Protein AF-A0A9J6GW03-F1 (afdb_monomer_lite)

InterPro domains:
  IPR001227 Acyl transferase domain superfamily [G3DSA:3.40.366.10] (242-539)
  IPR014031 Beta-ketoacyl synthase, C-terminal domain [PF02801] (40-122)
  IPR014043 Acyl transferase domain [PF00698] (245-559)
  IPR014043 Acyl transferase domain [SM00827] (247-540)
  IPR016035 Acyl transferase/acyl hydrolase/lysophospholipase [SSF52151] (244-527)
  IPR016036 Malonyl-CoA ACP transacylase, ACP-binding [SSF55048] (368-423)
  IPR016039 Thiolase-like [G3DSA:3.40.47.10] (24-122)
  IPR016039 Thiolase-like [SSF53901] (40-138)
  IPR020807 Polyketide/metazoan fatty acid synthase-like, dehydratase domain [SM00826] (588-755)
  IPR020841 Polyketide synthase, beta-ketoacyl synthase domain [PS52004] (1-176)
  IPR020841 Polyketide synthase, beta-ketoacyl synthase domain [SM00825] (1-139)
  IPR029063 S-adenosyl-L-methionine-dependent methyltransferase superfamily [G3DSA:3.40.50.150] (796-939)
  IPR042104 Polyketide synthase, dehydratase domain superfamily [G3DSA:3.10.129.110] (606-795)
  IPR050091 Polyketide and Nonribosomal Peptide Biosynthesis Enzymes [PTHR43775] (121-758)

Foldseek 3Di:
DDPPPDPADFPPPPFPWPKDKDQDDDDDDDDDDDDDPPPDQQQAALVVVLVQVVVVCVVVVHDLLPQQEFAEQPQVDPRNVVSRVVSNCVRNVDPPRDDDYHYDYCCVVVNNPQVCRVVRGQWHQHSSGITIHGDDDDDPFFFPVPDDDDPQFQKAKAKAKAQDPVLQVVLVVVCPPPPHDDDPVLRLVRLPRPVRPPPDDAQDGKMKMKMWIDHGFDDDDPDDTDTDDIDIDMFIEDRDDFAAEEEEEDPQLDDAQLCQLVCLQVLLVVLLVVLQVLCVVVVDRSVCLNGGDDPDLDAQQSRLLNWLSQLRSLLSLCVVFPHAGLAYEYFQSSVLSVCVSQVQDDSSLSNVLSNLVRVLCVVVVFAQKWKKKWQQAPVVVCVLADPQKDWAEDQARRITMIMGHHVVLVVSQVVCVVVVIDMGIGPPVRDGWLGPRCVVSLVVQLVSSCVSCVDWDFGDPRYQYQLDPPVCCPPPLNRTPGSSVSSSSRHHHGNNLRSQVPHDLQHEYEYRTSARPCQVSCCRSGHPNYHYAYQHHPPDSSSSRNSVSVSVCVRHPGRTRCNSSDPHADPPHRPPPDDCVVSHDHPPVDDDDDDDPVNPPPDDLFKDKDKQACPPDPVNVLLCQFFFLNASWRDLLVLVVLLLCSVCSVVVDDSQQFFKWWWPKDFPDIHHADPHGIWMKMKGADPPFQWIFIDTPPHTGMITGMDGDDPVVVVPDDPDPDDPPDPVPFKAALVRVCVVCVVVGRRGDDPQSFDGIAGPVTRDQDQDPVARDGDDRRDDDPDPPPPPPDPDDDDDDDDDDTIGGTHDDDDPVVVVVVVVVVVLLQLLLLQLLVVLVVLVCVVPVDDPVPLPPSDHDDVVSVPPDQVDPDLQALSSVLSVQLSVVSVVDPDDSVVSSVVSCVVRVVSVCSHPCNVPQVPDVVNVVVVVVVVVPDPPPDDDPDDDDDDDDDDDPDPPCVSVVSVVSD

pLDDT: mean 72.53, std 23.78, range [19.5, 98.69]

Organism: Haemaphysalis longicornis (NCBI:txid44386)

Structure (mmCIF, N/CA/C/O backbone):
data_AF-A0A9J6GW03-F1
#
_entry.id   AF-A0A9J6GW03-F1
#
loop_
_atom_site.group_PDB
_atom_site.id
_atom_site.type_symbol
_atom_site.label_atom_id
_atom_site.label_alt_id
_atom_site.label_comp_id
_atom_site.label_asym_id
_atom_site.label_entity_id
_atom_site.label_seq_id
_atom_site.pdbx_PDB_ins_code
_atom_site.Cartn_x
_atom_site.Cartn_y
_atom_site.Cartn_z
_atom_site.occupancy
_atom_site.B_iso_or_equiv
_atom_site.auth_seq_id
_atom_site.auth_comp_id
_atom_site.auth_asym_id
_atom_site.auth_atom_id
_atom_site.pdbx_PDB_model_num
ATOM 1 N N . MET A 1 1 ? 4.525 -4.943 -27.017 1.00 27.19 1 MET A N 1
ATOM 2 C CA . MET A 1 1 ? 4.331 -4.130 -25.793 1.00 27.19 1 MET A CA 1
ATOM 3 C C . MET A 1 1 ? 4.288 -2.659 -26.186 1.00 27.19 1 MET A C 1
ATOM 5 O O . MET A 1 1 ? 5.280 -2.149 -26.685 1.00 27.19 1 MET A O 1
ATOM 9 N N . ASN A 1 2 ? 3.134 -2.005 -26.026 1.00 19.50 2 ASN A N 1
ATOM 10 C CA . ASN A 1 2 ? 2.938 -0.585 -26.338 1.00 19.50 2 ASN A CA 1
ATOM 11 C C . ASN A 1 2 ? 3.556 0.288 -25.229 1.00 19.50 2 ASN A C 1
ATOM 13 O O . ASN A 1 2 ? 3.036 0.335 -24.119 1.00 19.50 2 ASN A O 1
ATOM 17 N N . LEU A 1 3 ? 4.659 0.980 -25.528 1.00 23.45 3 LEU A N 1
ATOM 18 C CA . LEU A 1 3 ? 5.397 1.876 -24.616 1.00 23.45 3 LEU A CA 1
ATOM 19 C C . LEU A 1 3 ? 4.756 3.276 -24.451 1.00 23.45 3 LEU A C 1
ATOM 21 O O . LEU A 1 3 ? 5.360 4.170 -23.868 1.00 23.45 3 LEU A O 1
ATOM 25 N N . ALA A 1 4 ? 3.533 3.485 -24.946 1.00 20.59 4 ALA A N 1
ATOM 26 C CA . ALA A 1 4 ? 2.953 4.818 -25.138 1.00 20.59 4 ALA A CA 1
ATOM 27 C C . ALA A 1 4 ? 2.057 5.352 -23.994 1.00 20.59 4 ALA A C 1
ATOM 29 O O . ALA A 1 4 ? 1.437 6.396 -24.161 1.00 20.59 4 ALA A O 1
ATOM 30 N N . GLN A 1 5 ? 1.973 4.701 -22.826 1.00 22.25 5 GLN A N 1
ATOM 31 C CA . GLN A 1 5 ? 1.136 5.185 -21.704 1.00 22.25 5 GLN A CA 1
ATOM 32 C C . GLN A 1 5 ? 1.883 5.282 -20.362 1.00 22.25 5 GLN A C 1
ATOM 34 O O . GLN A 1 5 ? 1.373 4.893 -19.313 1.00 22.25 5 GLN A O 1
ATOM 39 N N . ILE A 1 6 ? 3.098 5.838 -20.378 1.00 26.38 6 ILE A N 1
ATOM 40 C CA . ILE A 1 6 ? 3.813 6.259 -19.163 1.00 26.38 6 ILE A CA 1
ATOM 41 C C . ILE A 1 6 ? 3.749 7.789 -19.080 1.00 26.38 6 ILE A C 1
ATOM 43 O O . ILE A 1 6 ? 4.622 8.497 -19.576 1.00 26.38 6 ILE A O 1
ATOM 47 N N . SER A 1 7 ? 2.691 8.316 -18.462 1.00 26.33 7 SER A N 1
ATOM 48 C CA . SER A 1 7 ? 2.604 9.731 -18.088 1.00 26.33 7 SER A CA 1
ATOM 49 C C . SER A 1 7 ? 3.604 10.005 -16.958 1.00 26.33 7 SER A C 1
ATOM 51 O O . SER A 1 7 ? 3.340 9.676 -15.802 1.00 26.33 7 SER A O 1
ATOM 53 N N . GLY A 1 8 ? 4.775 10.545 -17.298 1.00 27.56 8 GLY A N 1
ATOM 54 C CA . GLY A 1 8 ? 5.846 10.844 -16.338 1.00 27.56 8 GLY A CA 1
ATOM 55 C C . GLY A 1 8 ? 7.211 10.260 -16.699 1.00 27.56 8 GLY A C 1
ATOM 56 O O . GLY A 1 8 ? 8.011 9.986 -15.804 1.00 27.56 8 GLY A O 1
ATOM 57 N N . THR A 1 9 ? 7.500 10.049 -17.987 1.00 24.31 9 THR A N 1
ATOM 58 C CA . THR A 1 9 ? 8.882 9.856 -18.439 1.00 24.31 9 THR A CA 1
ATOM 59 C C . THR A 1 9 ? 9.752 10.997 -17.902 1.00 24.31 9 THR A C 1
ATOM 61 O O . THR A 1 9 ? 9.354 12.157 -18.057 1.00 24.31 9 THR A O 1
ATOM 64 N N . PRO A 1 10 ? 10.936 10.725 -17.315 1.00 31.12 10 PRO A N 1
ATOM 65 C CA . PRO A 1 10 ? 11.923 11.779 -17.145 1.00 31.12 10 PRO A CA 1
ATOM 66 C C . PRO A 1 10 ? 12.108 12.397 -18.525 1.00 31.12 10 PRO A C 1
ATOM 68 O O . PRO A 1 10 ? 12.251 11.658 -19.503 1.00 31.12 10 PRO A O 1
ATOM 71 N N . HIS A 1 11 ? 12.047 13.725 -18.630 1.00 28.52 11 HIS A N 1
ATOM 72 C CA . HIS A 1 11 ? 12.538 14.384 -19.827 1.00 28.52 11 HIS A CA 1
ATOM 73 C C . HIS A 1 11 ? 13.968 13.884 -20.017 1.00 28.52 11 HIS A C 1
ATOM 75 O O . HIS A 1 11 ? 14.891 14.287 -19.306 1.00 28.52 11 HIS A O 1
ATOM 81 N N . VAL A 1 12 ? 14.118 12.941 -20.950 1.00 31.14 12 VAL A N 1
ATOM 82 C CA . VAL A 1 12 ? 15.383 12.620 -21.586 1.00 31.14 12 VAL A CA 1
ATOM 83 C C . VAL A 1 12 ? 15.984 13.990 -21.917 1.00 31.14 12 VAL A C 1
ATOM 85 O O . VAL A 1 12 ? 15.221 14.858 -22.370 1.00 31.14 12 VAL A O 1
ATOM 88 N N . PRO A 1 13 ? 17.276 14.254 -21.614 1.00 30.41 13 PRO A N 1
ATOM 89 C CA . PRO A 1 13 ? 17.916 15.506 -22.029 1.00 30.41 13 PRO A CA 1
ATOM 90 C C . PRO A 1 13 ? 17.467 15.796 -23.453 1.00 30.41 13 PRO A C 1
ATOM 92 O O . PRO A 1 13 ? 17.401 14.829 -24.201 1.00 30.41 13 PRO A O 1
ATOM 95 N N . LYS A 1 14 ? 17.074 17.035 -23.795 1.00 29.03 14 LYS A N 1
ATOM 96 C CA . LYS A 1 14 ? 16.629 17.383 -25.156 1.00 29.03 14 LYS A CA 1
ATOM 97 C C . LYS A 1 14 ? 17.599 16.750 -26.155 1.00 29.03 14 LYS A C 1
ATOM 99 O O . LYS A 1 14 ? 18.668 17.290 -26.409 1.00 29.03 14 LYS A O 1
ATOM 104 N N . VAL A 1 15 ? 17.244 15.581 -26.674 1.00 33.00 15 VAL A N 1
ATOM 105 C CA . VAL A 1 15 ? 17.957 14.963 -27.767 1.00 33.00 15 VAL A CA 1
ATOM 106 C C . VAL A 1 15 ? 17.210 15.531 -28.942 1.00 33.00 15 VAL A C 1
ATOM 108 O O . VAL A 1 15 ? 16.095 15.100 -29.233 1.00 33.00 15 VAL A O 1
ATOM 111 N N . SER A 1 16 ? 17.766 16.553 -29.584 1.00 30.95 16 SER A N 1
ATOM 112 C CA . SER A 1 16 ? 17.397 16.784 -30.972 1.00 30.95 16 SER A CA 1
ATOM 113 C C . SER A 1 16 ? 17.937 15.581 -31.748 1.00 30.95 16 SER A C 1
ATOM 115 O O . SER A 1 16 ? 19.056 15.600 -32.256 1.00 30.95 16 SER A O 1
ATOM 117 N N . MET A 1 17 ? 17.188 14.475 -31.742 1.00 33.75 17 MET A N 1
ATOM 118 C CA . MET A 1 17 ? 17.467 13.345 -32.616 1.00 33.75 17 MET A CA 1
ATOM 119 C C . MET A 1 17 ? 17.101 13.789 -34.023 1.00 33.75 17 MET A C 1
ATOM 121 O O . MET A 1 17 ? 15.947 13.706 -34.430 1.00 33.75 17 MET A O 1
ATOM 125 N N . GLN A 1 18 ? 18.089 14.278 -34.758 1.00 40.41 18 GLN A N 1
ATOM 126 C CA . GLN A 1 18 ? 18.031 14.296 -36.209 1.00 40.41 18 GLN A CA 1
ATOM 127 C C . GLN A 1 18 ? 18.752 13.043 -36.684 1.00 40.41 18 GLN A C 1
ATOM 129 O O . GLN A 1 18 ? 19.973 12.943 -36.601 1.00 40.41 18 GLN A O 1
ATOM 134 N N . SER A 1 19 ? 17.971 12.046 -37.095 1.00 38.22 19 SER A N 1
ATOM 135 C CA . SER A 1 19 ? 18.473 10.836 -37.739 1.00 38.22 19 SER A CA 1
ATOM 136 C C . SER A 1 19 ? 18.097 10.883 -39.211 1.00 38.22 19 SER A C 1
ATOM 138 O O . SER A 1 19 ? 16.911 10.960 -39.539 1.00 38.22 19 SER A O 1
ATOM 140 N N . ARG A 1 20 ? 19.083 10.782 -40.101 1.00 47.22 20 ARG A N 1
ATOM 141 C CA . ARG A 1 20 ? 18.854 10.663 -41.542 1.00 47.22 20 ARG A CA 1
ATOM 142 C C . ARG A 1 20 ? 19.543 9.405 -42.051 1.00 47.22 20 ARG A C 1
ATOM 144 O O . ARG A 1 20 ? 20.668 9.120 -41.652 1.00 47.22 20 ARG A O 1
ATOM 151 N N . ARG A 1 21 ? 18.841 8.647 -42.895 1.00 40.44 21 ARG A N 1
ATOM 152 C CA . ARG A 1 21 ? 19.366 7.466 -43.584 1.00 40.44 21 ARG A CA 1
ATOM 153 C C . ARG A 1 21 ? 19.657 7.864 -45.022 1.00 40.44 21 ARG A C 1
ATOM 155 O O . ARG A 1 21 ? 18.726 8.135 -45.774 1.00 40.44 21 ARG A O 1
ATOM 162 N N . GLU A 1 22 ? 20.925 7.872 -45.402 1.00 46.62 22 GLU A N 1
ATOM 163 C CA . GLU A 1 22 ? 21.307 7.913 -46.813 1.00 46.62 22 GLU A CA 1
ATOM 164 C C . GLU A 1 22 ? 21.674 6.498 -47.255 1.00 46.62 22 GLU A C 1
ATOM 166 O O . GLU A 1 22 ? 22.568 5.880 -46.675 1.00 46.62 22 GLU A O 1
ATOM 171 N N . ALA A 1 23 ? 20.953 5.973 -48.248 1.00 37.47 23 ALA A N 1
ATOM 172 C CA . ALA A 1 23 ? 21.397 4.826 -49.027 1.00 37.47 23 ALA A CA 1
ATOM 173 C C . ALA A 1 23 ? 22.227 5.372 -50.190 1.00 37.47 23 ALA A C 1
ATOM 175 O O . ALA A 1 23 ? 21.738 6.211 -50.948 1.00 37.47 23 ALA A O 1
ATOM 176 N N . GLY A 1 24 ? 23.478 4.931 -50.322 1.00 38.22 24 GLY A N 1
ATOM 177 C CA . GLY A 1 24 ? 24.266 5.256 -51.506 1.00 38.22 24 GLY A CA 1
ATOM 178 C C . GLY A 1 24 ? 23.566 4.714 -52.753 1.00 38.22 24 GLY A C 1
ATOM 179 O O . GLY A 1 24 ? 23.458 3.503 -52.921 1.00 38.22 24 GLY A O 1
ATOM 180 N N . THR A 1 25 ? 23.071 5.592 -53.620 1.00 35.06 25 THR A N 1
ATOM 181 C CA . THR A 1 25 ? 22.687 5.223 -54.982 1.00 35.06 25 THR A CA 1
ATOM 182 C C . THR A 1 25 ? 23.952 5.167 -55.832 1.00 35.06 25 THR A C 1
ATOM 184 O O . THR A 1 25 ? 24.813 6.044 -55.747 1.00 35.06 25 THR A O 1
ATOM 187 N N . ALA A 1 26 ? 24.095 4.115 -56.641 1.00 36.12 26 ALA A N 1
ATOM 188 C CA . ALA A 1 26 ? 25.058 4.134 -57.733 1.00 36.12 26 ALA A CA 1
ATOM 189 C C . ALA A 1 26 ? 24.608 5.229 -58.715 1.00 36.12 26 ALA A C 1
ATOM 191 O O . ALA A 1 26 ? 23.498 5.156 -59.242 1.00 36.12 26 ALA A O 1
ATOM 192 N N . GLU A 1 27 ? 25.417 6.273 -58.906 1.00 31.44 27 GLU A N 1
ATOM 193 C CA . GLU A 1 27 ? 25.095 7.336 -59.865 1.00 31.44 27 GLU A CA 1
ATOM 194 C C . GLU A 1 27 ? 25.010 6.763 -61.297 1.00 31.44 27 GLU A C 1
ATOM 196 O O . GLU A 1 27 ? 25.864 5.952 -61.675 1.00 31.44 27 GLU A O 1
ATOM 201 N N . PRO A 1 28 ? 24.036 7.181 -62.133 1.00 32.34 28 PRO A N 1
ATOM 202 C CA . PRO A 1 28 ? 24.063 6.879 -63.557 1.00 32.34 28 PRO A CA 1
ATOM 203 C C . PRO A 1 28 ? 25.183 7.694 -64.209 1.00 32.34 28 PRO A C 1
ATOM 205 O O . PRO A 1 28 ? 25.188 8.924 -64.169 1.00 32.34 28 PRO A O 1
ATOM 208 N N . SER A 1 29 ? 26.145 7.005 -64.816 1.00 31.95 29 SER A N 1
ATOM 209 C CA . SER A 1 29 ? 27.285 7.619 -65.488 1.00 31.95 29 SER A CA 1
ATOM 210 C C . SER A 1 29 ? 26.855 8.432 -66.715 1.00 31.95 29 SER A C 1
ATOM 212 O O . SER A 1 29 ? 26.423 7.861 -67.717 1.00 31.95 29 SER A O 1
ATOM 214 N N . SER A 1 30 ? 27.071 9.746 -66.689 1.00 34.12 30 SER A N 1
ATOM 215 C CA . SER A 1 30 ? 27.139 10.581 -67.891 1.00 34.12 30 SER A CA 1
ATOM 216 C C . SER A 1 30 ? 28.473 11.327 -67.922 1.00 34.12 30 SER A C 1
ATOM 218 O O . SER A 1 30 ? 28.569 12.403 -67.348 1.00 34.12 30 SER A O 1
ATOM 220 N N . LEU A 1 31 ? 29.505 10.736 -68.533 1.00 32.88 31 LEU A N 1
ATOM 221 C CA . LEU A 1 31 ? 30.563 11.387 -69.332 1.00 32.88 31 LEU A CA 1
ATOM 222 C C . LEU A 1 31 ? 31.712 10.401 -69.595 1.00 32.88 31 LEU A C 1
ATOM 224 O O . LEU A 1 31 ? 32.146 9.658 -68.719 1.00 32.88 31 LEU A O 1
ATOM 228 N N . ALA A 1 32 ? 32.154 10.383 -70.849 1.00 38.31 32 ALA A N 1
ATOM 229 C CA . ALA A 1 32 ? 33.161 9.489 -71.395 1.00 38.31 32 ALA A CA 1
ATOM 230 C C . ALA A 1 32 ? 34.567 9.747 -70.820 1.00 38.31 32 ALA A C 1
ATOM 232 O O . ALA A 1 32 ? 34.996 10.893 -70.722 1.00 38.31 32 ALA A O 1
ATOM 233 N N . GLY A 1 33 ? 35.300 8.660 -70.548 1.00 36.22 33 GLY A N 1
ATOM 234 C CA . GLY A 1 33 ? 36.750 8.661 -70.322 1.00 36.22 33 GLY A CA 1
ATOM 235 C C . GLY A 1 33 ? 37.173 8.260 -68.906 1.00 36.22 33 GLY A C 1
ATOM 236 O O . GLY A 1 33 ? 37.185 9.092 -68.011 1.00 36.22 33 GLY A O 1
ATOM 237 N N . PHE A 1 34 ? 37.584 6.993 -68.745 1.00 38.41 34 PHE A N 1
ATOM 238 C CA . PHE A 1 34 ? 38.235 6.403 -67.559 1.00 38.41 34 PHE A CA 1
ATOM 239 C C . PHE A 1 34 ? 37.459 6.486 -66.226 1.00 38.41 34 PHE A C 1
ATOM 241 O O . PHE A 1 34 ? 37.691 7.361 -65.397 1.00 38.41 34 PHE A O 1
ATOM 248 N N . LEU A 1 35 ? 36.597 5.493 -65.968 1.00 33.56 35 LEU A N 1
ATOM 249 C CA . LEU A 1 35 ? 36.022 5.252 -64.637 1.00 33.56 35 LEU A CA 1
ATOM 250 C C . LEU A 1 35 ? 36.938 4.333 -63.793 1.00 33.56 35 LEU A C 1
ATOM 252 O O . LEU A 1 35 ? 37.414 3.321 -64.315 1.00 33.56 35 LEU A O 1
ATOM 256 N N . PRO A 1 36 ? 37.166 4.629 -62.495 1.00 36.69 36 PRO A N 1
ATOM 257 C CA . PRO A 1 36 ? 37.702 3.660 -61.537 1.00 36.69 36 PRO A CA 1
ATOM 258 C C . PRO A 1 36 ? 36.694 2.507 -61.338 1.00 36.69 36 PRO A C 1
ATOM 260 O O . PRO A 1 36 ? 35.504 2.696 -61.604 1.00 36.69 36 PRO A O 1
ATOM 263 N N . PRO A 1 37 ? 37.124 1.311 -60.888 1.00 40.94 37 PRO A N 1
ATOM 264 C CA . PRO A 1 37 ? 36.219 0.177 -60.715 1.00 40.94 37 PRO A CA 1
ATOM 265 C C . PRO A 1 37 ? 35.070 0.558 -59.778 1.00 40.94 37 PRO A C 1
ATOM 267 O O . PRO A 1 37 ? 35.299 1.190 -58.746 1.00 40.94 37 PRO A O 1
ATOM 270 N N . ILE A 1 38 ? 33.841 0.174 -60.139 1.00 52.16 38 ILE A N 1
ATOM 271 C CA . ILE A 1 38 ? 32.663 0.271 -59.270 1.00 52.16 38 ILE A CA 1
ATOM 272 C C . ILE A 1 38 ? 32.977 -0.574 -58.032 1.00 52.16 38 ILE A C 1
ATOM 274 O O . ILE A 1 38 ? 32.887 -1.800 -58.058 1.00 52.16 38 ILE A O 1
ATOM 278 N N . LEU A 1 39 ? 33.445 0.076 -56.969 1.00 57.03 39 LEU A N 1
ATOM 279 C CA . LEU A 1 39 ? 33.713 -0.569 -55.693 1.00 57.03 39 LEU A CA 1
ATOM 280 C C . LEU A 1 39 ? 32.354 -1.060 -55.179 1.00 57.03 39 LEU A C 1
ATOM 282 O O . LEU A 1 39 ? 31.437 -0.258 -55.024 1.00 57.03 39 LEU A O 1
ATOM 286 N N . GLY A 1 40 ? 32.198 -2.382 -55.047 1.00 57.19 40 GLY A N 1
ATOM 287 C CA . GLY A 1 40 ? 30.908 -3.043 -54.819 1.00 57.19 40 GLY A CA 1
ATOM 288 C C . GLY A 1 40 ? 30.143 -2.537 -53.590 1.00 57.19 40 GLY A C 1
ATOM 289 O O . GLY A 1 40 ? 30.670 -1.780 -52.781 1.00 57.19 40 GLY A O 1
ATOM 290 N N . ILE A 1 41 ? 28.898 -2.997 -53.421 1.00 67.62 41 ILE A N 1
ATOM 291 C CA . ILE A 1 41 ? 27.943 -2.511 -52.400 1.00 67.62 41 ILE A CA 1
ATOM 292 C C . ILE A 1 41 ? 28.481 -2.499 -50.956 1.00 67.62 41 ILE A C 1
ATOM 294 O O . ILE A 1 41 ? 27.996 -1.743 -50.123 1.00 67.62 41 ILE A O 1
ATOM 298 N N . THR A 1 42 ? 29.505 -3.303 -50.668 1.00 67.00 42 THR A N 1
ATOM 299 C CA . THR A 1 42 ? 30.169 -3.397 -49.364 1.00 67.00 42 THR A CA 1
ATOM 300 C C . THR A 1 42 ? 31.232 -2.319 -49.123 1.00 67.00 42 THR A C 1
ATOM 302 O O . THR A 1 42 ? 31.842 -2.303 -48.054 1.00 67.00 42 THR A O 1
ATOM 305 N N . TYR A 1 43 ? 31.521 -1.451 -50.101 1.00 76.75 43 TYR A N 1
ATOM 306 C CA . TYR A 1 43 ? 32.536 -0.409 -49.967 1.00 76.75 43 TYR A CA 1
ATOM 307 C C . TYR A 1 43 ? 31.982 0.832 -49.240 1.00 76.75 43 TYR A C 1
ATOM 309 O O . TYR A 1 43 ? 31.031 1.460 -49.711 1.00 76.75 43 TYR A O 1
ATOM 317 N N . PRO A 1 44 ? 32.592 1.251 -48.119 1.00 78.81 44 PRO A N 1
ATOM 318 C CA . PRO A 1 44 ? 32.145 2.418 -47.366 1.00 78.81 44 PRO A CA 1
ATOM 319 C C . PRO A 1 44 ? 32.568 3.724 -48.057 1.00 78.81 44 PRO A C 1
ATOM 321 O O . PRO A 1 44 ? 33.748 4.067 -48.128 1.00 78.81 44 PRO A O 1
ATOM 324 N N . SER A 1 45 ? 31.593 4.482 -48.564 1.00 82.94 45 SER A N 1
ATOM 325 C CA . SER A 1 45 ? 31.827 5.773 -49.229 1.00 82.94 45 SER A CA 1
ATOM 326 C C . SER A 1 45 ? 32.063 6.904 -48.220 1.00 82.94 45 SER A C 1
ATOM 328 O O . SER A 1 45 ? 31.114 7.456 -47.654 1.00 82.94 45 SER A O 1
ATOM 330 N N . GLY A 1 46 ? 33.323 7.326 -48.054 1.00 82.25 46 GLY A N 1
ATOM 331 C CA . GLY A 1 46 ? 33.671 8.494 -47.232 1.00 82.25 46 GLY A CA 1
ATOM 332 C C . GLY A 1 46 ? 33.042 9.801 -47.741 1.00 82.25 46 GLY A C 1
ATOM 333 O O . GLY A 1 46 ? 32.697 10.680 -46.951 1.00 82.25 46 GLY A O 1
ATOM 334 N N . LYS A 1 47 ? 32.799 9.922 -49.059 1.00 84.25 47 LYS A N 1
ATOM 335 C CA . LYS A 1 47 ? 32.095 11.072 -49.662 1.00 84.25 47 LYS A CA 1
ATOM 336 C C . LYS A 1 47 ? 30.665 11.183 -49.128 1.00 84.25 47 LYS A C 1
ATOM 338 O O . LYS A 1 47 ? 30.266 12.268 -48.707 1.00 84.25 47 LYS A O 1
ATOM 343 N N . THR A 1 48 ? 29.928 10.072 -49.122 1.00 81.50 48 THR A N 1
ATOM 344 C CA . THR A 1 48 ? 28.538 10.005 -48.642 1.00 81.50 48 THR A CA 1
ATOM 345 C C . THR A 1 48 ? 28.475 10.229 -47.132 1.00 81.50 48 THR A C 1
ATOM 347 O O . THR A 1 48 ? 27.683 11.038 -46.665 1.00 81.50 48 THR A O 1
ATOM 350 N N . GLN A 1 49 ? 29.387 9.630 -46.361 1.00 85.31 49 GLN A N 1
ATOM 351 C CA . GLN A 1 49 ? 29.498 9.897 -44.919 1.00 85.31 49 GLN A CA 1
ATOM 352 C C . GLN A 1 49 ? 29.762 11.387 -44.631 1.00 85.31 49 GLN A C 1
ATOM 354 O O . GLN A 1 49 ? 29.139 11.978 -43.752 1.00 85.31 49 GLN A O 1
ATOM 359 N N . GLY A 1 50 ? 30.636 12.035 -45.407 1.00 86.56 50 GLY A N 1
ATOM 360 C CA . GLY A 1 50 ? 30.906 13.468 -45.283 1.00 86.56 50 GLY A CA 1
ATOM 361 C C . GLY A 1 50 ? 29.755 14.378 -45.736 1.00 86.56 50 GLY A C 1
ATOM 362 O O . GLY A 1 50 ? 29.705 15.530 -45.305 1.00 86.56 50 GLY A O 1
ATOM 363 N N . MET A 1 51 ? 28.861 13.914 -46.618 1.00 85.75 51 MET A N 1
ATOM 364 C CA . MET A 1 51 ? 27.615 14.614 -46.972 1.00 85.75 51 MET A CA 1
ATOM 365 C C . MET A 1 51 ? 26.616 14.532 -45.822 1.00 85.75 51 MET A C 1
ATOM 367 O O . MET A 1 51 ? 26.180 15.571 -45.338 1.00 85.75 51 MET A O 1
ATOM 371 N N . LEU A 1 52 ? 26.386 13.328 -45.295 1.00 85.12 52 LEU A N 1
ATOM 372 C CA . LEU A 1 52 ? 25.533 13.101 -44.131 1.00 85.12 52 LEU A CA 1
ATOM 373 C C . LEU A 1 52 ? 25.919 13.995 -42.940 1.00 85.12 52 LEU A C 1
ATOM 375 O O . LEU A 1 52 ? 25.059 14.636 -42.340 1.00 85.12 52 LEU A O 1
ATOM 379 N N . LEU A 1 53 ? 27.216 14.077 -42.612 1.00 88.88 53 LEU A N 1
ATOM 380 C CA . LEU A 1 53 ? 27.707 14.946 -41.536 1.00 88.88 53 LEU A CA 1
ATOM 381 C C . LEU A 1 53 ? 27.423 16.432 -41.808 1.00 88.88 53 LEU A C 1
ATOM 383 O O . LEU A 1 53 ? 27.023 17.155 -40.900 1.00 88.88 53 LEU A O 1
ATOM 387 N N . ARG A 1 54 ? 27.612 16.901 -43.048 1.00 89.31 54 ARG A N 1
ATOM 388 C CA . ARG A 1 54 ? 27.324 18.294 -43.424 1.00 89.31 54 ARG A CA 1
ATOM 389 C C . ARG A 1 54 ? 25.851 18.623 -43.254 1.00 89.31 54 ARG A C 1
ATOM 391 O O . ARG A 1 54 ? 25.537 19.636 -42.634 1.00 89.31 54 ARG A O 1
ATOM 398 N N . ASP A 1 55 ? 24.993 17.762 -43.778 1.00 86.44 55 ASP A N 1
ATOM 399 C CA . ASP A 1 55 ? 23.552 17.961 -43.777 1.00 86.44 55 ASP A CA 1
ATOM 400 C C . ASP A 1 55 ? 23.007 17.979 -42.347 1.00 86.44 55 ASP A C 1
ATOM 402 O O . ASP A 1 55 ? 22.340 18.937 -41.967 1.00 86.44 55 ASP A O 1
ATOM 406 N N . ILE A 1 56 ? 23.374 16.994 -41.516 1.00 85.81 56 ILE A N 1
ATOM 407 C CA . ILE A 1 56 ? 22.889 16.903 -40.130 1.00 85.81 56 ILE A CA 1
ATOM 408 C C . ILE A 1 56 ? 23.339 18.107 -39.296 1.00 85.81 56 ILE A C 1
ATOM 410 O O . ILE A 1 56 ? 22.542 18.670 -38.556 1.00 85.81 56 ILE A O 1
ATOM 414 N N . TYR A 1 57 ? 24.600 18.535 -39.393 1.00 88.69 57 TYR A N 1
ATOM 415 C CA . TYR A 1 57 ? 25.077 19.669 -38.589 1.00 88.69 57 TYR A CA 1
ATOM 416 C C . TYR A 1 57 ? 24.531 21.016 -39.072 1.00 88.69 57 TYR A C 1
ATOM 418 O O . TYR A 1 57 ? 24.314 21.908 -38.249 1.00 88.69 57 TYR A O 1
ATOM 426 N N . ALA A 1 58 ? 24.302 21.166 -40.382 1.00 87.56 58 ALA A N 1
ATOM 427 C CA . ALA A 1 58 ? 23.632 22.337 -40.935 1.00 87.56 58 ALA A CA 1
ATOM 428 C C . ALA A 1 58 ? 22.171 22.405 -40.468 1.00 87.56 58 ALA A C 1
ATOM 430 O O . ALA A 1 58 ? 21.723 23.460 -40.024 1.00 87.56 58 ALA A O 1
ATOM 431 N N . GLU A 1 59 ? 21.457 21.278 -40.503 1.00 85.94 59 GLU A N 1
ATOM 432 C CA . GLU A 1 59 ? 20.068 21.176 -40.048 1.00 85.94 59 GLU A CA 1
ATOM 433 C C . GLU A 1 59 ? 19.937 21.380 -38.530 1.00 85.94 59 GLU A C 1
ATOM 435 O O . GLU A 1 59 ? 19.039 22.085 -38.071 1.00 85.94 59 GLU A O 1
ATOM 440 N N . ALA A 1 60 ? 20.858 20.817 -37.744 1.00 83.62 60 ALA A N 1
ATOM 441 C CA . ALA A 1 60 ? 20.874 20.942 -36.286 1.00 83.62 60 ALA A CA 1
ATOM 442 C C . ALA A 1 60 ? 21.323 22.330 -35.804 1.00 83.62 60 ALA A C 1
ATOM 444 O O . ALA A 1 60 ? 21.210 22.636 -34.616 1.00 83.62 60 ALA A O 1
ATOM 445 N N . ASN A 1 61 ? 21.874 23.158 -36.701 1.00 88.88 61 ASN A N 1
ATOM 446 C CA . ASN A 1 61 ? 22.502 24.441 -36.387 1.00 88.88 61 ASN A CA 1
ATOM 447 C C . ASN A 1 61 ? 23.558 24.333 -35.263 1.00 88.88 61 ASN A C 1
ATOM 449 O O . ASN A 1 61 ? 23.656 25.181 -34.370 1.00 88.88 61 ASN A O 1
ATOM 453 N N . VAL A 1 62 ? 24.354 23.260 -35.294 1.00 87.44 62 VAL A N 1
ATOM 454 C CA . VAL A 1 62 ? 25.429 23.012 -34.326 1.00 87.44 62 VAL A CA 1
ATOM 455 C C . VAL A 1 62 ? 26.771 23.307 -34.977 1.00 87.44 62 VAL A C 1
ATOM 457 O O . VAL A 1 62 ? 27.099 22.788 -36.039 1.00 87.44 62 VAL A O 1
ATOM 460 N N . ASP A 1 63 ? 27.596 24.109 -34.308 1.00 88.75 63 ASP A N 1
ATOM 461 C CA . ASP A 1 63 ? 28.957 24.368 -34.769 1.00 88.75 63 ASP A CA 1
ATOM 462 C C . ASP A 1 63 ? 29.832 23.106 -34.593 1.00 88.75 63 ASP A C 1
ATOM 464 O O . ASP A 1 63 ? 30.101 22.712 -33.449 1.00 88.75 63 ASP A O 1
ATOM 468 N N . PRO A 1 64 ? 30.341 22.484 -35.679 1.00 88.56 64 PRO A N 1
ATOM 469 C CA . PRO A 1 64 ? 31.153 21.267 -35.597 1.00 88.56 64 PRO A CA 1
ATOM 470 C C . PRO A 1 64 ? 32.445 21.458 -34.783 1.00 88.56 64 PRO A C 1
ATOM 472 O O . PRO A 1 64 ? 33.003 20.495 -34.250 1.00 88.56 64 PRO A O 1
ATOM 475 N N . ARG A 1 65 ? 32.915 22.702 -34.608 1.00 88.69 65 ARG A N 1
ATOM 476 C CA . ARG A 1 65 ? 34.099 23.021 -33.791 1.00 88.69 65 ARG A CA 1
ATOM 477 C C . ARG A 1 65 ? 33.849 22.846 -32.291 1.00 88.69 65 ARG A C 1
ATOM 479 O O . ARG A 1 65 ? 34.803 22.640 -31.545 1.00 88.69 65 ARG A O 1
ATOM 486 N N . LYS A 1 66 ? 32.587 22.892 -31.847 1.00 86.31 66 LYS A N 1
ATOM 487 C CA . LYS A 1 66 ? 32.192 22.711 -30.438 1.00 86.31 66 LYS A CA 1
ATOM 488 C C . LYS A 1 66 ? 32.056 21.241 -30.031 1.00 86.31 66 LYS A C 1
ATOM 490 O O . LYS A 1 66 ? 31.955 20.945 -28.841 1.00 86.31 66 LYS A O 1
ATOM 495 N N . VAL A 1 67 ? 32.074 20.316 -30.990 1.00 89.38 67 VAL A N 1
ATOM 496 C CA . VAL A 1 67 ? 31.957 18.874 -30.735 1.00 89.38 67 VAL A CA 1
ATOM 497 C C . VAL A 1 67 ? 33.194 18.379 -29.996 1.00 89.38 67 VAL A C 1
ATOM 499 O O . VAL A 1 67 ? 34.300 18.441 -30.523 1.00 89.38 67 VAL A O 1
ATOM 502 N N . GLY A 1 68 ? 33.022 17.889 -28.769 1.00 88.75 68 GLY A N 1
ATOM 503 C CA . GLY A 1 68 ? 34.140 17.440 -27.932 1.00 88.75 68 GLY A CA 1
ATOM 504 C C . GLY A 1 68 ? 34.617 16.011 -28.209 1.00 88.75 68 GLY A C 1
ATOM 505 O O . GLY A 1 68 ? 35.767 15.691 -27.902 1.00 88.75 68 GLY A O 1
ATOM 506 N N . TYR A 1 69 ? 33.748 15.163 -28.760 1.00 91.88 69 TYR A N 1
ATOM 507 C CA . TYR A 1 69 ? 33.990 13.734 -28.946 1.00 91.88 69 TYR A CA 1
ATOM 508 C C . TYR A 1 69 ? 33.166 13.183 -30.113 1.00 91.88 69 TYR A C 1
ATOM 510 O O . TYR A 1 69 ? 32.018 13.595 -30.277 1.00 91.88 69 TYR A O 1
ATOM 518 N N . ILE A 1 70 ? 33.730 12.244 -30.876 1.00 91.00 70 ILE A N 1
ATOM 519 C CA . ILE A 1 70 ? 32.995 11.406 -31.829 1.00 91.00 70 ILE A CA 1
ATOM 520 C C . ILE A 1 70 ? 33.196 9.934 -31.494 1.00 91.00 70 ILE A C 1
ATOM 522 O O . ILE A 1 70 ? 34.322 9.441 -31.449 1.00 91.00 70 ILE A O 1
ATOM 526 N N . GLU A 1 71 ? 32.068 9.255 -31.311 1.00 91.44 71 GLU A N 1
ATOM 527 C CA . GLU A 1 71 ? 31.969 7.802 -31.244 1.00 91.44 71 GLU A CA 1
ATOM 528 C C . GLU A 1 71 ? 31.815 7.270 -32.676 1.00 91.44 71 GLU A C 1
ATOM 530 O O . GLU A 1 71 ? 30.731 7.346 -33.264 1.00 91.44 71 GLU A O 1
ATOM 535 N N . ALA A 1 72 ? 32.925 6.823 -33.258 1.00 90.88 72 ALA A N 1
ATOM 536 C CA . ALA A 1 72 ? 33.019 6.361 -34.637 1.00 90.88 72 ALA A CA 1
ATOM 537 C C . ALA A 1 72 ? 32.450 4.944 -34.812 1.00 90.88 72 ALA A C 1
ATOM 539 O O . ALA A 1 72 ? 32.405 4.136 -33.876 1.00 90.88 72 ALA A O 1
ATOM 540 N N . HIS A 1 73 ? 32.069 4.620 -36.047 1.00 88.00 73 HIS A N 1
ATOM 541 C CA . HIS A 1 73 ? 31.688 3.276 -36.433 1.00 88.00 73 HIS A CA 1
ATOM 542 C C . HIS A 1 73 ? 32.847 2.307 -36.187 1.00 88.00 73 HIS A C 1
ATOM 544 O O . HIS A 1 73 ? 32.616 1.331 -35.480 1.00 88.00 73 HIS A O 1
ATOM 550 N N . GLY A 1 74 ? 34.069 2.610 -36.640 1.00 87.19 74 GLY A N 1
ATOM 551 C CA . GLY A 1 74 ? 35.311 2.001 -36.139 1.00 87.19 74 GLY A CA 1
ATOM 552 C C . GLY A 1 74 ? 35.334 0.473 -36.204 1.00 87.19 74 GLY A C 1
ATOM 553 O O . GLY A 1 74 ? 35.506 -0.205 -35.192 1.00 87.19 74 GLY A O 1
ATOM 554 N N . THR A 1 75 ? 35.105 -0.076 -37.395 1.00 86.06 75 THR A N 1
ATOM 555 C CA . THR A 1 75 ? 35.010 -1.528 -37.638 1.00 86.06 75 THR A CA 1
ATOM 556 C C . THR A 1 75 ? 36.339 -2.272 -37.575 1.00 86.06 75 THR A C 1
ATOM 558 O O . THR A 1 75 ? 36.336 -3.501 -37.543 1.00 86.06 75 THR A O 1
ATOM 561 N N . GLY A 1 76 ? 37.470 -1.563 -37.615 1.00 86.81 76 GLY A N 1
ATOM 562 C CA . GLY A 1 76 ? 38.787 -2.167 -37.794 1.00 86.81 76 GLY A CA 1
ATOM 563 C C . GLY A 1 76 ? 39.059 -2.593 -39.239 1.00 86.81 76 GLY A C 1
ATOM 564 O O . GLY A 1 76 ? 40.041 -3.288 -39.503 1.00 86.81 76 GLY A O 1
ATOM 565 N N . THR A 1 77 ? 38.208 -2.211 -40.199 1.00 85.50 77 THR A N 1
ATOM 566 C CA . THR A 1 77 ? 38.425 -2.555 -41.608 1.00 85.50 77 THR A CA 1
ATOM 567 C C . THR A 1 77 ? 39.409 -1.576 -42.234 1.00 85.50 77 THR A C 1
ATOM 569 O O . THR A 1 77 ? 39.248 -0.360 -42.147 1.00 85.50 77 THR A O 1
ATOM 572 N N . LYS A 1 78 ? 40.424 -2.098 -42.935 1.00 83.00 78 LYS A N 1
ATOM 573 C CA . LYS A 1 78 ? 41.475 -1.269 -43.553 1.00 83.00 78 LYS A CA 1
ATOM 574 C C . LYS A 1 78 ? 40.904 -0.170 -44.460 1.00 83.00 78 LYS A C 1
ATOM 576 O O . LYS A 1 78 ? 41.392 0.957 -44.444 1.00 83.00 78 LYS A O 1
ATOM 581 N N . ALA A 1 79 ? 39.875 -0.496 -45.244 1.00 81.19 79 ALA A N 1
ATOM 582 C CA . ALA A 1 79 ? 39.213 0.458 -46.128 1.00 81.19 79 ALA A CA 1
ATOM 583 C C . ALA A 1 79 ? 38.214 1.359 -45.381 1.00 81.19 79 ALA A C 1
ATOM 585 O O . ALA A 1 79 ? 38.246 2.573 -45.576 1.00 81.19 79 ALA A O 1
ATOM 586 N N . GLY A 1 80 ? 37.357 0.797 -44.521 1.00 84.12 80 GLY A N 1
ATOM 587 C CA . GLY A 1 80 ? 36.288 1.548 -43.864 1.00 84.12 80 GLY A CA 1
ATOM 588 C C . GLY A 1 80 ? 36.776 2.575 -42.870 1.00 84.12 80 GLY A C 1
ATOM 589 O O . GLY A 1 80 ? 36.378 3.732 -42.970 1.00 84.12 80 GLY A O 1
ATOM 590 N N . ASP A 1 81 ? 37.709 2.201 -42.004 1.00 90.31 81 ASP A N 1
ATOM 591 C CA . ASP A 1 81 ? 38.233 3.119 -40.998 1.00 90.31 81 ASP A CA 1
ATOM 592 C C . ASP A 1 81 ? 39.009 4.275 -41.660 1.00 90.31 81 ASP A C 1
ATOM 594 O O . ASP A 1 81 ? 38.924 5.422 -41.222 1.00 90.31 81 ASP A O 1
ATOM 598 N N . THR A 1 82 ? 39.698 4.012 -42.780 1.00 90.19 82 THR A N 1
ATOM 599 C CA . THR A 1 82 ? 40.375 5.057 -43.570 1.00 90.19 82 THR A CA 1
ATOM 600 C C . THR A 1 82 ? 39.372 6.052 -44.166 1.00 90.19 82 THR A C 1
ATOM 602 O O . THR A 1 82 ? 39.583 7.263 -44.089 1.00 90.19 82 THR A O 1
ATOM 605 N N . GLN A 1 83 ? 38.279 5.560 -44.760 1.00 88.56 83 GLN A N 1
ATOM 606 C CA . GLN A 1 83 ? 37.245 6.403 -45.372 1.00 88.56 83 GLN A CA 1
ATOM 607 C C . GLN A 1 83 ? 36.469 7.210 -44.322 1.00 88.56 83 GLN A C 1
ATOM 609 O O . GLN A 1 83 ? 36.271 8.414 -44.495 1.00 88.56 83 GLN A O 1
ATOM 614 N N . GLU A 1 84 ? 36.102 6.572 -43.211 1.00 90.31 84 GLU A N 1
ATOM 615 C CA . GLU A 1 84 ? 35.391 7.196 -42.095 1.00 90.31 84 GLU A CA 1
ATOM 616 C C . GLU A 1 84 ? 36.223 8.298 -41.431 1.00 90.31 84 GLU A C 1
ATOM 618 O O . GLU A 1 84 ? 35.756 9.431 -41.288 1.00 90.31 84 GLU A O 1
ATOM 623 N N . LEU A 1 85 ? 37.475 8.011 -41.061 1.00 92.56 85 LEU A N 1
ATOM 624 C CA . LEU A 1 85 ? 38.345 9.010 -40.437 1.00 92.56 85 LEU A CA 1
ATOM 625 C C . LEU A 1 85 ? 38.692 10.145 -41.404 1.00 92.56 85 LEU A C 1
ATOM 627 O O . LEU A 1 85 ? 38.810 11.295 -40.976 1.00 92.56 85 LEU A O 1
ATOM 631 N N . GLY A 1 86 ? 38.799 9.851 -42.704 1.00 92.00 86 GLY A N 1
ATOM 632 C CA . GLY A 1 86 ? 38.930 10.863 -43.749 1.00 92.00 86 GLY A CA 1
ATOM 633 C C . GLY A 1 86 ? 37.739 11.826 -43.775 1.00 92.00 86 GLY A C 1
ATOM 634 O O . GLY A 1 86 ? 37.934 13.044 -43.764 1.00 92.00 86 GLY A O 1
ATOM 635 N N . ALA A 1 87 ? 36.511 11.299 -43.734 1.00 90.19 87 ALA A N 1
ATOM 636 C CA . ALA A 1 87 ? 35.286 12.098 -43.692 1.00 90.19 87 ALA A CA 1
ATOM 637 C C . ALA A 1 87 ? 35.173 12.932 -42.401 1.00 90.19 87 ALA A C 1
ATOM 639 O O . ALA A 1 87 ? 34.878 14.129 -42.460 1.00 90.19 87 ALA A O 1
ATOM 640 N N . ILE A 1 88 ? 35.471 12.328 -41.243 1.00 91.75 88 ILE A N 1
ATOM 641 C CA . ILE A 1 88 ? 35.471 13.005 -39.937 1.00 91.75 88 ILE A CA 1
ATOM 642 C C . ILE A 1 88 ? 36.497 14.143 -39.920 1.00 91.75 88 ILE A C 1
ATOM 644 O O . ILE A 1 88 ? 36.157 15.278 -39.583 1.00 91.75 88 ILE A O 1
ATOM 648 N N . SER A 1 89 ? 37.743 13.867 -40.312 1.00 91.50 89 SER A N 1
ATOM 649 C CA . SER A 1 89 ? 38.812 14.869 -40.335 1.00 91.50 89 SER A CA 1
ATOM 650 C C . SER A 1 89 ? 38.470 16.026 -41.279 1.00 91.50 89 SER A C 1
ATOM 652 O O . SER A 1 89 ? 38.522 17.191 -40.880 1.00 91.50 89 SER A O 1
ATOM 654 N N . GLY A 1 90 ? 38.017 15.718 -42.500 1.00 90.25 90 GLY A N 1
ATOM 655 C CA . GLY A 1 90 ? 37.660 16.724 -43.503 1.00 90.25 90 GLY A CA 1
ATOM 656 C C . GLY A 1 90 ? 36.502 17.640 -43.090 1.00 90.25 90 GLY A C 1
ATOM 657 O O . GLY A 1 90 ? 36.455 18.802 -43.503 1.00 90.25 90 GLY A O 1
ATOM 658 N N . PHE A 1 91 ? 35.576 17.152 -42.259 1.00 91.19 91 PHE A N 1
ATOM 659 C CA . PHE A 1 91 ? 34.433 17.941 -41.804 1.00 91.19 91 PHE A CA 1
ATOM 660 C C . PHE A 1 91 ? 34.680 18.686 -40.481 1.00 91.19 91 PHE A C 1
ATOM 662 O O . PHE A 1 91 ? 34.404 19.887 -40.401 1.00 91.19 91 PHE A O 1
ATOM 669 N N . PHE A 1 92 ? 35.217 18.013 -39.458 1.00 90.12 92 PHE A N 1
ATOM 670 C CA . PHE A 1 92 ? 35.312 18.547 -38.091 1.00 90.12 92 PHE A CA 1
ATOM 671 C C . PHE A 1 92 ? 36.615 19.290 -37.770 1.00 90.12 92 PHE A C 1
ATOM 673 O O . PHE A 1 92 ? 36.642 20.077 -36.815 1.00 90.12 92 PHE A O 1
ATOM 680 N N . CYS A 1 93 ? 37.690 19.058 -38.529 1.00 87.56 93 CYS A N 1
ATOM 681 C CA . CYS A 1 93 ? 39.026 19.606 -38.260 1.00 87.56 93 CYS A CA 1
ATOM 682 C C . CYS A 1 93 ? 39.365 20.809 -39.159 1.00 87.56 93 CYS A C 1
ATOM 684 O O . CYS A 1 93 ? 40.488 20.948 -39.639 1.00 87.56 93 CYS A O 1
ATOM 686 N N . LYS A 1 94 ? 38.390 21.696 -39.391 1.00 81.69 94 LYS A N 1
ATOM 687 C CA . LYS A 1 94 ? 38.587 22.945 -40.147 1.00 81.69 94 LYS A CA 1
ATOM 688 C C . LYS A 1 94 ? 39.378 23.996 -39.338 1.00 81.69 94 LYS A C 1
ATOM 690 O O . LYS A 1 94 ? 39.378 23.935 -38.104 1.00 81.69 94 LYS A O 1
ATOM 695 N N . PRO A 1 95 ? 40.011 24.989 -40.001 1.00 82.31 95 PRO A N 1
ATOM 696 C CA . PRO A 1 95 ? 40.694 26.094 -39.325 1.00 82.31 95 PRO A CA 1
ATOM 697 C C . PRO A 1 95 ? 39.803 26.806 -38.290 1.00 82.31 95 PRO A C 1
ATOM 699 O O . PRO A 1 95 ? 38.611 27.013 -38.520 1.00 82.31 95 PRO A O 1
ATOM 702 N N . GLY A 1 96 ? 40.383 27.186 -37.146 1.00 80.31 96 GLY A N 1
ATOM 703 C CA . GLY A 1 96 ? 39.668 27.855 -36.047 1.00 80.31 96 GLY A CA 1
ATOM 704 C C . GLY A 1 96 ? 39.134 26.929 -34.945 1.00 80.31 96 GLY A C 1
ATOM 705 O O . GLY A 1 96 ? 38.369 27.373 -34.094 1.00 80.31 96 GLY A O 1
ATOM 706 N N . ARG A 1 97 ? 39.516 25.647 -34.940 1.00 88.31 97 ARG A N 1
ATOM 707 C CA . ARG A 1 97 ? 39.269 24.722 -33.825 1.00 88.31 97 ARG A CA 1
ATOM 708 C C . ARG A 1 97 ? 40.395 24.818 -32.788 1.00 88.31 97 ARG A C 1
ATOM 710 O O . ARG A 1 97 ? 41.551 24.595 -33.119 1.00 88.31 97 ARG A O 1
ATOM 717 N N . GLU A 1 98 ? 40.055 25.084 -31.528 1.00 85.69 98 GLU A N 1
ATOM 718 C CA . GLU A 1 98 ? 41.048 25.302 -30.456 1.00 85.69 98 GLU A CA 1
ATOM 719 C C . GLU A 1 98 ? 41.563 24.014 -29.793 1.00 85.69 98 GLU A C 1
ATOM 721 O O . GLU A 1 98 ? 42.665 23.989 -29.250 1.00 85.69 98 GLU A O 1
ATOM 726 N N . ARG A 1 99 ? 40.763 22.938 -29.790 1.00 87.44 99 ARG A N 1
ATOM 727 C CA . ARG A 1 99 ? 41.090 21.670 -29.113 1.00 87.44 99 ARG A CA 1
ATOM 728 C C . ARG A 1 99 ? 40.979 20.489 -30.076 1.00 87.44 99 ARG A C 1
ATOM 730 O O . ARG A 1 99 ? 40.011 20.452 -30.840 1.00 87.44 99 ARG A O 1
ATOM 737 N N . PRO A 1 100 ? 41.882 19.492 -30.017 1.00 89.50 100 PRO A N 1
ATOM 738 C CA . PRO A 1 100 ? 41.770 18.288 -30.839 1.00 89.50 100 PRO A CA 1
ATOM 739 C C . PRO A 1 100 ? 40.402 17.611 -30.692 1.00 89.50 100 PRO A C 1
ATOM 741 O O . PRO A 1 100 ? 39.836 17.569 -29.595 1.00 89.50 100 PRO A O 1
ATOM 744 N N . LEU A 1 101 ? 39.858 17.091 -31.794 1.00 91.88 101 LEU A N 1
ATOM 745 C CA . LEU A 1 101 ? 38.689 16.218 -31.732 1.00 91.88 101 LEU A CA 1
ATOM 746 C C . LEU A 1 101 ? 39.119 14.861 -31.179 1.00 91.88 101 LEU A C 1
ATOM 748 O O . LEU A 1 101 ? 39.990 14.209 -31.747 1.00 91.88 101 LEU A O 1
ATOM 752 N N . LYS A 1 102 ? 38.502 14.433 -30.078 1.00 94.00 102 LYS A N 1
ATOM 753 C CA . LYS A 1 102 ? 38.681 13.073 -29.574 1.00 94.00 102 LYS A CA 1
ATOM 754 C C . LYS A 1 102 ? 37.790 12.135 -30.382 1.00 94.00 102 LYS A C 1
ATOM 756 O O . LYS A 1 102 ? 36.594 12.391 -30.494 1.00 94.00 102 LYS A O 1
ATOM 761 N N . VAL A 1 103 ? 38.369 11.067 -30.915 1.00 92.50 103 VAL A N 1
ATOM 762 C CA . VAL A 1 103 ? 37.649 10.022 -31.649 1.00 92.50 103 VAL A CA 1
ATOM 763 C C . VAL A 1 103 ? 37.910 8.695 -30.951 1.00 92.50 103 VAL A C 1
ATOM 765 O O . VAL A 1 103 ? 39.045 8.424 -30.559 1.00 92.50 103 VAL A O 1
ATOM 768 N N . GLY A 1 104 ? 36.870 7.893 -30.759 1.00 91.75 104 GLY A N 1
ATOM 769 C CA . GLY A 1 104 ? 36.987 6.534 -30.239 1.00 91.75 104 GLY A CA 1
ATOM 770 C C . GLY A 1 104 ? 35.929 5.618 -30.838 1.00 91.75 104 GLY A C 1
ATOM 771 O O . GLY A 1 104 ? 35.065 6.075 -31.584 1.00 91.75 104 GLY A O 1
ATOM 772 N N . SER A 1 105 ? 36.031 4.324 -30.538 1.00 91.00 105 SER A N 1
ATOM 773 C CA . SER A 1 105 ? 34.999 3.348 -30.875 1.00 91.00 105 SER A CA 1
ATOM 774 C C . SER A 1 105 ? 34.919 2.272 -29.802 1.00 91.00 105 SER A C 1
ATOM 776 O O . SER A 1 105 ? 35.887 1.572 -29.527 1.00 91.00 105 SER A O 1
ATOM 778 N N . VAL A 1 106 ? 33.739 2.084 -29.234 1.00 88.56 106 VAL A N 1
ATOM 779 C CA . VAL A 1 106 ? 33.396 1.024 -28.284 1.00 88.56 106 VAL A CA 1
ATOM 780 C C . VAL A 1 106 ? 33.612 -0.378 -28.860 1.00 88.56 106 VAL A C 1
ATOM 782 O O . VAL A 1 106 ? 33.816 -1.333 -28.110 1.00 88.56 106 VAL A O 1
ATOM 785 N N . LYS A 1 107 ? 33.617 -0.523 -30.193 1.00 87.31 107 LYS A N 1
ATOM 786 C CA . LYS A 1 107 ? 33.801 -1.818 -30.861 1.00 87.31 107 LYS A CA 1
ATOM 787 C C . LYS A 1 107 ? 35.181 -2.411 -30.609 1.00 87.31 107 LYS A C 1
ATOM 789 O O . LYS A 1 107 ? 35.304 -3.632 -30.604 1.00 87.31 107 LYS A O 1
ATOM 794 N N . SER A 1 108 ? 36.190 -1.589 -30.299 1.00 87.50 108 SER A N 1
ATOM 795 C CA . SER A 1 108 ? 37.490 -2.099 -29.846 1.00 87.50 108 SER A CA 1
ATOM 796 C C . SER A 1 108 ? 37.441 -2.750 -28.461 1.00 87.50 108 SER A C 1
ATOM 798 O O . SER A 1 108 ? 38.341 -3.507 -28.117 1.00 87.50 108 SER A O 1
ATOM 800 N N . ASN A 1 109 ? 36.413 -2.462 -27.657 1.00 87.75 109 ASN A N 1
ATOM 801 C CA . ASN A 1 109 ? 36.253 -2.999 -26.307 1.00 87.75 109 ASN A CA 1
ATOM 802 C C . ASN A 1 109 ? 35.336 -4.225 -26.264 1.00 87.75 109 ASN A C 1
ATOM 804 O O . ASN A 1 109 ? 35.625 -5.158 -25.522 1.00 87.75 109 ASN A O 1
ATOM 808 N N . VAL A 1 110 ? 34.228 -4.209 -27.015 1.00 85.25 110 VAL A N 1
ATOM 809 C CA . VAL A 1 110 ? 33.166 -5.234 -26.916 1.00 85.25 110 VAL A CA 1
ATOM 810 C C . VAL A 1 110 ? 32.944 -6.038 -28.201 1.00 85.25 110 VAL A C 1
ATOM 812 O O . VAL A 1 110 ? 32.117 -6.945 -28.214 1.00 85.25 110 VAL A O 1
ATOM 815 N N . GLY A 1 111 ? 33.667 -5.724 -29.279 1.00 83.69 111 GLY A N 1
ATOM 816 C CA . GLY A 1 111 ? 33.434 -6.293 -30.606 1.00 83.69 111 GLY A CA 1
ATOM 817 C C . GLY A 1 111 ? 32.310 -5.594 -31.380 1.00 83.69 111 GLY A C 1
ATOM 818 O O . GLY A 1 111 ? 31.647 -4.671 -30.897 1.00 83.69 111 GLY A O 1
ATOM 819 N N . HIS A 1 112 ? 32.102 -6.015 -32.629 1.00 84.88 112 HIS A N 1
ATOM 820 C CA . HIS A 1 112 ? 31.090 -5.429 -33.506 1.00 84.88 112 HIS A CA 1
ATOM 821 C C . HIS A 1 112 ? 29.718 -6.089 -33.290 1.00 84.88 112 HIS A C 1
ATOM 823 O O . HIS A 1 112 ? 29.427 -7.124 -33.876 1.00 84.88 112 HIS A O 1
ATOM 829 N N . ALA A 1 113 ? 28.830 -5.451 -32.521 1.00 80.94 113 ALA A N 1
ATOM 830 C CA . ALA A 1 113 ? 27.482 -5.956 -32.207 1.00 80.94 113 ALA A CA 1
ATOM 831 C C . ALA A 1 113 ? 26.459 -5.883 -33.373 1.00 80.94 113 ALA A C 1
ATOM 833 O O . ALA A 1 113 ? 25.261 -5.747 -33.148 1.00 80.94 113 ALA A O 1
ATOM 834 N N . GLU A 1 114 ? 26.930 -5.913 -34.619 1.00 82.31 114 GLU A N 1
ATOM 835 C CA . GLU A 1 114 ? 26.138 -5.838 -35.862 1.00 82.31 114 GLU A CA 1
ATOM 836 C C . GLU A 1 114 ? 24.968 -4.836 -35.826 1.00 82.31 114 GLU A C 1
ATOM 838 O O . GLU A 1 114 ? 25.193 -3.628 -35.733 1.00 82.31 114 GLU A O 1
ATOM 843 N N . ALA A 1 115 ? 23.720 -5.311 -35.890 1.00 72.75 115 ALA A N 1
ATOM 844 C CA . ALA A 1 115 ? 22.519 -4.479 -35.849 1.00 72.75 115 ALA A CA 1
ATOM 845 C C . ALA A 1 115 ? 22.378 -3.694 -34.530 1.00 72.75 115 ALA A C 1
ATOM 847 O O . ALA A 1 115 ? 21.847 -2.584 -34.519 1.00 72.75 115 ALA A O 1
ATOM 848 N N . ALA A 1 116 ? 22.918 -4.221 -33.427 1.00 73.44 116 ALA A N 1
ATOM 849 C CA . ALA A 1 116 ? 22.968 -3.548 -32.133 1.00 73.44 116 ALA A CA 1
ATOM 850 C C . ALA A 1 116 ? 24.149 -2.565 -32.007 1.00 73.44 116 ALA A C 1
ATOM 852 O O . ALA A 1 116 ? 24.328 -1.957 -30.957 1.00 73.44 116 ALA A O 1
ATOM 853 N N . SER A 1 117 ? 24.940 -2.340 -33.062 1.00 70.75 117 SER A N 1
ATOM 854 C CA . SER A 1 117 ? 26.055 -1.384 -33.021 1.00 70.75 117 SER A CA 1
ATOM 855 C C . SER A 1 117 ? 25.625 0.081 -32.867 1.00 70.75 117 SER A C 1
ATOM 857 O O . SER A 1 117 ? 26.385 0.863 -32.304 1.00 70.75 117 SER A O 1
ATOM 859 N N . GLY A 1 118 ? 24.426 0.455 -33.332 1.00 63.28 118 GLY A N 1
ATOM 860 C CA . GLY A 1 118 ? 23.891 1.822 -33.231 1.00 63.28 118 GLY A CA 1
ATOM 861 C C . GLY A 1 118 ? 23.497 2.247 -31.805 1.00 63.28 118 GLY A C 1
ATOM 862 O O . GLY A 1 118 ? 23.861 3.330 -31.372 1.00 63.28 118 GLY A O 1
ATOM 863 N N . PRO A 1 119 ? 22.812 1.408 -31.010 1.00 64.38 119 PRO A N 1
ATOM 864 C CA . PRO A 1 119 ? 22.593 1.686 -29.585 1.00 64.38 119 PRO A CA 1
ATOM 865 C C . PRO A 1 119 ? 23.879 1.793 -28.750 1.00 64.38 119 PRO A C 1
ATOM 867 O O . PRO A 1 119 ? 23.857 2.368 -27.664 1.00 64.38 119 PRO A O 1
ATOM 870 N N . VAL A 1 120 ? 24.987 1.233 -29.245 1.00 56.78 120 VAL A N 1
ATOM 871 C CA . VAL A 1 120 ? 26.284 1.204 -28.555 1.00 56.78 120 VAL A CA 1
ATOM 872 C C . VAL A 1 120 ? 27.219 2.317 -29.072 1.00 56.78 120 VAL A C 1
ATOM 874 O O . VAL A 1 120 ? 28.138 2.693 -28.352 1.00 56.78 120 VAL A O 1
ATOM 877 N N . GLY A 1 121 ? 26.963 2.919 -30.248 1.00 56.84 121 GLY A N 1
ATOM 878 C CA . GLY A 1 121 ? 27.781 3.997 -30.824 1.00 56.84 121 GLY A CA 1
ATOM 879 C C . GLY A 1 121 ? 27.024 5.018 -31.693 1.00 56.84 121 GLY A C 1
ATOM 880 O O . GLY A 1 121 ? 26.013 4.712 -32.307 1.00 56.84 121 GLY A O 1
ATOM 881 N N . ILE A 1 122 ? 27.514 6.262 -31.751 1.00 67.06 122 ILE A N 1
ATOM 882 C CA . ILE A 1 122 ? 26.776 7.416 -32.310 1.00 67.06 122 ILE A CA 1
ATOM 883 C C . ILE A 1 122 ? 26.812 7.467 -33.850 1.00 67.06 122 ILE A C 1
ATOM 885 O O . ILE A 1 122 ? 25.824 7.856 -34.477 1.00 67.06 122 ILE A O 1
ATOM 889 N N . SER A 1 123 ? 27.926 7.060 -34.466 1.00 66.12 123 SER A N 1
ATOM 890 C CA . SER A 1 123 ? 28.020 6.816 -35.911 1.00 66.12 123 SER A CA 1
ATOM 891 C C . SER A 1 123 ? 27.852 5.325 -36.209 1.00 66.12 123 SER A C 1
ATOM 893 O O . SER A 1 123 ? 28.578 4.483 -35.670 1.00 66.12 123 SER A O 1
ATOM 895 N N . SER A 1 124 ? 26.914 4.988 -37.096 1.00 67.38 124 SER A N 1
ATOM 896 C CA . SER A 1 124 ? 26.685 3.608 -37.531 1.00 67.38 124 SER A CA 1
ATOM 897 C C . SER A 1 124 ? 26.533 3.524 -39.045 1.00 67.38 124 SER A C 1
ATOM 899 O O . SER A 1 124 ? 25.646 4.151 -39.630 1.00 67.38 124 SER A O 1
ATOM 901 N N . PHE A 1 125 ? 27.420 2.756 -39.679 1.00 68.56 125 PHE A N 1
ATOM 902 C CA . PHE A 1 125 ? 27.505 2.615 -41.128 1.00 68.56 125 PHE A CA 1
ATOM 903 C C . PHE A 1 125 ? 27.279 1.150 -41.496 1.00 68.56 125 PHE A C 1
ATOM 905 O O . PHE A 1 125 ? 28.171 0.316 -41.386 1.00 68.56 125 PHE A O 1
ATOM 912 N N . GLY A 1 126 ? 26.050 0.810 -41.883 1.00 60.81 126 GLY A N 1
ATOM 913 C CA . GLY A 1 126 ? 25.699 -0.562 -42.237 1.00 60.81 126 GLY A CA 1
ATOM 914 C C . GLY A 1 126 ? 26.442 -1.028 -43.490 1.00 60.81 126 GLY A C 1
ATOM 915 O O . GLY A 1 126 ? 26.621 -0.251 -44.428 1.00 60.81 126 GLY A O 1
ATOM 916 N N . PHE A 1 127 ? 26.809 -2.313 -43.539 1.00 65.00 127 PHE A N 1
ATOM 917 C CA . PHE A 1 127 ? 27.589 -2.896 -44.643 1.00 65.00 127 PHE A CA 1
ATOM 918 C C . PHE A 1 127 ? 26.948 -2.709 -46.031 1.00 65.00 127 PHE A C 1
ATOM 920 O O . PHE A 1 127 ? 27.656 -2.710 -47.028 1.00 65.00 127 PHE A O 1
ATOM 927 N N . GLY A 1 128 ? 25.623 -2.526 -46.102 1.00 63.28 128 GLY A N 1
ATOM 928 C CA . GLY A 1 128 ? 24.884 -2.215 -47.332 1.00 63.28 128 GLY A CA 1
ATOM 929 C C . GLY A 1 128 ? 24.876 -0.731 -47.730 1.00 63.28 128 GLY A C 1
ATOM 930 O O . GLY A 1 128 ? 24.032 -0.329 -48.525 1.00 63.28 128 GLY A O 1
ATOM 931 N N . GLY A 1 129 ? 25.734 0.107 -47.138 1.00 64.12 129 GLY A N 1
ATOM 932 C CA . GLY A 1 129 ? 25.869 1.528 -47.484 1.00 64.12 129 GLY A CA 1
ATOM 933 C C . GLY A 1 129 ? 24.829 2.460 -46.852 1.00 64.12 129 GLY A C 1
ATOM 934 O O . GLY A 1 129 ? 24.701 3.605 -47.284 1.00 64.12 129 GLY A O 1
ATOM 935 N N . ALA A 1 130 ? 24.086 1.990 -45.844 1.00 73.06 130 ALA A N 1
ATOM 936 C CA . ALA A 1 130 ? 23.134 2.800 -45.086 1.00 73.06 130 ALA A CA 1
ATOM 937 C C . ALA A 1 130 ? 23.823 3.454 -43.881 1.00 73.06 130 ALA A C 1
ATOM 939 O O . ALA A 1 130 ? 24.199 2.765 -42.931 1.00 73.06 130 ALA A O 1
ATOM 940 N N . ASN A 1 131 ? 23.954 4.780 -43.913 1.00 78.75 131 ASN A N 1
ATOM 941 C CA . ASN A 1 131 ? 24.676 5.543 -42.894 1.00 78.75 131 ASN A CA 1
ATOM 942 C C . ASN A 1 131 ? 23.719 6.306 -41.972 1.00 78.75 131 ASN A C 1
ATOM 944 O O . ASN A 1 131 ? 22.757 6.904 -42.454 1.00 78.75 131 ASN A O 1
ATOM 948 N N . VAL A 1 132 ? 24.007 6.311 -40.667 1.00 80.00 132 VAL A N 1
ATOM 949 C CA . VAL A 1 132 ? 23.278 7.081 -39.647 1.00 80.00 132 VAL A CA 1
ATOM 950 C C . VAL A 1 132 ? 24.273 7.781 -38.720 1.00 80.00 132 VAL A C 1
ATOM 952 O O . VAL A 1 132 ? 25.280 7.199 -38.312 1.00 80.00 132 VAL A O 1
ATOM 955 N N . HIS A 1 133 ? 23.969 9.030 -38.371 1.00 84.12 133 HIS A N 1
ATOM 956 C CA . HIS A 1 133 ? 24.699 9.824 -37.388 1.00 84.12 133 HIS A CA 1
ATOM 957 C C . HIS A 1 133 ? 23.704 10.593 -36.512 1.00 84.12 133 HIS A C 1
ATOM 959 O O . HIS A 1 133 ? 22.622 10.947 -36.980 1.00 84.12 133 HIS A O 1
ATOM 965 N N . VAL A 1 134 ? 24.052 10.829 -35.247 1.00 83.81 134 VAL A N 1
ATOM 966 C CA . VAL A 1 134 ? 23.199 11.526 -34.271 1.00 83.81 134 VAL A CA 1
ATOM 967 C C . VAL A 1 134 ? 24.038 12.532 -33.485 1.00 83.81 134 VAL A C 1
ATOM 969 O O . VAL A 1 134 ? 25.167 12.243 -33.107 1.00 83.81 134 VAL A O 1
ATOM 972 N N . ILE A 1 135 ? 23.491 13.710 -33.189 1.00 85.00 135 ILE A N 1
ATOM 973 C CA . ILE A 1 135 ? 24.152 14.699 -32.327 1.00 85.00 135 ILE A CA 1
ATOM 974 C C . ILE A 1 135 ? 23.554 14.617 -30.920 1.00 85.00 135 ILE A C 1
ATOM 976 O O . ILE A 1 135 ? 22.337 14.668 -30.753 1.00 85.00 135 ILE A O 1
ATOM 980 N N . LEU A 1 136 ? 24.411 14.509 -29.900 1.00 85.44 136 LEU A N 1
ATOM 981 C CA . LEU A 1 136 ? 24.009 14.481 -28.492 1.00 85.44 136 LEU A CA 1
ATOM 982 C C . LEU A 1 136 ? 24.586 15.681 -27.737 1.00 85.44 136 LEU A C 1
ATOM 984 O O . LEU A 1 136 ? 25.791 15.936 -27.780 1.00 85.44 136 LEU A O 1
ATOM 988 N N . GLU A 1 137 ? 23.738 16.376 -26.980 1.00 83.50 137 GLU A N 1
ATOM 989 C CA . GLU A 1 137 ? 24.155 17.433 -26.062 1.00 83.50 137 GLU A CA 1
ATOM 990 C C . GLU A 1 137 ? 24.116 16.932 -24.611 1.00 83.50 137 GLU A C 1
ATOM 992 O O . GLU A 1 137 ? 23.148 16.316 -24.158 1.00 83.50 137 GLU A O 1
ATOM 997 N N . LYS A 1 138 ? 25.190 17.187 -23.852 1.00 81.44 138 LYS A N 1
ATOM 998 C CA . LYS A 1 138 ? 25.234 16.844 -22.424 1.00 81.44 138 LYS A CA 1
ATOM 999 C C . LYS A 1 138 ? 24.311 17.773 -21.627 1.00 81.44 138 LYS A C 1
ATOM 1001 O O . LYS A 1 138 ? 24.271 18.972 -21.878 1.00 81.44 138 LYS A O 1
ATOM 1006 N N . ASN A 1 139 ? 23.674 17.257 -20.576 1.00 79.56 139 ASN A N 1
ATOM 1007 C CA . ASN A 1 139 ? 22.945 18.101 -19.624 1.00 79.56 139 ASN A CA 1
ATOM 1008 C C . ASN A 1 139 ? 23.899 19.136 -18.975 1.00 79.56 139 ASN A C 1
ATOM 1010 O O . ASN A 1 139 ? 24.916 18.762 -18.394 1.00 79.56 139 ASN A O 1
ATOM 1014 N N . GLY A 1 140 ? 23.584 20.431 -19.065 1.00 77.88 140 GLY A N 1
ATOM 1015 C CA . GLY A 1 140 ? 24.372 21.516 -18.463 1.00 77.88 140 GLY A CA 1
ATOM 1016 C C . GLY A 1 140 ? 24.258 21.629 -16.936 1.00 77.88 140 GLY A C 1
ATOM 1017 O O . GLY A 1 140 ? 24.993 22.408 -16.335 1.00 77.88 140 GLY A O 1
ATOM 1018 N N . GLY A 1 141 ? 23.366 20.858 -16.305 1.00 81.25 141 GLY A N 1
ATOM 1019 C CA . GLY A 1 141 ? 23.124 20.888 -14.862 1.00 81.25 141 GLY A CA 1
ATOM 1020 C C . GLY A 1 141 ? 24.340 20.545 -13.988 1.00 81.25 141 GLY A C 1
ATOM 1021 O O . GLY A 1 141 ? 25.351 19.986 -14.448 1.00 81.25 141 GLY A O 1
ATOM 1022 N N . LEU A 1 142 ? 24.213 20.876 -12.698 1.00 81.31 142 LEU A N 1
ATOM 1023 C CA . LEU A 1 142 ? 25.219 20.607 -11.666 1.00 81.31 142 LEU A CA 1
ATOM 1024 C C . LEU A 1 142 ? 25.538 19.109 -11.558 1.00 81.31 142 LEU A C 1
ATOM 1026 O O . LEU A 1 142 ? 24.715 18.245 -11.884 1.00 81.31 142 LEU A O 1
ATOM 1030 N N . HIS A 1 143 ? 26.753 18.810 -11.098 1.00 83.50 143 HIS A N 1
ATOM 1031 C CA . HIS A 1 143 ? 27.089 17.465 -10.651 1.00 83.50 143 HIS A CA 1
ATOM 1032 C C . HIS A 1 143 ? 26.381 17.178 -9.321 1.00 83.50 143 HIS A C 1
ATOM 1034 O O . HIS A 1 143 ? 26.111 18.091 -8.541 1.00 83.50 143 HIS A O 1
ATOM 1040 N N . VAL A 1 144 ? 26.077 15.910 -9.057 1.00 78.75 144 VAL A N 1
ATOM 1041 C CA . VAL A 1 144 ? 25.371 15.459 -7.848 1.00 78.75 144 VAL A CA 1
ATOM 1042 C C . VAL A 1 144 ? 26.064 15.901 -6.549 1.00 78.75 144 VAL A C 1
ATOM 1044 O O . VAL A 1 144 ? 25.391 16.256 -5.579 1.00 78.75 144 VAL A O 1
ATOM 1047 N N . ASP A 1 145 ? 27.397 15.975 -6.564 1.00 77.56 145 ASP A N 1
ATOM 1048 C CA . ASP A 1 145 ? 28.219 16.383 -5.418 1.00 77.56 145 ASP A CA 1
ATOM 1049 C C . ASP A 1 145 ? 28.105 17.876 -5.077 1.00 77.56 145 ASP A C 1
ATOM 1051 O O . ASP A 1 145 ? 28.207 18.239 -3.905 1.00 77.56 145 ASP A O 1
ATOM 1055 N N . ASP A 1 146 ? 27.833 18.718 -6.076 1.00 79.81 146 ASP A N 1
ATOM 1056 C CA . ASP A 1 146 ? 27.738 20.178 -5.934 1.00 79.81 146 ASP A CA 1
ATOM 1057 C C . ASP A 1 146 ? 26.302 20.648 -5.651 1.00 79.81 146 ASP A C 1
ATOM 1059 O O . ASP A 1 146 ? 26.033 21.840 -5.497 1.00 79.81 146 ASP A O 1
ATOM 1063 N N . PHE A 1 147 ? 25.345 19.719 -5.621 1.00 74.69 147 PHE A N 1
ATOM 1064 C CA . PHE A 1 147 ? 23.932 20.048 -5.521 1.00 74.69 147 PHE A CA 1
ATOM 1065 C C . PHE A 1 147 ? 23.526 20.370 -4.060 1.00 74.69 147 PHE A C 1
ATOM 1067 O O . PHE A 1 147 ? 23.778 19.557 -3.158 1.00 74.69 147 PHE A O 1
ATOM 1074 N N . PRO A 1 148 ? 22.881 21.528 -3.790 1.00 73.75 148 PRO A N 1
ATOM 1075 C CA . PRO A 1 148 ? 22.557 21.974 -2.434 1.00 73.75 148 PRO A CA 1
ATOM 1076 C C . PRO A 1 148 ? 21.559 21.038 -1.738 1.00 73.75 148 PRO A C 1
ATOM 1078 O O . PRO A 1 148 ? 20.638 20.502 -2.354 1.00 73.75 148 PRO A O 1
ATOM 1081 N N . ARG A 1 149 ? 21.740 20.824 -0.427 1.00 69.12 149 ARG A N 1
ATOM 1082 C CA . ARG A 1 149 ? 20.918 19.892 0.362 1.00 69.12 149 ARG A CA 1
ATOM 1083 C C . ARG A 1 149 ? 19.996 20.631 1.316 1.00 69.12 149 ARG A C 1
ATOM 1085 O O . ARG A 1 149 ? 20.448 21.192 2.311 1.00 69.12 149 ARG A O 1
ATOM 1092 N N . GLU A 1 150 ? 18.700 20.524 1.071 1.00 79.44 150 GLU A N 1
ATOM 1093 C CA . GLU A 1 150 ? 17.680 20.981 2.008 1.00 79.44 150 GLU A CA 1
ATOM 1094 C C . GLU A 1 150 ? 17.399 19.917 3.080 1.00 79.44 150 GLU A C 1
ATOM 1096 O O . GLU A 1 150 ? 17.214 18.731 2.780 1.00 79.44 150 GLU A O 1
ATOM 1101 N N . LYS A 1 151 ? 17.375 20.347 4.349 1.00 82.19 151 LYS A N 1
ATOM 1102 C CA . LYS A 1 151 ? 17.145 19.497 5.535 1.00 82.19 151 LYS A CA 1
ATOM 1103 C C . LYS A 1 151 ? 18.013 18.223 5.546 1.00 82.19 151 LYS A C 1
ATOM 1105 O O . LYS A 1 151 ? 17.475 17.110 5.485 1.00 82.19 151 LYS A O 1
ATOM 1110 N N . PRO A 1 152 ? 19.352 18.358 5.635 1.00 75.00 152 PRO A N 1
ATOM 1111 C CA . PRO A 1 152 ? 20.276 17.223 5.564 1.00 75.00 152 PRO A CA 1
ATOM 1112 C C . PRO A 1 152 ? 20.138 16.232 6.731 1.00 75.00 152 PRO A C 1
ATOM 1114 O O . PRO A 1 152 ? 20.513 15.072 6.577 1.00 75.00 152 PRO A O 1
ATOM 1117 N N . ASP A 1 153 ? 19.585 16.667 7.869 1.00 79.69 153 ASP A N 1
ATOM 1118 C CA . ASP A 1 153 ? 19.428 15.848 9.080 1.00 79.69 153 ASP A CA 1
ATOM 1119 C C . ASP A 1 153 ? 18.096 15.082 9.159 1.00 79.69 153 ASP A C 1
ATOM 1121 O O . ASP A 1 153 ? 17.924 14.242 10.048 1.00 79.69 153 ASP A O 1
ATOM 1125 N N . LEU A 1 154 ? 17.151 15.356 8.252 1.00 84.44 154 LEU A N 1
ATOM 1126 C CA . LEU A 1 154 ? 15.868 14.657 8.192 1.00 84.44 154 LEU A CA 1
ATOM 1127 C C . LEU A 1 154 ? 16.091 13.262 7.565 1.00 84.44 154 LEU A C 1
ATOM 1129 O O . LEU A 1 154 ? 16.520 13.194 6.409 1.00 84.44 154 LEU A O 1
ATOM 1133 N N . PRO A 1 155 ? 15.826 12.146 8.276 1.00 86.00 155 PRO A N 1
ATOM 1134 C CA . PRO A 1 155 ? 15.961 10.805 7.706 1.00 86.00 155 PRO A CA 1
ATOM 1135 C C . PRO A 1 155 ? 15.094 10.636 6.452 1.00 86.00 155 PRO A C 1
ATOM 1137 O O . PRO A 1 155 ? 14.049 11.269 6.315 1.00 86.00 155 PRO A O 1
ATOM 1140 N N . ARG A 1 156 ? 15.541 9.786 5.522 1.00 81.50 156 ARG A N 1
ATOM 1141 C CA . ARG A 1 156 ? 14.812 9.459 4.287 1.00 81.50 156 ARG A CA 1
ATOM 1142 C C . ARG A 1 156 ? 14.337 8.010 4.318 1.00 81.50 156 ARG A C 1
ATOM 1144 O O . ARG A 1 156 ? 15.034 7.147 4.857 1.00 81.50 156 ARG A O 1
ATOM 1151 N N . LEU A 1 157 ? 13.178 7.765 3.713 1.00 83.25 157 LEU A N 1
ATOM 1152 C CA . LEU A 1 157 ? 12.633 6.431 3.481 1.00 83.25 157 LEU A CA 1
ATOM 1153 C C . LEU A 1 157 ? 12.907 6.022 2.035 1.00 83.25 157 LEU A C 1
ATOM 1155 O O . LEU A 1 157 ? 12.538 6.743 1.111 1.00 83.25 157 LEU A O 1
ATOM 1159 N N . VAL A 1 158 ? 13.552 4.872 1.852 1.00 79.81 158 VAL A N 1
ATOM 1160 C CA . VAL A 1 158 ? 13.725 4.240 0.540 1.00 79.81 158 VAL A CA 1
ATOM 1161 C C . VAL A 1 158 ? 12.833 3.015 0.478 1.00 79.81 158 VAL A C 1
ATOM 1163 O O . VAL A 1 158 ? 12.906 2.165 1.365 1.00 79.81 158 VAL A O 1
ATOM 1166 N N . LEU A 1 159 ? 12.009 2.939 -0.562 1.00 81.38 159 LEU A N 1
ATOM 1167 C CA . LEU A 1 159 ? 11.145 1.799 -0.846 1.00 81.38 159 LEU A CA 1
ATOM 1168 C C . LEU A 1 159 ? 11.656 1.092 -2.099 1.00 81.38 159 LEU A C 1
ATOM 1170 O O . LEU A 1 159 ? 11.966 1.746 -3.095 1.00 81.38 159 LEU A O 1
ATOM 1174 N N . MET A 1 160 ? 11.757 -0.234 -2.041 1.00 77.25 160 MET A N 1
ATOM 1175 C CA . MET A 1 160 ? 12.162 -1.077 -3.164 1.00 77.25 160 MET A CA 1
ATOM 1176 C C . MET A 1 160 ? 11.257 -2.307 -3.269 1.00 77.25 160 MET A C 1
ATOM 1178 O O . MET A 1 160 ? 10.739 -2.805 -2.266 1.00 77.25 160 MET A O 1
ATOM 1182 N N . ALA A 1 161 ? 11.090 -2.812 -4.488 1.00 77.00 161 ALA A N 1
ATOM 1183 C CA . ALA A 1 161 ? 10.382 -4.054 -4.777 1.00 77.00 161 ALA A CA 1
ATOM 1184 C C . ALA A 1 161 ? 11.184 -4.881 -5.788 1.00 77.00 161 ALA A C 1
ATOM 1186 O O . ALA A 1 161 ? 11.812 -4.324 -6.689 1.00 77.00 161 ALA A O 1
ATOM 1187 N N . GLY A 1 162 ? 11.175 -6.200 -5.616 1.00 76.12 162 GLY A N 1
ATOM 1188 C CA . GLY A 1 162 ? 11.980 -7.137 -6.396 1.00 76.12 162 GLY A CA 1
ATOM 1189 C C . GLY A 1 162 ? 11.275 -8.477 -6.572 1.00 76.12 162 GLY A C 1
ATOM 1190 O O . GLY A 1 162 ? 10.240 -8.739 -5.951 1.00 76.12 162 GLY A O 1
ATOM 1191 N N . ARG A 1 163 ? 11.814 -9.317 -7.460 1.00 75.94 163 ARG A N 1
ATOM 1192 C CA . ARG A 1 163 ? 11.311 -10.685 -7.660 1.00 75.94 163 ARG A CA 1
ATOM 1193 C C . ARG A 1 163 ? 11.769 -11.622 -6.548 1.00 75.94 163 ARG A C 1
ATOM 1195 O O . ARG A 1 163 ? 10.968 -12.421 -6.088 1.00 75.94 163 ARG A O 1
ATOM 1202 N N . GLU A 1 164 ? 12.995 -11.441 -6.070 1.00 72.94 164 GLU A N 1
ATOM 1203 C CA . GLU A 1 164 ? 13.601 -12.273 -5.033 1.00 72.94 164 GLU A CA 1
ATOM 1204 C C . GLU A 1 164 ? 14.286 -11.424 -3.961 1.00 72.94 164 GLU A C 1
ATOM 1206 O O . GLU A 1 164 ? 14.705 -10.287 -4.211 1.00 72.94 164 GLU A O 1
ATOM 1211 N N . LYS A 1 165 ? 14.494 -12.017 -2.783 1.00 74.19 165 LYS A N 1
ATOM 1212 C CA . LYS A 1 165 ? 15.269 -11.417 -1.696 1.00 74.19 165 LYS A CA 1
ATOM 1213 C C . LYS A 1 165 ? 16.644 -10.960 -2.146 1.00 74.19 165 LYS A C 1
ATOM 1215 O O . LYS A 1 165 ? 17.008 -9.804 -1.938 1.00 74.19 165 LYS A O 1
ATOM 1220 N N . GLY A 1 166 ? 17.393 -11.851 -2.799 1.00 67.12 166 GLY A N 1
ATOM 1221 C CA . GLY A 1 166 ? 18.764 -11.589 -3.246 1.00 67.12 166 GLY A CA 1
ATOM 1222 C C . GLY A 1 166 ? 18.862 -10.358 -4.149 1.00 67.12 166 GLY A C 1
ATOM 1223 O O . GLY A 1 166 ? 19.815 -9.582 -4.038 1.00 67.12 166 GLY A O 1
ATOM 1224 N N . SER A 1 167 ? 17.822 -10.113 -4.954 1.00 65.38 167 SER A N 1
ATOM 1225 C CA . SER A 1 167 ? 17.711 -8.935 -5.811 1.00 65.38 167 SER A CA 1
ATOM 1226 C C . SER A 1 167 ? 17.663 -7.622 -5.042 1.00 65.38 167 SER A C 1
ATOM 1228 O O . SER A 1 167 ? 18.238 -6.622 -5.469 1.00 65.38 167 SER A O 1
ATOM 1230 N N . LEU A 1 168 ? 16.990 -7.619 -3.895 1.00 65.12 168 LEU A N 1
ATOM 1231 C CA . LEU A 1 168 ? 16.871 -6.455 -3.024 1.00 65.12 168 LEU A CA 1
ATOM 1232 C C . LEU A 1 168 ? 18.138 -6.271 -2.177 1.00 65.12 168 LEU A C 1
ATOM 1234 O O . LEU A 1 168 ? 18.628 -5.152 -2.003 1.00 65.12 168 LEU A O 1
ATOM 1238 N N . GLU A 1 169 ? 18.745 -7.372 -1.723 1.00 65.19 169 GLU A N 1
ATOM 1239 C CA . GLU A 1 169 ? 19.959 -7.331 -0.906 1.00 65.19 169 GLU A CA 1
ATOM 1240 C C . GLU A 1 169 ? 21.187 -6.794 -1.654 1.00 65.19 169 GLU A C 1
ATOM 1242 O O . GLU A 1 169 ? 21.916 -5.970 -1.087 1.00 65.19 169 GLU A O 1
ATOM 1247 N N . GLY A 1 170 ? 21.385 -7.186 -2.919 1.00 56.44 170 GLY A N 1
ATOM 1248 C CA . GLY A 1 170 ? 22.459 -6.666 -3.775 1.00 56.44 170 GLY A CA 1
ATOM 1249 C C . GLY A 1 170 ? 22.322 -5.165 -4.051 1.00 56.44 170 GLY A C 1
ATOM 1250 O O . GLY A 1 170 ? 23.296 -4.412 -3.958 1.00 56.44 170 GLY A O 1
ATOM 1251 N N . SER A 1 171 ? 21.093 -4.700 -4.272 1.00 54.34 171 SER A N 1
ATOM 1252 C CA . SER A 1 171 ? 20.782 -3.298 -4.582 1.00 54.34 171 SER A CA 1
ATOM 1253 C C . SER A 1 171 ? 20.882 -2.381 -3.366 1.00 54.34 171 SER A C 1
ATOM 1255 O O . SER A 1 171 ? 21.415 -1.269 -3.440 1.00 54.34 171 SER A O 1
ATOM 1257 N N . ALA A 1 172 ? 20.486 -2.883 -2.197 1.00 49.56 172 ALA A N 1
ATOM 1258 C CA . ALA A 1 172 ? 20.738 -2.229 -0.920 1.00 49.56 172 ALA A CA 1
ATOM 1259 C C . ALA A 1 172 ? 22.240 -2.199 -0.560 1.00 49.56 172 ALA A C 1
ATOM 1261 O O . ALA A 1 172 ? 22.693 -1.270 0.115 1.00 49.56 172 ALA A O 1
ATOM 1262 N N . GLY A 1 173 ? 23.018 -3.193 -1.009 1.00 44.91 173 GLY A N 1
ATOM 1263 C CA . GLY A 1 173 ? 24.471 -3.295 -0.834 1.00 44.91 173 GLY A CA 1
ATOM 1264 C C . GLY A 1 173 ? 25.277 -2.340 -1.722 1.00 44.91 173 GLY A C 1
ATOM 1265 O O . GLY A 1 173 ? 26.188 -1.677 -1.225 1.00 44.91 173 GLY A O 1
ATOM 1266 N N . ALA A 1 174 ? 24.901 -2.171 -2.993 1.00 46.31 174 ALA A N 1
ATOM 1267 C CA . ALA A 1 174 ? 25.476 -1.159 -3.893 1.00 46.31 174 ALA A CA 1
ATOM 1268 C C . ALA A 1 174 ? 25.217 0.278 -3.393 1.00 46.31 174 ALA A C 1
ATOM 1270 O O . ALA A 1 174 ? 26.031 1.195 -3.565 1.00 46.31 174 ALA A O 1
ATOM 1271 N N . ASN A 1 175 ? 24.122 0.462 -2.646 1.00 45.66 175 ASN A N 1
ATOM 1272 C CA . ASN A 1 175 ? 23.874 1.693 -1.908 1.00 45.66 175 ASN A CA 1
ATOM 1273 C C . ASN A 1 175 ? 24.868 1.945 -0.746 1.00 45.66 175 ASN A C 1
ATOM 1275 O O . ASN A 1 175 ? 24.926 3.071 -0.247 1.00 45.66 175 ASN A O 1
ATOM 1279 N N . ARG A 1 176 ? 25.680 0.949 -0.350 1.00 43.59 176 ARG A N 1
ATOM 1280 C CA . ARG A 1 176 ? 26.622 0.982 0.788 1.00 43.59 176 ARG A CA 1
ATOM 1281 C C . ARG A 1 176 ? 28.112 0.910 0.418 1.00 43.59 176 ARG A C 1
ATOM 1283 O O . ARG A 1 176 ? 28.913 1.365 1.224 1.00 43.59 176 ARG A O 1
ATOM 1290 N N . SER A 1 177 ? 28.492 0.331 -0.726 1.00 35.00 177 SER A N 1
ATOM 1291 C CA . SER A 1 177 ? 29.898 0.022 -1.079 1.00 35.00 177 SER A CA 1
ATOM 1292 C C . SER A 1 177 ? 30.669 1.139 -1.804 1.00 35.00 177 SER A C 1
ATOM 1294 O O . SER A 1 177 ? 31.856 0.981 -2.083 1.00 35.00 177 SER A O 1
ATOM 1296 N N . GLY A 1 178 ? 30.036 2.286 -2.067 1.00 36.00 178 GLY A N 1
ATOM 1297 C CA . GLY A 1 178 ? 30.761 3.528 -2.362 1.00 36.00 178 GLY A CA 1
ATOM 1298 C C . GLY A 1 178 ? 31.428 4.105 -1.099 1.00 36.00 178 GLY A C 1
ATOM 1299 O O . GLY A 1 178 ? 31.142 3.633 0.004 1.00 36.00 178 GLY A O 1
ATOM 1300 N N . PRO A 1 179 ? 32.305 5.122 -1.213 1.00 24.84 179 PRO A N 1
ATOM 1301 C CA . PRO A 1 179 ? 32.887 5.801 -0.049 1.00 24.84 179 PRO A CA 1
ATOM 1302 C C . PRO A 1 179 ? 31.803 6.229 0.975 1.00 24.84 179 PRO A C 1
ATOM 1304 O O . PRO A 1 179 ? 30.642 6.410 0.599 1.00 24.84 179 PRO A O 1
ATOM 1307 N N . PRO A 1 180 ? 32.153 6.352 2.277 1.00 28.45 180 PRO A N 1
ATOM 1308 C CA . PRO A 1 180 ? 31.214 6.392 3.409 1.00 28.45 180 PRO A CA 1
ATOM 1309 C C . PRO A 1 180 ? 30.120 7.464 3.253 1.00 28.45 180 PRO A C 1
ATOM 1311 O O . PRO A 1 180 ? 30.354 8.482 2.605 1.00 28.45 180 PRO A O 1
ATOM 1314 N N . PRO A 1 181 ? 28.930 7.261 3.856 1.00 34.34 181 PRO A N 1
ATOM 1315 C CA . PRO A 1 181 ? 27.642 7.721 3.344 1.00 34.34 181 PRO A CA 1
ATOM 1316 C C . PRO A 1 181 ? 27.524 9.245 3.352 1.00 34.34 181 PRO A C 1
ATOM 1318 O O . PRO A 1 181 ? 27.021 9.865 4.286 1.00 34.34 181 PRO A O 1
ATOM 1321 N N . LEU A 1 182 ? 27.954 9.848 2.255 1.00 28.44 182 LEU A N 1
ATOM 1322 C CA . LEU A 1 182 ? 27.482 11.132 1.789 1.00 28.44 182 LEU A CA 1
ATOM 1323 C C . LEU A 1 182 ? 26.396 10.805 0.762 1.00 28.44 182 LEU A C 1
ATOM 1325 O O . LEU A 1 182 ? 26.737 10.295 -0.293 1.00 28.44 182 LEU A O 1
ATOM 1329 N N . GLN A 1 183 ? 25.123 11.087 1.073 1.00 39.72 183 GLN A N 1
ATOM 1330 C CA . GLN A 1 183 ? 24.077 11.584 0.146 1.00 39.72 183 GLN A CA 1
ATOM 1331 C C . GLN A 1 183 ? 22.670 10.970 0.374 1.00 39.72 183 GLN A C 1
ATOM 1333 O O . GLN A 1 183 ? 22.382 9.856 -0.058 1.00 39.72 183 GLN A O 1
ATOM 1338 N N . PRO A 1 184 ? 21.732 11.765 0.930 1.00 34.31 184 PRO A N 1
ATOM 1339 C CA . PRO A 1 184 ? 20.274 11.568 0.852 1.00 34.31 184 PRO A CA 1
ATOM 1340 C C . PRO A 1 184 ? 19.678 11.609 -0.575 1.00 34.31 184 PRO A C 1
ATOM 1342 O O . PRO A 1 184 ? 18.486 11.369 -0.748 1.00 34.31 184 PRO A O 1
ATOM 1345 N N . GLN A 1 185 ? 20.475 11.901 -1.612 1.00 35.50 185 GLN A N 1
ATOM 1346 C CA . GLN A 1 185 ? 20.015 11.999 -3.007 1.00 35.50 185 GLN A CA 1
ATOM 1347 C C . GLN A 1 185 ? 19.639 10.638 -3.616 1.00 35.50 185 GLN A C 1
ATOM 1349 O O . GLN A 1 185 ? 18.741 10.579 -4.452 1.00 35.50 185 GLN A O 1
ATOM 1354 N N . ARG A 1 186 ? 20.250 9.533 -3.154 1.00 39.88 186 ARG A N 1
ATOM 1355 C CA . ARG A 1 186 ? 19.907 8.165 -3.597 1.00 39.88 186 ARG A CA 1
ATOM 1356 C C . ARG A 1 186 ? 18.448 7.814 -3.286 1.00 39.88 186 ARG A C 1
ATOM 1358 O O . ARG A 1 186 ? 17.758 7.271 -4.143 1.00 39.88 186 ARG A O 1
ATOM 1365 N N . ALA A 1 187 ? 17.977 8.189 -2.096 1.00 37.31 187 ALA A N 1
ATOM 1366 C CA . ALA A 1 187 ? 16.606 7.971 -1.637 1.00 37.31 187 ALA A CA 1
ATOM 1367 C C . ALA A 1 187 ? 15.593 8.844 -2.384 1.00 37.31 187 ALA A C 1
ATOM 1369 O O . ALA A 1 187 ? 14.557 8.358 -2.831 1.00 37.31 187 ALA A O 1
ATOM 1370 N N . ASN A 1 188 ? 15.942 10.119 -2.563 1.00 32.22 188 ASN A N 1
ATOM 1371 C CA . ASN A 1 188 ? 15.105 11.103 -3.234 1.00 32.22 188 ASN A CA 1
ATOM 1372 C C . ASN A 1 188 ? 14.870 10.743 -4.714 1.00 32.22 188 ASN A C 1
ATOM 1374 O O . ASN A 1 188 ? 13.748 10.872 -5.180 1.00 32.22 188 ASN A O 1
ATOM 1378 N N . VAL A 1 189 ? 15.863 10.222 -5.446 1.00 33.69 189 VAL A N 1
ATOM 1379 C CA . VAL A 1 189 ? 15.658 9.787 -6.845 1.00 33.69 189 VAL A CA 1
ATOM 1380 C C . VAL A 1 189 ? 14.905 8.452 -6.930 1.00 33.69 189 VAL A C 1
ATOM 1382 O O . VAL A 1 189 ? 14.008 8.329 -7.753 1.00 33.69 189 VAL A O 1
ATOM 1385 N N . HIS A 1 190 ? 15.176 7.471 -6.059 1.00 37.69 190 HIS A N 1
ATOM 1386 C CA . HIS A 1 190 ? 14.462 6.180 -6.104 1.00 37.69 190 HIS A CA 1
ATOM 1387 C C . HIS A 1 190 ? 12.986 6.292 -5.684 1.00 37.69 190 HIS A C 1
ATOM 1389 O O . HIS A 1 190 ? 12.156 5.573 -6.231 1.00 37.69 190 HIS A O 1
ATOM 1395 N N . GLY A 1 191 ? 12.649 7.206 -4.763 1.00 33.47 191 GLY A N 1
ATOM 1396 C CA . GLY A 1 191 ? 11.261 7.486 -4.369 1.00 33.47 191 GLY A CA 1
ATOM 1397 C C . GLY A 1 191 ? 10.474 8.338 -5.374 1.00 33.47 191 GLY A C 1
ATOM 1398 O O . GLY A 1 191 ? 9.257 8.208 -5.440 1.00 33.47 191 GLY A O 1
ATOM 1399 N N . SER A 1 192 ? 11.162 9.147 -6.193 1.00 31.67 192 SER A N 1
ATOM 1400 C CA . SER A 1 192 ? 10.542 10.130 -7.101 1.00 31.67 192 SER A CA 1
ATOM 1401 C C . SER A 1 192 ? 10.453 9.683 -8.567 1.00 31.67 192 SER A C 1
ATOM 1403 O O . SER A 1 192 ? 9.899 10.420 -9.376 1.00 31.67 192 SER A O 1
ATOM 1405 N N . VAL A 1 193 ? 11.027 8.534 -8.958 1.00 32.44 193 VAL A N 1
ATOM 1406 C CA . VAL A 1 193 ? 10.943 8.017 -10.340 1.00 32.44 193 VAL A CA 1
ATOM 1407 C C . VAL A 1 193 ? 9.651 7.201 -10.500 1.00 32.44 193 VAL A C 1
ATOM 1409 O O . VAL A 1 193 ? 9.579 6.080 -9.988 1.00 32.44 193 VAL A O 1
ATOM 1412 N N . PRO A 1 194 ? 8.649 7.676 -11.269 1.00 31.33 194 PRO A N 1
ATOM 1413 C CA . PRO A 1 194 ? 7.386 6.955 -11.460 1.00 31.33 194 PRO A CA 1
ATOM 1414 C C . PRO A 1 194 ? 7.570 5.581 -12.130 1.00 31.33 194 PRO A C 1
ATOM 1416 O O . PRO A 1 194 ? 6.736 4.699 -11.962 1.00 31.33 194 PRO A O 1
ATOM 1419 N N . GLY A 1 195 ? 8.679 5.379 -12.857 1.00 27.08 195 GLY A N 1
ATOM 1420 C CA . GLY A 1 195 ? 9.002 4.149 -13.592 1.00 27.08 195 GLY A CA 1
ATOM 1421 C C . GLY A 1 195 ? 9.596 2.996 -12.771 1.00 27.08 195 GLY A C 1
ATOM 1422 O O . GLY A 1 195 ? 9.693 1.891 -13.291 1.00 27.08 195 GLY A O 1
ATOM 1423 N N . LEU A 1 196 ? 9.969 3.212 -11.502 1.00 34.06 196 LEU A N 1
ATOM 1424 C CA . LEU A 1 196 ? 10.337 2.123 -10.577 1.00 34.06 196 LEU A CA 1
ATOM 1425 C C . LEU A 1 196 ? 9.106 1.513 -9.889 1.00 34.06 196 LEU A C 1
ATOM 1427 O O . LEU A 1 196 ? 9.197 0.450 -9.275 1.00 34.06 196 LEU A O 1
ATOM 1431 N N . ARG A 1 197 ? 7.928 2.134 -10.061 1.00 36.28 197 ARG A N 1
ATOM 1432 C CA . ARG A 1 197 ? 6.646 1.472 -9.829 1.00 36.28 197 ARG A CA 1
ATOM 1433 C C . ARG A 1 197 ? 6.412 0.505 -10.981 1.00 36.28 197 ARG A C 1
ATOM 1435 O O . ARG A 1 197 ? 5.750 0.835 -11.963 1.00 36.28 197 ARG A O 1
ATOM 1442 N N . VAL A 1 198 ? 6.916 -0.718 -10.855 1.00 29.08 198 VAL A N 1
ATOM 1443 C CA . VAL A 1 198 ? 6.321 -1.829 -11.598 1.00 29.08 198 VAL A CA 1
ATOM 1444 C C . VAL A 1 198 ? 4.892 -1.956 -11.072 1.00 29.08 198 VAL A C 1
ATOM 1446 O O . VAL A 1 198 ? 4.660 -2.608 -10.053 1.00 29.08 198 VAL A O 1
ATOM 1449 N N . ARG A 1 199 ? 3.929 -1.287 -11.728 1.00 30.00 199 ARG A N 1
ATOM 1450 C CA . ARG A 1 199 ? 2.505 -1.553 -11.501 1.00 30.00 199 ARG A CA 1
ATOM 1451 C C . ARG A 1 199 ? 2.325 -3.066 -11.629 1.00 30.00 199 ARG A C 1
ATOM 1453 O O . ARG A 1 199 ? 2.810 -3.639 -12.610 1.00 30.00 199 ARG A O 1
ATOM 1460 N N . PRO A 1 200 ? 1.714 -3.741 -10.648 1.00 31.52 200 PRO A N 1
ATOM 1461 C CA . PRO A 1 200 ? 1.545 -5.177 -10.737 1.00 31.52 200 PRO A CA 1
ATOM 1462 C C . PRO A 1 200 ? 0.694 -5.502 -11.978 1.00 31.52 200 PRO A C 1
ATOM 1464 O O . PRO A 1 200 ? -0.406 -4.962 -12.106 1.00 31.52 200 PRO A O 1
ATOM 1467 N N . PRO A 1 201 ? 1.144 -6.384 -12.894 1.00 28.92 201 PRO A N 1
ATOM 1468 C CA . PRO A 1 201 ? 0.184 -7.194 -13.629 1.00 28.92 201 PRO A CA 1
ATOM 1469 C C . PRO A 1 201 ? -0.622 -8.020 -12.609 1.00 28.92 201 PRO A C 1
ATOM 1471 O O . PRO A 1 201 ? -0.151 -8.236 -11.489 1.00 28.92 201 PRO A O 1
ATOM 1474 N N . LYS A 1 202 ? -1.842 -8.401 -13.004 1.00 30.59 202 LYS A N 1
ATOM 1475 C CA . LYS A 1 202 ? -2.880 -9.123 -12.240 1.00 30.59 202 LYS A CA 1
ATOM 1476 C C . LYS A 1 202 ? -2.341 -10.191 -11.249 1.00 30.59 202 LYS A C 1
ATOM 1478 O O . LYS A 1 202 ? -1.245 -10.709 -11.457 1.00 30.59 202 LYS A O 1
ATOM 1483 N N . PRO A 1 203 ? -3.101 -10.530 -10.183 1.00 30.52 203 PRO A N 1
ATOM 1484 C CA . PRO A 1 203 ? -2.635 -11.394 -9.093 1.00 30.52 203 PRO A CA 1
ATOM 1485 C C . PRO A 1 203 ? -2.109 -12.733 -9.627 1.00 30.52 203 PRO A C 1
ATOM 1487 O O . PRO A 1 203 ? -2.798 -13.371 -10.418 1.00 30.52 203 PRO A O 1
ATOM 1490 N N . GLY A 1 204 ? -0.906 -13.147 -9.209 1.00 29.33 204 GLY A N 1
ATOM 1491 C CA . GLY A 1 204 ? -0.365 -14.456 -9.605 1.00 29.33 204 GLY A CA 1
ATOM 1492 C C . GLY A 1 204 ? 1.140 -14.707 -9.438 1.00 29.33 204 GLY A C 1
ATOM 1493 O O . GLY A 1 204 ? 1.583 -15.797 -9.764 1.00 29.33 204 GLY A O 1
ATOM 1494 N N . GLY A 1 205 ? 1.950 -13.758 -8.945 1.00 31.22 205 GLY A N 1
ATOM 1495 C CA . GLY A 1 205 ? 3.393 -13.983 -8.748 1.00 31.22 205 GLY A CA 1
ATOM 1496 C C . GLY A 1 205 ? 3.875 -13.623 -7.345 1.00 31.22 205 GLY A C 1
ATOM 1497 O O . GLY A 1 205 ? 3.535 -12.549 -6.844 1.00 31.22 205 GLY A O 1
ATOM 1498 N N . THR A 1 206 ? 4.690 -14.494 -6.745 1.00 34.22 206 THR A N 1
ATOM 1499 C CA . THR A 1 206 ? 5.499 -14.227 -5.544 1.00 34.22 206 THR A CA 1
ATOM 1500 C C . THR A 1 206 ? 6.392 -13.001 -5.780 1.00 34.22 206 THR A C 1
ATOM 1502 O O . THR A 1 206 ? 7.046 -12.883 -6.817 1.00 34.22 206 THR A O 1
ATOM 1505 N N . LYS A 1 207 ? 6.375 -12.030 -4.861 1.00 46.69 207 LYS A N 1
ATOM 1506 C CA . LYS A 1 207 ? 7.196 -10.805 -4.929 1.00 46.69 207 LYS A CA 1
ATOM 1507 C C . LYS A 1 207 ? 7.672 -10.421 -3.535 1.00 46.69 207 LYS A C 1
ATOM 1509 O O . LYS A 1 207 ? 6.954 -10.646 -2.564 1.00 46.69 207 LYS A O 1
ATOM 1514 N N . GLU A 1 208 ? 8.827 -9.774 -3.439 1.00 42.47 208 GLU A N 1
ATOM 1515 C CA . GLU A 1 208 ? 9.373 -9.255 -2.179 1.00 42.47 208 GLU A CA 1
ATOM 1516 C C . GLU A 1 208 ? 9.433 -7.721 -2.173 1.00 42.47 208 GLU A C 1
ATOM 1518 O O . GLU A 1 208 ? 9.585 -7.076 -3.217 1.00 42.47 208 GLU A O 1
ATOM 1523 N N . ARG A 1 209 ? 9.299 -7.119 -0.985 1.00 41.66 209 ARG A N 1
ATOM 1524 C CA . ARG A 1 209 ? 9.363 -5.666 -0.759 1.00 41.66 209 ARG A CA 1
ATOM 1525 C C . ARG A 1 209 ? 10.341 -5.344 0.374 1.00 41.66 209 ARG A C 1
ATOM 1527 O O . ARG A 1 209 ? 10.333 -5.992 1.420 1.00 41.66 209 ARG A O 1
ATOM 1534 N N . GLU A 1 210 ? 11.146 -4.299 0.189 1.00 36.97 210 GLU A N 1
ATOM 1535 C CA . GLU A 1 210 ? 12.161 -3.848 1.152 1.00 36.97 210 GLU A CA 1
ATOM 1536 C C . GLU A 1 210 ? 12.006 -2.347 1.477 1.00 36.97 210 GLU A C 1
ATOM 1538 O O . GLU A 1 210 ? 12.130 -1.505 0.581 1.00 36.97 210 GLU A O 1
ATOM 1543 N N . PRO A 1 211 ? 11.759 -1.986 2.751 1.00 35.84 211 PRO A N 1
ATOM 1544 C CA . PRO A 1 211 ? 11.997 -0.636 3.271 1.00 35.84 211 PRO A CA 1
ATOM 1545 C C . PRO A 1 211 ? 13.382 -0.445 3.925 1.00 35.84 211 PRO A C 1
ATOM 1547 O O . PRO A 1 211 ? 13.845 -1.265 4.723 1.00 35.84 211 PRO A O 1
ATOM 1550 N N . VAL A 1 212 ? 14.011 0.713 3.677 1.00 42.22 212 VAL A N 1
ATOM 1551 C CA . VAL A 1 212 ? 15.257 1.136 4.351 1.00 42.22 212 VAL A CA 1
ATOM 1552 C C . VAL A 1 212 ? 15.157 2.587 4.857 1.00 42.22 212 VAL A C 1
ATOM 1554 O O . VAL A 1 212 ? 15.249 3.522 4.058 1.00 42.22 212 VAL A O 1
ATOM 1557 N N . PRO A 1 213 ? 15.025 2.821 6.178 1.00 35.09 213 PRO A N 1
ATOM 1558 C CA . PRO A 1 213 ? 15.184 4.125 6.815 1.00 35.09 213 PRO A CA 1
ATOM 1559 C C . PRO A 1 213 ? 16.672 4.458 6.982 1.00 35.09 213 PRO A C 1
ATOM 1561 O O . PRO A 1 213 ? 17.432 3.700 7.594 1.00 35.09 213 PRO A O 1
ATOM 1564 N N . LEU A 1 214 ? 17.105 5.605 6.453 1.00 36.53 214 LEU A N 1
ATOM 1565 C CA . LEU A 1 214 ? 18.491 6.069 6.568 1.00 36.53 214 LEU A CA 1
ATOM 1566 C C . LEU A 1 214 ? 18.681 6.939 7.835 1.00 36.53 214 LEU A C 1
ATOM 1568 O O . LEU A 1 214 ? 17.986 7.943 7.979 1.00 36.53 214 LEU A O 1
ATOM 1572 N N . PRO A 1 215 ? 19.607 6.592 8.753 1.00 35.41 215 PRO A N 1
ATOM 1573 C CA . PRO A 1 215 ? 19.773 7.264 10.045 1.00 35.41 215 PRO A CA 1
ATOM 1574 C C . PRO A 1 215 ? 20.587 8.570 9.967 1.00 35.41 215 PRO A C 1
ATOM 1576 O O . PRO A 1 215 ? 21.350 8.793 9.028 1.00 35.41 215 PRO A O 1
ATOM 1579 N N . ARG A 1 216 ? 20.465 9.416 11.005 1.00 38.44 216 ARG A N 1
ATOM 1580 C CA . ARG A 1 216 ? 21.171 10.709 11.153 1.00 38.44 216 ARG A CA 1
ATOM 1581 C C . ARG A 1 216 ? 22.706 10.580 11.164 1.00 38.44 216 ARG A C 1
ATOM 1583 O O . ARG A 1 216 ? 23.253 9.716 11.854 1.00 38.44 216 ARG A O 1
ATOM 1590 N N . LEU A 1 217 ? 23.407 11.540 10.548 1.00 35.91 217 LEU A N 1
ATOM 1591 C CA . LEU A 1 217 ? 24.828 11.819 10.809 1.00 35.91 217 LEU A CA 1
ATOM 1592 C C . LEU A 1 217 ? 24.955 12.764 12.018 1.00 35.91 217 LEU A C 1
ATOM 1594 O O . LEU A 1 217 ? 24.673 13.951 11.917 1.00 35.91 217 LEU A O 1
ATOM 1598 N N . ARG A 1 218 ? 25.402 12.270 13.181 1.00 33.41 218 ARG A N 1
ATOM 1599 C CA . ARG A 1 218 ? 25.757 13.149 14.313 1.00 33.41 218 ARG A CA 1
ATOM 1600 C C . ARG A 1 218 ? 27.156 13.737 14.113 1.00 33.41 218 ARG A C 1
ATOM 1602 O O . ARG A 1 218 ? 28.123 12.988 13.989 1.00 33.41 218 ARG A O 1
ATOM 1609 N N . ARG A 1 219 ? 27.283 15.065 14.177 1.00 32.44 219 ARG A N 1
ATOM 1610 C CA . ARG A 1 219 ? 28.572 15.765 14.297 1.00 32.44 219 ARG A CA 1
ATOM 1611 C C . ARG A 1 219 ? 28.938 15.866 15.784 1.00 32.44 219 ARG A C 1
ATOM 1613 O O . ARG A 1 219 ? 28.414 16.710 16.499 1.00 32.44 219 ARG A O 1
ATOM 1620 N N . GLY A 1 220 ? 29.784 14.955 16.263 1.00 29.70 220 GLY A N 1
ATOM 1621 C CA . GLY A 1 220 ? 30.404 15.041 17.589 1.00 29.70 220 GLY A CA 1
ATOM 1622 C C . GLY A 1 220 ? 31.763 15.730 17.495 1.00 29.70 220 GLY A C 1
ATOM 1623 O O . GLY A 1 220 ? 32.558 15.411 16.611 1.00 29.70 220 GLY A O 1
ATOM 1624 N N . ALA A 1 221 ? 32.032 16.677 18.393 1.00 41.22 221 ALA A N 1
ATOM 1625 C CA . ALA A 1 221 ? 33.356 17.257 18.557 1.00 41.22 221 ALA A CA 1
ATOM 1626 C C . ALA A 1 221 ? 34.369 16.144 18.900 1.00 41.22 221 ALA A C 1
ATOM 1628 O O . ALA A 1 221 ? 34.184 15.408 19.862 1.00 41.22 221 ALA A O 1
ATOM 1629 N N . ARG A 1 222 ? 35.418 16.022 18.076 1.00 38.47 222 ARG A N 1
ATOM 1630 C CA . ARG A 1 222 ? 36.605 15.160 18.264 1.00 38.47 222 ARG A CA 1
ATOM 1631 C C . ARG A 1 222 ? 36.318 13.675 18.560 1.00 38.47 222 ARG A C 1
ATOM 1633 O O . ARG A 1 222 ? 36.732 13.131 19.573 1.00 38.47 222 ARG A O 1
ATOM 1640 N N . GLY A 1 223 ? 35.694 12.989 17.606 1.00 30.56 223 GLY A N 1
ATOM 1641 C CA . GLY A 1 223 ? 35.652 11.525 17.540 1.00 30.56 223 GLY A CA 1
ATOM 1642 C C . GLY A 1 223 ? 34.930 11.076 16.272 1.00 30.56 223 GLY A C 1
ATOM 1643 O O . GLY A 1 223 ? 33.891 11.639 15.935 1.00 30.56 223 GLY A O 1
ATOM 1644 N N . ARG A 1 224 ? 35.486 10.116 15.519 1.00 28.20 224 ARG A N 1
ATOM 1645 C CA . ARG A 1 224 ? 34.880 9.625 14.264 1.00 28.20 224 ARG A CA 1
ATOM 1646 C C . ARG A 1 224 ? 33.409 9.212 14.505 1.00 28.20 224 ARG A C 1
ATOM 1648 O O . ARG A 1 224 ? 33.158 8.439 15.430 1.00 28.20 224 ARG A O 1
ATOM 1655 N N . PRO A 1 225 ? 32.436 9.687 13.703 1.00 30.38 225 PRO A N 1
ATOM 1656 C CA . PRO A 1 225 ? 31.021 9.406 13.928 1.00 30.38 225 PRO A CA 1
ATOM 1657 C C . PRO A 1 225 ? 30.702 7.926 13.669 1.00 30.38 225 PRO A C 1
ATOM 1659 O O . PRO A 1 225 ? 30.856 7.432 12.554 1.00 30.38 225 PRO A O 1
ATOM 1662 N N . ARG A 1 226 ? 30.208 7.211 14.687 1.00 28.11 226 ARG A N 1
ATOM 1663 C CA . ARG A 1 226 ? 29.496 5.937 14.493 1.00 28.11 226 ARG A CA 1
ATOM 1664 C C . ARG A 1 226 ? 28.033 6.253 14.174 1.00 28.11 226 ARG A C 1
ATOM 1666 O O . ARG A 1 226 ? 27.260 6.575 15.074 1.00 28.11 226 ARG A O 1
ATOM 1673 N N . ALA A 1 227 ? 27.653 6.174 12.900 1.00 39.38 227 ALA A N 1
ATOM 1674 C CA . ALA A 1 227 ? 26.246 6.163 12.506 1.00 39.38 227 ALA A CA 1
ATOM 1675 C C . ALA A 1 227 ? 25.558 4.926 13.119 1.00 39.38 227 ALA A C 1
ATOM 1677 O O . ALA A 1 227 ? 26.102 3.820 13.048 1.00 39.38 227 ALA A O 1
ATOM 1678 N N . LYS A 1 228 ? 24.368 5.088 13.723 1.00 43.44 228 LYS A N 1
ATOM 1679 C CA . LYS A 1 228 ? 23.489 3.936 14.005 1.00 43.44 228 LYS A CA 1
ATOM 1680 C C . LYS A 1 228 ? 23.237 3.218 12.674 1.00 43.44 228 LYS A C 1
ATOM 1682 O O . LYS A 1 228 ? 23.142 3.879 11.647 1.00 43.44 228 LYS A O 1
ATOM 1687 N N . ARG A 1 229 ? 23.190 1.882 12.660 1.00 45.66 229 ARG A N 1
ATOM 1688 C CA . ARG A 1 229 ? 22.938 1.132 11.418 1.00 45.66 229 ARG A CA 1
ATOM 1689 C C . ARG A 1 229 ? 21.522 1.450 10.896 1.00 45.66 229 ARG A C 1
ATOM 1691 O O . ARG A 1 229 ? 20.614 1.525 11.723 1.00 45.66 229 ARG A O 1
ATOM 1698 N N . PRO A 1 230 ? 21.323 1.625 9.575 1.00 54.75 230 PRO A N 1
ATOM 1699 C CA . PRO A 1 230 ? 19.988 1.703 8.977 1.00 54.75 230 PRO A CA 1
ATOM 1700 C C . PRO A 1 230 ? 19.177 0.457 9.342 1.00 54.75 230 PRO A C 1
ATOM 1702 O O . PRO A 1 230 ? 19.709 -0.654 9.251 1.00 54.75 230 PRO A O 1
ATOM 1705 N N . SER A 1 231 ? 17.919 0.621 9.754 1.00 63.06 231 SER A N 1
ATOM 1706 C CA . SER A 1 231 ? 17.022 -0.503 10.042 1.00 63.06 231 SER A CA 1
ATOM 1707 C C . SER A 1 231 ? 16.512 -1.096 8.730 1.00 63.06 231 SER A C 1
ATOM 1709 O O . SER A 1 231 ? 15.591 -0.577 8.123 1.00 63.06 231 SER A O 1
ATOM 1711 N N . LYS A 1 232 ? 17.142 -2.162 8.249 1.00 70.19 232 LYS A N 1
ATOM 1712 C CA . LYS A 1 232 ? 16.731 -2.843 7.019 1.00 70.19 232 LYS A CA 1
ATOM 1713 C C . LYS A 1 232 ? 15.661 -3.881 7.350 1.00 70.19 232 LYS A C 1
ATOM 1715 O O . LYS A 1 232 ? 15.914 -4.723 8.209 1.00 70.19 232 LYS A O 1
ATOM 1720 N N . GLU A 1 233 ? 14.535 -3.865 6.650 1.00 71.62 233 GLU A N 1
ATOM 1721 C CA . GLU A 1 233 ? 13.552 -4.948 6.716 1.00 71.62 233 GLU A CA 1
ATOM 1722 C C . GLU A 1 233 ? 13.221 -5.424 5.299 1.00 71.62 233 GLU A C 1
ATOM 1724 O O . GLU A 1 233 ? 13.061 -4.604 4.408 1.00 71.62 233 GLU A O 1
ATOM 1729 N N . VAL A 1 234 ? 13.129 -6.736 5.081 1.00 75.94 234 VAL A N 1
ATOM 1730 C CA . VAL A 1 234 ? 12.703 -7.332 3.805 1.00 75.94 234 VAL A CA 1
ATOM 1731 C C . VAL A 1 234 ? 11.597 -8.314 4.125 1.00 75.94 234 VAL A C 1
ATOM 1733 O O . VAL A 1 234 ? 11.780 -9.157 5.005 1.00 75.94 234 VAL A O 1
ATOM 1736 N N . HIS A 1 235 ? 10.469 -8.199 3.432 1.00 77.06 235 HIS A N 1
ATOM 1737 C CA . HIS A 1 235 ? 9.325 -9.076 3.648 1.00 77.06 235 HIS A CA 1
ATOM 1738 C C . HIS A 1 235 ? 8.736 -9.541 2.312 1.00 77.06 235 HIS A C 1
ATOM 1740 O O . HIS A 1 235 ? 8.747 -8.778 1.337 1.00 77.06 235 HIS A O 1
ATOM 1746 N N . PRO A 1 236 ? 8.174 -10.759 2.259 1.00 76.44 236 PRO A N 1
ATOM 1747 C CA . PRO A 1 236 ? 7.345 -11.169 1.137 1.00 76.44 236 PRO A CA 1
ATOM 1748 C C . PRO A 1 236 ? 6.108 -10.270 1.060 1.00 76.44 236 PRO A C 1
ATOM 1750 O O . PRO A 1 236 ? 5.467 -9.976 2.072 1.00 76.44 236 PRO A O 1
ATOM 1753 N N . ALA A 1 237 ? 5.776 -9.822 -0.146 1.00 76.19 237 ALA A N 1
ATOM 1754 C CA . ALA A 1 237 ? 4.556 -9.071 -0.383 1.00 76.19 237 ALA A CA 1
ATOM 1755 C C . ALA A 1 237 ? 3.348 -10.021 -0.327 1.00 76.19 237 ALA A C 1
ATOM 1757 O O . ALA A 1 237 ? 3.422 -11.132 -0.860 1.00 76.19 237 ALA A O 1
ATOM 1758 N N . PRO A 1 238 ? 2.220 -9.604 0.272 1.00 79.12 238 PRO A N 1
ATOM 1759 C CA . PRO A 1 238 ? 1.018 -10.424 0.280 1.00 79.12 238 PRO A CA 1
ATOM 1760 C C . PRO A 1 238 ? 0.435 -10.572 -1.131 1.00 79.12 238 PRO A C 1
ATOM 1762 O O . PRO A 1 238 ? 0.499 -9.652 -1.948 1.00 79.12 238 PRO A O 1
ATOM 1765 N N . PHE A 1 239 ? -0.176 -11.728 -1.400 1.00 73.69 239 PHE A N 1
ATOM 1766 C CA . PHE A 1 239 ? -0.823 -12.024 -2.684 1.00 73.69 239 PHE A CA 1
ATOM 1767 C C . PHE A 1 239 ? -2.142 -11.267 -2.891 1.00 73.69 239 PHE A C 1
ATOM 1769 O O . PHE A 1 239 ? -2.509 -10.965 -4.026 1.00 73.69 239 PHE A O 1
ATOM 1776 N N . SER A 1 240 ? -2.853 -10.957 -1.805 1.00 81.31 240 SER A N 1
ATOM 1777 C CA . SER A 1 240 ? -4.144 -10.267 -1.811 1.00 81.31 240 SER A CA 1
ATOM 1778 C C . SER A 1 240 ? -4.044 -8.888 -1.160 1.00 81.31 240 SER A C 1
ATOM 1780 O O . SER A 1 240 ? -3.265 -8.693 -0.222 1.00 81.31 240 SER A O 1
ATOM 1782 N N . LYS A 1 241 ? -4.888 -7.943 -1.597 1.00 85.88 241 LYS A N 1
ATOM 1783 C CA . LYS A 1 241 ? -5.039 -6.650 -0.915 1.00 85.88 241 LYS A CA 1
ATOM 1784 C C . LYS A 1 241 ? -5.477 -6.896 0.534 1.00 85.88 241 LYS A C 1
ATOM 1786 O O . LYS A 1 241 ? -6.397 -7.674 0.781 1.00 85.88 241 LYS A O 1
ATOM 1791 N N . ARG A 1 242 ? -4.816 -6.229 1.477 1.00 92.19 242 ARG A N 1
ATOM 1792 C CA . ARG A 1 242 ? -5.173 -6.237 2.898 1.00 92.19 242 ARG A CA 1
ATOM 1793 C C . ARG A 1 242 ? -5.914 -4.936 3.234 1.00 92.19 242 ARG A C 1
ATOM 1795 O O . ARG A 1 242 ? -5.369 -3.878 2.916 1.00 92.19 242 ARG A O 1
ATOM 1802 N N . PRO A 1 243 ? -7.116 -4.984 3.835 1.00 95.75 243 PRO A N 1
ATOM 1803 C CA . PRO A 1 243 ? -7.857 -3.781 4.215 1.00 95.75 243 PRO A CA 1
ATOM 1804 C C . PRO A 1 243 ? -7.099 -2.950 5.254 1.00 95.75 243 PRO A C 1
ATOM 1806 O O . PRO A 1 243 ? -6.646 -3.497 6.259 1.00 95.75 243 PRO A O 1
ATOM 1809 N N . LEU A 1 244 ? -6.972 -1.643 5.036 1.00 97.69 244 LEU A N 1
ATOM 1810 C CA . LEU A 1 244 ? -6.294 -0.716 5.943 1.00 97.69 244 LEU A CA 1
ATOM 1811 C C . LEU A 1 244 ? -7.308 0.032 6.813 1.00 97.69 244 LEU A C 1
ATOM 1813 O O . LEU A 1 244 ? -8.139 0.782 6.310 1.00 97.69 244 LEU A O 1
ATOM 1817 N N . TRP A 1 245 ? -7.206 -0.144 8.124 1.00 98.19 245 TRP A N 1
ATOM 1818 C CA . TRP A 1 245 ? -8.054 0.473 9.136 1.00 98.19 245 TRP A CA 1
ATOM 1819 C C . TRP A 1 245 ? -7.270 1.534 9.895 1.00 98.19 245 TRP A C 1
ATOM 1821 O O . TRP A 1 245 ? -6.207 1.248 10.446 1.00 98.19 245 TRP A O 1
ATOM 1831 N N . PHE A 1 246 ? -7.783 2.758 9.955 1.00 98.56 246 PHE A N 1
ATOM 1832 C CA . PHE A 1 246 ? -7.219 3.785 10.830 1.00 98.56 246 PHE A CA 1
ATOM 1833 C C . PHE A 1 246 ? -7.882 3.719 12.201 1.00 98.56 246 PHE A C 1
ATOM 1835 O O . PHE A 1 246 ? -9.107 3.728 12.310 1.00 98.56 246 PHE A O 1
ATOM 1842 N N . VAL A 1 247 ? -7.057 3.686 13.244 1.00 98.50 247 VAL A N 1
ATOM 1843 C CA . VAL A 1 247 ? -7.496 3.669 14.640 1.00 98.50 247 VAL A CA 1
ATOM 1844 C C . VAL A 1 247 ? -7.085 4.979 15.295 1.00 98.50 247 VAL A C 1
ATOM 1846 O O . VAL A 1 247 ? -5.895 5.275 15.378 1.00 98.50 247 VAL A O 1
ATOM 1849 N N . PHE A 1 248 ? -8.040 5.765 15.778 1.00 98.50 248 PHE A N 1
ATOM 1850 C CA . PHE A 1 248 ? -7.756 7.054 16.409 1.00 98.50 248 PHE A CA 1
ATOM 1851 C C . PHE A 1 248 ? -7.874 6.966 17.924 1.00 98.50 248 PHE A C 1
ATOM 1853 O O . PHE A 1 248 ? -8.948 6.715 18.464 1.00 98.50 248 PHE A O 1
ATOM 1860 N N . THR A 1 249 ? -6.765 7.200 18.615 1.00 96.25 249 THR A N 1
ATOM 1861 C CA . THR A 1 249 ? -6.688 7.136 20.081 1.00 96.25 249 THR A CA 1
ATOM 1862 C C . THR A 1 249 ? -7.227 8.411 20.717 1.00 96.25 249 THR A C 1
ATOM 1864 O O . THR A 1 249 ? -6.971 9.507 20.217 1.00 96.25 249 THR A O 1
ATOM 1867 N N . GLY A 1 250 ? -7.974 8.263 21.810 1.00 92.81 250 GLY A N 1
ATOM 1868 C CA . GLY A 1 250 ? -8.499 9.372 22.603 1.00 92.81 250 GLY A CA 1
ATOM 1869 C C . GLY A 1 250 ? -7.522 9.870 23.671 1.00 92.81 250 GLY A C 1
ATOM 1870 O O . GLY A 1 250 ? -6.305 9.857 23.493 1.00 92.81 250 GLY A O 1
ATOM 1871 N N . ILE A 1 251 ? -8.070 10.323 24.800 1.00 90.75 251 ILE A N 1
ATOM 1872 C CA . ILE A 1 251 ? -7.296 10.906 25.904 1.00 90.75 251 ILE A CA 1
ATOM 1873 C C . ILE A 1 251 ? -6.283 9.925 26.517 1.00 90.75 251 ILE A C 1
ATOM 1875 O O . ILE A 1 251 ? -6.474 8.711 26.515 1.00 90.75 251 ILE A O 1
ATOM 1879 N N . GLY A 1 252 ? -5.186 10.473 27.037 1.00 87.38 252 GLY A N 1
ATOM 1880 C CA . GLY A 1 252 ? -4.052 9.749 27.613 1.00 87.38 252 GLY A CA 1
ATOM 1881 C C . GLY A 1 252 ? -2.850 9.665 26.668 1.00 87.38 252 GLY A C 1
ATOM 1882 O O . GLY A 1 252 ? -1.735 9.385 27.113 1.00 87.38 252 GLY A O 1
ATOM 1883 N N . CYS A 1 253 ? -3.032 9.928 25.366 1.00 89.06 253 CYS A N 1
ATOM 1884 C CA . CYS A 1 253 ? -1.944 9.901 24.384 1.00 89.06 253 CYS A CA 1
ATOM 1885 C C . CYS A 1 253 ? -1.145 11.214 24.287 1.00 89.06 253 CYS A C 1
ATOM 1887 O O . CYS A 1 253 ? -0.169 11.275 23.537 1.00 89.06 253 CYS A O 1
ATOM 1889 N N . GLN A 1 254 ? -1.542 12.261 25.014 1.00 87.69 254 GLN A N 1
ATOM 1890 C CA . GLN A 1 254 ? -0.852 13.550 25.077 1.00 87.69 254 GLN A CA 1
ATOM 1891 C C . GLN A 1 254 ? 0.439 13.491 25.917 1.00 87.69 254 GLN A C 1
ATOM 1893 O O . GLN A 1 254 ? 0.557 12.714 26.864 1.00 87.69 254 GLN A O 1
ATOM 1898 N N . TRP A 1 255 ? 1.434 14.306 25.558 1.00 88.81 255 TRP A N 1
ATOM 1899 C CA . TRP A 1 255 ? 2.691 14.484 26.298 1.00 88.81 255 TRP A CA 1
ATOM 1900 C C . TRP A 1 255 ? 3.411 15.774 25.852 1.00 88.81 255 TRP A C 1
ATOM 1902 O O . TRP A 1 255 ? 3.098 16.334 24.807 1.00 88.81 255 TRP A O 1
ATOM 1912 N N . GLY A 1 256 ? 4.373 16.279 26.630 1.00 87.19 256 GLY A N 1
ATOM 1913 C CA . GLY A 1 256 ? 5.113 17.496 26.259 1.00 87.19 256 GLY A CA 1
ATOM 1914 C C . GLY A 1 256 ? 5.962 17.304 24.997 1.00 87.19 256 GLY A C 1
ATOM 1915 O O . GLY A 1 256 ? 6.758 16.367 24.929 1.00 87.19 256 GLY A O 1
ATOM 1916 N N . GLY A 1 257 ? 5.811 18.184 24.006 1.00 89.25 257 GLY A N 1
ATOM 1917 C CA . GLY A 1 257 ? 6.576 18.139 22.758 1.00 89.25 257 GLY A CA 1
ATOM 1918 C C . GLY A 1 257 ? 6.078 17.123 21.721 1.00 89.25 257 GLY A C 1
ATOM 1919 O O . GLY A 1 257 ? 6.876 16.683 20.886 1.00 89.25 257 GLY A O 1
ATOM 1920 N N . ILE A 1 258 ? 4.785 16.758 21.742 1.00 91.94 258 ILE A N 1
ATOM 1921 C CA . ILE A 1 258 ? 4.184 15.759 20.835 1.00 91.94 258 ILE A CA 1
ATOM 1922 C C . ILE A 1 258 ? 4.502 15.982 19.350 1.00 91.94 258 ILE A C 1
ATOM 1924 O O . ILE A 1 258 ? 4.755 15.023 18.628 1.00 91.94 258 ILE A O 1
ATOM 1928 N N . ALA A 1 259 ? 4.533 17.227 18.876 1.00 94.50 259 ALA A N 1
ATOM 1929 C CA . ALA A 1 259 ? 4.733 17.552 17.465 1.00 94.50 259 ALA A CA 1
ATOM 1930 C C . ALA A 1 259 ? 6.184 17.923 17.130 1.00 94.50 259 ALA A C 1
ATOM 1932 O O . ALA A 1 259 ? 6.551 17.950 15.955 1.00 94.50 259 ALA A O 1
ATOM 1933 N N . ARG A 1 260 ? 7.031 18.192 18.134 1.00 93.81 260 ARG A N 1
ATOM 1934 C CA . ARG A 1 260 ? 8.349 18.839 17.973 1.00 93.81 260 ARG A CA 1
ATOM 1935 C C . ARG A 1 260 ? 9.208 18.226 16.869 1.00 93.81 260 ARG A C 1
ATOM 1937 O O . ARG A 1 260 ? 9.799 18.937 16.062 1.00 93.81 260 ARG A O 1
ATOM 1944 N N . GLN A 1 261 ? 9.306 16.899 16.848 1.00 94.44 261 GLN A N 1
ATOM 1945 C CA . GLN A 1 261 ? 10.091 16.189 15.838 1.00 94.44 261 GLN A CA 1
ATOM 1946 C C . GLN A 1 261 ? 9.376 16.169 14.483 1.00 94.44 261 GLN A C 1
ATOM 1948 O O . GLN A 1 261 ? 10.005 16.447 13.465 1.00 94.44 261 GLN A O 1
ATOM 1953 N N . MET A 1 262 ? 8.069 15.896 14.474 1.00 96.44 262 MET A N 1
ATOM 1954 C CA . MET A 1 262 ? 7.255 15.774 13.259 1.00 96.44 262 MET A CA 1
ATOM 1955 C C . MET A 1 262 ? 7.136 17.088 12.473 1.00 96.44 262 MET A C 1
ATOM 1957 O O . MET A 1 262 ? 7.017 17.043 11.252 1.00 96.44 262 MET A O 1
ATOM 1961 N N . MET A 1 263 ? 7.294 18.247 13.126 1.00 96.12 263 MET A N 1
ATOM 1962 C CA . MET A 1 263 ? 7.370 19.568 12.477 1.00 96.12 263 MET A CA 1
ATOM 1963 C C . MET A 1 263 ? 8.507 19.702 11.443 1.00 96.12 263 MET A C 1
ATOM 1965 O O . MET A 1 263 ? 8.541 20.675 10.692 1.00 96.12 263 MET A O 1
ATOM 1969 N N . GLN A 1 264 ? 9.447 18.750 11.369 1.00 95.00 264 GLN A N 1
ATOM 1970 C CA . GLN A 1 264 ? 10.447 18.724 10.295 1.00 95.00 264 GLN A CA 1
ATOM 1971 C C . GLN A 1 264 ? 9.872 18.294 8.937 1.00 95.00 264 GLN A C 1
ATOM 1973 O O . GLN A 1 264 ? 10.458 18.647 7.909 1.00 95.00 264 GLN A O 1
ATOM 1978 N N . PHE A 1 265 ? 8.748 17.572 8.912 1.00 95.94 265 PHE A N 1
ATOM 1979 C CA . PHE A 1 265 ? 8.009 17.273 7.686 1.00 95.94 265 PHE A CA 1
ATOM 1980 C C . PHE A 1 265 ? 7.132 18.473 7.315 1.00 95.94 265 PHE A C 1
ATOM 1982 O O . PHE A 1 265 ? 6.290 18.900 8.104 1.00 95.94 265 PHE A O 1
ATOM 1989 N N . ASP A 1 266 ? 7.314 19.025 6.113 1.00 94.75 266 ASP A N 1
ATOM 1990 C CA . ASP A 1 266 ? 6.640 20.274 5.727 1.00 94.75 266 ASP A CA 1
ATOM 1991 C C . ASP A 1 266 ? 5.121 20.131 5.639 1.00 94.75 266 ASP A C 1
ATOM 1993 O O . ASP A 1 266 ? 4.403 21.058 6.008 1.00 94.75 266 ASP A O 1
ATOM 1997 N N . VAL A 1 267 ? 4.632 18.967 5.203 1.00 96.12 267 VAL A N 1
ATOM 1998 C CA . VAL A 1 267 ? 3.196 18.654 5.138 1.00 96.12 267 VAL A CA 1
ATOM 1999 C C . VAL A 1 267 ? 2.574 18.693 6.535 1.00 96.12 267 VAL A C 1
ATOM 2001 O O . VAL A 1 267 ? 1.608 19.422 6.762 1.00 96.12 267 VAL A O 1
ATOM 2004 N N . PHE A 1 268 ? 3.194 18.002 7.496 1.00 98.12 268 PHE A N 1
ATOM 2005 C CA . PHE A 1 268 ? 2.761 17.986 8.892 1.00 98.12 268 PHE A CA 1
ATOM 2006 C C . PHE A 1 268 ? 2.793 19.395 9.503 1.00 98.12 268 PHE A C 1
ATOM 2008 O O . PHE A 1 268 ? 1.809 19.859 10.076 1.00 98.12 268 PHE A O 1
ATOM 2015 N N . ALA A 1 269 ? 3.903 20.118 9.323 1.00 97.69 269 ALA A N 1
ATOM 2016 C CA . ALA A 1 269 ? 4.065 21.463 9.865 1.00 97.69 269 ALA A CA 1
ATOM 2017 C C . ALA A 1 269 ? 3.074 22.470 9.268 1.00 97.69 269 ALA A C 1
ATOM 2019 O O . ALA A 1 269 ? 2.610 23.371 9.964 1.00 97.69 269 ALA A O 1
ATOM 2020 N N . ARG A 1 270 ? 2.738 22.340 7.980 1.00 97.75 270 ARG A N 1
ATOM 2021 C CA . ARG A 1 270 ? 1.722 23.169 7.321 1.00 97.75 270 ARG A CA 1
ATOM 2022 C C . ARG A 1 270 ? 0.336 22.919 7.912 1.00 97.75 270 ARG A C 1
ATOM 2024 O O . ARG A 1 270 ? -0.388 23.885 8.127 1.00 97.75 270 ARG A O 1
ATOM 2031 N N . SER A 1 271 ? -0.012 21.663 8.193 1.00 98.25 271 SER A N 1
ATOM 2032 C CA . SER A 1 271 ? -1.287 21.318 8.829 1.00 98.25 271 SER A CA 1
ATOM 2033 C C . SER A 1 271 ? -1.376 21.874 10.257 1.00 98.25 271 SER A C 1
ATOM 2035 O O . SER A 1 271 ? -2.325 22.587 10.571 1.00 98.25 271 SER A O 1
ATOM 2037 N N . ILE A 1 272 ? -0.334 21.700 11.083 1.00 98.44 272 ILE A N 1
ATOM 2038 C CA . ILE A 1 272 ? -0.294 22.280 12.440 1.00 98.44 272 ILE A CA 1
ATOM 2039 C C . ILE A 1 272 ? -0.413 23.808 12.420 1.00 98.44 272 ILE A C 1
ATOM 2041 O O . ILE A 1 272 ? -1.157 24.362 13.222 1.00 98.44 272 ILE A O 1
ATOM 2045 N N . ARG A 1 273 ? 0.266 24.500 11.494 1.00 98.44 273 ARG A N 1
ATOM 2046 C CA . ARG A 1 273 ? 0.133 25.962 11.362 1.00 98.44 273 ARG A CA 1
ATOM 2047 C C . ARG A 1 273 ? -1.291 26.382 11.000 1.00 98.44 273 ARG A C 1
ATOM 2049 O O . ARG A 1 273 ? -1.792 27.329 11.582 1.00 98.44 273 ARG A O 1
ATOM 2056 N N . LYS A 1 274 ? -1.975 25.658 10.108 1.00 98.00 274 LYS A N 1
ATOM 2057 C CA . LYS A 1 274 ? -3.394 25.928 9.813 1.00 98.00 274 LYS A CA 1
ATOM 2058 C C . LYS A 1 274 ? -4.278 25.746 11.049 1.00 98.00 274 LYS A C 1
ATOM 2060 O O . LYS A 1 274 ? -5.130 26.585 11.306 1.00 98.00 274 LYS A O 1
ATOM 2065 N N . SER A 1 275 ? -4.050 24.688 11.826 1.00 98.19 275 SER A N 1
ATOM 2066 C CA . SER A 1 275 ? -4.762 24.461 13.090 1.00 98.19 275 SER A CA 1
ATOM 2067 C C . SER A 1 275 ? -4.452 25.534 14.139 1.00 98.19 275 SER A C 1
ATOM 2069 O O . SER A 1 275 ? -5.320 25.869 14.936 1.00 98.19 275 SER A O 1
ATOM 2071 N N . HIS A 1 276 ? -3.236 26.089 14.139 1.00 97.94 276 HIS A N 1
ATOM 2072 C CA . HIS A 1 276 ? -2.856 27.198 15.014 1.00 97.94 276 HIS A CA 1
ATOM 2073 C C . HIS A 1 276 ? -3.681 28.454 14.715 1.00 97.94 276 HIS A C 1
ATOM 2075 O O . HIS A 1 276 ? -4.248 29.016 15.645 1.00 97.94 276 HIS A O 1
ATOM 2081 N N . GLU A 1 277 ? -3.842 28.833 13.441 1.00 98.12 277 GLU A N 1
ATOM 2082 C CA . GLU A 1 277 ? -4.639 30.012 13.053 1.00 98.12 277 GLU A CA 1
ATOM 2083 C C . GLU A 1 277 ? -6.091 29.950 13.558 1.00 98.12 277 GLU A C 1
ATOM 2085 O O . GLU A 1 277 ? -6.651 30.965 13.965 1.00 98.12 277 GLU A O 1
ATOM 2090 N N . VAL A 1 278 ? -6.690 28.754 13.607 1.00 97.88 278 VAL A N 1
ATOM 2091 C CA . VAL A 1 278 ? -8.050 28.544 14.147 1.00 97.88 278 VAL A CA 1
ATOM 2092 C C . VAL A 1 278 ? -8.135 28.887 15.640 1.00 97.88 278 VAL A C 1
ATOM 2094 O O . VAL A 1 278 ? -9.191 29.275 16.136 1.00 97.88 278 VAL A O 1
ATOM 2097 N N . LEU A 1 279 ? -7.031 28.744 16.371 1.00 97.12 279 LEU A N 1
ATOM 2098 C CA . LEU A 1 279 ? -6.978 28.867 17.826 1.00 97.12 279 LEU A CA 1
ATOM 2099 C C . LEU A 1 279 ? -6.466 30.227 18.315 1.00 97.12 279 LEU A C 1
ATOM 2101 O O . LEU A 1 279 ? -6.696 30.576 19.476 1.00 97.12 279 LEU A O 1
ATOM 2105 N N . VAL A 1 280 ? -5.849 31.020 17.432 1.00 96.44 280 VAL A N 1
ATOM 2106 C CA . VAL A 1 280 ? -5.397 32.393 17.719 1.00 96.44 280 VAL A CA 1
ATOM 2107 C C . VAL A 1 280 ? -6.512 33.266 18.325 1.00 96.44 280 VAL A C 1
ATOM 2109 O O . VAL A 1 280 ? -6.245 33.908 19.344 1.00 96.44 280 VAL A O 1
ATOM 2112 N N . PRO A 1 281 ? -7.768 33.268 17.820 1.00 96.94 281 PRO A N 1
ATOM 2113 C CA . PRO A 1 281 ? -8.852 34.069 18.405 1.00 96.94 281 PRO A CA 1
ATOM 2114 C C . PRO A 1 281 ? -9.198 33.704 19.855 1.00 96.94 281 PRO A C 1
ATOM 2116 O O . PRO A 1 281 ? -9.785 34.511 20.571 1.00 96.94 281 PRO A O 1
ATOM 2119 N N . PHE A 1 282 ? -8.833 32.499 20.293 1.00 95.31 282 PHE A N 1
ATOM 2120 C CA . PHE A 1 282 ? -9.069 32.005 21.648 1.00 95.31 282 PHE A CA 1
ATOM 2121 C C . PHE A 1 282 ? -7.858 32.199 22.570 1.00 95.31 282 PHE A C 1
ATOM 2123 O O . PHE A 1 282 ? -7.880 31.730 23.707 1.00 95.31 282 PHE A O 1
ATOM 2130 N N . GLY A 1 283 ? -6.803 32.872 22.093 1.00 94.69 283 GLY A N 1
ATOM 2131 C CA . GLY A 1 283 ? -5.588 33.146 22.860 1.00 94.69 283 GLY A CA 1
ATOM 2132 C C . GLY A 1 283 ? -4.708 31.918 23.103 1.00 94.69 283 GLY A C 1
ATOM 2133 O O . GLY A 1 283 ? -3.920 31.920 24.045 1.00 94.69 283 GLY A O 1
ATOM 2134 N N . ILE A 1 284 ? -4.845 30.862 22.292 1.00 93.75 284 ILE A N 1
ATOM 2135 C CA . ILE A 1 284 ? -4.070 29.624 22.438 1.00 93.75 284 ILE A CA 1
ATOM 2136 C C . ILE A 1 284 ? -2.954 29.586 21.393 1.00 93.75 284 ILE A C 1
ATOM 2138 O O . ILE A 1 284 ? -3.214 29.460 20.196 1.00 93.75 284 ILE A O 1
ATOM 2142 N N . ASP A 1 285 ? -1.700 29.593 21.851 1.00 94.75 285 ASP A N 1
ATOM 2143 C CA . ASP A 1 285 ? -0.555 29.283 20.996 1.00 94.75 285 ASP A CA 1
ATOM 2144 C C . ASP A 1 285 ? -0.400 27.765 20.846 1.00 94.75 285 ASP A C 1
ATOM 2146 O O . ASP A 1 285 ? 0.270 27.089 21.629 1.00 94.75 285 ASP A O 1
ATOM 2150 N N . LEU A 1 286 ? -1.040 27.216 19.810 1.00 95.38 286 LEU A N 1
ATOM 2151 C CA . LEU A 1 286 ? -0.941 25.788 19.520 1.00 95.38 286 LEU A CA 1
ATOM 2152 C C . LEU A 1 286 ? 0.498 25.327 19.266 1.00 95.38 286 LEU A C 1
ATOM 2154 O O . LEU A 1 286 ? 0.836 24.215 19.659 1.00 95.38 286 LEU A O 1
ATOM 2158 N N . ILE A 1 287 ? 1.324 26.124 18.577 1.00 95.94 287 ILE A N 1
ATOM 2159 C CA . ILE A 1 287 ? 2.661 25.684 18.160 1.00 95.94 287 ILE A CA 1
ATOM 2160 C C . ILE A 1 287 ? 3.532 25.515 19.396 1.00 95.94 287 ILE A C 1
ATOM 2162 O O . ILE A 1 287 ? 4.178 24.474 19.534 1.00 95.94 287 ILE A O 1
ATOM 2166 N N . ASP A 1 288 ? 3.510 26.492 20.302 1.00 93.31 288 ASP A N 1
ATOM 2167 C CA . ASP A 1 288 ? 4.193 26.382 21.587 1.00 93.31 288 ASP A CA 1
ATOM 2168 C C . ASP A 1 288 ? 3.672 25.173 22.378 1.00 93.31 288 ASP A C 1
ATOM 2170 O O . ASP A 1 288 ? 4.452 24.283 22.733 1.00 93.31 288 ASP A O 1
ATOM 2174 N N . LEU A 1 289 ? 2.346 25.043 22.507 1.00 92.75 289 LEU A N 1
ATOM 2175 C CA . LEU A 1 289 ? 1.693 23.954 23.238 1.00 92.75 289 LEU A CA 1
ATOM 2176 C C . LEU A 1 289 ? 2.146 22.554 22.781 1.00 92.75 289 LEU A C 1
ATOM 2178 O O . LEU A 1 289 ? 2.385 21.675 23.613 1.00 92.75 289 LEU A O 1
ATOM 2182 N N . VAL A 1 290 ? 2.286 22.326 21.469 1.00 93.69 290 VAL A N 1
ATOM 2183 C CA . VAL A 1 290 ? 2.645 21.001 20.928 1.00 93.69 290 VAL A CA 1
ATOM 2184 C C . VAL A 1 290 ? 4.149 20.788 20.720 1.00 93.69 290 VAL A C 1
ATOM 2186 O O . VAL A 1 290 ? 4.561 19.659 20.424 1.00 93.69 290 VAL A O 1
ATOM 2189 N N . THR A 1 291 ? 4.989 21.822 20.854 1.00 93.88 291 THR A N 1
ATOM 2190 C CA . THR A 1 291 ? 6.445 21.719 20.616 1.00 93.88 291 THR A CA 1
ATOM 2191 C C . THR A 1 291 ? 7.316 21.919 21.853 1.00 93.88 291 THR A C 1
ATOM 2193 O O . THR A 1 291 ? 8.439 21.397 21.861 1.00 93.88 291 THR A O 1
ATOM 2196 N N . SER A 1 292 ? 6.811 22.586 22.891 1.00 89.31 292 SER A N 1
ATOM 2197 C CA . SER A 1 292 ? 7.551 22.867 24.123 1.00 89.31 292 SER A CA 1
ATOM 2198 C C . SER A 1 292 ? 7.866 21.612 24.947 1.00 89.31 292 SER A C 1
ATOM 2200 O O . SER A 1 292 ? 7.089 20.657 25.011 1.00 89.31 292 SER A O 1
ATOM 2202 N N . GLU A 1 293 ? 9.063 21.587 25.549 1.00 75.44 293 GLU A N 1
ATOM 2203 C CA . GLU A 1 293 ? 9.554 20.471 26.369 1.00 75.44 293 GLU A CA 1
ATOM 2204 C C . GLU A 1 293 ? 9.210 20.674 27.848 1.00 75.44 293 GLU A C 1
ATOM 2206 O O . GLU A 1 293 ? 9.478 21.731 28.409 1.00 75.44 293 GLU A O 1
ATOM 2211 N N . GLY A 1 294 ? 8.697 19.630 28.501 1.00 64.69 294 GLY A N 1
ATOM 2212 C CA . GLY A 1 294 ? 8.417 19.626 29.939 1.00 64.69 294 GLY A CA 1
ATOM 2213 C C . GLY A 1 294 ? 7.042 19.044 30.274 1.00 64.69 294 GLY A C 1
ATOM 2214 O O . GLY A 1 294 ? 6.277 18.706 29.365 1.00 64.69 294 GLY A O 1
ATOM 2215 N N . PRO A 1 295 ? 6.722 18.871 31.568 1.00 56.31 295 PRO A N 1
ATOM 2216 C CA . PRO A 1 295 ? 5.350 18.641 31.993 1.00 56.31 295 PRO A CA 1
ATOM 2217 C C . PRO A 1 295 ? 4.545 19.905 31.677 1.00 56.31 295 PRO A C 1
ATOM 2219 O O . PRO A 1 295 ? 4.642 20.906 32.379 1.00 56.31 295 PRO A O 1
ATOM 2222 N N . VAL A 1 296 ? 3.798 19.873 30.577 1.00 58.81 296 VAL A N 1
ATOM 2223 C CA . VAL A 1 296 ? 2.752 20.864 30.332 1.00 58.81 296 VAL A CA 1
ATOM 2224 C C . VAL A 1 296 ? 1.627 20.514 31.295 1.00 58.81 296 VAL A C 1
ATOM 2226 O O . VAL A 1 296 ? 1.144 19.380 31.258 1.00 58.81 296 VAL A O 1
ATOM 2229 N N . ASP A 1 297 ? 1.248 21.449 32.164 1.00 67.81 297 ASP A N 1
ATOM 2230 C CA . ASP A 1 297 ? 0.029 21.323 32.961 1.00 67.81 297 ASP A CA 1
ATOM 2231 C C . ASP A 1 297 ? -1.155 21.379 31.988 1.00 67.81 297 ASP A C 1
ATOM 2233 O O . ASP A 1 297 ? -1.575 22.445 31.531 1.00 67.81 297 ASP A O 1
ATOM 2237 N N . MET A 1 298 ? -1.561 20.205 31.501 1.00 82.00 298 MET A N 1
ATOM 2238 C CA . MET A 1 298 ? -2.577 20.095 30.467 1.00 82.00 298 MET A CA 1
ATOM 2239 C C . MET A 1 298 ? -3.953 20.076 31.114 1.00 82.00 298 MET A C 1
ATOM 2241 O O . MET A 1 298 ? -4.272 19.189 31.901 1.00 82.00 298 MET A O 1
ATOM 2245 N N . THR A 1 299 ? -4.791 21.023 30.716 1.00 90.00 299 THR A N 1
ATOM 2246 C CA . THR A 1 299 ? -6.219 21.003 31.007 1.00 90.00 299 THR A CA 1
ATOM 2247 C C . THR A 1 299 ? -6.944 20.120 29.989 1.00 90.00 299 THR A C 1
ATOM 2249 O O . THR A 1 299 ? -6.374 19.712 28.969 1.00 90.00 299 THR A O 1
ATOM 2252 N N . ALA A 1 300 ? -8.229 19.840 30.224 1.00 91.19 300 ALA A N 1
ATOM 2253 C CA . ALA A 1 300 ? -9.052 19.110 29.260 1.00 91.19 300 ALA A CA 1
ATOM 2254 C C . ALA A 1 300 ? -9.051 19.788 27.874 1.00 91.19 300 ALA A C 1
ATOM 2256 O O . ALA A 1 300 ? -8.923 19.107 26.854 1.00 91.19 300 ALA A O 1
ATOM 2257 N N . THR A 1 301 ? -9.116 21.125 27.829 1.00 94.31 301 THR A N 1
ATOM 2258 C CA . THR A 1 301 ? -9.061 21.905 26.581 1.00 94.31 301 THR A CA 1
ATOM 2259 C C . THR A 1 301 ? -7.742 21.723 25.849 1.00 94.31 301 THR A C 1
ATOM 2261 O O . THR A 1 301 ? -7.740 21.350 24.673 1.00 94.31 301 THR A O 1
ATOM 2264 N N . THR A 1 302 ? -6.610 21.951 26.519 1.00 93.25 302 THR A N 1
ATOM 2265 C CA . THR A 1 302 ? -5.306 21.886 25.848 1.00 93.25 302 THR A CA 1
ATOM 2266 C C . THR A 1 302 ? -4.959 20.462 25.421 1.00 93.25 302 THR A C 1
ATOM 2268 O O . THR A 1 302 ? -4.396 20.281 24.338 1.00 93.25 302 THR A O 1
ATOM 2271 N N . ALA A 1 303 ? -5.375 19.443 26.180 1.00 93.31 303 ALA A N 1
ATOM 2272 C CA . ALA A 1 303 ? -5.215 18.043 25.800 1.00 93.31 303 ALA A CA 1
ATOM 2273 C C . ALA A 1 303 ? -6.039 17.674 24.557 1.00 93.31 303 ALA A C 1
ATOM 2275 O O . ALA A 1 303 ? -5.478 17.148 23.593 1.00 93.31 303 ALA A O 1
ATOM 2276 N N . PHE A 1 304 ? -7.344 17.970 24.533 1.00 95.94 304 PHE A N 1
ATOM 2277 C CA . PHE A 1 304 ? -8.200 17.642 23.386 1.00 95.94 304 PHE A CA 1
ATOM 2278 C C . PHE A 1 304 ? -7.741 18.331 22.106 1.00 95.94 304 PHE A C 1
ATOM 2280 O O . PHE A 1 304 ? -7.640 17.682 21.064 1.00 95.94 304 PHE A O 1
ATOM 2287 N N . ILE A 1 305 ? -7.403 19.616 22.189 1.00 96.25 305 ILE A N 1
ATOM 2288 C CA . ILE A 1 305 ? -6.888 20.378 21.052 1.00 96.25 305 ILE A CA 1
ATOM 2289 C C . ILE A 1 305 ? -5.573 19.789 20.546 1.00 96.25 305 ILE A C 1
ATOM 2291 O O . ILE A 1 305 ? -5.416 19.591 19.343 1.00 96.25 305 ILE A O 1
ATOM 2295 N N . SER A 1 306 ? -4.639 19.480 21.448 1.00 95.50 306 SER A N 1
ATOM 2296 C CA . SER A 1 306 ? -3.335 18.919 21.085 1.00 95.50 306 SER A CA 1
ATOM 2297 C C . SER A 1 306 ? -3.476 17.578 20.362 1.00 95.50 306 SER A C 1
ATOM 2299 O O . SER A 1 306 ? -2.814 17.342 19.350 1.00 95.50 306 SER A O 1
ATOM 2301 N N . ILE A 1 307 ? -4.364 16.707 20.855 1.00 96.12 307 ILE A N 1
ATOM 2302 C CA . ILE A 1 307 ? -4.650 15.405 20.242 1.00 96.12 307 ILE A CA 1
ATOM 2303 C C . ILE A 1 307 ? -5.284 15.598 18.863 1.00 96.12 307 ILE A C 1
ATOM 2305 O O . ILE A 1 307 ? -4.767 15.057 17.883 1.00 96.12 307 ILE A O 1
ATOM 2309 N N . ALA A 1 308 ? -6.346 16.403 18.771 1.00 98.19 308 ALA A N 1
ATOM 2310 C CA . ALA A 1 308 ? -7.059 16.646 17.521 1.00 98.19 308 ALA A CA 1
ATOM 2311 C C . ALA A 1 308 ? -6.148 17.281 16.461 1.00 98.19 308 ALA A C 1
ATOM 2313 O O . ALA A 1 308 ? -6.092 16.794 15.335 1.00 98.19 308 ALA A O 1
ATOM 2314 N N . ALA A 1 309 ? -5.367 18.304 16.824 1.00 98.25 309 ALA A N 1
ATOM 2315 C CA . ALA A 1 309 ? -4.429 18.973 15.924 1.00 98.25 309 ALA A CA 1
ATOM 2316 C C . ALA A 1 309 ? -3.404 18.007 15.323 1.00 98.25 309 ALA A C 1
ATOM 2318 O O . ALA A 1 309 ? -3.164 18.018 14.115 1.00 98.25 309 ALA A O 1
ATOM 2319 N N . VAL A 1 310 ? -2.801 17.158 16.160 1.00 98.25 310 VAL A N 1
ATOM 2320 C CA . VAL A 1 310 ? -1.801 16.189 15.704 1.00 98.25 310 VAL A CA 1
ATOM 2321 C C . VAL A 1 310 ? -2.441 15.069 14.892 1.00 98.25 310 VAL A C 1
ATOM 2323 O O . VAL A 1 310 ? -1.869 14.676 13.881 1.00 98.25 310 VAL A O 1
ATOM 2326 N N . GLN A 1 311 ? -3.623 14.573 15.264 1.00 98.56 311 GLN A N 1
ATOM 2327 C CA . GLN A 1 311 ? -4.327 13.565 14.465 1.00 98.56 311 GLN A CA 1
ATOM 2328 C C . GLN A 1 311 ? -4.741 14.106 13.093 1.00 98.56 311 GLN A C 1
ATOM 2330 O O . GLN A 1 311 ? -4.520 13.422 12.096 1.00 98.56 311 GLN A O 1
ATOM 2335 N N . VAL A 1 312 ? -5.244 15.342 13.016 1.00 98.69 312 VAL A N 1
ATOM 2336 C CA . VAL A 1 312 ? -5.516 16.044 11.749 1.00 98.69 312 VAL A CA 1
ATOM 2337 C C . VAL A 1 312 ? -4.242 16.143 10.906 1.00 98.69 312 VAL A C 1
ATOM 2339 O O . VAL A 1 312 ? -4.242 15.735 9.745 1.00 98.69 312 VAL A O 1
ATOM 2342 N N . ALA A 1 313 ? -3.124 16.576 11.498 1.00 98.62 313 ALA A N 1
ATOM 2343 C CA . ALA A 1 313 ? -1.850 16.693 10.790 1.00 98.62 313 ALA A CA 1
ATOM 2344 C C . ALA A 1 313 ? -1.276 15.344 10.328 1.00 98.62 313 ALA A C 1
ATOM 2346 O O . ALA A 1 313 ? -0.683 15.259 9.249 1.00 98.62 313 ALA A O 1
ATOM 2347 N N . LEU A 1 314 ? -1.461 14.274 11.107 1.00 98.50 314 LEU A N 1
ATOM 2348 C CA . LEU A 1 314 ? -1.091 12.915 10.707 1.00 98.50 314 LEU A CA 1
ATOM 2349 C C . LEU A 1 314 ? -1.954 12.424 9.542 1.00 98.50 314 LEU A C 1
ATOM 2351 O O . LEU A 1 314 ? -1.406 11.884 8.585 1.00 98.50 314 LEU A O 1
ATOM 2355 N N . VAL A 1 315 ? -3.272 12.639 9.588 1.00 98.44 315 VAL A N 1
ATOM 2356 C CA . VAL A 1 315 ? -4.188 12.286 8.491 1.00 98.44 315 VAL A CA 1
ATOM 2357 C C . VAL A 1 315 ? -3.819 13.036 7.215 1.00 98.44 315 VAL A C 1
ATOM 2359 O O . VAL A 1 315 ? -3.730 12.411 6.162 1.00 98.44 315 VAL A O 1
ATOM 2362 N N . ASP A 1 316 ? -3.539 14.337 7.298 1.00 98.25 316 ASP A N 1
ATOM 2363 C CA . ASP A 1 316 ? -3.081 15.130 6.150 1.00 98.25 316 ASP A CA 1
ATOM 2364 C C . ASP A 1 316 ? -1.773 14.590 5.577 1.00 98.25 316 ASP A C 1
ATOM 2366 O O . ASP A 1 316 ? -1.638 14.425 4.367 1.00 98.25 316 ASP A O 1
ATOM 2370 N N . THR A 1 317 ? -0.825 14.252 6.453 1.00 98.12 317 THR A N 1
ATOM 2371 C CA . THR A 1 317 ? 0.461 13.679 6.048 1.00 98.12 317 THR A CA 1
ATOM 2372 C C . THR A 1 317 ? 0.278 12.337 5.340 1.00 98.12 317 THR A C 1
ATOM 2374 O O . THR A 1 317 ? 0.907 12.114 4.310 1.00 98.12 317 THR A O 1
ATOM 2377 N N . LEU A 1 318 ? -0.586 11.458 5.861 1.00 98.19 318 LEU A N 1
ATOM 2378 C CA . LEU A 1 318 ? -0.895 10.154 5.266 1.00 98.19 318 LEU A CA 1
ATOM 2379 C C . LEU A 1 318 ? -1.624 10.295 3.918 1.00 98.19 318 LEU A C 1
ATOM 2381 O O . LEU A 1 318 ? -1.267 9.604 2.965 1.00 98.19 318 LEU A O 1
ATOM 2385 N N . ARG A 1 319 ? -2.589 11.216 3.808 1.00 96.94 319 ARG A N 1
ATOM 2386 C CA . ARG A 1 319 ? -3.305 11.495 2.552 1.00 96.94 319 ARG A CA 1
ATOM 2387 C C . ARG A 1 319 ? -2.373 12.029 1.468 1.00 96.94 319 ARG A C 1
ATOM 2389 O O . ARG A 1 319 ? -2.461 11.575 0.332 1.00 96.94 319 ARG A O 1
ATOM 2396 N N . GLU A 1 320 ? -1.467 12.946 1.811 1.00 96.06 320 GLU A N 1
ATOM 2397 C CA . GLU A 1 320 ? -0.537 13.549 0.846 1.00 96.06 320 GLU A CA 1
ATOM 2398 C C . GLU A 1 320 ? 0.399 12.500 0.222 1.00 96.06 320 GLU A C 1
ATOM 2400 O O . GLU A 1 320 ? 0.702 12.562 -0.965 1.00 96.06 320 GLU A O 1
ATOM 2405 N N . ILE A 1 321 ? 0.808 11.490 0.998 1.00 95.12 321 ILE A N 1
ATOM 2406 C CA . ILE A 1 321 ? 1.618 10.363 0.506 1.00 95.12 321 ILE A CA 1
ATOM 2407 C C . ILE A 1 321 ? 0.785 9.242 -0.135 1.00 95.12 321 ILE A C 1
ATOM 2409 O O . ILE A 1 321 ? 1.308 8.161 -0.406 1.00 95.12 321 ILE A O 1
ATOM 2413 N N . GLY A 1 322 ? -0.508 9.470 -0.378 1.00 95.12 322 GLY A N 1
ATOM 2414 C CA . GLY A 1 322 ? -1.397 8.537 -1.073 1.00 95.12 322 GLY A CA 1
ATOM 2415 C C . GLY A 1 322 ? -1.964 7.401 -0.217 1.00 95.12 322 GLY A C 1
ATOM 2416 O O . GLY A 1 322 ? -2.529 6.465 -0.776 1.00 95.12 322 GLY A O 1
ATOM 2417 N N . ILE A 1 323 ? -1.845 7.458 1.114 1.00 95.88 323 ILE A N 1
ATOM 2418 C CA . ILE A 1 323 ? -2.411 6.443 2.011 1.00 95.88 323 ILE A CA 1
ATOM 2419 C C . ILE A 1 323 ? -3.841 6.830 2.390 1.00 95.88 323 ILE A C 1
ATOM 2421 O O . ILE A 1 323 ? -4.085 7.834 3.062 1.00 95.88 323 ILE A O 1
ATOM 2425 N N . THR A 1 324 ? -4.787 5.975 2.013 1.00 92.25 324 THR A N 1
ATOM 2426 C CA . THR A 1 324 ? -6.206 6.085 2.367 1.00 92.25 324 THR A CA 1
ATOM 2427 C C . THR A 1 324 ? -6.656 4.843 3.122 1.00 92.25 324 THR A C 1
ATOM 2429 O O . THR A 1 324 ? -6.305 3.733 2.726 1.00 92.25 324 THR A O 1
ATOM 2432 N N . ALA A 1 325 ? -7.453 5.016 4.174 1.00 95.88 325 ALA A N 1
ATOM 2433 C CA . ALA A 1 325 ? -8.038 3.887 4.885 1.00 95.88 325 ALA A CA 1
ATOM 2434 C C . ALA A 1 325 ? -9.273 3.347 4.148 1.00 95.88 325 ALA A C 1
ATOM 2436 O O . ALA A 1 325 ? -10.051 4.112 3.569 1.00 95.88 325 ALA A O 1
ATOM 2437 N N . ASP A 1 326 ? -9.454 2.032 4.213 1.00 96.88 326 ASP A N 1
ATOM 2438 C CA . ASP A 1 326 ? -10.686 1.358 3.817 1.00 96.88 326 ASP A CA 1
ATOM 2439 C C . ASP A 1 326 ? -11.757 1.497 4.924 1.00 96.88 326 ASP A C 1
ATOM 2441 O O . ASP A 1 326 ? -12.942 1.533 4.609 1.00 96.88 326 ASP A O 1
ATOM 2445 N N . ALA A 1 327 ? -11.353 1.648 6.194 1.00 97.69 327 ALA A N 1
ATOM 2446 C CA . ALA A 1 327 ? -12.247 1.926 7.323 1.00 97.69 327 ALA A CA 1
ATOM 2447 C C . ALA A 1 327 ? -11.571 2.736 8.449 1.00 97.69 327 ALA A C 1
ATOM 2449 O O . ALA A 1 327 ? -10.342 2.804 8.544 1.00 97.69 327 ALA A O 1
ATOM 2450 N N . PHE A 1 328 ? -12.376 3.347 9.318 1.00 95.94 328 PHE A N 1
ATOM 2451 C CA . PHE A 1 328 ? -11.944 4.161 10.454 1.00 95.94 328 PHE A CA 1
ATOM 2452 C C . PHE A 1 328 ? -12.685 3.741 11.723 1.00 95.94 328 PHE A C 1
ATOM 2454 O O . PHE A 1 328 ? -13.898 3.531 11.699 1.00 95.94 328 PHE A O 1
ATOM 2461 N N . VAL A 1 329 ? -11.963 3.698 12.840 1.00 97.94 329 VAL A N 1
ATOM 2462 C CA . VAL A 1 329 ? -12.527 3.493 14.176 1.00 97.94 329 VAL A CA 1
ATOM 2463 C C . VAL A 1 329 ? -11.862 4.449 15.164 1.00 97.94 329 VAL A C 1
ATOM 2465 O O . VAL A 1 329 ? -10.639 4.608 15.183 1.00 97.94 329 VAL A O 1
ATOM 2468 N N . GLY A 1 330 ? -12.666 5.123 15.980 1.00 97.56 330 GLY A N 1
ATOM 2469 C CA . GLY A 1 330 ? -12.184 6.080 16.973 1.00 97.56 330 GLY A CA 1
ATOM 2470 C C . GLY A 1 330 ? -12.421 5.566 18.378 1.00 97.56 330 GLY A C 1
ATOM 2471 O O . GLY A 1 330 ? -13.457 4.977 18.657 1.00 97.56 330 GLY A O 1
ATOM 2472 N N . HIS A 1 331 ? -11.478 5.799 19.281 1.00 97.25 331 HIS A N 1
ATOM 2473 C CA . HIS A 1 331 ? -11.646 5.529 20.703 1.00 97.25 331 HIS A CA 1
ATOM 2474 C C . HIS A 1 331 ? -11.932 6.843 21.428 1.00 97.25 331 HIS A C 1
ATOM 2476 O O . HIS A 1 331 ? -11.076 7.733 21.456 1.00 97.25 331 HIS A O 1
ATOM 2482 N N . SER A 1 332 ? -13.131 6.986 22.006 1.00 95.75 332 SER A N 1
ATOM 2483 C CA . SER A 1 332 ? -13.533 8.204 22.727 1.00 95.75 332 SER A CA 1
ATOM 2484 C C . SER A 1 332 ? -13.374 9.461 21.841 1.00 95.75 332 SER A C 1
ATOM 2486 O O . SER A 1 332 ? -13.848 9.484 20.703 1.00 95.75 332 SER A O 1
ATOM 2488 N N . THR A 1 333 ? -12.658 10.486 22.316 1.00 94.06 333 THR A N 1
ATOM 2489 C CA . THR A 1 333 ? -12.314 11.728 21.602 1.00 94.06 333 THR A CA 1
ATOM 2490 C C . THR A 1 333 ? -11.641 11.496 20.241 1.00 94.06 333 THR A C 1
ATOM 2492 O O . THR A 1 333 ? -11.712 12.368 19.378 1.00 94.06 333 THR A O 1
ATOM 2495 N N . GLY A 1 334 ? -11.045 10.321 19.994 1.00 97.12 334 GLY A N 1
ATOM 2496 C CA . GLY A 1 334 ? -10.514 9.950 18.679 1.00 97.12 334 GLY A CA 1
ATOM 2497 C C . GLY A 1 334 ? -11.571 9.929 17.562 1.00 97.12 334 GLY A C 1
ATOM 2498 O O . GLY A 1 334 ? -11.227 10.063 16.387 1.00 97.12 334 GLY A O 1
ATOM 2499 N N . GLU A 1 335 ? -12.868 9.842 17.889 1.00 97.88 335 GLU A N 1
ATOM 2500 C CA . GLU A 1 335 ? -13.943 9.974 16.894 1.00 97.88 335 GLU A CA 1
ATOM 2501 C C . GLU A 1 335 ? -14.004 11.365 16.238 1.00 97.88 335 GLU A C 1
ATOM 2503 O O . GLU A 1 335 ? -14.474 11.472 15.107 1.00 97.88 335 GLU A O 1
ATOM 2508 N N . ILE A 1 336 ? -13.452 12.414 16.863 1.00 98.19 336 ILE A N 1
ATOM 2509 C CA . ILE A 1 336 ? -13.304 13.736 16.222 1.00 98.19 336 ILE A CA 1
ATOM 2510 C C . ILE A 1 336 ? -12.373 13.632 15.004 1.00 98.19 336 ILE A C 1
ATOM 2512 O O . ILE A 1 336 ? -12.641 14.198 13.942 1.00 98.19 336 ILE A O 1
ATOM 2516 N N . ALA A 1 337 ? -11.286 12.869 15.129 1.00 97.81 337 ALA A N 1
ATOM 2517 C CA . ALA A 1 337 ? -10.372 12.632 14.023 1.00 97.81 337 ALA A CA 1
ATOM 2518 C C . ALA A 1 337 ? -10.958 11.664 12.983 1.00 97.81 337 ALA A C 1
ATOM 2520 O O . ALA A 1 337 ? -10.690 11.843 11.799 1.00 97.81 337 ALA A O 1
ATOM 2521 N N . CYS A 1 338 ? -11.814 10.710 13.379 1.00 97.75 338 CYS A N 1
ATOM 2522 C CA . CYS A 1 338 ? -12.588 9.895 12.427 1.00 97.75 338 CYS A CA 1
ATOM 2523 C C . CYS A 1 338 ? -13.505 10.771 11.577 1.00 97.75 338 CYS A C 1
ATOM 2525 O O . CYS A 1 338 ? -13.498 10.677 10.355 1.00 97.75 338 CYS A O 1
ATOM 2527 N N . ALA A 1 339 ? -14.227 11.679 12.226 1.00 97.31 339 ALA A N 1
ATOM 2528 C CA . ALA A 1 339 ? -15.096 12.652 11.590 1.00 97.31 339 ALA A CA 1
ATOM 2529 C C . ALA A 1 339 ? -14.353 13.527 10.555 1.00 97.31 339 ALA A C 1
ATOM 2531 O O . ALA A 1 339 ? -14.888 13.798 9.477 1.00 97.31 339 ALA A O 1
ATOM 2532 N N . TYR A 1 340 ? -13.106 13.915 10.840 1.00 98.19 340 TYR A N 1
ATOM 2533 C CA . TYR A 1 340 ? -12.223 14.583 9.876 1.00 98.19 340 TYR A CA 1
ATOM 2534 C C . TYR A 1 340 ? -11.711 13.641 8.768 1.00 98.19 340 TYR A C 1
ATOM 2536 O O . TYR A 1 340 ? -11.683 13.999 7.585 1.00 98.19 340 TYR A O 1
ATOM 2544 N N . ALA A 1 341 ? -11.291 12.428 9.135 1.00 97.50 341 ALA A N 1
ATOM 2545 C CA . ALA A 1 341 ? -10.744 11.423 8.226 1.00 97.50 341 ALA A CA 1
ATOM 2546 C C . ALA A 1 341 ? -11.773 10.967 7.174 1.00 97.50 341 ALA A C 1
ATOM 2548 O O . ALA A 1 341 ? -11.417 10.797 6.004 1.00 97.50 341 ALA A O 1
ATOM 2549 N N . ASP A 1 342 ? -13.036 10.864 7.584 1.00 96.25 342 ASP A N 1
ATOM 2550 C CA . ASP A 1 342 ? -14.193 10.521 6.759 1.00 96.25 342 ASP A CA 1
ATOM 2551 C C . ASP A 1 342 ? -14.629 11.666 5.822 1.00 96.25 342 ASP A C 1
ATOM 2553 O O . ASP A 1 342 ? -15.254 11.429 4.792 1.00 96.25 342 ASP A O 1
ATOM 2557 N N . GLY A 1 343 ? -14.245 12.912 6.136 1.00 95.56 343 GLY A N 1
ATOM 2558 C CA . GLY A 1 343 ? -14.616 14.120 5.384 1.00 95.56 343 GLY A CA 1
ATOM 2559 C C . GLY A 1 343 ? -15.897 14.809 5.876 1.00 95.56 343 GLY A C 1
ATOM 2560 O O . GLY A 1 343 ? -16.358 15.775 5.255 1.00 95.56 343 GLY A O 1
ATOM 2561 N N . GLY A 1 344 ? -16.459 14.340 6.994 1.00 94.12 344 GLY A N 1
ATOM 2562 C CA . GLY A 1 344 ? -17.654 14.913 7.612 1.00 94.12 344 GLY A CA 1
ATOM 2563 C C . GLY A 1 344 ? -17.399 16.238 8.340 1.00 94.12 344 GLY A C 1
ATOM 2564 O O . GLY A 1 344 ? -18.270 17.101 8.316 1.00 94.12 344 GLY A O 1
ATOM 2565 N N . LEU A 1 345 ? -16.199 16.440 8.899 1.00 97.50 345 LEU A N 1
ATOM 2566 C CA . LEU A 1 345 ? -15.756 17.714 9.483 1.00 97.50 345 LEU A CA 1
ATOM 2567 C C . LEU A 1 345 ? -14.580 18.317 8.712 1.00 97.50 345 LEU A C 1
ATOM 2569 O O . LEU A 1 345 ? -13.713 17.600 8.208 1.00 97.50 345 LEU A O 1
ATOM 2573 N N . THR A 1 346 ? -14.513 19.648 8.667 1.00 97.94 346 THR A N 1
ATOM 2574 C CA . THR A 1 346 ? -13.281 20.362 8.300 1.00 97.94 346 THR A CA 1
ATOM 2575 C C . THR A 1 346 ? -12.257 20.299 9.441 1.00 97.94 346 THR A C 1
ATOM 2577 O O . THR A 1 346 ? -12.596 19.980 10.581 1.00 97.94 346 THR A O 1
ATOM 2580 N N . ALA A 1 347 ? -10.991 20.626 9.155 1.00 97.31 347 ALA A N 1
ATOM 2581 C CA . ALA A 1 347 ? -9.962 20.722 10.195 1.00 97.31 347 ALA A CA 1
ATOM 2582 C C . ALA A 1 347 ? -10.351 21.752 11.271 1.00 97.31 347 ALA A C 1
ATOM 2584 O O . ALA A 1 347 ? -10.251 21.470 12.460 1.00 97.31 347 ALA A O 1
ATOM 2585 N N . GLU A 1 348 ? -10.874 22.910 10.859 1.00 98.06 348 GLU A N 1
ATOM 2586 C CA . GLU A 1 348 ? -11.391 23.938 11.767 1.00 98.06 348 GLU A CA 1
ATOM 2587 C C . GLU A 1 348 ? -12.502 23.392 12.669 1.00 98.06 348 GLU A C 1
ATOM 2589 O O . GLU A 1 348 ? -12.412 23.507 13.888 1.00 98.06 348 GLU A O 1
ATOM 2594 N N . GLN A 1 349 ? -13.508 22.723 12.098 1.00 98.31 349 GLN A N 1
ATOM 2595 C CA . GLN A 1 349 ? -14.605 22.148 12.876 1.00 98.31 349 GLN A CA 1
ATOM 2596 C C . GLN A 1 349 ? -14.121 21.077 13.855 1.00 98.31 349 GLN A C 1
ATOM 2598 O O . GLN A 1 349 ? -14.569 21.058 14.998 1.00 98.31 349 GLN A O 1
ATOM 2603 N N . ALA A 1 350 ? -13.189 20.211 13.447 1.00 98.25 350 ALA A N 1
ATOM 2604 C CA . ALA A 1 350 ? -12.603 19.200 14.324 1.00 98.25 350 ALA A CA 1
ATOM 2605 C C . ALA A 1 350 ? -11.870 19.839 15.519 1.00 98.25 350 ALA A C 1
ATOM 2607 O O . ALA A 1 350 ? -12.057 19.425 16.665 1.00 98.25 350 ALA A O 1
ATOM 2608 N N . LEU A 1 351 ? -11.086 20.891 15.266 1.00 98.00 351 LEU A N 1
ATOM 2609 C CA . LEU A 1 351 ? -10.369 21.642 16.297 1.00 98.00 351 LEU A CA 1
ATOM 2610 C C . LEU A 1 351 ? -11.319 22.388 17.237 1.00 98.00 351 LEU A C 1
ATOM 2612 O O . LEU A 1 351 ? -11.141 22.333 18.452 1.00 98.00 351 LEU A O 1
ATOM 2616 N N . LEU A 1 352 ? -12.353 23.037 16.701 1.00 98.31 352 LEU A N 1
ATOM 2617 C CA . LEU A 1 352 ? -13.361 23.732 17.501 1.00 98.31 352 LEU A CA 1
ATOM 2618 C C . LEU A 1 352 ? -14.215 22.756 18.317 1.00 98.31 352 LEU A C 1
ATOM 2620 O O . LEU A 1 352 ? -14.543 23.055 19.464 1.00 98.31 352 LEU A O 1
ATOM 2624 N N . CYS A 1 353 ? -14.521 21.568 17.787 1.00 98.19 353 CYS A N 1
ATOM 2625 C CA . CYS A 1 353 ? -15.158 20.504 18.564 1.00 98.19 353 CYS A CA 1
ATOM 2626 C C . CYS A 1 353 ? -14.283 20.097 19.753 1.00 98.19 353 CYS A C 1
ATOM 2628 O O . CYS A 1 353 ? -14.776 20.003 20.875 1.00 98.19 353 CYS A O 1
ATOM 2630 N N . ALA A 1 354 ? -12.982 19.895 19.531 1.00 97.94 354 ALA A N 1
ATOM 2631 C CA . ALA A 1 354 ? -12.039 19.572 20.597 1.00 97.94 354 ALA A CA 1
ATOM 2632 C C . ALA A 1 354 ? -11.921 20.704 21.637 1.00 97.94 354 ALA A C 1
ATOM 2634 O O . ALA A 1 354 ? -11.983 20.437 22.839 1.00 97.94 354 ALA A O 1
ATOM 2635 N N . TYR A 1 355 ? -11.824 21.958 21.181 1.00 98.00 355 TYR A N 1
ATOM 2636 C CA . TYR A 1 355 ? -11.773 23.152 22.028 1.00 98.00 355 TYR A CA 1
ATOM 2637 C C . TYR A 1 355 ? -13.011 23.253 22.924 1.00 98.00 355 TYR A C 1
ATOM 2639 O O . TYR A 1 355 ? -12.890 23.277 24.148 1.00 98.00 355 TYR A O 1
ATOM 2647 N N . TRP A 1 356 ? -14.212 23.247 22.340 1.00 97.94 356 TRP A N 1
ATOM 2648 C CA . TRP A 1 356 ? -15.447 23.440 23.100 1.00 97.94 356 TRP A CA 1
ATOM 2649 C C . TRP A 1 356 ? -15.779 22.264 24.014 1.00 97.94 356 TRP A C 1
ATOM 2651 O O . TRP A 1 356 ? -16.285 22.489 25.111 1.00 97.94 356 TRP A O 1
ATOM 2661 N N . ARG A 1 357 ? -15.418 21.027 23.642 1.00 96.69 357 ARG A N 1
ATOM 2662 C CA . ARG A 1 357 ? -15.537 19.876 24.553 1.00 96.69 357 ARG A CA 1
ATOM 2663 C C . ARG A 1 357 ? -14.735 20.087 25.835 1.00 96.69 357 ARG A C 1
ATOM 2665 O O . ARG A 1 357 ? -15.259 19.835 26.914 1.00 96.69 357 ARG A O 1
ATOM 2672 N N . GLY A 1 358 ? -13.501 20.576 25.727 1.00 95.56 358 GLY A N 1
ATOM 2673 C CA . GLY A 1 358 ? -12.667 20.879 26.890 1.00 95.56 358 GLY A CA 1
ATOM 2674 C C . GLY A 1 358 ? -13.177 22.076 27.690 1.00 95.56 358 GLY A C 1
ATOM 2675 O O . GLY A 1 358 ? -13.303 21.995 28.910 1.00 95.56 358 GLY A O 1
ATOM 2676 N N . ARG A 1 359 ? -13.557 23.161 27.005 1.00 96.31 359 ARG A N 1
ATOM 2677 C CA . ARG A 1 359 ? -14.038 24.388 27.654 1.00 96.31 359 ARG A CA 1
ATOM 2678 C C . ARG A 1 359 ? -15.330 24.184 28.430 1.00 96.31 359 ARG A C 1
ATOM 2680 O O . ARG A 1 359 ? -15.479 24.772 29.493 1.00 96.31 359 ARG A O 1
ATOM 2687 N N . CYS A 1 360 ? -16.249 23.357 27.935 1.00 96.81 360 CYS A N 1
ATOM 2688 C CA . CYS A 1 360 ? -17.472 23.035 28.669 1.00 96.81 360 CYS A CA 1
ATOM 2689 C C . CYS A 1 360 ? -17.183 22.244 29.955 1.00 96.81 360 CYS A C 1
ATOM 2691 O O . CYS A 1 360 ? -17.871 22.455 30.947 1.00 96.81 360 CYS A O 1
ATOM 2693 N N . ILE A 1 361 ? -16.159 21.380 29.965 1.00 95.69 361 ILE A N 1
ATOM 2694 C CA . ILE A 1 361 ? -15.724 20.681 31.186 1.00 95.69 361 ILE A CA 1
ATOM 2695 C C . ILE A 1 361 ? -15.154 21.678 32.191 1.00 95.69 361 ILE A C 1
ATOM 2697 O O . ILE A 1 361 ? -15.554 21.675 33.347 1.00 95.69 361 ILE A O 1
ATOM 2701 N N . GLU A 1 362 ? -14.250 22.548 31.742 1.00 94.44 362 GLU A N 1
ATOM 2702 C CA . GLU A 1 362 ? -13.633 23.567 32.599 1.00 94.44 362 GLU A CA 1
ATOM 2703 C C . GLU A 1 362 ? -14.648 24.580 33.140 1.00 94.44 362 GLU A C 1
ATOM 2705 O O . GLU A 1 362 ? -14.471 25.091 34.239 1.00 94.44 362 GLU A O 1
ATOM 2710 N N . ALA A 1 363 ? -15.694 24.892 32.370 1.00 94.69 363 ALA A N 1
ATOM 2711 C CA . ALA A 1 363 ? -16.730 25.834 32.777 1.00 94.69 363 ALA A CA 1
ATOM 2712 C C . ALA A 1 363 ? -17.714 25.246 33.800 1.00 94.69 363 ALA A C 1
ATOM 2714 O O . ALA A 1 363 ? -18.180 25.980 34.666 1.00 94.69 363 ALA A O 1
ATOM 2715 N N . GLU A 1 364 ? -18.047 23.956 33.689 1.00 94.12 364 GLU A N 1
ATOM 2716 C CA . GLU A 1 364 ? -18.934 23.273 34.644 1.00 94.12 364 GLU A CA 1
ATOM 2717 C C . GLU A 1 364 ? -18.198 22.866 35.932 1.00 94.12 364 GLU A C 1
ATOM 2719 O O . GLU A 1 364 ? -18.842 22.742 36.969 1.00 94.12 364 GLU A O 1
ATOM 2724 N N . ASP A 1 365 ? -16.875 22.659 35.865 1.00 91.19 365 ASP A N 1
ATOM 2725 C CA . ASP A 1 365 ? -16.017 22.222 36.980 1.00 91.19 365 ASP A CA 1
ATOM 2726 C C . ASP A 1 365 ? -16.578 20.979 37.711 1.00 91.19 365 ASP A C 1
ATOM 2728 O O . ASP A 1 365 ? -17.002 21.042 38.871 1.00 91.19 365 ASP A O 1
ATOM 2732 N N . PRO A 1 366 ? -16.677 19.824 37.018 1.00 91.62 366 PRO A N 1
ATOM 2733 C CA . PRO A 1 366 ? -17.302 18.640 37.587 1.00 91.62 366 PRO A CA 1
ATOM 2734 C C . PRO A 1 366 ? -16.506 18.095 38.787 1.00 91.62 366 PRO A C 1
ATOM 2736 O O . PRO A 1 366 ? -15.283 18.240 38.844 1.00 91.62 366 PRO A O 1
ATOM 2739 N N . PRO A 1 367 ? -17.166 17.372 39.715 1.00 92.56 367 PRO A N 1
ATOM 2740 C CA . PRO A 1 367 ? -16.484 16.725 40.830 1.00 92.56 367 PRO A CA 1
ATOM 2741 C C . PRO A 1 367 ? -15.324 15.842 40.366 1.00 92.56 367 PRO A C 1
ATOM 2743 O O . PRO A 1 367 ? -15.411 15.187 39.323 1.00 92.56 367 PRO A O 1
ATOM 2746 N N . LYS A 1 368 ? -14.271 15.770 41.189 1.00 94.50 368 LYS A N 1
ATOM 2747 C CA . LYS A 1 368 ? -13.054 15.010 40.887 1.00 94.50 368 LYS A CA 1
ATOM 2748 C C . LYS A 1 368 ? -13.382 13.557 40.522 1.00 94.50 368 LYS A C 1
ATOM 2750 O O . LYS A 1 368 ? -13.858 12.773 41.347 1.00 94.50 368 LYS A O 1
ATOM 2755 N N . GLY A 1 369 ? -13.095 13.206 39.276 1.00 95.50 369 GLY A N 1
ATOM 2756 C CA . GLY A 1 369 ? -13.321 11.892 38.700 1.00 95.50 369 GLY A CA 1
ATOM 2757 C C . GLY A 1 369 ? -12.022 11.147 38.417 1.00 95.50 369 GLY A C 1
ATOM 2758 O O . GLY A 1 369 ? -10.928 11.709 38.479 1.00 95.50 369 GLY A O 1
ATOM 2759 N N . ALA A 1 370 ? -12.149 9.866 38.091 1.00 95.62 370 ALA A N 1
ATOM 2760 C CA . ALA A 1 370 ? -11.044 9.062 37.591 1.00 95.62 370 ALA A CA 1
ATOM 2761 C C . ALA A 1 370 ? -11.528 8.014 36.582 1.00 95.62 370 ALA A C 1
ATOM 2763 O O . ALA A 1 370 ? -12.722 7.714 36.456 1.00 95.62 370 ALA A O 1
ATOM 2764 N N . MET A 1 371 ? -10.565 7.440 35.866 1.00 96.38 371 MET A N 1
ATOM 2765 C CA . MET A 1 371 ? -10.758 6.299 34.979 1.00 96.38 371 MET A CA 1
ATOM 2766 C C . MET A 1 371 ? -9.688 5.246 35.253 1.00 96.38 371 MET A C 1
ATOM 2768 O O . MET A 1 371 ? -8.533 5.586 35.512 1.00 96.38 371 MET A O 1
ATOM 2772 N N . ALA A 1 372 ? -10.041 3.968 35.136 1.00 95.44 372 ALA A N 1
ATOM 2773 C CA . ALA A 1 372 ? -9.091 2.870 35.281 1.00 95.44 372 ALA A CA 1
ATOM 2774 C C . ALA A 1 372 ? -9.325 1.772 34.243 1.00 95.44 372 ALA A C 1
ATOM 2776 O O . ALA A 1 372 ? -10.452 1.336 34.021 1.00 95.44 372 ALA A O 1
ATOM 2777 N N . ALA A 1 373 ? -8.245 1.305 33.618 1.00 94.50 373 ALA A N 1
ATOM 2778 C CA . ALA A 1 373 ? -8.254 0.114 32.784 1.00 94.50 373 ALA A CA 1
ATOM 2779 C C . ALA A 1 373 ? -8.195 -1.127 33.681 1.00 94.50 373 ALA A C 1
ATOM 2781 O O . ALA A 1 373 ? -7.286 -1.250 34.508 1.00 94.50 373 ALA A O 1
ATOM 2782 N N . VAL A 1 374 ? -9.148 -2.040 33.504 1.00 95.94 374 VAL A N 1
ATOM 2783 C CA . VAL A 1 374 ? -9.297 -3.256 34.306 1.00 95.94 374 VAL A CA 1
ATOM 2784 C C . VAL A 1 374 ? -9.337 -4.496 33.411 1.00 95.94 374 VAL A C 1
ATOM 2786 O O . VAL A 1 374 ? -9.899 -4.479 32.315 1.00 95.94 374 VAL A O 1
ATOM 2789 N N . GLY A 1 375 ? -8.682 -5.562 33.863 1.00 95.56 375 GLY A N 1
ATOM 2790 C CA . GLY A 1 375 ? -8.562 -6.843 33.170 1.00 95.56 375 GLY A CA 1
ATOM 2791 C C . GLY A 1 375 ? -9.737 -7.760 33.482 1.00 95.56 375 GLY A C 1
ATOM 2792 O O . GLY A 1 375 ? -9.552 -8.782 34.136 1.00 95.56 375 GLY A O 1
ATOM 2793 N N . LEU A 1 376 ? -10.941 -7.338 33.105 1.00 95.38 376 LEU A N 1
ATOM 2794 C CA . LEU A 1 376 ? -12.192 -8.056 33.330 1.00 95.38 376 LEU A CA 1
ATOM 2795 C C . LEU A 1 376 ? -12.979 -8.130 32.025 1.00 95.38 376 LEU A C 1
ATOM 2797 O O . LEU A 1 376 ? -12.875 -7.236 31.184 1.00 95.38 376 LEU A O 1
ATOM 2801 N N . THR A 1 377 ? -13.810 -9.163 31.901 1.00 95.00 377 THR A N 1
ATOM 2802 C CA . THR A 1 377 ? -14.850 -9.203 30.866 1.00 95.00 377 THR A CA 1
ATOM 2803 C C . THR A 1 377 ? -15.932 -8.158 31.136 1.00 95.00 377 THR A C 1
ATOM 2805 O O . THR A 1 377 ? -16.091 -7.683 32.265 1.00 95.00 377 THR A O 1
ATOM 2808 N N . LEU A 1 378 ? -16.711 -7.828 30.105 1.00 91.88 378 LEU A N 1
ATOM 2809 C CA . LEU A 1 378 ? -17.836 -6.895 30.199 1.00 91.88 378 LEU A CA 1
ATOM 2810 C C . LEU A 1 378 ? -18.815 -7.265 31.329 1.00 91.88 378 LEU A C 1
ATOM 2812 O O . LEU A 1 378 ? -19.170 -6.417 32.151 1.00 91.88 378 LEU A O 1
ATOM 2816 N N . ASP A 1 379 ? -19.198 -8.539 31.410 1.00 93.56 379 ASP A N 1
ATOM 2817 C CA . ASP A 1 379 ? -20.159 -9.031 32.402 1.00 93.56 379 ASP A CA 1
ATOM 2818 C C . ASP A 1 379 ? -19.584 -8.972 33.819 1.00 93.56 379 ASP A C 1
ATOM 2820 O O . ASP A 1 379 ? -20.242 -8.500 34.749 1.00 93.56 379 ASP A O 1
ATOM 2824 N N . GLN A 1 380 ? -18.323 -9.387 33.986 1.00 94.75 380 GLN A N 1
ATOM 2825 C CA . GLN A 1 380 ? -17.636 -9.315 35.275 1.00 94.75 380 GLN A CA 1
ATOM 2826 C C . GLN A 1 380 ? -17.497 -7.870 35.748 1.00 94.75 380 GLN A C 1
ATOM 2828 O O . GLN A 1 380 ? -17.777 -7.574 36.905 1.00 94.75 380 GLN A O 1
ATOM 2833 N N . ALA A 1 381 ? -17.087 -6.957 34.867 1.00 93.81 381 ALA A N 1
ATOM 2834 C CA . ALA A 1 381 ? -16.944 -5.551 35.217 1.00 93.81 381 ALA A CA 1
ATOM 2835 C C . ALA A 1 381 ? -18.289 -4.927 35.600 1.00 93.81 381 ALA A C 1
ATOM 2837 O O . ALA A 1 381 ? -18.364 -4.224 36.604 1.00 93.81 381 ALA A O 1
ATOM 2838 N N . THR A 1 382 ? -19.361 -5.257 34.875 1.00 92.94 382 THR A N 1
ATOM 2839 C CA . THR A 1 382 ? -20.719 -4.782 35.182 1.00 92.94 382 THR A CA 1
ATOM 2840 C C . THR A 1 382 ? -21.165 -5.200 36.584 1.00 92.94 382 THR A C 1
ATOM 2842 O O . THR A 1 382 ? -21.744 -4.395 37.305 1.00 92.94 382 THR A O 1
ATOM 2845 N N . GLN A 1 383 ? -20.837 -6.423 37.014 1.00 93.81 383 GLN A N 1
ATOM 2846 C CA . GLN A 1 383 ? -21.135 -6.907 38.370 1.00 93.81 383 GLN A CA 1
ATOM 2847 C C . GLN A 1 383 ? -20.273 -6.247 39.459 1.00 93.81 383 GLN A C 1
ATOM 2849 O O . GLN A 1 383 ? -20.664 -6.219 40.625 1.00 93.81 383 GLN A O 1
ATOM 2854 N N . ARG A 1 384 ? -19.085 -5.744 39.103 1.00 92.94 384 ARG A N 1
ATOM 2855 C CA . ARG A 1 384 ? -18.143 -5.098 40.033 1.00 92.94 384 ARG A CA 1
ATOM 2856 C C . ARG A 1 384 ? -18.354 -3.590 40.159 1.00 92.94 384 ARG A C 1
ATOM 2858 O O . ARG A 1 384 ? -17.973 -3.018 41.176 1.00 92.94 384 ARG A O 1
ATOM 2865 N N . CYS A 1 385 ? -18.941 -2.951 39.151 1.00 93.50 385 CYS A N 1
ATOM 2866 C CA . CYS A 1 385 ? -19.263 -1.529 39.155 1.00 93.50 385 CYS A CA 1
ATOM 2867 C C . CYS A 1 385 ? -20.311 -1.198 40.232 1.00 93.50 385 CYS A C 1
ATOM 2869 O O . CYS A 1 385 ? -21.438 -1.687 40.194 1.00 93.50 385 CYS A O 1
ATOM 2871 N N . ARG A 1 386 ? -19.938 -0.342 41.188 1.00 93.00 386 ARG A N 1
ATOM 2872 C CA . ARG A 1 386 ? -20.793 0.153 42.278 1.00 93.00 386 ARG A CA 1
ATOM 2873 C C . ARG A 1 386 ? -20.404 1.581 42.662 1.00 93.00 386 ARG A C 1
ATOM 2875 O O . ARG A 1 386 ? -19.438 2.118 42.128 1.00 93.00 386 ARG A O 1
ATOM 2882 N N . ASP A 1 387 ? -21.180 2.211 43.542 1.00 91.44 387 ASP A N 1
ATOM 2883 C CA . ASP A 1 387 ? -20.864 3.524 44.134 1.00 91.44 387 ASP A CA 1
ATOM 2884 C C . ASP A 1 387 ? -20.599 4.640 43.101 1.00 91.44 387 ASP A C 1
ATOM 2886 O O . ASP A 1 387 ? -19.744 5.508 43.266 1.00 91.44 387 ASP A O 1
ATOM 2890 N N . GLY A 1 388 ? -21.348 4.612 41.993 1.00 91.69 388 GLY A N 1
ATOM 2891 C CA . GLY A 1 388 ? -21.230 5.586 40.904 1.00 91.69 388 GLY A CA 1
ATOM 2892 C C . GLY A 1 388 ? -20.113 5.299 39.896 1.00 91.69 388 GLY A C 1
ATOM 2893 O O . GLY A 1 388 ? -19.974 6.053 38.932 1.00 91.69 388 GLY A O 1
ATOM 2894 N N . VAL A 1 389 ? -19.350 4.214 40.069 1.00 96.31 389 VAL A N 1
ATOM 2895 C CA . VAL A 1 389 ? -18.445 3.687 39.041 1.00 96.31 389 VAL A CA 1
ATOM 2896 C C . VAL A 1 389 ? -19.263 2.978 37.967 1.00 96.31 389 VAL A C 1
ATOM 2898 O O . VAL A 1 389 ? -20.088 2.118 38.268 1.00 96.31 389 VAL A O 1
ATOM 2901 N N . VAL A 1 390 ? -19.017 3.319 36.707 1.00 96.50 390 VAL A N 1
ATOM 2902 C CA . VAL A 1 390 ? -19.670 2.732 35.535 1.00 96.50 390 VAL A CA 1
ATOM 2903 C C . VAL A 1 390 ? -18.642 2.187 34.554 1.00 96.50 390 VAL A C 1
ATOM 2905 O O . VAL A 1 390 ? -17.465 2.552 34.581 1.00 96.50 390 VAL A O 1
ATOM 2908 N N . LEU A 1 391 ? -19.102 1.332 33.649 1.00 95.75 391 LEU A N 1
ATOM 2909 C CA . LEU A 1 391 ? -18.324 0.916 32.496 1.00 95.75 391 LEU A CA 1
ATOM 2910 C C . LEU A 1 391 ? -18.283 2.048 31.459 1.00 95.75 391 LEU A C 1
ATOM 2912 O O . LEU A 1 391 ? -19.317 2.455 30.935 1.00 95.75 391 LEU A O 1
ATOM 2916 N N . ALA A 1 392 ? -17.082 2.530 31.157 1.00 95.81 392 ALA A N 1
ATOM 2917 C CA . ALA A 1 392 ? -16.848 3.616 30.213 1.00 95.81 392 ALA A CA 1
ATOM 2918 C C . ALA A 1 392 ? -16.392 3.120 28.835 1.00 95.81 392 ALA A C 1
ATOM 2920 O O . ALA A 1 392 ? -16.795 3.694 27.830 1.00 95.81 392 ALA A O 1
ATOM 2921 N N . CYS A 1 393 ? -15.565 2.070 28.767 1.00 96.38 393 CYS A N 1
ATOM 2922 C CA . CYS A 1 393 ? -15.060 1.537 27.496 1.00 96.38 393 CYS A CA 1
ATOM 2923 C C . CYS A 1 393 ? -15.035 0.001 27.495 1.00 96.38 393 CYS A C 1
ATOM 2925 O O . CYS A 1 393 ? -14.424 -0.592 28.385 1.00 96.38 393 CYS A O 1
ATOM 2927 N N . ASP A 1 394 ? -15.608 -0.630 26.469 1.00 95.75 394 ASP A N 1
ATOM 2928 C CA . ASP A 1 394 ? -15.407 -2.048 26.127 1.00 95.75 394 ASP A CA 1
ATOM 2929 C C . ASP A 1 394 ? -14.265 -2.149 25.099 1.00 95.75 394 ASP A C 1
ATOM 2931 O O . ASP A 1 394 ? -14.468 -1.848 23.922 1.00 95.75 394 ASP A O 1
ATOM 2935 N N . ASN A 1 395 ? -13.046 -2.496 25.540 1.00 94.62 395 ASN A N 1
ATOM 2936 C CA . ASN A 1 395 ? -11.839 -2.416 24.703 1.00 94.62 395 ASN A CA 1
ATOM 2937 C C . ASN A 1 395 ? -11.452 -3.756 24.053 1.00 94.62 395 ASN A C 1
ATOM 2939 O O . ASN A 1 395 ? -11.124 -3.790 22.869 1.00 94.62 395 ASN A O 1
ATOM 2943 N N . ALA A 1 396 ? -11.431 -4.839 24.831 1.00 93.88 396 ALA A N 1
ATOM 2944 C CA . ALA A 1 396 ? -11.136 -6.208 24.404 1.00 93.88 396 ALA A CA 1
ATOM 2945 C C . ALA A 1 396 ? -11.908 -7.198 25.295 1.00 93.88 396 ALA A C 1
ATOM 2947 O O . ALA A 1 396 ? -12.498 -6.793 26.292 1.00 93.88 396 ALA A O 1
ATOM 2948 N N . GLU A 1 397 ? -11.933 -8.484 24.931 1.00 92.06 397 GLU A N 1
ATOM 2949 C CA . GLU A 1 397 ? -12.743 -9.494 25.635 1.00 92.06 397 GLU A CA 1
ATOM 2950 C C . GLU A 1 397 ? -12.463 -9.540 27.143 1.00 92.06 397 GLU A C 1
ATOM 2952 O O . GLU A 1 397 ? -13.390 -9.666 27.935 1.00 92.06 397 GLU A O 1
ATOM 2957 N N . ASP A 1 398 ? -11.201 -9.360 27.526 1.00 92.12 398 ASP A N 1
ATOM 2958 C CA . ASP A 1 398 ? -10.699 -9.347 28.897 1.00 92.12 398 ASP A CA 1
ATOM 2959 C C . ASP A 1 398 ? -10.178 -7.962 29.326 1.00 92.12 398 ASP A C 1
ATOM 2961 O O . ASP A 1 398 ? -9.356 -7.854 30.238 1.00 92.12 398 ASP A O 1
ATOM 2965 N N . SER A 1 399 ? -10.596 -6.884 28.653 1.00 94.81 399 SER A N 1
ATOM 2966 C CA . SER A 1 399 ? -10.114 -5.537 28.951 1.00 94.81 399 SER A CA 1
ATOM 2967 C C . SER A 1 399 ? -11.196 -4.484 28.782 1.00 94.81 399 SER A C 1
ATOM 2969 O O . SER A 1 399 ? -11.625 -4.171 27.672 1.00 94.81 399 SER A O 1
ATOM 2971 N N . VAL A 1 400 ? -11.549 -3.837 29.889 1.00 96.00 400 VAL A N 1
ATOM 2972 C CA . VAL A 1 400 ? -12.497 -2.722 29.903 1.00 96.00 400 VAL A CA 1
ATOM 2973 C C . VAL A 1 400 ? -11.925 -1.526 30.657 1.00 96.00 400 VAL A C 1
ATOM 2975 O O . VAL A 1 400 ? -10.892 -1.611 31.323 1.00 96.00 400 VAL A O 1
ATOM 2978 N N . THR A 1 401 ? -12.564 -0.371 30.527 1.00 96.38 401 THR A N 1
ATOM 2979 C CA . THR A 1 401 ? -12.238 0.825 31.308 1.00 96.38 401 THR A CA 1
ATOM 2980 C C . THR A 1 401 ? -13.450 1.236 32.118 1.00 96.38 401 THR A C 1
ATOM 2982 O O . THR A 1 401 ? -14.534 1.403 31.564 1.00 96.38 401 THR A O 1
ATOM 2985 N N . VAL A 1 402 ? -13.259 1.407 33.422 1.00 97.31 402 VAL A N 1
ATOM 2986 C CA . VAL A 1 402 ? -14.275 1.924 34.341 1.00 97.31 402 VAL A CA 1
ATOM 2987 C C . VAL A 1 402 ? -14.047 3.410 34.598 1.00 97.31 402 VAL A C 1
ATOM 2989 O O . VAL A 1 402 ? -12.910 3.884 34.541 1.00 97.31 402 VAL A O 1
ATOM 2992 N N . SER A 1 403 ? -15.119 4.148 34.875 1.00 97.38 403 SER A N 1
ATOM 2993 C CA . SER A 1 403 ? -15.071 5.577 35.184 1.00 97.38 403 SER A CA 1
ATOM 2994 C C . SER A 1 403 ? -16.081 5.958 36.259 1.00 97.38 403 SER A C 1
ATOM 2996 O O . SER A 1 403 ? -17.176 5.406 36.307 1.00 97.38 403 SER A O 1
ATOM 2998 N N . GLY A 1 404 ? -15.727 6.909 37.119 1.00 97.12 404 GLY A N 1
ATOM 2999 C CA . GLY A 1 404 ? -16.599 7.383 38.189 1.00 97.12 404 GLY A CA 1
ATOM 3000 C C . GLY A 1 404 ? -15.893 8.364 39.127 1.00 97.12 404 GLY A C 1
ATOM 3001 O O . GLY A 1 404 ? -14.835 8.896 38.772 1.00 97.12 404 GLY A O 1
ATOM 3002 N N . PRO A 1 405 ? -16.458 8.609 40.323 1.00 97.19 405 PRO A N 1
ATOM 3003 C CA . PRO A 1 405 ? -15.815 9.412 41.362 1.00 97.19 405 PRO A CA 1
ATOM 3004 C C . PRO A 1 405 ? -14.410 8.892 41.693 1.00 97.19 405 PRO A C 1
ATOM 3006 O O . PRO A 1 405 ? -14.206 7.680 41.779 1.00 97.19 405 PRO A O 1
ATOM 3009 N N . ALA A 1 406 ? -13.446 9.797 41.890 1.00 95.94 406 ALA A N 1
ATOM 3010 C CA . ALA A 1 406 ? -12.036 9.421 42.027 1.00 95.94 406 ALA A CA 1
ATOM 3011 C C . ALA A 1 406 ? -11.771 8.437 43.181 1.00 95.94 406 ALA A C 1
ATOM 3013 O O . ALA A 1 406 ? -11.042 7.466 42.998 1.00 95.94 406 ALA A O 1
ATOM 3014 N N . GLU A 1 407 ? -12.399 8.651 44.339 1.00 96.00 407 GLU A N 1
ATOM 3015 C CA . GLU A 1 407 ? -12.249 7.772 45.507 1.00 96.00 407 GLU A CA 1
ATOM 3016 C C . GLU A 1 407 ? -12.822 6.373 45.248 1.00 96.00 407 GLU A C 1
ATOM 3018 O O . GLU A 1 407 ? -12.149 5.379 45.499 1.00 96.00 407 GLU A O 1
ATOM 3023 N N . ALA A 1 408 ? -14.018 6.284 44.657 1.00 96.44 408 ALA A N 1
ATOM 3024 C CA . ALA A 1 408 ? -14.666 5.006 44.361 1.00 96.44 408 ALA A CA 1
ATOM 3025 C C . ALA A 1 408 ? -13.885 4.179 43.322 1.00 96.44 408 ALA A C 1
ATOM 3027 O O . ALA A 1 408 ? -13.757 2.960 43.454 1.00 96.44 408 ALA A O 1
ATOM 3028 N N . VAL A 1 409 ? -13.317 4.836 42.302 1.00 97.06 409 VAL A N 1
ATOM 3029 C CA . VAL A 1 409 ? -12.438 4.174 41.325 1.00 97.06 409 VAL A CA 1
ATOM 3030 C C . VAL A 1 409 ? -11.154 3.682 41.994 1.00 97.06 409 VAL A C 1
ATOM 3032 O O . VAL A 1 409 ? -10.749 2.551 41.732 1.00 97.06 409 VAL A O 1
ATOM 3035 N N . ALA A 1 410 ? -10.537 4.481 42.870 1.00 96.50 410 ALA A N 1
ATOM 3036 C CA . ALA A 1 410 ? -9.335 4.077 43.598 1.00 96.50 410 ALA A CA 1
ATOM 3037 C C . ALA A 1 410 ? -9.596 2.843 44.480 1.00 96.50 410 ALA A C 1
ATOM 3039 O O . ALA A 1 410 ? -8.840 1.873 44.408 1.00 96.50 410 ALA A O 1
ATOM 3040 N N . THR A 1 411 ? -10.712 2.823 45.221 1.00 96.88 411 THR A N 1
ATOM 3041 C CA . THR A 1 411 ? -11.134 1.660 46.019 1.00 96.88 411 THR A CA 1
ATOM 3042 C C . THR A 1 411 ? -11.301 0.412 45.153 1.00 96.88 411 THR A C 1
ATOM 3044 O O . THR A 1 411 ? -10.715 -0.626 45.455 1.00 96.88 411 THR A O 1
ATOM 3047 N N . LEU A 1 412 ? -12.021 0.509 44.029 1.00 96.06 412 LEU A N 1
ATOM 3048 C CA . LEU A 1 412 ? -12.196 -0.626 43.118 1.00 96.06 412 LEU A CA 1
ATOM 3049 C C . LEU A 1 412 ? -10.856 -1.119 42.543 1.00 96.06 412 LEU A C 1
ATOM 3051 O O . LEU A 1 412 ? -10.637 -2.322 42.409 1.00 96.06 412 LEU A O 1
ATOM 3055 N N . VAL A 1 413 ? -9.940 -0.209 42.201 1.00 96.56 413 VAL A N 1
ATOM 3056 C CA . VAL A 1 413 ? -8.605 -0.564 41.698 1.00 96.56 413 VAL A CA 1
ATOM 3057 C C . VAL A 1 413 ? -7.792 -1.311 42.755 1.00 96.56 413 VAL A C 1
ATOM 3059 O O . VAL A 1 413 ? -7.124 -2.291 42.419 1.00 96.56 413 VAL A O 1
ATOM 3062 N N . GLU A 1 414 ? -7.827 -0.877 44.014 1.00 96.50 414 GLU A N 1
ATOM 3063 C CA . GLU A 1 414 ? -7.141 -1.553 45.119 1.00 96.50 414 GLU A CA 1
ATOM 3064 C C . GLU A 1 414 ? -7.719 -2.943 45.394 1.00 96.50 414 GLU A C 1
ATOM 3066 O O . GLU A 1 414 ? -6.955 -3.906 45.508 1.00 96.50 414 GLU A O 1
ATOM 3071 N N . GLU A 1 415 ? -9.046 -3.074 45.409 1.00 96.12 415 GLU A N 1
ATOM 3072 C CA . GLU A 1 415 ? -9.729 -4.364 45.542 1.00 96.12 415 GLU A CA 1
ATOM 3073 C C . GLU A 1 415 ? -9.300 -5.335 44.437 1.00 96.12 415 GLU A C 1
ATOM 3075 O O . GLU A 1 415 ? -8.804 -6.427 44.723 1.00 96.12 415 GLU A O 1
ATOM 3080 N N . LEU A 1 416 ? -9.387 -4.919 43.171 1.00 96.44 416 LEU A N 1
ATOM 3081 C CA . LEU A 1 416 ? -8.998 -5.756 42.033 1.00 96.44 416 LEU A CA 1
ATOM 3082 C C . LEU A 1 416 ? -7.513 -6.140 42.077 1.00 96.44 416 LEU A C 1
ATOM 3084 O O . LEU A 1 416 ? -7.161 -7.286 41.791 1.00 96.44 416 LEU A O 1
ATOM 3088 N N . ARG A 1 417 ? -6.629 -5.224 42.495 1.00 96.50 417 ARG A N 1
ATOM 3089 C CA . ARG A 1 417 ? -5.203 -5.535 42.692 1.00 96.50 417 ARG A CA 1
ATOM 3090 C C . ARG A 1 417 ? -4.986 -6.565 43.795 1.00 96.50 417 ARG A C 1
ATOM 3092 O O . ARG A 1 417 ? -4.134 -7.439 43.626 1.00 96.50 417 ARG A O 1
ATOM 3099 N N . SER A 1 418 ? -5.744 -6.492 44.890 1.00 96.69 418 SER A N 1
ATOM 3100 C CA . SER A 1 418 ? -5.675 -7.474 45.980 1.00 96.69 418 SER A CA 1
ATOM 3101 C C . SER A 1 418 ? -6.088 -8.879 45.514 1.00 96.69 418 SER A C 1
ATOM 3103 O O . SER A 1 418 ? -5.505 -9.878 45.937 1.00 96.69 418 SER A O 1
ATOM 3105 N N . GLU A 1 419 ? -6.998 -8.949 44.541 1.00 96.38 419 GLU A N 1
ATOM 3106 C CA . GLU A 1 419 ? -7.453 -10.177 43.881 1.00 96.38 419 GLU A CA 1
ATOM 3107 C C . GLU A 1 419 ? -6.545 -10.632 42.723 1.00 96.38 419 GLU A C 1
ATOM 3109 O O . GLU A 1 419 ? -6.836 -11.622 42.054 1.00 96.38 419 GLU A O 1
ATOM 3114 N N . LYS A 1 420 ? -5.424 -9.937 42.484 1.00 95.62 420 LYS A N 1
ATOM 3115 C CA . LYS A 1 420 ? -4.490 -10.172 41.365 1.00 95.62 420 LYS A CA 1
ATOM 3116 C C . LYS A 1 420 ? -5.111 -9.974 39.976 1.00 95.62 420 LYS A C 1
ATOM 3118 O O . LYS A 1 420 ? -4.583 -10.481 38.986 1.00 95.62 420 LYS A O 1
ATOM 3123 N N . VAL A 1 421 ? -6.185 -9.197 39.885 1.00 96.06 421 VAL A N 1
ATOM 3124 C CA . VAL A 1 421 ? -6.753 -8.728 38.619 1.00 96.06 421 VAL A CA 1
ATOM 3125 C C . VAL A 1 421 ? -5.994 -7.477 38.172 1.00 96.06 421 VAL A C 1
ATOM 3127 O O . VAL A 1 421 ? -5.653 -6.606 38.975 1.00 96.06 421 VAL A O 1
ATOM 3130 N N . PHE A 1 422 ? -5.701 -7.367 36.873 1.00 95.19 422 PHE A N 1
ATOM 3131 C CA . PHE A 1 422 ? -5.069 -6.165 36.329 1.00 95.19 422 PHE A CA 1
ATOM 3132 C C . PHE A 1 422 ? -5.985 -4.955 36.548 1.00 95.19 422 PHE A C 1
ATOM 3134 O O . PHE A 1 422 ? -7.104 -4.937 36.047 1.00 95.19 422 PHE A O 1
ATOM 3141 N N . ALA A 1 423 ? -5.510 -3.936 37.260 1.00 95.62 423 ALA A N 1
ATOM 3142 C CA . ALA A 1 423 ? -6.215 -2.669 37.417 1.00 95.62 423 ALA A CA 1
ATOM 3143 C C . ALA A 1 423 ? -5.214 -1.510 37.475 1.00 95.62 423 ALA A C 1
ATOM 3145 O O . ALA A 1 423 ? -4.309 -1.464 38.323 1.00 95.62 423 ALA A O 1
ATOM 3146 N N . LYS A 1 424 ? -5.346 -0.568 36.542 1.00 93.44 424 LYS A N 1
ATOM 3147 C CA . LYS A 1 424 ? -4.446 0.577 36.416 1.00 93.44 424 LYS A CA 1
ATOM 3148 C C . LYS A 1 424 ? -5.219 1.837 36.059 1.00 93.44 424 LYS A C 1
ATOM 3150 O O . LYS A 1 424 ? -5.881 1.886 35.028 1.00 93.44 424 LYS A O 1
ATOM 3155 N N . GLU A 1 425 ? -5.069 2.862 36.889 1.00 91.06 425 GLU A N 1
ATOM 3156 C CA . GLU A 1 425 ? -5.587 4.194 36.597 1.00 91.06 425 GLU A CA 1
ATOM 3157 C C . GLU A 1 425 ? -4.990 4.758 35.305 1.00 91.06 425 GLU A C 1
ATOM 3159 O O . GLU A 1 425 ? -3.811 4.559 34.986 1.00 91.06 425 GLU A O 1
ATOM 3164 N N . VAL A 1 426 ? -5.840 5.448 34.554 1.00 88.31 426 VAL A N 1
ATOM 3165 C CA . VAL A 1 426 ? -5.503 6.133 33.312 1.00 88.31 426 VAL A CA 1
ATOM 3166 C C . VAL A 1 426 ? -5.486 7.627 33.596 1.00 88.31 426 VAL A C 1
ATOM 3168 O O . VAL A 1 426 ? -6.374 8.149 34.273 1.00 88.31 426 VAL A O 1
ATOM 3171 N N . ASP A 1 427 ? -4.481 8.317 33.060 1.00 87.00 427 ASP A N 1
ATOM 3172 C CA . ASP A 1 427 ? -4.392 9.770 33.152 1.00 87.00 427 ASP A CA 1
ATOM 3173 C C . ASP A 1 427 ? -5.545 10.421 32.373 1.00 87.00 427 ASP A C 1
ATOM 3175 O O . ASP A 1 427 ? -5.525 10.548 31.147 1.00 87.00 427 ASP A O 1
ATOM 3179 N N . SER A 1 428 ? -6.583 10.762 33.126 1.00 88.56 428 SER A N 1
ATOM 3180 C CA . SER A 1 428 ? -7.852 11.324 32.669 1.00 88.56 428 SER A CA 1
ATOM 3181 C C . SER A 1 428 ? -7.997 12.788 33.086 1.00 88.56 428 SER A C 1
ATOM 3183 O O . SER A 1 428 ? -9.094 13.335 33.019 1.00 88.56 428 SER A O 1
ATOM 3185 N N . LEU A 1 429 ? -6.902 13.425 33.529 1.00 89.69 429 LEU A N 1
ATOM 3186 C CA . LEU A 1 429 ? -6.883 14.817 33.994 1.00 89.69 429 LEU A CA 1
ATOM 3187 C C . LEU A 1 429 ? -7.888 15.089 35.131 1.00 89.69 429 LEU A C 1
ATOM 3189 O O . LEU A 1 429 ? -8.430 16.183 35.248 1.00 89.69 429 LEU A O 1
ATOM 3193 N N . GLY A 1 430 ? -8.170 14.073 35.955 1.00 91.12 430 GLY A N 1
ATOM 3194 C CA . GLY A 1 430 ? -9.145 14.162 37.046 1.00 91.12 430 GLY A CA 1
ATOM 3195 C C . GLY A 1 430 ? -10.611 14.169 36.596 1.00 91.12 430 GLY A C 1
ATOM 3196 O O . GLY A 1 430 ? -11.476 14.562 37.378 1.00 91.12 430 GLY A O 1
ATOM 3197 N N . VAL A 1 431 ? -10.907 13.748 35.361 1.00 92.94 431 VAL A N 1
ATOM 3198 C CA . VAL A 1 431 ? -12.257 13.757 34.780 1.00 92.94 431 VAL A CA 1
ATOM 3199 C C . VAL A 1 431 ? -12.770 12.332 34.554 1.00 92.94 431 VAL A C 1
ATOM 3201 O O . VAL A 1 431 ? -12.086 11.472 34.005 1.00 92.94 431 VAL A O 1
ATOM 3204 N N . ALA A 1 432 ? -14.022 12.078 34.938 1.00 95.12 432 ALA A N 1
ATOM 3205 C CA . ALA A 1 432 ? -14.694 10.798 34.723 1.00 95.12 432 ALA A CA 1
ATOM 3206 C C . ALA A 1 432 ? -15.452 10.765 33.382 1.00 95.12 432 ALA A C 1
ATOM 3208 O O . ALA A 1 432 ? -16.679 10.916 33.351 1.00 95.12 432 ALA A O 1
ATOM 3209 N N . PHE A 1 433 ? -14.732 10.609 32.268 1.00 95.56 433 PHE A N 1
ATOM 3210 C CA . PHE A 1 433 ? -15.340 10.548 30.931 1.00 95.56 433 PHE A CA 1
ATOM 3211 C C . PHE A 1 433 ? -16.285 9.348 30.766 1.00 95.56 433 PHE A C 1
ATOM 3213 O O . PHE A 1 433 ? -16.051 8.285 31.340 1.00 95.56 433 PHE A O 1
ATOM 3220 N N . HIS A 1 434 ? -17.333 9.509 29.947 1.00 96.19 434 HIS A N 1
ATOM 3221 C CA . HIS A 1 434 ? -18.350 8.473 29.674 1.00 96.19 434 HIS A CA 1
ATOM 3222 C C . HIS A 1 434 ? -19.090 7.983 30.925 1.00 96.19 434 HIS A C 1
ATOM 3224 O O . HIS A 1 434 ? -19.495 6.826 31.020 1.00 96.19 434 HIS A O 1
ATOM 3230 N N . SER A 1 435 ? -19.248 8.868 31.912 1.00 95.31 435 SER A N 1
ATOM 3231 C CA . SER A 1 435 ? -19.940 8.582 33.169 1.00 95.31 435 SER A CA 1
ATOM 3232 C C . SER A 1 435 ? -21.122 9.520 33.408 1.00 95.31 435 SER A C 1
ATOM 3234 O O . SER A 1 435 ? -21.308 10.536 32.730 1.00 95.31 435 SER A O 1
ATOM 3236 N N . GLY A 1 436 ? -21.910 9.220 34.445 1.00 93.12 436 GLY A N 1
ATOM 3237 C CA . GLY A 1 436 ? -23.004 10.085 34.888 1.00 93.12 436 GLY A CA 1
ATOM 3238 C C . GLY A 1 436 ? -22.570 11.514 35.241 1.00 93.12 436 GLY A C 1
ATOM 3239 O O . GLY A 1 436 ? -23.391 12.425 35.131 1.00 93.12 436 GLY A O 1
ATOM 3240 N N . LEU A 1 437 ? -21.292 11.729 35.589 1.00 92.38 437 LEU A N 1
ATOM 3241 C CA . LEU A 1 437 ? -20.741 13.050 35.916 1.00 92.38 437 LEU A CA 1
ATOM 3242 C C . LEU A 1 437 ? -20.690 13.988 34.700 1.00 92.38 437 LEU A C 1
ATOM 3244 O O . LEU A 1 437 ? -20.703 15.203 34.869 1.00 92.38 437 LEU A O 1
ATOM 3248 N N . MET A 1 438 ? -20.706 13.452 33.477 1.00 95.25 438 MET A N 1
ATOM 3249 C CA . MET A 1 438 ? -20.664 14.249 32.245 1.00 95.25 438 MET A CA 1
ATOM 3250 C C . MET A 1 438 ? -22.042 14.762 31.800 1.00 95.25 438 MET A C 1
ATOM 3252 O O . MET A 1 438 ? -22.122 15.661 30.964 1.00 95.25 438 MET A O 1
ATOM 3256 N N . LYS A 1 439 ? -23.143 14.240 32.365 1.00 93.44 439 LYS A N 1
ATOM 3257 C CA . LYS A 1 439 ? -24.516 14.535 31.904 1.00 93.44 439 LYS A CA 1
ATOM 3258 C C . LYS A 1 439 ? -24.868 16.024 31.921 1.00 93.44 439 LYS A C 1
ATOM 3260 O O . LYS A 1 439 ? -25.565 16.479 31.018 1.00 93.44 439 LYS A O 1
ATOM 3265 N N . LYS A 1 440 ? -24.384 16.781 32.913 1.00 94.19 440 LYS A N 1
ATOM 3266 C CA . LYS A 1 440 ? -24.648 18.229 33.029 1.00 94.19 440 LYS A CA 1
ATOM 3267 C C . LYS A 1 440 ? -23.952 19.058 31.947 1.00 94.19 440 LYS A C 1
ATOM 3269 O O . LYS A 1 440 ? -24.464 20.097 31.554 1.00 94.19 440 LYS A O 1
ATOM 3274 N N . ILE A 1 441 ? -22.839 18.555 31.419 1.00 96.31 441 ILE A N 1
ATOM 3275 C CA . ILE A 1 441 ? -22.013 19.226 30.408 1.00 96.31 441 ILE A CA 1
ATOM 3276 C C . ILE A 1 441 ? -22.617 19.053 29.001 1.00 96.31 441 ILE A C 1
ATOM 3278 O O . ILE A 1 441 ? -22.396 19.877 28.116 1.00 96.31 441 ILE A O 1
ATOM 3282 N N . GLY A 1 442 ? -23.418 18.004 28.783 1.00 95.50 442 GLY A N 1
ATOM 3283 C CA . GLY A 1 442 ? -24.018 17.681 27.484 1.00 95.50 442 GLY A CA 1
ATOM 3284 C C . GLY A 1 442 ? -24.852 18.813 26.862 1.00 95.50 442 GLY A C 1
ATOM 3285 O O . GLY A 1 442 ? -24.554 19.214 25.737 1.00 95.50 442 GLY A O 1
ATOM 3286 N N . PRO A 1 443 ? -25.868 19.363 27.556 1.00 96.88 443 PRO A N 1
ATOM 3287 C CA . PRO A 1 443 ? -26.695 20.447 27.020 1.00 96.88 443 PRO A CA 1
ATOM 3288 C C . PRO A 1 443 ? -25.923 21.721 26.619 1.00 96.88 443 PRO A C 1
ATOM 3290 O O . PRO A 1 443 ? -26.084 22.148 25.475 1.00 96.88 443 PRO A O 1
ATOM 3293 N N . PRO A 1 444 ? -25.056 22.324 27.466 1.00 96.81 444 PRO A N 1
ATOM 3294 C CA . PRO A 1 444 ? -24.295 23.505 27.053 1.00 96.81 444 PRO A CA 1
ATOM 3295 C C . PRO A 1 444 ? -23.307 23.196 25.919 1.00 96.81 444 PRO A C 1
ATOM 3297 O O . PRO A 1 444 ? -23.103 24.032 25.041 1.00 96.81 444 PRO A O 1
ATOM 3300 N N . MET A 1 445 ? -22.739 21.985 25.885 1.00 97.81 445 MET A N 1
ATOM 3301 C CA . MET A 1 445 ? -21.889 21.546 24.779 1.00 97.81 445 MET A CA 1
ATOM 3302 C C . MET A 1 445 ? -22.672 21.461 23.463 1.00 97.81 445 MET A C 1
ATOM 3304 O O . MET A 1 445 ? -22.185 21.938 22.439 1.00 97.81 445 MET A O 1
ATOM 3308 N N . LEU A 1 446 ? -23.890 20.911 23.478 1.00 98.12 446 LEU A N 1
ATOM 3309 C CA . LEU A 1 446 ? -24.736 20.790 22.288 1.00 98.12 446 LEU A CA 1
ATOM 3310 C C . LEU A 1 446 ? -25.029 22.155 21.654 1.00 98.12 446 LEU A C 1
ATOM 3312 O O . LEU A 1 446 ? -24.879 22.317 20.444 1.00 98.12 446 LEU A O 1
ATOM 3316 N N . GLU A 1 447 ? -25.398 23.142 22.471 1.00 97.62 447 GLU A N 1
ATOM 3317 C CA . GLU A 1 447 ? -25.714 24.501 22.013 1.00 97.62 447 GLU A CA 1
ATOM 3318 C C . GLU A 1 447 ? -24.538 25.172 21.295 1.00 97.62 447 GLU A C 1
ATOM 3320 O O . GLU A 1 447 ? -24.718 25.882 20.303 1.00 97.62 447 GLU A O 1
ATOM 3325 N N . VAL A 1 448 ? -23.315 24.939 21.773 1.00 97.81 448 VAL A N 1
ATOM 3326 C CA . VAL A 1 448 ? -22.119 25.499 21.144 1.00 97.81 448 VAL A CA 1
ATOM 3327 C C . VAL A 1 448 ? -21.710 24.691 19.913 1.00 97.81 448 VAL A C 1
ATOM 3329 O O . VAL A 1 448 ? -21.406 25.279 18.874 1.00 97.81 448 VAL A O 1
ATOM 3332 N N . LEU A 1 449 ? -21.758 23.357 19.972 1.00 98.00 449 LEU A N 1
ATOM 3333 C CA . LEU A 1 449 ? -21.377 22.503 18.843 1.00 98.00 449 LEU A CA 1
ATOM 3334 C C . LEU A 1 449 ? -22.328 22.630 17.647 1.00 98.00 449 LEU A C 1
ATOM 3336 O O . LEU A 1 449 ? -21.866 22.512 16.516 1.00 98.00 449 LEU A O 1
ATOM 3340 N N . LYS A 1 450 ? -23.607 22.970 17.850 1.00 98.25 450 LYS A N 1
ATOM 3341 C CA . LYS A 1 450 ? -24.526 23.325 16.750 1.00 98.25 450 LYS A CA 1
ATOM 3342 C C . LYS A 1 450 ? -24.073 24.552 15.956 1.00 98.25 450 LYS A C 1
ATOM 3344 O O . LYS A 1 450 ? -24.355 24.652 14.769 1.00 98.25 450 LYS A O 1
ATOM 3349 N N . LYS A 1 451 ? -23.344 25.479 16.588 1.00 97.88 451 LYS A N 1
ATOM 3350 C CA . LYS A 1 451 ? -22.757 26.646 15.905 1.00 97.88 451 LYS A CA 1
ATOM 3351 C C . LYS A 1 451 ? -21.478 26.282 15.153 1.00 97.88 451 LYS A C 1
ATOM 3353 O O . LYS A 1 451 ? -21.172 26.901 14.142 1.00 97.88 451 LYS A O 1
ATOM 3358 N N . VAL A 1 452 ? -20.740 25.285 15.643 1.00 97.62 452 VAL A N 1
ATOM 3359 C CA . VAL A 1 452 ? -19.532 24.756 14.986 1.00 97.62 452 VAL A CA 1
ATOM 3360 C C . VAL A 1 452 ? -19.900 23.892 13.775 1.00 97.62 452 VAL A C 1
ATOM 3362 O O . VAL A 1 452 ? -19.235 23.946 12.741 1.00 97.62 452 VAL A O 1
ATOM 3365 N N . ILE A 1 453 ? -20.973 23.108 13.889 1.00 97.69 453 ILE A N 1
ATOM 3366 C CA . ILE A 1 453 ? -21.465 22.187 12.860 1.00 97.69 453 ILE A CA 1
ATOM 3367 C C . ILE A 1 453 ? -22.891 22.606 12.459 1.00 97.69 453 ILE A C 1
ATOM 3369 O O . ILE A 1 453 ? -23.851 21.936 12.844 1.00 97.69 453 ILE A O 1
ATOM 3373 N N . PRO A 1 454 ? -23.052 23.719 11.718 1.00 95.38 454 PRO A N 1
ATOM 3374 C CA . PRO A 1 454 ? -24.375 24.184 11.306 1.00 95.38 454 PRO A CA 1
ATOM 3375 C C . PRO A 1 454 ? -25.032 23.235 10.292 1.00 95.38 454 PRO A C 1
ATOM 3377 O O . PRO A 1 454 ? -26.225 22.968 10.395 1.00 95.38 454 PRO A O 1
ATOM 3380 N N . ASP A 1 455 ? -24.238 22.681 9.368 1.00 94.88 455 ASP A N 1
ATOM 3381 C CA . ASP A 1 455 ? -24.692 21.787 8.299 1.00 94.88 455 ASP A CA 1
ATOM 3382 C C . ASP A 1 455 ? -24.036 20.400 8.444 1.00 94.88 455 ASP A C 1
ATOM 3384 O O . ASP A 1 455 ? -22.934 20.171 7.924 1.00 94.88 455 ASP A O 1
ATOM 3388 N N . PRO A 1 456 ? -24.657 19.464 9.187 1.00 96.00 456 PRO A N 1
ATOM 3389 C CA . PRO A 1 456 ? -24.084 18.146 9.429 1.00 96.00 456 PRO A CA 1
ATOM 3390 C C . PRO A 1 456 ? -24.082 17.289 8.158 1.00 96.00 456 PRO A C 1
ATOM 3392 O O . PRO A 1 456 ? -25.093 17.155 7.468 1.00 96.00 456 PRO A O 1
ATOM 3395 N N . LYS A 1 457 ? -22.940 16.662 7.861 1.00 96.75 457 LYS A N 1
ATOM 3396 C CA . LYS A 1 457 ? -22.777 15.784 6.693 1.00 96.75 457 LYS A CA 1
ATOM 3397 C C . LYS A 1 457 ? -23.089 14.321 7.029 1.00 96.75 457 LYS A C 1
ATOM 3399 O O . LYS A 1 457 ? -22.831 13.910 8.162 1.00 96.75 457 LYS A O 1
ATOM 3404 N N . PRO A 1 458 ? -23.560 13.512 6.064 1.00 96.88 458 PRO A N 1
ATOM 3405 C CA . PRO A 1 458 ? -23.679 12.067 6.245 1.00 96.88 458 PRO A CA 1
ATOM 3406 C C . PRO A 1 458 ? -22.332 11.416 6.571 1.00 96.88 458 PRO A C 1
ATOM 3408 O O . PRO A 1 458 ? -21.310 11.768 5.978 1.00 96.88 458 PRO A O 1
ATOM 3411 N N . ARG A 1 459 ? -22.342 10.466 7.506 1.00 95.94 459 ARG A N 1
ATOM 3412 C CA . ARG A 1 459 ? -21.204 9.588 7.806 1.00 95.94 459 ARG A CA 1
ATOM 3413 C C . ARG A 1 459 ? -21.108 8.527 6.715 1.00 95.94 459 ARG A C 1
ATOM 3415 O O . ARG A 1 459 ? -22.133 7.994 6.296 1.00 95.94 459 ARG A O 1
ATOM 3422 N N . SER A 1 460 ? -19.901 8.205 6.255 1.00 95.44 460 SER A N 1
ATOM 3423 C CA . SER A 1 460 ? -19.738 7.082 5.326 1.00 95.44 460 SER A CA 1
ATOM 3424 C C . SER A 1 460 ? -19.736 5.741 6.061 1.00 95.44 460 SER A C 1
ATOM 3426 O O . SER A 1 460 ? -19.360 5.658 7.231 1.00 95.44 460 SER A O 1
ATOM 3428 N N . GLU A 1 461 ? -20.074 4.665 5.348 1.00 94.12 461 GLU A N 1
ATOM 3429 C CA . GLU A 1 461 ? -20.029 3.286 5.864 1.00 94.12 461 GLU A CA 1
ATOM 3430 C C . GLU A 1 461 ? -18.620 2.846 6.300 1.00 94.12 461 GLU A C 1
ATOM 3432 O O . GLU A 1 461 ? -18.466 1.884 7.047 1.00 94.12 461 GLU A O 1
ATOM 3437 N N . ARG A 1 462 ? -17.573 3.569 5.873 1.00 95.56 462 ARG A N 1
ATOM 3438 C CA . ARG A 1 462 ? -16.186 3.306 6.284 1.00 95.56 462 ARG A CA 1
ATOM 3439 C C . ARG A 1 462 ? -15.938 3.677 7.742 1.00 95.56 462 ARG A C 1
ATOM 3441 O O . ARG A 1 462 ? -14.968 3.201 8.323 1.00 95.56 462 ARG A O 1
ATOM 3448 N N . TRP A 1 463 ? -16.746 4.556 8.332 1.00 96.69 463 TRP A N 1
ATOM 3449 C CA . TRP A 1 463 ? -16.597 4.936 9.731 1.00 96.69 463 TRP A CA 1
ATOM 3450 C C . TRP A 1 463 ? -17.485 4.065 10.621 1.00 96.69 463 TRP A C 1
ATOM 3452 O O . TRP A 1 463 ? -18.692 4.280 10.747 1.00 96.69 463 TRP A O 1
ATOM 3462 N N . ILE A 1 464 ? -16.847 3.130 11.322 1.00 97.44 464 ILE A N 1
ATOM 3463 C CA . ILE A 1 464 ? -17.508 2.285 12.314 1.00 97.44 464 ILE A CA 1
ATOM 3464 C C . ILE A 1 464 ? -17.604 3.059 13.632 1.00 97.44 464 ILE A C 1
ATOM 3466 O O . ILE A 1 464 ? -16.584 3.442 14.213 1.00 97.44 464 ILE A O 1
ATOM 3470 N N . SER A 1 465 ? -18.834 3.352 14.064 1.00 97.31 465 SER A N 1
ATOM 3471 C CA . SER A 1 465 ? -19.082 4.113 15.293 1.00 97.31 465 SER A CA 1
ATOM 3472 C C . SER A 1 465 ? -18.716 3.280 16.515 1.00 97.31 465 SER A C 1
ATOM 3474 O O . SER A 1 465 ? -19.027 2.094 16.577 1.00 97.31 465 SER A O 1
ATOM 3476 N N . THR A 1 466 ? -18.106 3.918 17.507 1.00 97.94 466 THR A N 1
ATOM 3477 C CA . THR A 1 466 ? -17.890 3.340 18.839 1.00 97.94 466 THR A CA 1
ATOM 3478 C C . THR A 1 466 ? -18.738 4.013 19.906 1.00 97.94 466 THR A C 1
ATOM 3480 O O . THR A 1 466 ? -18.657 3.638 21.068 1.00 97.94 466 THR A O 1
ATOM 3483 N N . SER A 1 467 ? -19.552 5.004 19.548 1.00 96.88 467 SER A N 1
ATOM 3484 C CA . SER A 1 467 ? -20.414 5.729 20.487 1.00 96.88 467 SER A CA 1
ATOM 3485 C C . SER A 1 467 ? -21.896 5.384 20.352 1.00 96.88 467 SER A C 1
ATOM 3487 O O . SER A 1 467 ? -22.712 5.800 21.180 1.00 96.88 467 SER A O 1
ATOM 3489 N N . VAL A 1 468 ? -22.262 4.623 19.319 1.00 96.94 468 VAL A N 1
ATOM 3490 C CA . VAL A 1 468 ? -23.625 4.158 19.059 1.00 96.94 468 VAL A CA 1
ATOM 3491 C C . VAL A 1 468 ? -23.599 2.635 18.887 1.00 96.94 468 VAL A C 1
ATOM 3493 O O . VAL A 1 468 ? -22.813 2.161 18.068 1.00 96.94 468 VAL A O 1
ATOM 3496 N N . PRO A 1 469 ? -24.447 1.870 19.602 1.00 96.25 469 PRO A N 1
ATOM 3497 C CA . PRO A 1 469 ? -24.592 0.430 19.382 1.00 96.25 469 PRO A CA 1
ATOM 3498 C C . PRO A 1 469 ? -25.005 0.116 17.944 1.00 96.25 469 PRO A C 1
ATOM 3500 O O . PRO A 1 469 ? -25.824 0.848 17.382 1.00 96.25 469 PRO A O 1
ATOM 3503 N N . GLU A 1 470 ? -24.524 -0.995 17.388 1.00 95.38 470 GLU A N 1
ATOM 3504 C CA . GLU A 1 470 ? -24.782 -1.411 16.000 1.00 95.38 470 GLU A CA 1
ATOM 3505 C C . GLU A 1 470 ? -26.279 -1.418 15.656 1.00 95.38 470 GLU A C 1
ATOM 3507 O O . GLU A 1 470 ? -26.703 -0.889 14.626 1.00 95.38 470 GLU A O 1
ATOM 3512 N N . SER A 1 471 ? -27.108 -1.908 16.582 1.00 96.62 471 SER A N 1
ATOM 3513 C CA . SER A 1 471 ? -28.576 -1.940 16.458 1.00 96.62 471 SER A CA 1
ATOM 3514 C C . SER A 1 471 ? -29.232 -0.580 16.180 1.00 96.62 471 SER A C 1
ATOM 3516 O O . SER A 1 471 ? -30.352 -0.535 15.676 1.00 96.62 471 SER A O 1
ATOM 3518 N N . ARG A 1 472 ? -28.548 0.526 16.494 1.00 96.44 472 ARG A N 1
ATOM 3519 C CA . ARG A 1 472 ? -29.041 1.901 16.346 1.00 96.44 472 ARG A CA 1
ATOM 3520 C C . ARG A 1 472 ? -28.299 2.700 15.280 1.00 96.44 472 ARG A C 1
ATOM 3522 O O . ARG A 1 472 ? -28.542 3.895 15.138 1.00 96.44 472 ARG A O 1
ATOM 3529 N N . TRP A 1 473 ? -27.421 2.081 14.491 1.00 95.25 473 TRP A N 1
ATOM 3530 C CA . TRP A 1 473 ? -26.685 2.804 13.448 1.00 95.25 473 TRP A CA 1
ATOM 3531 C C . TRP A 1 473 ? -27.586 3.424 12.385 1.00 95.25 473 TRP A C 1
ATOM 3533 O O . TRP A 1 473 ? -27.219 4.447 11.824 1.00 95.25 473 TRP A O 1
ATOM 3543 N N . GLN A 1 474 ? -28.768 2.859 12.137 1.00 95.06 474 GLN A N 1
ATOM 3544 C CA . GLN A 1 474 ? -29.729 3.391 11.162 1.00 95.06 474 GLN A CA 1
ATOM 3545 C C . GLN A 1 474 ? -30.542 4.589 11.689 1.00 95.06 474 GLN A C 1
ATOM 3547 O O . GLN A 1 474 ? -31.315 5.184 10.940 1.00 95.06 474 GLN A O 1
ATOM 3552 N N . GLU A 1 475 ? -30.390 4.969 12.962 1.00 95.38 475 GLU A N 1
ATOM 3553 C CA . GLU A 1 475 ? -31.074 6.140 13.511 1.00 95.38 475 GLU A CA 1
ATOM 3554 C C . GLU A 1 475 ? -30.529 7.443 12.890 1.00 95.38 475 GLU A C 1
ATOM 3556 O O . GLU A 1 475 ? -29.321 7.557 12.665 1.00 95.38 475 GLU A O 1
ATOM 3561 N N . PRO A 1 476 ? -31.367 8.481 12.677 1.00 93.81 476 PRO A N 1
ATOM 3562 C CA . PRO A 1 476 ? -30.934 9.723 12.027 1.00 93.81 476 PRO A CA 1
ATOM 3563 C C . PRO A 1 476 ? -29.710 10.390 12.674 1.00 93.81 476 PRO A C 1
ATOM 3565 O O . PRO A 1 476 ? -28.829 10.876 11.969 1.00 93.81 476 PRO A O 1
ATOM 3568 N N . MET A 1 477 ? -29.616 10.372 14.010 1.00 94.81 477 MET A N 1
ATOM 3569 C CA . MET A 1 477 ? -28.461 10.916 14.737 1.00 94.81 477 MET A CA 1
ATOM 3570 C C . MET A 1 477 ? -27.173 10.130 14.445 1.00 94.81 477 MET A C 1
ATOM 3572 O O . MET A 1 477 ? -26.096 10.713 14.394 1.00 94.81 477 MET A O 1
ATOM 3576 N N . ALA A 1 478 ? -27.266 8.815 14.234 1.00 95.12 478 ALA A N 1
ATOM 3577 C CA . ALA A 1 478 ? -26.115 7.957 13.973 1.00 95.12 478 ALA A CA 1
ATOM 3578 C C . ALA A 1 478 ? -25.654 8.018 12.512 1.00 95.12 478 ALA A C 1
ATOM 3580 O O . ALA A 1 478 ? -24.509 7.691 12.226 1.00 95.12 478 ALA A O 1
ATOM 3581 N N . GLN A 1 479 ? -26.507 8.463 11.591 1.00 95.88 479 GLN A N 1
ATOM 3582 C CA . GLN A 1 479 ? -26.185 8.602 10.167 1.00 95.88 479 GLN A CA 1
ATOM 3583 C C . GLN A 1 479 ? -25.476 9.924 9.832 1.00 95.88 479 GLN A C 1
ATOM 3585 O O . GLN A 1 479 ? -24.857 10.047 8.775 1.00 95.88 479 GLN A O 1
ATOM 3590 N N . LEU A 1 480 ? -25.534 10.916 10.723 1.00 96.25 480 LEU A N 1
ATOM 3591 C CA . LEU A 1 480 ? -24.971 12.247 10.507 1.00 96.25 480 LEU A CA 1
ATOM 3592 C C . LEU A 1 480 ? -23.764 12.510 11.405 1.00 96.25 480 LEU A C 1
ATOM 3594 O O . LEU A 1 480 ? -23.701 12.101 12.560 1.00 96.25 480 LEU A O 1
ATOM 3598 N N . ASN A 1 481 ? -22.808 13.268 10.882 1.00 95.19 481 ASN A N 1
ATOM 3599 C CA . ASN A 1 481 ? -21.723 13.845 11.657 1.00 95.19 481 ASN A CA 1
ATOM 3600 C C . ASN A 1 481 ? -22.188 15.178 12.255 1.00 95.19 481 ASN A C 1
ATOM 3602 O O . ASN A 1 481 ? -21.799 16.252 11.794 1.00 95.19 481 ASN A O 1
ATOM 3606 N N . SER A 1 482 ? -23.111 15.095 13.214 1.00 96.88 482 SER A N 1
ATOM 3607 C CA . SER A 1 482 ? -23.788 16.250 13.804 1.00 96.88 482 SER A CA 1
ATOM 3608 C C . SER A 1 482 ? -23.294 16.586 15.209 1.00 96.88 482 SER A C 1
ATOM 3610 O O . SER A 1 482 ? -22.590 15.803 15.851 1.00 96.88 482 SER A O 1
ATOM 3612 N N . ALA A 1 483 ? -23.692 17.755 15.715 1.00 97.81 483 ALA A N 1
ATOM 3613 C CA . ALA A 1 483 ? -23.434 18.148 17.097 1.00 97.81 483 ALA A CA 1
ATOM 3614 C C . ALA A 1 483 ? -24.022 17.134 18.096 1.00 97.81 483 ALA A C 1
ATOM 3616 O O . ALA A 1 483 ? -23.371 16.793 19.082 1.00 97.81 483 ALA A O 1
ATOM 3617 N N . GLU A 1 484 ? -25.210 16.594 17.813 1.00 97.75 484 GLU A N 1
ATOM 3618 C CA . GLU A 1 484 ? -25.856 15.547 18.609 1.00 97.75 484 GLU A CA 1
ATOM 3619 C C . GLU A 1 484 ? -25.001 14.278 18.666 1.00 97.75 484 GLU A C 1
ATOM 3621 O O . GLU A 1 484 ? -24.805 13.732 19.751 1.00 97.75 484 GLU A O 1
ATOM 3626 N N . TYR A 1 485 ? -24.431 13.848 17.534 1.00 97.88 485 TYR A N 1
ATOM 3627 C CA . TYR A 1 485 ? -23.508 12.713 17.502 1.00 97.88 485 TYR A CA 1
ATOM 3628 C C . TYR A 1 485 ? -22.263 12.982 18.361 1.00 97.88 485 TYR A C 1
ATOM 3630 O O . TYR A 1 485 ? -21.866 12.141 19.167 1.00 97.88 485 TYR A O 1
ATOM 3638 N N . GLN A 1 486 ? -21.653 14.167 18.231 1.00 97.31 486 GLN A N 1
ATOM 3639 C CA . GLN A 1 486 ? -20.444 14.526 18.986 1.00 97.31 486 GLN A CA 1
ATOM 3640 C C . GLN A 1 486 ? -20.696 14.579 20.504 1.00 97.31 486 GLN A C 1
ATOM 3642 O O . GLN A 1 486 ? -19.845 14.150 21.286 1.00 97.31 486 GLN A O 1
ATOM 3647 N N . VAL A 1 487 ? -21.873 15.053 20.928 1.00 97.75 487 VAL A N 1
ATOM 3648 C CA . VAL A 1 487 ? -22.297 15.030 22.337 1.00 97.75 487 VAL A CA 1
ATOM 3649 C C . VAL A 1 487 ? -22.620 13.606 22.792 1.00 97.75 487 VAL A C 1
ATOM 3651 O O . VAL A 1 487 ? -22.217 13.222 23.886 1.00 97.75 487 VAL A O 1
ATOM 3654 N N . ASN A 1 488 ? -23.263 12.783 21.957 1.00 97.62 488 ASN A N 1
ATOM 3655 C CA . ASN A 1 488 ? -23.469 11.366 22.258 1.00 97.62 488 ASN A CA 1
ATOM 3656 C C . ASN A 1 488 ? -22.130 10.643 22.479 1.00 97.62 488 ASN A C 1
ATOM 3658 O O . ASN A 1 488 ? -21.975 9.961 23.486 1.00 97.62 488 ASN A O 1
ATOM 3662 N N . ASN A 1 489 ? -21.133 10.863 21.617 1.00 97.56 489 ASN A N 1
ATOM 3663 C CA . ASN A 1 489 ? -19.778 10.335 21.798 1.00 97.56 489 ASN A CA 1
ATOM 3664 C C . ASN A 1 489 ? -19.128 10.762 23.120 1.00 97.56 489 ASN A C 1
ATOM 3666 O O . ASN A 1 489 ? -18.277 10.049 23.631 1.00 97.56 489 ASN A O 1
ATOM 3670 N N . PHE A 1 490 ? -19.488 11.919 23.671 1.00 96.31 490 PHE A N 1
ATOM 3671 C CA . PHE A 1 490 ? -18.962 12.383 24.953 1.00 96.31 490 PHE A CA 1
ATOM 3672 C C . PHE A 1 490 ? -19.645 11.742 26.171 1.00 96.31 490 PHE A C 1
ATOM 3674 O O . PHE A 1 490 ? -19.036 11.645 27.236 1.00 96.31 490 PHE A O 1
ATOM 3681 N N . LEU A 1 491 ? -20.914 11.359 26.029 1.00 96.69 491 LEU A N 1
ATOM 3682 C CA . LEU A 1 491 ? -21.757 10.895 27.131 1.00 96.69 491 LEU A CA 1
ATOM 3683 C C . LEU A 1 491 ? -21.888 9.370 27.195 1.00 96.69 491 LEU A C 1
ATOM 3685 O O . LEU A 1 491 ? -22.088 8.827 28.282 1.00 96.69 491 LEU A O 1
ATOM 3689 N N . SER A 1 492 ? -21.830 8.703 26.046 1.00 97.00 492 SER A N 1
ATOM 3690 C CA . SER A 1 492 ? -22.100 7.275 25.903 1.00 97.00 492 SER A CA 1
ATOM 3691 C C . SER A 1 492 ? -20.829 6.431 26.058 1.00 97.00 492 SER A C 1
ATOM 3693 O O . SER A 1 492 ? -19.746 6.898 25.713 1.00 97.00 492 SER A O 1
ATOM 3695 N N . PRO A 1 493 ? -20.937 5.175 26.529 1.00 96.94 493 PRO A N 1
ATOM 3696 C CA . PRO A 1 493 ? -19.799 4.261 26.595 1.00 96.94 493 PRO A CA 1
ATOM 3697 C C . PRO A 1 493 ? -19.147 4.024 25.227 1.00 96.94 493 PRO A C 1
ATOM 3699 O O . PRO A 1 493 ? -19.824 4.007 24.199 1.00 96.94 493 PRO A O 1
ATOM 3702 N N . VAL A 1 494 ? -17.838 3.773 25.229 1.00 97.75 494 VAL A N 1
ATOM 3703 C CA . VAL A 1 494 ? -17.051 3.459 24.031 1.00 97.75 494 VAL A CA 1
ATOM 3704 C C . VAL A 1 494 ? -17.110 1.957 23.740 1.00 97.75 494 VAL A C 1
ATOM 3706 O O . VAL A 1 494 ? -16.491 1.151 24.435 1.00 97.75 494 VAL A O 1
ATOM 3709 N N . LEU A 1 495 ? -17.812 1.581 22.678 1.00 97.06 495 LEU A N 1
ATOM 3710 C CA . LEU A 1 495 ? -18.033 0.217 22.190 1.00 97.06 495 LEU A CA 1
ATOM 3711 C C . LEU A 1 495 ? -16.912 -0.213 21.224 1.00 97.06 495 LEU A C 1
ATOM 3713 O O . LEU A 1 495 ? -17.140 -0.555 20.065 1.00 97.06 495 LEU A O 1
ATOM 3717 N N . PHE A 1 496 ? -15.657 -0.136 21.677 1.00 96.94 496 PHE A N 1
ATOM 3718 C CA . PHE A 1 496 ? -14.488 -0.320 20.808 1.00 96.94 496 PHE A CA 1
ATOM 3719 C C . PHE A 1 496 ? -14.352 -1.762 20.305 1.00 96.94 496 PHE A C 1
ATOM 3721 O O . PHE A 1 496 ? -14.135 -1.983 19.115 1.00 96.94 496 PHE A O 1
ATOM 3728 N N . ARG A 1 497 ? -14.540 -2.752 21.184 1.00 95.06 497 ARG A N 1
ATOM 3729 C CA . ARG A 1 497 ? -14.505 -4.172 20.811 1.00 95.06 497 ARG A CA 1
ATOM 3730 C C . ARG A 1 497 ? -15.599 -4.543 19.812 1.00 95.06 497 ARG A C 1
ATOM 3732 O O . ARG A 1 497 ? -15.342 -5.344 18.923 1.00 95.06 497 ARG A O 1
ATOM 3739 N N . GLU A 1 498 ? -16.799 -3.980 19.957 1.00 94.88 498 GLU A N 1
ATOM 3740 C CA . GLU A 1 498 ? -17.912 -4.179 19.017 1.00 94.88 498 GLU A CA 1
ATOM 3741 C C . GLU A 1 498 ? -17.516 -3.708 17.615 1.00 94.88 498 GLU A C 1
ATOM 3743 O O . GLU A 1 498 ? -17.568 -4.493 16.672 1.00 94.88 498 GLU A O 1
ATOM 3748 N N . ALA A 1 499 ? -16.976 -2.491 17.499 1.00 96.44 499 ALA A N 1
ATOM 3749 C CA . ALA A 1 499 ? -16.525 -1.947 16.221 1.00 96.44 499 ALA A CA 1
ATOM 3750 C C . ALA A 1 499 ? -15.406 -2.774 15.559 1.00 96.44 499 ALA A C 1
ATOM 3752 O O . ALA A 1 499 ? -15.405 -2.955 14.340 1.00 96.44 499 ALA A O 1
ATOM 3753 N N . LEU A 1 500 ? -14.460 -3.308 16.341 1.00 96.06 500 LEU A N 1
ATOM 3754 C CA . LEU A 1 500 ? -13.345 -4.099 15.806 1.00 96.06 500 LEU A CA 1
ATOM 3755 C C . LEU A 1 500 ? -13.776 -5.445 15.200 1.00 96.06 500 LEU A C 1
ATOM 3757 O O . LEU A 1 500 ? -13.061 -5.957 14.341 1.00 96.06 500 LEU A O 1
ATOM 3761 N N . LYS A 1 501 ? -14.941 -5.995 15.572 1.00 94.25 501 LYS A N 1
ATOM 3762 C CA . LYS A 1 501 ? -15.464 -7.254 15.000 1.00 94.25 501 LYS A CA 1
ATOM 3763 C C . LYS A 1 501 ? -15.791 -7.157 13.508 1.00 94.25 501 LYS A C 1
ATOM 3765 O O . LYS A 1 501 ? -15.851 -8.180 12.836 1.00 94.25 501 LYS A O 1
ATOM 3770 N N . HIS A 1 502 ? -15.985 -5.946 12.987 1.00 95.56 502 HIS A N 1
ATOM 3771 C CA . HIS A 1 502 ? -16.256 -5.716 11.565 1.00 95.56 502 HIS A CA 1
ATOM 3772 C C . HIS A 1 502 ? -14.996 -5.765 10.695 1.00 95.56 502 HIS A C 1
ATOM 3774 O O . HIS A 1 502 ? -15.088 -5.746 9.465 1.00 95.56 502 HIS A O 1
ATOM 3780 N N . ALA A 1 503 ? -13.811 -5.798 11.305 1.00 95.19 503 ALA A N 1
ATOM 3781 C CA . ALA A 1 503 ? -12.571 -5.859 10.560 1.00 95.19 503 ALA A CA 1
ATOM 3782 C C . ALA A 1 503 ? -12.319 -7.269 10.007 1.00 95.19 503 ALA A C 1
ATOM 3784 O O . ALA A 1 503 ? -12.420 -8.249 10.743 1.00 95.19 503 ALA A O 1
ATOM 3785 N N . PRO A 1 504 ? -11.917 -7.397 8.731 1.00 94.06 504 PRO A N 1
ATOM 3786 C CA . PRO A 1 504 ? -11.490 -8.679 8.187 1.00 94.06 504 PRO A CA 1
ATOM 3787 C C . PRO A 1 504 ? -10.268 -9.240 8.921 1.00 94.06 504 PRO A C 1
ATOM 3789 O O . PRO A 1 504 ? -9.375 -8.496 9.331 1.00 94.06 504 PRO A O 1
ATOM 3792 N N . SER A 1 505 ? -10.163 -10.566 8.993 1.00 93.06 505 SER A N 1
ATOM 3793 C CA . SER A 1 505 ? -9.112 -11.258 9.756 1.00 93.06 505 SER A CA 1
ATOM 3794 C C . SER A 1 505 ? -7.677 -10.980 9.284 1.00 93.06 505 SER A C 1
ATOM 3796 O O . SER A 1 505 ? -6.726 -11.204 10.030 1.00 93.06 505 SER A O 1
ATOM 3798 N N . ASN A 1 506 ? -7.493 -10.470 8.060 1.00 93.38 506 ASN A N 1
ATOM 3799 C CA . ASN A 1 506 ? -6.199 -10.077 7.500 1.00 93.38 506 ASN A CA 1
ATOM 3800 C C . ASN A 1 506 ? -5.979 -8.550 7.474 1.00 93.38 506 ASN A C 1
ATOM 3802 O O . ASN A 1 506 ? -5.035 -8.091 6.825 1.00 93.38 506 ASN A O 1
ATOM 3806 N N . ALA A 1 507 ? -6.816 -7.753 8.143 1.00 96.12 507 ALA A N 1
ATOM 3807 C CA . ALA A 1 507 ? -6.730 -6.294 8.130 1.00 96.12 507 ALA A CA 1
ATOM 3808 C C . ALA A 1 507 ? -5.401 -5.757 8.699 1.00 96.12 507 ALA A C 1
ATOM 3810 O O . ALA A 1 507 ? -4.671 -6.426 9.438 1.00 96.12 507 ALA A O 1
ATOM 3811 N N . ILE A 1 508 ? -5.069 -4.525 8.327 1.00 97.44 508 ILE A N 1
ATOM 3812 C CA . ILE A 1 508 ? -3.949 -3.755 8.865 1.00 97.44 508 ILE A CA 1
ATOM 3813 C C . ILE A 1 508 ? -4.542 -2.621 9.694 1.00 97.44 508 ILE A C 1
ATOM 3815 O O . ILE A 1 508 ? -5.225 -1.766 9.145 1.00 97.44 508 ILE A O 1
ATOM 3819 N N . PHE A 1 509 ? -4.254 -2.575 10.988 1.00 98.25 509 PHE A N 1
ATOM 3820 C CA . PHE A 1 509 ? -4.664 -1.491 11.873 1.00 98.25 509 PHE A CA 1
ATOM 3821 C C . PHE A 1 509 ? -3.517 -0.501 12.039 1.00 98.25 509 PHE A C 1
ATOM 3823 O O . PHE A 1 509 ? -2.491 -0.822 12.639 1.00 98.25 509 PHE A O 1
ATOM 3830 N N . LEU A 1 510 ? -3.684 0.708 11.513 1.00 98.38 510 LEU A N 1
ATOM 3831 C CA . LEU A 1 510 ? -2.760 1.817 11.696 1.00 98.38 510 LEU A CA 1
ATOM 3832 C C . LEU A 1 510 ? -3.306 2.754 12.773 1.00 98.38 510 LEU A C 1
ATOM 3834 O O . LEU A 1 510 ? -4.269 3.482 12.548 1.00 98.38 510 LEU A O 1
ATOM 3838 N N . GLU A 1 511 ? -2.684 2.751 13.945 1.00 98.50 511 GLU A N 1
ATOM 3839 C CA . GLU A 1 511 ? -3.035 3.667 15.023 1.00 98.50 511 GLU A CA 1
ATOM 3840 C C . GLU A 1 511 ? -2.458 5.058 14.748 1.00 98.50 511 GLU A C 1
ATOM 3842 O O . GLU A 1 511 ? -1.238 5.242 14.702 1.00 98.50 511 GLU A O 1
ATOM 3847 N N . VAL A 1 512 ? -3.350 6.032 14.571 1.00 98.25 512 VAL A N 1
ATOM 3848 C CA . VAL A 1 512 ? -3.070 7.426 14.227 1.00 98.25 512 VAL A CA 1
ATOM 3849 C C . VAL A 1 512 ? -3.278 8.289 15.469 1.00 98.25 512 VAL A C 1
ATOM 3851 O O . VAL A 1 512 ? -4.388 8.714 15.793 1.00 98.25 512 VAL A O 1
ATOM 3854 N N . ALA A 1 513 ? -2.196 8.523 16.208 1.00 97.00 513 ALA A N 1
ATOM 3855 C CA . ALA A 1 513 ? -2.232 9.244 17.476 1.00 97.00 513 ALA A CA 1
ATOM 3856 C C . ALA A 1 513 ? -0.863 9.855 17.822 1.00 97.00 513 ALA A C 1
ATOM 3858 O O . ALA A 1 513 ? 0.154 9.314 17.388 1.00 97.00 513 ALA A O 1
ATOM 3859 N N . PRO A 1 514 ? -0.806 10.909 18.665 1.00 94.38 514 PRO A N 1
ATOM 3860 C CA . PRO A 1 514 ? 0.446 11.446 19.222 1.00 94.38 514 PRO A CA 1
ATOM 3861 C C . PRO A 1 514 ? 1.260 10.419 20.028 1.00 94.38 514 PRO A C 1
ATOM 3863 O O . PRO A 1 514 ? 2.480 10.538 20.180 1.00 94.38 514 PRO A O 1
ATOM 3866 N N . HIS A 1 515 ? 0.580 9.406 20.563 1.00 94.88 515 HIS A N 1
ATOM 3867 C CA . HIS A 1 515 ? 1.177 8.213 21.136 1.00 94.88 515 HIS A CA 1
ATOM 3868 C C . HIS A 1 515 ? 0.236 7.027 20.922 1.00 94.88 515 HIS A C 1
ATOM 3870 O O . HIS A 1 515 ? -0.905 7.049 21.377 1.00 94.88 515 HIS A O 1
ATOM 3876 N N . CYS A 1 516 ? 0.731 5.987 20.252 1.00 94.62 516 CYS A N 1
ATOM 3877 C CA . CYS A 1 516 ? -0.047 4.784 19.975 1.00 94.62 516 CYS A CA 1
ATOM 3878 C C . CYS A 1 516 ? -0.173 3.881 21.224 1.00 94.62 516 CYS A C 1
ATOM 3880 O O . CYS A 1 516 ? 0.665 3.003 21.450 1.00 94.62 516 CYS A O 1
ATOM 3882 N N . LEU A 1 517 ? -1.172 4.157 22.068 1.00 91.44 517 LEU A N 1
ATOM 3883 C CA . LEU A 1 517 ? -1.478 3.450 23.319 1.00 91.44 517 LEU A CA 1
ATOM 3884 C C . LEU A 1 517 ? -2.267 2.153 23.113 1.00 91.44 517 LEU A C 1
ATOM 3886 O O . LEU A 1 517 ? -2.124 1.215 23.899 1.00 91.44 517 LEU A O 1
ATOM 3890 N N . LEU A 1 518 ? -3.106 2.102 22.081 1.00 93.56 518 LEU A N 1
ATOM 3891 C CA . LEU A 1 518 ? -4.056 1.018 21.854 1.00 93.56 518 LEU A CA 1
ATOM 3892 C C . LEU A 1 518 ? -3.399 -0.214 21.235 1.00 93.56 518 LEU A C 1
ATOM 3894 O O . LEU A 1 518 ? -4.036 -1.255 21.202 1.00 93.56 518 LEU A O 1
ATOM 3898 N N . GLN A 1 519 ? -2.131 -0.159 20.812 1.00 93.12 519 GLN A N 1
ATOM 3899 C CA . GLN A 1 519 ? -1.411 -1.303 20.229 1.00 93.12 519 GLN A CA 1
ATOM 3900 C C . GLN A 1 519 ? -1.590 -2.611 21.018 1.00 93.12 519 GLN A C 1
ATOM 3902 O O . GLN A 1 519 ? -1.873 -3.651 20.431 1.00 93.12 519 GLN A O 1
ATOM 3907 N N . ALA A 1 520 ? -1.455 -2.569 22.349 1.00 90.62 520 ALA A N 1
ATOM 3908 C CA . ALA A 1 520 ? -1.599 -3.761 23.188 1.00 90.62 520 ALA A CA 1
ATOM 3909 C C . ALA A 1 520 ? -3.049 -4.264 23.279 1.00 90.62 520 ALA A C 1
ATOM 3911 O O . ALA A 1 520 ? -3.256 -5.460 23.452 1.00 90.62 520 ALA A O 1
ATOM 3912 N N . ILE A 1 521 ? -4.027 -3.360 23.175 1.00 92.44 521 ILE A N 1
ATOM 3913 C CA . ILE A 1 521 ? -5.461 -3.674 23.160 1.00 92.44 521 ILE A CA 1
ATOM 3914 C C . ILE A 1 521 ? -5.838 -4.256 21.799 1.00 92.44 521 ILE A C 1
ATOM 3916 O O . ILE A 1 521 ? -6.424 -5.329 21.745 1.00 92.44 521 ILE A O 1
ATOM 3920 N N . LEU A 1 522 ? -5.432 -3.599 20.709 1.00 94.62 522 LEU A N 1
ATOM 3921 C CA . LEU A 1 522 ? -5.657 -4.051 19.339 1.00 94.62 522 LEU A CA 1
ATOM 3922 C C . LEU A 1 522 ? -5.154 -5.481 19.161 1.00 94.62 522 LEU A C 1
ATOM 3924 O O . LEU A 1 522 ? -5.929 -6.333 18.765 1.00 94.62 522 LEU A O 1
ATOM 3928 N N . LEU A 1 523 ? -3.910 -5.778 19.556 1.00 91.62 523 LEU A N 1
ATOM 3929 C CA . LEU A 1 523 ? -3.338 -7.129 19.460 1.00 91.62 523 LEU A CA 1
ATOM 3930 C C . LEU A 1 523 ? -4.122 -8.218 20.216 1.00 91.62 523 LEU A C 1
ATOM 3932 O O . LEU A 1 523 ? -3.950 -9.391 19.900 1.00 91.62 523 LEU A O 1
ATOM 3936 N N . ARG A 1 524 ? -4.930 -7.857 21.221 1.00 89.25 524 ARG A N 1
ATOM 3937 C CA . ARG A 1 524 ? -5.809 -8.794 21.944 1.00 89.25 524 ARG A CA 1
ATOM 3938 C C . ARG A 1 524 ? -7.212 -8.862 21.351 1.00 89.25 524 ARG A C 1
ATOM 3940 O O . ARG A 1 524 ? -7.850 -9.899 21.452 1.00 89.25 524 ARG A O 1
ATOM 3947 N N . ALA A 1 525 ? -7.697 -7.757 20.791 1.00 90.94 525 ALA A N 1
ATOM 3948 C CA . ALA A 1 525 ? -9.071 -7.612 20.321 1.00 90.94 525 ALA A CA 1
ATOM 3949 C C . ALA A 1 525 ? -9.285 -8.071 18.870 1.00 90.94 525 ALA A C 1
ATOM 3951 O O . ALA A 1 525 ? -10.423 -8.318 18.485 1.00 90.94 525 ALA A O 1
ATOM 3952 N N . VAL A 1 526 ? -8.222 -8.154 18.065 1.00 92.94 526 VAL A N 1
ATOM 3953 C CA . VAL A 1 526 ? -8.296 -8.488 16.633 1.00 92.94 526 VAL A CA 1
ATOM 3954 C C . VAL A 1 526 ? -7.752 -9.888 16.348 1.00 92.94 526 VAL A C 1
ATOM 3956 O O . VAL A 1 526 ? -6.993 -10.453 17.136 1.00 92.94 526 VAL A O 1
ATOM 3959 N N . ASP A 1 527 ? -8.097 -10.434 15.183 1.00 90.50 527 ASP A N 1
ATOM 3960 C CA . ASP A 1 527 ? -7.598 -11.728 14.719 1.00 90.50 527 ASP A CA 1
ATOM 3961 C C . ASP A 1 527 ? -6.067 -11.807 14.647 1.00 90.50 527 ASP A C 1
ATOM 3963 O O . ASP A 1 527 ? -5.377 -10.858 14.271 1.00 90.50 527 ASP A O 1
ATOM 3967 N N . LYS A 1 528 ? -5.523 -13.008 14.879 1.00 88.94 528 LYS A N 1
ATOM 3968 C CA . LYS A 1 528 ? -4.074 -13.284 14.795 1.00 88.94 528 LYS A CA 1
ATOM 3969 C C . LYS A 1 528 ? -3.471 -13.020 13.406 1.00 88.94 528 LYS A C 1
ATOM 3971 O O . LYS A 1 528 ? -2.257 -12.865 13.298 1.00 88.94 528 LYS A O 1
ATOM 3976 N N . GLY A 1 529 ? -4.295 -13.011 12.355 1.00 88.88 529 GLY A N 1
ATOM 3977 C CA . GLY A 1 529 ? -3.885 -12.687 10.984 1.00 88.88 529 GLY A CA 1
ATOM 3978 C C . GLY A 1 529 ? -3.762 -11.183 10.705 1.00 88.88 529 GLY A C 1
ATOM 3979 O O . GLY A 1 529 ? -3.160 -10.792 9.700 1.00 88.88 529 GLY A O 1
ATOM 3980 N N . ALA A 1 530 ? -4.300 -10.330 11.580 1.00 93.81 530 ALA A N 1
ATOM 3981 C CA . ALA A 1 530 ? -4.245 -8.889 11.419 1.00 93.81 530 ALA A CA 1
ATOM 3982 C C . ALA A 1 530 ? -2.879 -8.332 11.844 1.00 93.81 530 ALA A C 1
ATOM 3984 O O . ALA A 1 530 ? -2.081 -8.972 12.529 1.00 93.81 530 ALA A O 1
ATOM 3985 N N . THR A 1 531 ? -2.559 -7.119 11.398 1.00 94.81 531 THR A N 1
ATOM 3986 C CA . THR A 1 531 ? -1.286 -6.466 11.734 1.00 94.81 531 THR A CA 1
ATOM 3987 C C . THR A 1 531 ? -1.529 -5.081 12.306 1.00 94.81 531 THR A C 1
ATOM 3989 O O . THR A 1 531 ? -2.124 -4.244 11.640 1.00 94.81 531 THR A O 1
ATOM 3992 N N . CYS A 1 532 ? -1.026 -4.825 13.513 1.00 96.88 532 CYS A N 1
ATOM 3993 C CA . CYS A 1 532 ? -1.165 -3.541 14.198 1.00 96.88 532 CYS A CA 1
ATOM 3994 C C . CYS A 1 532 ? 0.136 -2.736 14.098 1.00 96.88 532 CYS A C 1
ATOM 3996 O O . CYS A 1 532 ? 1.218 -3.245 14.402 1.00 96.88 532 CYS A O 1
ATOM 3998 N N . LEU A 1 533 ? 0.033 -1.484 13.659 1.00 96.88 533 LEU A N 1
ATOM 3999 C CA . LEU A 1 533 ? 1.134 -0.538 13.514 1.00 96.88 533 LEU A CA 1
ATOM 4000 C C . LEU A 1 533 ? 0.769 0.780 14.199 1.00 96.88 533 LEU A C 1
ATOM 4002 O O . LEU A 1 533 ? -0.397 1.163 14.238 1.00 96.88 533 LEU A O 1
ATOM 4006 N N . GLY A 1 534 ? 1.769 1.496 14.708 1.00 97.00 534 GLY A N 1
ATOM 4007 C CA . GLY A 1 534 ? 1.607 2.835 15.270 1.00 97.00 534 GLY A CA 1
ATOM 4008 C C . GLY A 1 534 ? 2.458 3.857 14.526 1.00 97.00 534 GLY A C 1
ATOM 4009 O O . GLY A 1 534 ? 3.568 3.536 14.100 1.00 97.00 534 GLY A O 1
ATOM 4010 N N . VAL A 1 535 ? 1.957 5.086 14.382 1.00 96.69 535 VAL A N 1
ATOM 4011 C CA . VAL A 1 535 ? 2.664 6.174 13.678 1.00 96.69 535 VAL A CA 1
ATOM 4012 C C . VAL A 1 535 ? 3.579 7.003 14.581 1.00 96.69 535 VAL A C 1
ATOM 4014 O O . VAL A 1 535 ? 4.568 7.549 14.094 1.00 96.69 535 VAL A O 1
ATOM 4017 N N . MET A 1 536 ? 3.296 7.080 15.887 1.00 96.38 536 MET A N 1
ATOM 4018 C CA . MET A 1 536 ? 4.112 7.816 16.861 1.00 96.38 536 MET A CA 1
ATOM 4019 C C . MET A 1 536 ? 4.190 7.112 18.219 1.00 96.38 536 MET A C 1
ATOM 4021 O O . MET A 1 536 ? 3.273 6.420 18.669 1.00 96.38 536 MET A O 1
ATOM 4025 N N . LYS A 1 537 ? 5.305 7.327 18.919 1.00 93.31 537 LYS A N 1
ATOM 4026 C CA . LYS A 1 537 ? 5.572 6.762 20.240 1.00 93.31 537 LYS A CA 1
ATOM 4027 C C . LYS A 1 537 ? 6.221 7.800 21.156 1.00 93.31 537 LYS A C 1
ATOM 4029 O O . LYS A 1 537 ? 7.227 8.423 20.807 1.00 93.31 537 LYS A O 1
ATOM 4034 N N . ARG A 1 538 ? 5.673 7.941 22.367 1.00 91.19 538 ARG A N 1
ATOM 4035 C CA . ARG A 1 538 ? 6.255 8.773 23.428 1.00 91.19 538 ARG A CA 1
ATOM 4036 C C . ARG A 1 538 ? 7.684 8.315 23.739 1.00 91.19 538 ARG A C 1
ATOM 4038 O O . ARG A 1 538 ? 7.958 7.116 23.790 1.00 91.19 538 ARG A O 1
ATOM 4045 N N . ASN A 1 539 ? 8.586 9.271 23.957 1.00 87.00 539 ASN A N 1
ATOM 4046 C CA . ASN A 1 539 ? 10.005 9.034 24.263 1.00 87.00 539 ASN A CA 1
ATOM 4047 C C . ASN A 1 539 ? 10.778 8.251 23.175 1.00 87.00 539 ASN A C 1
ATOM 4049 O O . ASN A 1 539 ? 11.767 7.582 23.477 1.00 87.00 539 ASN A O 1
ATOM 4053 N N . ALA A 1 540 ? 10.347 8.323 21.911 1.00 89.19 540 ALA A N 1
ATOM 4054 C CA . ALA A 1 540 ? 11.037 7.724 20.767 1.00 89.19 540 ALA A CA 1
ATOM 4055 C C . ALA A 1 540 ? 11.553 8.787 19.776 1.00 89.19 540 ALA A C 1
ATOM 4057 O O . ALA A 1 540 ? 11.189 9.960 19.842 1.00 89.19 540 ALA A O 1
ATOM 4058 N N . ASP A 1 541 ? 12.404 8.368 18.835 1.00 90.94 541 ASP A N 1
ATOM 4059 C CA . ASP A 1 541 ? 12.714 9.155 17.635 1.00 90.94 541 ASP A CA 1
ATOM 4060 C C . ASP A 1 541 ? 11.567 8.996 16.628 1.00 90.94 541 ASP A C 1
ATOM 4062 O O . ASP A 1 541 ? 11.557 8.064 15.821 1.00 90.94 541 ASP A O 1
ATOM 4066 N N . ASN A 1 542 ? 10.575 9.881 16.721 1.00 93.75 542 ASN A N 1
ATOM 4067 C CA . ASN A 1 542 ? 9.336 9.816 15.952 1.00 93.75 542 ASN A CA 1
ATOM 4068 C C . ASN A 1 542 ? 9.551 9.998 14.448 1.00 93.75 542 ASN A C 1
ATOM 4070 O O . ASN A 1 542 ? 8.787 9.431 13.678 1.00 93.75 542 ASN A O 1
ATOM 4074 N N . LEU A 1 543 ? 10.621 10.675 14.008 1.00 93.12 543 LEU A N 1
ATOM 4075 C CA . LEU A 1 543 ? 10.960 10.738 12.581 1.00 93.12 543 LEU A CA 1
ATOM 4076 C C . LEU A 1 543 ? 11.256 9.341 12.031 1.00 93.12 543 LEU A C 1
ATOM 4078 O O . LEU A 1 543 ? 10.669 8.914 11.042 1.00 93.12 543 LEU A O 1
ATOM 4082 N N . THR A 1 544 ? 12.148 8.605 12.696 1.00 90.50 544 THR A N 1
ATOM 4083 C CA . THR A 1 544 ? 12.514 7.247 12.279 1.00 90.50 544 THR A CA 1
ATOM 4084 C C . THR A 1 544 ? 11.371 6.262 12.527 1.00 90.50 544 THR A C 1
ATOM 4086 O O . THR A 1 544 ? 11.139 5.385 11.697 1.00 90.50 544 THR A O 1
ATOM 4089 N N . TYR A 1 545 ? 10.639 6.401 13.637 1.00 93.12 545 TYR A N 1
ATOM 4090 C CA . TYR A 1 545 ? 9.501 5.539 13.973 1.00 93.12 545 TYR A CA 1
ATOM 4091 C C . TYR A 1 545 ? 8.374 5.658 12.937 1.00 93.12 545 TYR A C 1
ATOM 4093 O O . TYR A 1 545 ? 7.933 4.638 12.411 1.00 93.12 545 TYR A O 1
ATOM 4101 N N . PHE A 1 546 ? 7.999 6.886 12.560 1.00 95.69 546 PHE A N 1
ATOM 4102 C CA . PHE A 1 546 ? 7.004 7.151 11.523 1.00 95.69 546 PHE A CA 1
ATOM 4103 C C . PHE A 1 546 ? 7.427 6.575 10.167 1.00 95.69 546 PHE A C 1
ATOM 4105 O O . PHE A 1 546 ? 6.692 5.792 9.571 1.00 95.69 546 PHE A O 1
ATOM 4112 N N . LEU A 1 547 ? 8.650 6.871 9.706 1.00 93.44 547 LEU A N 1
ATOM 4113 C CA . LEU A 1 547 ? 9.158 6.331 8.437 1.00 93.44 547 LEU A CA 1
ATOM 4114 C C . LEU A 1 547 ? 9.254 4.796 8.448 1.00 93.44 547 LEU A C 1
ATOM 4116 O O . LEU A 1 547 ? 9.038 4.163 7.417 1.00 93.44 547 LEU A O 1
ATOM 4120 N N . SER A 1 548 ? 9.540 4.186 9.602 1.00 90.62 548 SER A N 1
ATOM 4121 C CA . SER A 1 548 ? 9.539 2.726 9.751 1.00 90.62 548 SER A CA 1
ATOM 4122 C C . SER A 1 548 ? 8.126 2.147 9.652 1.00 90.62 548 SER A C 1
ATOM 4124 O O . SER A 1 548 ? 7.945 1.107 9.025 1.00 90.62 548 SER A O 1
ATOM 4126 N N . ALA A 1 549 ? 7.119 2.818 10.221 1.00 93.88 549 ALA A N 1
ATOM 4127 C CA . ALA A 1 549 ? 5.720 2.422 10.072 1.00 93.88 549 ALA A CA 1
ATOM 4128 C C . ALA A 1 549 ? 5.274 2.489 8.602 1.00 93.88 549 ALA A C 1
ATOM 4130 O O . ALA A 1 549 ? 4.691 1.528 8.105 1.00 93.88 549 ALA A O 1
ATOM 4131 N N . LEU A 1 550 ? 5.635 3.553 7.875 1.00 94.62 550 LEU A N 1
ATOM 4132 C CA . LEU A 1 550 ? 5.384 3.658 6.430 1.00 94.62 550 LEU A CA 1
ATOM 4133 C C . LEU A 1 550 ? 6.096 2.555 5.636 1.00 94.62 550 LEU A C 1
ATOM 4135 O O . LEU A 1 550 ? 5.504 1.940 4.753 1.00 94.62 550 LEU A O 1
ATOM 4139 N N . GLY A 1 551 ? 7.351 2.252 5.977 1.00 89.69 551 GLY A N 1
ATOM 4140 C CA . G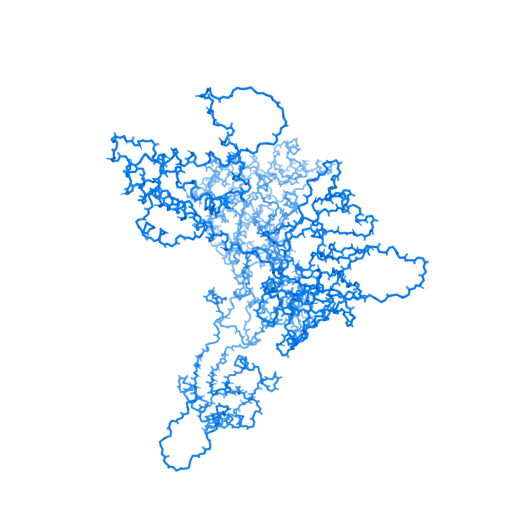LY A 1 551 ? 8.089 1.147 5.368 1.00 89.69 551 GLY A CA 1
ATOM 4141 C C . GLY A 1 551 ? 7.397 -0.208 5.549 1.00 89.69 551 GLY A C 1
ATOM 4142 O O . GLY A 1 551 ? 7.322 -0.992 4.602 1.00 89.69 551 GLY A O 1
ATOM 4143 N N . LYS A 1 552 ? 6.834 -0.458 6.738 1.00 91.19 552 LYS A N 1
ATOM 4144 C CA . LYS A 1 552 ? 6.030 -1.655 7.020 1.00 91.19 552 LYS A CA 1
ATOM 4145 C C . LYS A 1 552 ? 4.711 -1.659 6.256 1.00 91.19 552 LYS A C 1
ATOM 4147 O O . LYS A 1 552 ? 4.344 -2.684 5.705 1.00 91.19 552 LYS A O 1
ATOM 4152 N N . LEU A 1 553 ? 4.017 -0.527 6.145 1.00 92.69 553 LEU A N 1
ATOM 4153 C CA . LEU A 1 553 ? 2.817 -0.444 5.304 1.00 92.69 553 LEU A CA 1
ATOM 4154 C C . LEU A 1 553 ? 3.130 -0.836 3.854 1.00 92.69 553 LEU A C 1
ATOM 4156 O O . LEU A 1 553 ? 2.425 -1.665 3.278 1.00 92.69 553 LEU A O 1
ATOM 4160 N N . HIS A 1 554 ? 4.238 -0.332 3.302 1.00 89.38 554 HIS A N 1
ATOM 4161 C CA . HIS A 1 554 ? 4.694 -0.725 1.971 1.00 89.38 554 HIS A CA 1
ATOM 4162 C C . HIS A 1 554 ? 4.941 -2.234 1.868 1.00 89.38 554 HIS A C 1
ATOM 4164 O O . HIS A 1 554 ? 4.485 -2.859 0.908 1.00 89.38 554 HIS A O 1
ATOM 4170 N N . SER A 1 555 ? 5.618 -2.844 2.846 1.00 87.12 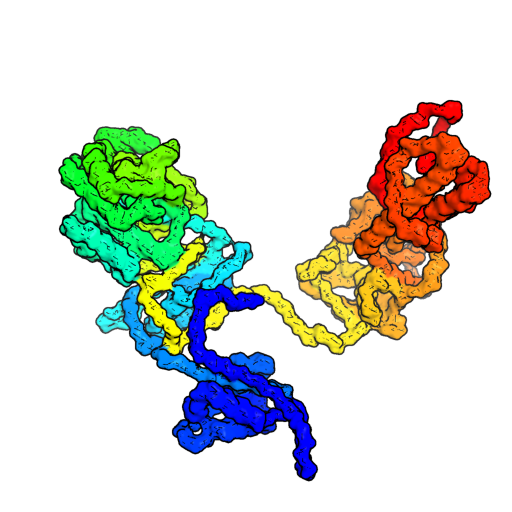555 SER A N 1
ATOM 4171 C CA . SER A 1 555 ? 5.882 -4.288 2.828 1.00 87.12 555 SER A CA 1
ATOM 4172 C C . SER A 1 555 ? 4.610 -5.137 2.950 1.00 87.12 555 SER A C 1
ATOM 4174 O O . SER A 1 555 ? 4.536 -6.216 2.369 1.00 87.12 555 SER A O 1
ATOM 4176 N N . LEU A 1 556 ? 3.574 -4.609 3.605 1.00 90.38 556 LEU A N 1
ATOM 4177 C CA . LEU A 1 556 ? 2.249 -5.219 3.722 1.00 90.38 556 LEU A CA 1
ATOM 4178 C C . LEU A 1 556 ? 1.340 -5.003 2.500 1.00 90.38 556 LEU A C 1
ATOM 4180 O O . LEU A 1 556 ? 0.165 -5.363 2.547 1.00 90.38 556 LEU A O 1
ATOM 4184 N N . GLY A 1 557 ? 1.855 -4.441 1.405 1.00 87.06 557 GLY A N 1
ATOM 4185 C CA . GLY A 1 557 ? 1.093 -4.281 0.166 1.00 87.06 557 GLY A CA 1
ATOM 4186 C C . GLY A 1 557 ? 0.409 -2.924 -0.006 1.00 87.06 557 GLY A C 1
ATOM 4187 O O . GLY A 1 557 ? -0.247 -2.731 -1.024 1.00 87.06 557 GLY A O 1
ATOM 4188 N N . VAL A 1 558 ? 0.566 -1.983 0.933 1.00 89.94 558 VAL A N 1
ATOM 4189 C CA . VAL A 1 558 ? -0.008 -0.632 0.813 1.00 89.94 558 VAL A CA 1
ATOM 4190 C C . VAL A 1 558 ? 0.844 0.203 -0.139 1.00 89.94 558 VAL A C 1
ATOM 4192 O O . VAL A 1 558 ? 2.059 0.317 0.033 1.00 89.94 558 VAL A O 1
ATOM 4195 N N . ASP A 1 559 ? 0.210 0.790 -1.148 1.00 85.31 559 ASP A N 1
ATOM 4196 C CA . ASP A 1 559 ? 0.878 1.698 -2.076 1.00 85.31 559 ASP A CA 1
ATOM 4197 C C . ASP A 1 559 ? 0.989 3.092 -1.446 1.00 85.31 559 ASP A C 1
ATOM 4199 O O . ASP A 1 559 ? 0.007 3.634 -0.943 1.00 85.31 559 ASP A O 1
ATOM 4203 N N . LEU A 1 560 ? 2.193 3.671 -1.454 1.00 89.94 560 LEU A N 1
ATOM 4204 C CA . LEU A 1 560 ? 2.447 5.010 -0.919 1.00 89.94 560 LEU A CA 1
ATOM 4205 C C . LEU A 1 560 ? 3.588 5.710 -1.666 1.00 89.94 560 LEU A C 1
ATOM 4207 O O . LEU A 1 560 ? 4.494 5.062 -2.193 1.00 89.94 560 LEU A O 1
ATOM 4211 N N . ASP A 1 561 ? 3.546 7.039 -1.690 1.00 87.38 561 ASP A N 1
ATOM 4212 C CA . ASP A 1 561 ? 4.565 7.907 -2.273 1.00 87.38 561 ASP A CA 1
ATOM 4213 C C . ASP A 1 561 ? 5.240 8.739 -1.178 1.00 87.38 561 ASP A C 1
ATOM 4215 O O . ASP A 1 561 ? 4.636 9.682 -0.679 1.00 87.38 561 ASP A O 1
ATOM 4219 N N . PRO A 1 562 ? 6.489 8.446 -0.782 1.00 87.44 562 PRO A N 1
ATOM 4220 C CA . PRO A 1 562 ? 7.151 9.203 0.275 1.00 87.44 562 PRO A CA 1
ATOM 4221 C C . PRO A 1 562 ? 7.651 10.583 -0.185 1.00 87.44 562 PRO A C 1
ATOM 4223 O O . PRO A 1 562 ? 8.098 11.367 0.653 1.00 87.44 562 PRO A O 1
ATOM 4226 N N . SER A 1 563 ? 7.605 10.896 -1.484 1.00 85.62 563 SER A N 1
ATOM 4227 C CA . SER A 1 563 ? 8.167 12.125 -2.066 1.00 85.62 563 SER A CA 1
ATOM 4228 C C . SER A 1 563 ? 7.620 13.414 -1.432 1.00 85.62 563 SER A C 1
ATOM 4230 O O . SER A 1 563 ? 8.434 14.270 -1.082 1.00 85.62 563 SER A O 1
ATOM 4232 N N . PRO A 1 564 ? 6.301 13.553 -1.176 1.00 90.00 564 PRO A N 1
ATOM 4233 C CA . PRO A 1 564 ? 5.729 14.751 -0.556 1.00 90.00 564 PRO A CA 1
ATOM 4234 C C . PRO A 1 564 ? 6.215 15.048 0.871 1.00 90.00 564 PRO A C 1
ATOM 4236 O O . PRO A 1 564 ? 6.076 16.174 1.344 1.00 90.00 564 PRO A O 1
ATOM 4239 N N . LEU A 1 565 ? 6.805 14.073 1.577 1.00 89.94 565 LEU A N 1
ATOM 4240 C CA . LEU A 1 565 ? 7.368 14.296 2.917 1.00 89.94 565 LEU A CA 1
ATOM 4241 C C . LEU A 1 565 ? 8.657 15.123 2.885 1.00 89.94 565 LEU A C 1
ATOM 4243 O O . LEU A 1 565 ? 9.081 15.652 3.917 1.00 89.94 565 LEU A O 1
ATOM 4247 N N . PHE A 1 566 ? 9.309 15.193 1.727 1.00 88.06 566 PHE A N 1
ATOM 4248 C CA . PHE A 1 566 ? 10.647 15.741 1.578 1.00 88.06 566 PHE A CA 1
ATOM 4249 C C . PHE A 1 566 ? 10.657 16.936 0.619 1.00 88.06 566 PHE A C 1
ATOM 4251 O O . PHE A 1 566 ? 9.754 17.087 -0.202 1.00 88.06 566 PHE A O 1
ATOM 4258 N N . PRO A 1 567 ? 11.698 17.786 0.690 1.00 83.19 567 PRO A N 1
ATOM 4259 C CA . PRO A 1 567 ? 11.900 18.832 -0.301 1.00 83.19 567 PRO A CA 1
ATOM 4260 C C . PRO A 1 567 ? 11.905 18.276 -1.725 1.00 83.19 567 PRO A C 1
ATOM 4262 O O . PRO A 1 567 ? 12.498 17.220 -1.981 1.00 83.19 567 PRO A O 1
ATOM 4265 N N . SER A 1 568 ? 11.262 19.012 -2.634 1.00 78.81 568 SER A N 1
ATOM 4266 C CA . SER A 1 568 ? 11.136 18.624 -4.036 1.00 78.81 568 SER A CA 1
ATOM 4267 C C . SER A 1 568 ? 12.507 18.408 -4.673 1.00 78.81 568 SER A C 1
ATOM 4269 O O . SER A 1 568 ? 13.450 19.176 -4.470 1.00 78.81 568 SER A O 1
ATOM 4271 N N . VAL A 1 569 ? 12.615 17.341 -5.457 1.00 73.06 569 VAL A N 1
ATOM 4272 C CA . VAL A 1 569 ? 13.813 17.039 -6.237 1.00 73.06 569 VAL A CA 1
ATOM 4273 C C . VAL A 1 569 ? 13.679 17.751 -7.577 1.00 73.06 569 VAL A C 1
ATOM 4275 O O . VAL A 1 569 ? 12.686 17.523 -8.270 1.00 73.06 569 VAL A O 1
ATOM 4278 N N . PRO A 1 570 ? 14.641 18.593 -7.988 1.00 70.00 570 PRO A N 1
ATOM 4279 C CA . PRO A 1 570 ? 14.556 19.197 -9.303 1.00 70.00 570 PRO A CA 1
ATOM 4280 C C . PRO A 1 570 ? 14.781 18.150 -10.387 1.00 70.00 570 PRO A C 1
ATOM 4282 O O . PRO A 1 570 ? 15.672 17.300 -10.304 1.00 70.00 570 PRO A O 1
ATOM 4285 N N . TRP A 1 571 ? 13.981 18.277 -11.436 1.00 76.12 571 TRP A N 1
ATOM 4286 C CA . TRP A 1 571 ? 14.100 17.505 -12.658 1.00 76.12 571 TRP A CA 1
ATOM 4287 C C . TRP A 1 571 ? 14.569 18.428 -13.789 1.00 76.12 571 TRP A C 1
ATOM 4289 O O . TRP A 1 571 ? 14.061 19.547 -13.891 1.00 76.12 571 TRP A O 1
ATOM 4299 N N . PRO A 1 572 ? 15.513 17.998 -14.648 1.00 79.25 572 PRO A N 1
ATOM 4300 C CA . PRO A 1 572 ? 16.174 16.686 -14.683 1.00 79.25 572 PRO A CA 1
ATOM 4301 C C . PRO A 1 572 ? 17.172 16.468 -13.530 1.00 79.25 572 PRO A C 1
ATOM 4303 O O . PRO A 1 572 ? 17.731 17.425 -12.998 1.00 79.25 572 PRO A O 1
ATOM 4306 N N . VAL A 1 573 ? 17.424 15.201 -13.172 1.00 76.44 573 VAL A N 1
ATOM 4307 C CA . VAL A 1 573 ? 18.378 14.856 -12.101 1.00 76.44 573 VAL A CA 1
ATOM 4308 C C . VAL A 1 573 ? 19.799 15.362 -12.392 1.00 76.44 573 VAL A C 1
ATOM 4310 O O . VAL A 1 573 ? 20.199 15.441 -13.562 1.00 76.44 573 VAL A O 1
ATOM 4313 N N . PRO A 1 574 ? 20.593 15.662 -11.343 1.00 76.19 574 PRO A N 1
ATOM 4314 C CA . PRO A 1 574 ? 21.985 16.074 -11.490 1.00 76.19 574 PRO A CA 1
ATOM 4315 C C . PRO A 1 574 ? 22.835 15.056 -12.253 1.00 76.19 574 PRO A C 1
ATOM 4317 O O . PRO A 1 574 ? 22.606 13.841 -12.209 1.00 76.19 574 PRO A O 1
ATOM 4320 N N . ARG A 1 575 ? 23.883 15.548 -12.915 1.00 82.19 575 ARG A N 1
ATOM 4321 C CA . ARG A 1 575 ? 24.870 14.679 -13.567 1.00 82.19 575 ARG A CA 1
ATOM 4322 C C . ARG A 1 575 ? 25.650 13.875 -12.529 1.00 82.19 575 ARG A C 1
ATOM 4324 O O . ARG A 1 575 ? 25.896 14.359 -11.431 1.00 82.19 575 ARG A O 1
ATOM 4331 N N . GLY A 1 576 ? 26.053 12.661 -12.896 1.00 78.38 576 GLY A N 1
ATOM 4332 C CA . GLY A 1 576 ? 26.731 11.740 -11.976 1.00 78.38 576 GLY A CA 1
ATOM 4333 C C . GLY A 1 576 ? 25.781 10.953 -11.071 1.00 78.38 576 GLY A C 1
ATOM 4334 O O . GLY A 1 576 ? 26.241 10.146 -10.268 1.00 78.38 576 GLY A O 1
ATOM 4335 N N . THR A 1 577 ? 24.462 11.134 -11.219 1.00 76.44 577 THR A N 1
ATOM 4336 C CA . THR A 1 577 ? 23.472 10.265 -10.570 1.00 76.44 577 THR A CA 1
ATOM 4337 C C . THR A 1 577 ? 23.697 8.808 -11.016 1.00 76.44 577 THR A C 1
ATOM 4339 O O . THR A 1 577 ? 23.737 8.558 -12.224 1.00 76.44 577 THR A O 1
ATOM 4342 N N . PRO A 1 578 ? 23.861 7.845 -10.085 1.00 70.62 578 PRO A N 1
ATOM 4343 C CA . PRO A 1 578 ? 24.102 6.444 -10.424 1.00 70.62 578 PRO A CA 1
ATOM 4344 C C . PRO A 1 578 ? 23.010 5.832 -11.310 1.00 70.62 578 PRO A C 1
ATOM 4346 O O . PRO A 1 578 ? 21.828 6.144 -11.166 1.00 70.62 578 PRO A O 1
ATOM 4349 N N . ASN A 1 579 ? 23.410 4.920 -12.199 1.00 72.56 579 ASN A N 1
ATOM 4350 C CA . ASN A 1 579 ? 22.483 4.154 -13.034 1.00 72.56 579 ASN A CA 1
ATOM 4351 C C . ASN A 1 579 ? 21.662 3.171 -12.171 1.00 72.56 579 ASN A C 1
ATOM 4353 O O . ASN A 1 579 ? 22.150 2.682 -11.159 1.00 72.56 579 ASN A O 1
ATOM 4357 N N . ILE A 1 580 ? 20.432 2.865 -12.580 1.00 71.12 580 ILE A N 1
ATOM 4358 C CA . ILE A 1 580 ? 19.515 1.956 -11.876 1.00 71.12 580 ILE A CA 1
ATOM 4359 C C . ILE A 1 580 ? 19.520 0.545 -12.489 1.00 71.12 580 ILE A C 1
ATOM 4361 O O . ILE A 1 580 ? 19.285 -0.426 -11.783 1.00 71.12 580 ILE A O 1
ATOM 4365 N N . SER A 1 581 ? 19.822 0.404 -13.784 1.00 73.12 581 SER A N 1
ATOM 4366 C CA . SER A 1 581 ? 19.684 -0.861 -14.535 1.00 73.12 581 SER A CA 1
ATOM 4367 C C . SER A 1 581 ? 20.396 -2.056 -13.891 1.00 73.12 581 SER A C 1
ATOM 4369 O O . SER A 1 581 ? 19.808 -3.123 -13.781 1.00 73.12 581 SER A O 1
ATOM 4371 N N . HIS A 1 582 ? 21.619 -1.865 -13.394 1.00 69.75 582 HIS A N 1
ATOM 4372 C CA . HIS A 1 582 ? 22.413 -2.916 -12.744 1.00 69.75 582 HIS A CA 1
ATOM 4373 C C . HIS A 1 582 ? 21.899 -3.333 -11.353 1.00 69.75 582 HIS A C 1
ATOM 4375 O O . HIS A 1 582 ? 22.373 -4.320 -10.800 1.00 69.75 582 HIS A O 1
ATOM 4381 N N . LEU A 1 583 ? 20.961 -2.576 -10.777 1.00 67.75 583 LEU A N 1
ATOM 4382 C CA . LEU A 1 583 ? 20.310 -2.874 -9.499 1.00 67.75 583 LEU A CA 1
ATOM 4383 C C . LEU A 1 583 ? 19.021 -3.692 -9.693 1.00 67.75 583 LEU A C 1
ATOM 4385 O O . LEU A 1 583 ? 18.426 -4.170 -8.730 1.00 67.75 583 LEU A O 1
ATOM 4389 N N . VAL A 1 584 ? 18.548 -3.848 -10.929 1.00 70.69 584 VAL A N 1
ATOM 4390 C CA . VAL A 1 584 ? 17.375 -4.672 -11.221 1.00 70.69 584 VAL A CA 1
ATOM 4391 C C . VAL A 1 584 ? 17.852 -6.081 -11.541 1.00 70.69 584 VAL A C 1
ATOM 4393 O O . VAL A 1 584 ? 18.548 -6.298 -12.528 1.00 70.69 584 VAL A O 1
ATOM 4396 N N . SER A 1 585 ? 17.460 -7.045 -10.714 1.00 70.69 585 SER A N 1
ATOM 4397 C CA . SER A 1 585 ? 17.661 -8.469 -10.987 1.00 70.69 585 SER A CA 1
ATOM 4398 C C . SER A 1 585 ? 16.333 -9.213 -10.979 1.00 70.69 585 SER A C 1
ATOM 4400 O O . SER A 1 585 ? 15.335 -8.756 -10.411 1.00 70.69 585 SER A O 1
ATOM 4402 N N . TRP A 1 586 ? 16.332 -10.335 -11.684 1.00 78.06 586 TRP A N 1
ATOM 4403 C CA . TRP A 1 586 ? 15.165 -11.152 -11.971 1.00 78.06 586 TRP A CA 1
ATOM 4404 C C . TRP A 1 586 ? 15.392 -12.560 -11.439 1.00 78.06 586 TRP A C 1
ATOM 4406 O O . TRP A 1 586 ? 16.532 -12.959 -11.204 1.00 78.06 586 TRP A O 1
ATOM 4416 N N . ASP A 1 587 ? 14.298 -13.299 -11.306 1.00 77.88 587 ASP A N 1
ATOM 4417 C CA . ASP A 1 587 ? 14.356 -14.734 -11.077 1.00 77.88 587 ASP A CA 1
ATOM 4418 C C . ASP A 1 587 ? 14.818 -15.418 -12.372 1.00 77.88 587 ASP A C 1
ATOM 4420 O O . ASP A 1 587 ? 14.102 -15.434 -13.376 1.00 77.88 587 ASP A O 1
ATOM 4424 N N . HIS A 1 588 ? 16.060 -15.901 -12.359 1.00 82.44 588 HIS A N 1
ATOM 4425 C CA . HIS A 1 588 ? 16.677 -16.677 -13.438 1.00 82.44 588 HIS A CA 1
ATOM 4426 C C . HIS A 1 588 ? 16.845 -18.155 -13.035 1.00 82.44 588 HIS A C 1
ATOM 4428 O O . HIS A 1 588 ? 17.717 -18.846 -13.570 1.00 82.44 588 HIS A O 1
ATOM 4434 N N . THR A 1 589 ? 16.067 -18.643 -12.060 1.00 81.69 589 THR A N 1
ATOM 4435 C CA . THR A 1 589 ? 16.132 -20.045 -11.616 1.00 81.69 589 THR A CA 1
ATOM 4436 C C . THR A 1 589 ? 15.662 -20.996 -12.715 1.00 81.69 589 THR A C 1
ATOM 4438 O O . THR A 1 589 ? 16.294 -22.030 -12.949 1.00 81.69 589 THR A O 1
ATOM 4441 N N . GLN A 1 590 ? 14.615 -20.613 -13.452 1.00 80.25 590 GLN A N 1
ATOM 4442 C CA . GLN A 1 590 ? 14.164 -21.332 -14.636 1.00 80.25 590 GLN A CA 1
ATOM 4443 C C . GLN A 1 590 ? 15.116 -21.083 -15.811 1.00 80.25 590 GLN A C 1
ATOM 4445 O O . GLN A 1 590 ? 15.285 -19.954 -16.280 1.00 80.25 590 GLN A O 1
ATOM 4450 N N . LYS A 1 591 ? 15.714 -22.164 -16.318 1.00 78.88 591 LYS A N 1
ATOM 4451 C CA . LYS A 1 591 ? 16.536 -22.148 -17.530 1.00 78.88 591 LYS A CA 1
ATOM 4452 C C . LYS A 1 591 ? 15.693 -22.544 -18.731 1.00 78.88 591 LYS A C 1
ATOM 4454 O O . LYS A 1 591 ? 14.922 -23.494 -18.663 1.00 78.88 591 LYS A O 1
ATOM 4459 N N . TRP A 1 592 ? 15.896 -21.837 -19.830 1.00 78.44 592 TRP A N 1
ATOM 4460 C CA . TRP A 1 592 ? 15.286 -22.136 -21.119 1.00 78.44 592 TRP A CA 1
ATOM 4461 C C . TRP A 1 592 ? 16.380 -22.717 -22.020 1.00 78.44 592 TRP A C 1
ATOM 4463 O O . TRP A 1 592 ? 17.476 -22.142 -22.040 1.00 78.44 592 TRP A O 1
ATOM 4473 N N . PRO A 1 593 ? 16.151 -23.855 -22.700 1.00 68.81 593 PRO A N 1
ATOM 4474 C CA . PRO A 1 593 ? 17.178 -24.467 -23.533 1.00 68.81 593 PRO A CA 1
ATOM 4475 C C . PRO A 1 593 ? 17.538 -23.513 -24.685 1.00 68.81 593 PRO A C 1
ATOM 4477 O O . PRO A 1 593 ? 16.642 -23.051 -25.395 1.00 68.81 593 PRO A O 1
ATOM 4480 N N . PRO A 1 594 ? 18.821 -23.151 -24.859 1.00 73.81 594 PRO A N 1
ATOM 4481 C CA . PRO A 1 594 ? 19.245 -22.416 -26.041 1.00 73.81 594 PRO A CA 1
ATOM 4482 C C . PRO A 1 594 ? 19.225 -23.350 -27.254 1.00 73.81 594 PRO A C 1
ATOM 4484 O O . PRO A 1 594 ? 19.531 -24.531 -27.112 1.00 73.81 594 PRO A O 1
ATOM 4487 N N . VAL A 1 595 ? 18.949 -22.808 -28.442 1.00 65.06 595 VAL A N 1
ATOM 4488 C CA . VAL A 1 595 ? 19.121 -23.551 -29.702 1.00 65.06 595 VAL A CA 1
ATOM 4489 C C . VAL A 1 595 ? 20.582 -23.976 -29.809 1.00 65.06 595 VAL A C 1
ATOM 4491 O O . VAL A 1 595 ? 21.484 -23.128 -29.821 1.00 65.06 595 VAL A O 1
ATOM 4494 N N . ALA A 1 596 ? 20.824 -25.282 -29.839 1.00 62.75 596 ALA A N 1
ATOM 4495 C CA . ALA A 1 596 ? 22.173 -25.813 -29.902 1.00 62.75 596 ALA A CA 1
ATOM 4496 C C . ALA A 1 596 ? 22.711 -25.779 -31.343 1.00 62.75 596 ALA A C 1
ATOM 4498 O O . ALA A 1 596 ? 21.975 -25.885 -32.320 1.00 62.75 596 ALA A O 1
ATOM 4499 N N . TRP A 1 597 ? 24.030 -25.634 -31.501 1.00 53.91 597 TRP A N 1
ATOM 4500 C CA . TRP A 1 597 ? 24.669 -25.532 -32.824 1.00 53.91 597 TRP A CA 1
ATOM 4501 C C . TRP A 1 597 ? 24.408 -26.749 -33.739 1.00 53.91 597 TRP A C 1
ATOM 4503 O O . TRP A 1 597 ? 24.448 -26.651 -34.961 1.00 53.91 597 TRP A O 1
ATOM 4513 N N . ASN A 1 598 ? 24.146 -27.914 -33.159 1.00 53.12 598 ASN A N 1
ATOM 4514 C CA . ASN A 1 598 ? 23.827 -29.153 -33.868 1.00 53.12 598 ASN A CA 1
ATOM 4515 C C . ASN A 1 598 ? 22.359 -29.255 -34.322 1.00 53.12 598 ASN A C 1
ATOM 4517 O O . ASN A 1 598 ? 22.051 -30.159 -35.089 1.00 53.12 598 ASN A O 1
ATOM 4521 N N . GLU A 1 599 ? 21.476 -28.355 -33.882 1.00 55.31 599 GLU A N 1
ATOM 4522 C CA . GLU A 1 599 ? 20.072 -28.283 -34.324 1.00 55.31 599 GLU A CA 1
ATOM 4523 C C . GLU A 1 599 ? 19.913 -27.485 -35.629 1.00 55.31 599 GLU A C 1
ATOM 4525 O O . GLU A 1 599 ? 18.833 -27.445 -36.219 1.00 55.31 599 GLU A O 1
ATOM 4530 N N . PHE A 1 600 ? 20.986 -26.850 -36.117 1.00 60.03 600 PHE A N 1
ATOM 4531 C CA . PHE A 1 600 ? 20.966 -26.199 -37.421 1.00 60.03 600 PHE A CA 1
ATOM 4532 C C . PHE A 1 600 ? 20.918 -27.253 -38.550 1.00 60.03 600 PHE A C 1
ATOM 4534 O O . PHE A 1 600 ? 21.655 -28.240 -38.502 1.00 60.03 600 PHE A O 1
ATOM 4541 N N . PRO A 1 601 ? 20.105 -27.038 -39.604 1.00 53.91 601 PRO A N 1
ATOM 4542 C CA . PRO A 1 601 ? 19.691 -28.043 -40.599 1.00 53.91 601 PRO A CA 1
ATOM 4543 C C . PRO A 1 601 ? 20.790 -28.527 -41.569 1.00 53.91 601 PRO A C 1
ATOM 4545 O O . PRO A 1 601 ? 20.503 -29.023 -42.654 1.00 53.91 601 PRO A O 1
ATOM 4548 N N . TRP A 1 602 ? 22.065 -28.398 -41.208 1.00 53.88 602 TRP A N 1
ATOM 4549 C CA . TRP A 1 602 ? 23.186 -28.938 -41.980 1.00 53.88 602 TRP A CA 1
ATOM 4550 C C . TRP A 1 602 ? 23.430 -30.438 -41.706 1.00 53.88 602 TRP A C 1
ATOM 4552 O O . TRP A 1 602 ? 24.319 -31.029 -42.322 1.00 53.88 602 TRP A O 1
ATOM 4562 N N . ALA A 1 603 ? 22.664 -31.056 -40.793 1.00 49.81 603 ALA A N 1
ATOM 4563 C CA . ALA A 1 603 ? 22.758 -32.469 -40.428 1.00 49.81 603 ALA A CA 1
ATOM 4564 C C . ALA A 1 603 ? 21.837 -33.366 -41.290 1.00 49.81 603 ALA A C 1
ATOM 4566 O O . ALA A 1 603 ? 20.676 -33.065 -41.538 1.00 49.81 603 ALA A O 1
ATOM 4567 N N . ARG A 1 604 ? 22.433 -34.454 -41.781 1.00 52.69 604 ARG A N 1
ATOM 4568 C CA . ARG A 1 604 ? 21.987 -35.478 -42.746 1.00 52.69 604 ARG A CA 1
ATOM 4569 C C . ARG A 1 604 ? 20.510 -35.920 -42.649 1.00 52.69 604 ARG A C 1
ATOM 4571 O O . ARG A 1 604 ? 20.047 -36.316 -41.595 1.00 52.69 604 ARG A O 1
ATOM 4578 N N . VAL A 1 605 ? 19.834 -35.996 -43.804 1.00 58.03 605 VAL A N 1
ATOM 4579 C CA . VAL A 1 605 ? 18.421 -36.427 -43.980 1.00 58.03 605 VAL A CA 1
ATOM 4580 C C . VAL A 1 605 ? 18.184 -37.927 -43.688 1.00 58.03 605 VAL A C 1
ATOM 4582 O O . VAL A 1 605 ? 17.043 -38.347 -43.537 1.00 58.03 605 VAL A O 1
ATOM 4585 N N . THR A 1 606 ? 19.238 -38.748 -43.607 1.00 63.88 606 THR A N 1
ATOM 4586 C CA . THR A 1 606 ? 19.137 -40.207 -43.384 1.00 63.88 606 THR A CA 1
ATOM 4587 C C . THR A 1 606 ? 19.094 -40.622 -41.916 1.00 63.88 606 THR A C 1
ATOM 4589 O O . THR A 1 606 ? 18.719 -41.752 -41.629 1.00 63.88 606 THR A O 1
ATOM 4592 N N . GLU A 1 607 ? 19.527 -39.752 -41.001 1.00 78.19 607 GLU A N 1
ATOM 4593 C CA . GLU A 1 607 ? 19.781 -40.084 -39.598 1.00 78.19 607 GLU A CA 1
ATOM 4594 C C . GLU A 1 607 ? 18.953 -39.165 -38.700 1.00 78.19 607 GLU A C 1
ATOM 4596 O O . GLU A 1 607 ? 19.074 -37.942 -38.769 1.00 78.19 607 GLU A O 1
ATOM 4601 N N . GLN A 1 608 ? 18.108 -39.755 -37.857 1.00 82.94 608 GLN A N 1
ATOM 4602 C CA . GLN A 1 608 ? 17.261 -39.023 -36.926 1.00 82.94 608 GLN A CA 1
ATOM 4603 C C . GLN A 1 608 ? 17.539 -39.463 -35.491 1.00 82.94 608 GLN A C 1
ATOM 4605 O O . GLN A 1 608 ? 17.599 -40.654 -35.180 1.00 82.94 608 GLN A O 1
ATOM 4610 N N . VAL A 1 609 ? 17.682 -38.474 -34.611 1.00 85.94 609 VAL A N 1
ATOM 4611 C CA . VAL A 1 609 ? 17.818 -38.677 -33.169 1.00 85.94 609 VAL A CA 1
ATOM 4612 C C . VAL A 1 609 ? 16.477 -38.381 -32.508 1.00 85.94 609 VAL A C 1
ATOM 4614 O O . VAL A 1 609 ? 15.895 -37.321 -32.729 1.00 85.94 609 VAL A O 1
ATOM 4617 N N . PHE A 1 610 ? 16.009 -39.317 -31.693 1.00 86.69 610 PHE A N 1
ATOM 4618 C CA . PHE A 1 610 ? 14.847 -39.179 -30.828 1.00 86.69 610 PHE A CA 1
ATOM 4619 C C . PHE A 1 610 ? 15.332 -39.138 -29.377 1.00 86.69 610 PHE A C 1
ATOM 4621 O O . PHE A 1 610 ? 15.921 -40.103 -28.886 1.00 86.69 610 PHE A O 1
ATOM 4628 N N . ASP A 1 611 ? 15.113 -38.014 -28.701 1.00 87.62 611 ASP A N 1
ATOM 4629 C CA . ASP A 1 611 ? 15.369 -37.860 -27.270 1.00 87.62 611 ASP A CA 1
ATOM 4630 C C . ASP A 1 611 ? 14.073 -38.159 -26.503 1.00 87.62 611 ASP A C 1
ATOM 4632 O O . ASP A 1 611 ? 13.132 -37.375 -26.555 1.00 87.62 611 ASP A O 1
ATOM 4636 N N . ILE A 1 612 ? 14.027 -39.296 -25.805 1.00 87.56 612 ILE A N 1
ATOM 4637 C CA . ILE A 1 612 ? 12.887 -39.706 -24.974 1.00 87.56 612 ILE A CA 1
ATOM 4638 C C . ILE A 1 612 ? 13.110 -39.186 -23.554 1.00 87.56 612 ILE A C 1
ATOM 4640 O O . ILE A 1 612 ? 14.061 -39.624 -22.901 1.00 87.56 612 ILE A O 1
ATOM 4644 N N . ASP A 1 613 ? 12.241 -38.309 -23.050 1.00 88.00 613 ASP A N 1
ATOM 4645 C CA . ASP A 1 613 ? 12.306 -37.804 -21.668 1.00 88.00 613 ASP A CA 1
ATOM 4646 C C . ASP A 1 613 ? 10.943 -37.900 -20.972 1.00 88.00 613 ASP A C 1
ATOM 4648 O O . ASP A 1 613 ? 10.011 -37.152 -21.251 1.00 88.00 613 ASP A O 1
ATOM 4652 N N . LEU A 1 614 ? 10.846 -38.819 -20.012 1.00 86.94 614 LEU A N 1
ATOM 4653 C CA . LEU A 1 614 ? 9.594 -39.153 -19.335 1.00 86.94 614 LEU A CA 1
ATOM 4654 C C . LEU A 1 614 ? 9.128 -38.102 -18.309 1.00 86.94 614 LEU A C 1
ATOM 4656 O O . LEU A 1 614 ? 8.021 -38.230 -17.772 1.00 86.94 614 LEU A O 1
ATOM 4660 N N . GLU A 1 615 ? 9.976 -37.136 -17.949 1.00 82.81 615 GLU A N 1
ATOM 4661 C CA . GLU A 1 615 ? 9.652 -36.058 -17.003 1.00 82.81 615 GLU A CA 1
ATOM 4662 C C . GLU A 1 615 ? 9.454 -34.720 -17.716 1.00 82.81 615 GLU A C 1
ATOM 4664 O O . GLU A 1 615 ? 8.561 -33.964 -17.337 1.00 82.81 615 GLU A O 1
ATOM 4669 N N . ALA A 1 616 ? 10.269 -34.433 -18.734 1.00 78.31 616 ALA A N 1
ATOM 4670 C CA . ALA A 1 616 ? 10.239 -33.165 -19.453 1.00 78.31 616 ALA A CA 1
ATOM 4671 C C . ALA A 1 616 ? 9.283 -33.153 -20.658 1.00 78.31 616 ALA A C 1
ATOM 4673 O O . ALA A 1 616 ? 8.833 -32.069 -21.034 1.00 78.31 616 ALA A O 1
ATOM 4674 N N . ASN A 1 617 ? 8.969 -34.312 -21.254 1.00 76.88 617 ASN A N 1
ATOM 4675 C CA . ASN A 1 617 ? 8.092 -34.420 -22.420 1.00 76.88 617 ASN A CA 1
ATOM 4676 C C . ASN A 1 617 ? 6.801 -35.191 -22.089 1.00 76.88 617 ASN A C 1
ATOM 4678 O O . ASN A 1 617 ? 6.822 -36.397 -21.834 1.00 76.88 617 ASN A O 1
ATOM 4682 N N . GLU A 1 618 ? 5.656 -34.501 -22.115 1.00 79.44 618 GLU A N 1
ATOM 4683 C CA . GLU A 1 618 ? 4.348 -35.120 -21.852 1.00 79.44 618 GLU A CA 1
ATOM 4684 C C . GLU A 1 618 ? 3.991 -36.195 -22.893 1.00 79.44 618 GLU A C 1
ATOM 4686 O O . GLU A 1 618 ? 3.353 -37.189 -22.542 1.00 79.44 618 GLU A O 1
ATOM 4691 N N . GLU A 1 619 ? 4.465 -36.061 -24.138 1.00 75.44 619 GLU A N 1
ATOM 4692 C CA . GLU A 1 619 ? 4.205 -37.029 -25.213 1.00 75.44 619 GLU A CA 1
ATOM 4693 C C . GLU A 1 619 ? 4.882 -38.385 -24.980 1.00 75.44 619 GLU A C 1
ATOM 4695 O O . GLU A 1 619 ? 4.383 -39.401 -25.454 1.00 75.44 619 GLU A O 1
ATOM 4700 N N . ASP A 1 620 ? 5.975 -38.435 -24.213 1.00 82.12 620 ASP A N 1
ATOM 4701 C CA . ASP A 1 620 ? 6.701 -39.675 -23.908 1.00 82.12 620 ASP A CA 1
ATOM 4702 C C . ASP A 1 620 ? 6.202 -40.347 -22.619 1.00 82.12 620 ASP A C 1
ATOM 4704 O O . ASP A 1 620 ? 6.544 -41.498 -22.326 1.00 82.12 620 ASP A O 1
ATOM 4708 N N . ALA A 1 621 ? 5.366 -39.661 -21.831 1.00 84.19 621 ALA A N 1
ATOM 4709 C CA . ALA A 1 621 ? 4.959 -40.107 -20.500 1.00 84.19 621 ALA A CA 1
ATOM 4710 C C . ALA A 1 621 ? 4.239 -41.468 -20.507 1.00 84.19 621 ALA A C 1
ATOM 4712 O O . ALA A 1 621 ? 4.351 -42.222 -19.534 1.00 84.19 621 ALA A O 1
ATOM 4713 N N . TYR A 1 622 ? 3.548 -41.817 -21.600 1.00 82.31 622 TYR A N 1
ATOM 4714 C CA . TYR A 1 622 ? 2.856 -43.103 -21.739 1.00 82.31 622 TYR A CA 1
ATOM 4715 C C . TYR A 1 622 ? 3.816 -44.299 -21.668 1.00 82.31 622 TYR A C 1
ATOM 4717 O O . TYR A 1 622 ? 3.426 -45.354 -21.163 1.00 82.31 622 TYR A O 1
ATOM 4725 N N . LEU A 1 623 ? 5.081 -44.135 -22.086 1.00 84.62 623 LEU A N 1
ATOM 4726 C CA . LEU A 1 623 ? 6.093 -45.196 -22.070 1.00 84.62 623 LEU A CA 1
ATOM 4727 C C . LEU A 1 623 ? 6.349 -45.738 -20.660 1.00 84.62 623 LEU A C 1
ATOM 4729 O O . LEU A 1 623 ? 6.715 -46.905 -20.538 1.00 84.62 623 LEU A O 1
ATOM 4733 N N . LYS A 1 624 ? 6.068 -44.954 -19.600 1.00 88.56 624 LYS A N 1
ATOM 4734 C CA . LYS A 1 624 ? 6.136 -45.395 -18.189 1.00 88.56 624 LYS A CA 1
ATOM 4735 C C . LYS A 1 624 ? 5.336 -46.674 -17.927 1.00 88.56 624 LYS A C 1
ATOM 4737 O O . LYS A 1 624 ? 5.696 -47.424 -17.024 1.00 88.56 624 LYS A O 1
ATOM 4742 N N . GLY A 1 625 ? 4.286 -46.924 -18.713 1.00 83.56 625 GLY A N 1
ATOM 4743 C CA . GLY A 1 625 ? 3.424 -48.091 -18.573 1.00 83.56 625 GLY A CA 1
ATOM 4744 C C . GLY A 1 625 ? 3.938 -49.382 -19.218 1.00 83.56 625 GLY A C 1
ATOM 4745 O O . GLY A 1 625 ? 3.321 -50.428 -19.024 1.00 83.56 625 GLY A O 1
ATOM 4746 N N . HIS A 1 626 ? 5.047 -49.362 -19.967 1.00 87.38 626 HIS A N 1
ATOM 4747 C CA . HIS A 1 626 ? 5.602 -50.564 -20.599 1.00 87.38 626 HIS A CA 1
ATOM 4748 C C . HIS A 1 626 ? 6.669 -51.228 -19.717 1.00 87.38 626 HIS A C 1
ATOM 4750 O O . HIS A 1 626 ? 7.881 -51.085 -19.916 1.00 87.38 626 HIS A O 1
ATOM 4756 N N . ILE A 1 627 ? 6.207 -51.956 -18.700 1.00 88.69 627 ILE A N 1
ATOM 4757 C CA . ILE A 1 627 ? 7.072 -52.597 -17.707 1.00 88.69 627 ILE A CA 1
ATOM 4758 C C . ILE A 1 627 ? 7.079 -54.111 -17.930 1.00 88.69 627 ILE A C 1
ATOM 4760 O O . ILE A 1 627 ? 6.034 -54.758 -17.936 1.00 88.69 627 ILE A O 1
ATOM 4764 N N . ILE A 1 628 ? 8.271 -54.692 -18.071 1.00 85.06 628 ILE A N 1
ATOM 4765 C CA . ILE A 1 628 ? 8.468 -56.140 -18.201 1.00 85.06 628 ILE A CA 1
ATOM 4766 C C . ILE A 1 628 ? 9.456 -56.592 -17.125 1.00 85.06 628 ILE A C 1
ATOM 4768 O O . ILE A 1 628 ? 10.577 -56.093 -17.024 1.00 85.06 628 ILE A O 1
ATOM 4772 N N . SER A 1 629 ? 9.027 -57.537 -16.293 1.00 84.62 629 SER A N 1
ATOM 4773 C CA . SER A 1 629 ? 9.755 -58.096 -15.153 1.00 84.62 629 SER A CA 1
ATOM 4774 C C . SER A 1 629 ? 10.279 -57.002 -14.215 1.00 84.62 629 SER A C 1
ATOM 4776 O O . SER A 1 629 ? 11.435 -57.015 -13.793 1.00 84.62 629 SER A O 1
ATOM 4778 N N . GLY A 1 630 ? 9.429 -56.006 -13.941 1.00 83.12 630 GLY A N 1
ATOM 4779 C CA . GLY A 1 630 ? 9.734 -54.845 -13.101 1.00 83.12 630 GLY A CA 1
ATOM 4780 C C . GLY A 1 630 ? 10.665 -53.795 -13.724 1.00 83.12 630 GLY A C 1
ATOM 4781 O O . GLY A 1 630 ? 10.977 -52.798 -13.069 1.00 83.12 630 GLY A O 1
ATOM 4782 N N . ARG A 1 631 ? 11.120 -53.975 -14.971 1.00 85.62 631 ARG A N 1
ATOM 4783 C CA . ARG A 1 631 ? 11.996 -53.023 -15.674 1.00 85.62 631 ARG A CA 1
ATOM 4784 C C . ARG A 1 631 ? 11.214 -52.228 -16.705 1.00 85.62 631 ARG A C 1
ATOM 4786 O O . ARG A 1 631 ? 10.361 -52.777 -17.393 1.00 85.62 631 ARG A O 1
ATOM 4793 N N . LEU A 1 632 ? 11.541 -50.944 -16.818 1.00 89.31 632 LEU A N 1
ATOM 4794 C CA . LEU A 1 632 ? 11.005 -50.088 -17.866 1.00 89.31 632 LEU A CA 1
ATOM 4795 C C . LEU A 1 632 ? 11.737 -50.405 -19.171 1.00 89.31 632 LEU A C 1
ATOM 4797 O O . LEU A 1 632 ? 12.934 -50.143 -19.292 1.00 89.31 632 LEU A O 1
ATOM 4801 N N . VAL A 1 633 ? 11.030 -51.035 -20.101 1.00 87.94 633 VAL A N 1
ATOM 4802 C CA . VAL A 1 633 ? 11.599 -51.528 -21.357 1.00 87.94 633 VAL A CA 1
ATOM 4803 C C . VAL A 1 633 ? 10.999 -50.718 -22.492 1.00 87.94 633 VAL A C 1
ATOM 4805 O O . VAL A 1 633 ? 9.789 -50.518 -22.520 1.00 87.94 633 VAL A O 1
ATOM 4808 N N . LEU A 1 634 ? 11.821 -50.268 -23.435 1.00 86.06 634 LEU A N 1
ATOM 4809 C CA . LEU A 1 634 ? 11.322 -49.630 -24.647 1.00 86.06 634 LEU A CA 1
ATOM 4810 C C . LEU A 1 634 ? 10.482 -50.656 -25.435 1.00 86.06 634 LEU A C 1
ATOM 4812 O O . LEU A 1 634 ? 10.997 -51.741 -25.727 1.00 86.06 634 LEU A O 1
ATOM 4816 N N . PRO A 1 635 ? 9.219 -50.354 -25.786 1.00 86.00 635 PRO A N 1
ATOM 4817 C CA . PRO A 1 635 ? 8.406 -51.255 -26.591 1.00 86.00 635 PRO A CA 1
ATOM 4818 C C . PRO A 1 635 ? 9.103 -51.594 -27.912 1.00 86.00 635 PRO A C 1
ATOM 4820 O O . PRO A 1 635 ? 9.613 -50.704 -28.591 1.00 86.00 635 PRO A O 1
ATOM 4823 N N . ALA A 1 636 ? 9.091 -52.865 -28.316 1.00 79.50 636 ALA A N 1
ATOM 4824 C CA . ALA A 1 636 ? 9.660 -53.278 -29.603 1.00 79.50 636 ALA A CA 1
ATOM 4825 C C . ALA A 1 636 ? 9.004 -52.516 -30.774 1.00 79.50 636 ALA A C 1
ATOM 4827 O O . ALA A 1 636 ? 9.688 -52.036 -31.678 1.00 79.50 636 ALA A O 1
ATOM 4828 N N . CYS A 1 637 ? 7.691 -52.282 -30.691 1.00 80.75 637 CYS A N 1
ATOM 4829 C CA . CYS A 1 637 ? 6.945 -51.475 -31.655 1.00 80.75 637 CYS A CA 1
ATOM 4830 C C . CYS A 1 637 ? 7.432 -50.017 -31.754 1.00 80.75 637 CYS A C 1
ATOM 4832 O O . CYS A 1 637 ? 7.337 -49.425 -32.826 1.00 80.75 637 CYS A O 1
ATOM 4834 N N . ALA A 1 638 ? 8.038 -49.447 -30.706 1.00 81.81 638 ALA A N 1
ATOM 4835 C CA . ALA A 1 638 ? 8.594 -48.096 -30.773 1.00 81.81 638 ALA A CA 1
ATOM 4836 C C . ALA A 1 638 ? 9.760 -48.012 -31.773 1.00 81.81 638 ALA A C 1
ATOM 4838 O O . ALA A 1 638 ? 9.870 -47.027 -32.496 1.00 81.81 638 ALA A O 1
ATOM 4839 N N . CYS A 1 639 ? 10.584 -49.063 -31.895 1.00 85.25 639 CYS A N 1
ATOM 4840 C CA . CYS A 1 639 ? 11.667 -49.099 -32.886 1.00 85.25 639 CYS A CA 1
ATOM 4841 C C . CYS A 1 639 ? 11.125 -49.050 -34.323 1.00 85.25 639 CYS A C 1
ATOM 4843 O O . CYS A 1 639 ? 11.692 -48.368 -35.174 1.00 85.25 639 CYS A O 1
ATOM 4845 N N . ILE A 1 640 ? 9.994 -49.713 -34.574 1.00 83.62 640 ILE A N 1
ATOM 4846 C CA . ILE A 1 640 ? 9.298 -49.670 -35.867 1.00 83.62 640 ILE A CA 1
ATOM 4847 C C . ILE A 1 640 ? 8.828 -48.237 -36.157 1.00 83.62 640 ILE A C 1
ATOM 4849 O O . ILE A 1 640 ? 9.082 -47.699 -37.234 1.00 83.62 640 ILE A O 1
ATOM 4853 N N . VAL A 1 641 ? 8.212 -47.579 -35.168 1.00 83.94 641 VAL A N 1
ATOM 4854 C CA . VAL A 1 641 ? 7.742 -46.189 -35.288 1.00 83.94 641 VAL A CA 1
ATOM 4855 C C . VAL A 1 641 ? 8.900 -45.214 -35.526 1.00 83.94 641 VAL A C 1
ATOM 4857 O O . VAL A 1 641 ? 8.771 -44.313 -36.352 1.00 83.94 641 VAL A O 1
ATOM 4860 N N . PHE A 1 642 ? 10.051 -45.393 -34.871 1.00 88.69 642 PHE A N 1
ATOM 4861 C CA . PHE A 1 642 ? 11.226 -44.542 -35.099 1.00 88.69 642 PHE A CA 1
ATOM 4862 C C . PHE A 1 642 ? 11.776 -44.677 -36.522 1.00 88.69 642 PHE A C 1
ATOM 4864 O O . PHE A 1 642 ? 12.052 -43.664 -37.168 1.00 88.69 642 PHE A O 1
ATOM 4871 N N . ALA A 1 643 ? 11.877 -45.904 -37.041 1.00 88.25 643 ALA A N 1
ATOM 4872 C CA . ALA A 1 643 ? 12.283 -46.147 -38.424 1.00 88.25 643 ALA A CA 1
ATOM 4873 C C . ALA A 1 643 ? 11.294 -45.533 -39.430 1.00 88.25 643 ALA A C 1
ATOM 4875 O O . ALA A 1 643 ? 11.700 -44.913 -40.411 1.00 88.25 643 ALA A O 1
ATOM 4876 N N . TRP A 1 644 ? 9.993 -45.630 -39.155 1.00 86.69 644 TRP A N 1
ATOM 4877 C CA . TRP A 1 644 ? 8.945 -45.050 -39.992 1.00 86.69 644 TRP A CA 1
ATOM 4878 C C . TRP A 1 644 ? 8.960 -43.523 -40.010 1.00 86.69 644 TRP A C 1
ATOM 4880 O O . TRP A 1 644 ? 8.912 -42.922 -41.083 1.00 86.69 644 TRP A O 1
ATOM 4890 N N . ARG A 1 645 ? 9.082 -42.891 -38.837 1.00 83.50 645 ARG A N 1
ATOM 4891 C CA . ARG A 1 645 ? 9.236 -41.436 -38.703 1.00 83.50 645 ARG A CA 1
ATOM 4892 C C . ARG A 1 645 ? 10.462 -40.943 -39.467 1.00 83.50 645 ARG A C 1
ATOM 4894 O O . ARG A 1 645 ? 10.360 -39.981 -40.220 1.00 83.50 645 ARG A O 1
ATOM 4901 N N . CYS A 1 646 ? 11.582 -41.656 -39.356 1.00 86.44 646 CYS A N 1
ATOM 4902 C CA . CYS A 1 646 ? 12.790 -41.345 -40.116 1.00 86.44 646 CYS A CA 1
ATOM 4903 C C . CYS A 1 646 ? 12.561 -41.479 -41.634 1.00 86.44 646 CYS A C 1
ATOM 4905 O O . CYS A 1 646 ? 12.920 -40.591 -42.408 1.00 86.44 646 CYS A O 1
ATOM 4907 N N . PHE A 1 647 ? 11.885 -42.544 -42.076 1.00 84.88 647 PHE A N 1
ATOM 4908 C CA . PHE A 1 647 ? 11.572 -42.758 -43.489 1.00 84.88 647 PHE A CA 1
ATOM 4909 C C . PHE A 1 647 ? 10.595 -41.716 -44.059 1.00 84.88 647 PHE A C 1
ATOM 4911 O O . PHE A 1 647 ? 10.731 -41.326 -45.222 1.00 84.88 647 PHE A O 1
ATOM 4918 N N . SER A 1 648 ? 9.633 -41.228 -43.267 1.00 81.44 648 SER A N 1
ATOM 4919 C CA . SER A 1 648 ? 8.602 -40.296 -43.742 1.00 81.44 648 SER A CA 1
ATOM 4920 C C . SER A 1 648 ? 9.136 -38.897 -44.047 1.00 81.44 648 SER A C 1
ATOM 4922 O O . SER A 1 648 ? 8.634 -38.242 -44.966 1.00 81.44 648 SER A O 1
ATOM 4924 N N . ILE A 1 649 ? 10.205 -38.471 -43.360 1.00 80.19 649 ILE A N 1
ATOM 4925 C CA . ILE A 1 649 ? 10.881 -37.182 -43.582 1.00 80.19 649 ILE A CA 1
ATOM 4926 C C . ILE A 1 649 ? 11.269 -37.011 -45.051 1.00 80.19 649 ILE A C 1
ATOM 4928 O O . ILE A 1 649 ? 11.076 -35.936 -45.622 1.00 80.19 649 ILE A O 1
ATOM 4932 N N . ARG A 1 650 ? 11.741 -38.082 -45.702 1.00 75.81 650 ARG A N 1
ATOM 4933 C CA . ARG A 1 650 ? 12.099 -38.066 -47.128 1.00 75.81 650 ARG A CA 1
ATOM 4934 C C . ARG A 1 650 ? 10.948 -37.613 -48.024 1.00 75.81 650 ARG A C 1
ATOM 4936 O O . ARG A 1 650 ? 11.182 -36.983 -49.053 1.00 75.81 650 ARG A O 1
ATOM 4943 N N . TYR A 1 651 ? 9.726 -37.983 -47.669 1.00 77.25 651 TYR A N 1
ATOM 4944 C CA . TYR A 1 651 ? 8.537 -37.713 -48.467 1.00 77.25 651 TYR A CA 1
ATOM 4945 C C . TYR A 1 651 ? 7.835 -36.419 -48.048 1.00 77.25 651 TYR A C 1
ATOM 4947 O O . TYR A 1 651 ? 6.829 -36.067 -48.660 1.00 77.25 651 TYR A O 1
ATOM 4955 N N . GLY A 1 652 ? 8.347 -35.712 -47.029 1.00 73.62 652 GLY A N 1
ATOM 4956 C CA . GLY A 1 652 ? 7.732 -34.494 -46.500 1.00 73.62 652 GLY A CA 1
ATOM 4957 C C . GLY A 1 652 ? 6.312 -34.723 -45.977 1.00 73.62 652 GLY A C 1
ATOM 4958 O O . GLY A 1 652 ? 5.492 -33.811 -46.029 1.00 73.62 652 GLY A O 1
ATOM 4959 N N . LYS A 1 653 ? 6.008 -35.950 -45.535 1.00 72.12 653 LYS A N 1
ATOM 4960 C CA . LYS A 1 653 ? 4.697 -36.351 -45.018 1.00 72.12 653 LYS A CA 1
ATOM 4961 C C . LYS A 1 653 ? 4.806 -36.744 -43.550 1.00 72.12 653 LYS A C 1
ATOM 4963 O O . LYS A 1 653 ? 5.813 -37.313 -43.118 1.00 72.12 653 LYS A O 1
ATOM 4968 N N . GLU A 1 654 ? 3.739 -36.478 -42.806 1.00 66.88 654 GLU A N 1
ATOM 4969 C CA . GLU A 1 654 ? 3.521 -37.085 -41.494 1.00 66.88 654 GLU A CA 1
ATOM 4970 C C . GLU A 1 654 ? 3.565 -38.604 -41.641 1.00 66.88 654 GLU A C 1
ATOM 4972 O O . GLU A 1 654 ? 3.015 -39.150 -42.603 1.00 66.88 654 GLU A O 1
ATOM 4977 N N . PHE A 1 655 ? 4.257 -39.277 -40.719 1.00 68.50 655 PHE A N 1
ATOM 4978 C CA . PHE A 1 655 ? 4.478 -40.715 -40.826 1.00 68.50 655 PHE A CA 1
ATOM 4979 C C . PHE A 1 655 ? 3.141 -41.454 -40.910 1.00 68.50 655 PHE A C 1
ATOM 4981 O O . PHE A 1 655 ? 2.977 -42.225 -41.844 1.00 68.50 655 PHE A O 1
ATOM 4988 N N . GLU A 1 656 ? 2.155 -41.090 -40.083 1.00 69.44 656 GLU A N 1
ATOM 4989 C CA . GLU A 1 656 ? 0.778 -41.621 -40.038 1.00 69.44 656 GLU A CA 1
ATOM 4990 C C . GLU A 1 656 ? 0.036 -41.579 -41.386 1.00 69.44 656 GLU A C 1
ATOM 4992 O O . GLU A 1 656 ? -0.812 -42.425 -41.648 1.00 69.44 656 GLU A O 1
ATOM 4997 N N . LYS A 1 657 ? 0.400 -40.654 -42.284 1.00 71.00 657 LYS A N 1
ATOM 4998 C CA . LYS A 1 657 ? -0.168 -40.517 -43.641 1.00 71.00 657 LYS A CA 1
ATOM 4999 C C . LYS A 1 657 ? 0.625 -41.284 -44.706 1.00 71.00 657 LYS A C 1
ATOM 5001 O O . LYS A 1 657 ? 0.403 -41.084 -45.906 1.00 71.00 657 LYS A O 1
ATOM 5006 N N . LEU A 1 658 ? 1.597 -42.103 -44.302 1.00 72.94 658 LEU A N 1
ATOM 5007 C CA . LEU A 1 658 ? 2.520 -42.796 -45.194 1.00 72.94 658 LEU A CA 1
ATOM 5008 C C . LEU A 1 658 ? 2.407 -44.327 -45.059 1.00 72.94 658 LEU A C 1
ATOM 5010 O O . LEU A 1 658 ? 3.023 -44.901 -44.163 1.00 72.94 658 LEU A O 1
ATOM 5014 N N . PRO A 1 659 ? 1.692 -44.988 -45.989 1.00 76.19 659 PRO A N 1
ATOM 5015 C CA . PRO A 1 659 ? 1.700 -46.439 -46.209 1.00 76.19 659 PRO A CA 1
ATOM 5016 C C . PRO A 1 659 ? 3.108 -47.038 -46.284 1.00 76.19 659 PRO A C 1
ATOM 5018 O O . PRO A 1 659 ? 3.817 -46.737 -47.247 1.00 76.19 659 PRO A O 1
ATOM 5021 N N . VAL A 1 660 ? 3.526 -47.873 -45.318 1.00 76.88 660 VAL A N 1
ATOM 5022 C CA . VAL A 1 660 ? 4.895 -48.426 -45.276 1.00 76.88 660 VAL A CA 1
ATOM 5023 C C . VAL A 1 660 ? 5.031 -49.854 -44.784 1.00 76.88 660 VAL A C 1
ATOM 5025 O O . VAL A 1 660 ? 4.431 -50.272 -43.814 1.00 76.88 660 VAL A O 1
ATOM 5028 N N . VAL A 1 661 ? 5.985 -50.553 -45.364 1.00 77.75 661 VAL A N 1
ATOM 5029 C CA . VAL A 1 661 ? 6.131 -51.994 -45.355 1.00 77.75 661 VAL A CA 1
ATOM 5030 C C . VAL A 1 661 ? 7.335 -52.462 -44.563 1.00 77.75 661 VAL A C 1
ATOM 5032 O O . VAL A 1 661 ? 8.431 -52.019 -44.859 1.00 77.75 661 VAL A O 1
ATOM 5035 N N . PHE A 1 662 ? 7.074 -53.338 -43.591 1.00 80.00 662 PHE A N 1
ATOM 5036 C CA . PHE A 1 662 ? 7.952 -54.052 -42.649 1.00 80.00 662 PHE A CA 1
ATOM 5037 C C . PHE A 1 662 ? 8.624 -55.353 -43.097 1.00 80.00 662 PHE A C 1
ATOM 5039 O O . PHE A 1 662 ? 8.183 -56.390 -42.616 1.00 80.00 662 PHE A O 1
ATOM 5046 N N . GLU A 1 663 ? 9.711 -55.343 -43.867 1.00 79.69 663 GLU A N 1
ATOM 5047 C CA . GLU A 1 663 ? 10.394 -56.588 -44.270 1.00 79.69 663 GLU A CA 1
ATOM 5048 C C . GLU A 1 663 ? 11.596 -56.910 -43.375 1.00 79.69 663 GLU A C 1
ATOM 5050 O O . GLU A 1 663 ? 12.261 -56.009 -42.858 1.00 79.69 663 GLU A O 1
ATOM 5055 N N . ASP A 1 664 ? 11.883 -58.200 -43.189 1.00 82.75 664 ASP A N 1
ATOM 5056 C CA . ASP A 1 664 ? 13.071 -58.714 -42.487 1.00 82.75 664 ASP A CA 1
ATOM 5057 C C . ASP A 1 664 ? 13.318 -58.116 -41.087 1.00 82.75 664 ASP A C 1
ATOM 5059 O O . ASP A 1 664 ? 14.458 -57.919 -40.645 1.00 82.75 664 ASP A O 1
ATOM 5063 N N . LEU A 1 665 ? 12.237 -57.814 -40.362 1.00 84.94 665 LEU A N 1
ATOM 5064 C CA . LEU A 1 665 ? 12.308 -57.173 -39.055 1.00 84.94 665 LEU A CA 1
ATOM 5065 C C . LEU A 1 665 ? 12.958 -58.094 -38.013 1.00 84.94 665 LEU A C 1
ATOM 5067 O O . LEU A 1 665 ? 12.424 -59.138 -37.646 1.00 84.94 665 LEU A O 1
ATOM 5071 N N . THR A 1 666 ? 14.088 -57.656 -37.466 1.00 83.69 666 THR A N 1
ATOM 5072 C CA . THR A 1 666 ? 14.833 -58.366 -36.423 1.00 83.69 666 THR A CA 1
ATOM 5073 C C . THR A 1 666 ? 15.022 -57.470 -35.204 1.00 83.69 666 THR A C 1
ATOM 5075 O O . THR A 1 666 ? 15.610 -56.392 -35.300 1.00 83.69 666 THR A O 1
ATOM 5078 N N . PHE A 1 667 ? 14.577 -57.938 -34.035 1.00 87.12 667 PHE A N 1
ATOM 5079 C CA . PHE A 1 667 ? 14.849 -57.303 -32.743 1.00 87.12 667 PHE A CA 1
ATOM 5080 C C . PHE A 1 667 ? 16.033 -57.987 -32.063 1.00 87.12 667 PHE A C 1
ATOM 5082 O O . PHE A 1 667 ? 15.965 -59.162 -31.709 1.00 87.12 667 PHE A O 1
ATOM 5089 N N . HIS A 1 668 ? 17.118 -57.245 -31.858 1.00 87.12 668 HIS A N 1
ATOM 5090 C CA . HIS A 1 668 ? 18.374 -57.785 -31.329 1.00 87.12 668 HIS A CA 1
ATOM 5091 C C . HIS A 1 668 ? 18.394 -57.817 -29.802 1.00 87.12 668 HIS A C 1
ATOM 5093 O O . HIS A 1 668 ? 18.933 -58.744 -29.200 1.00 87.12 668 HIS A O 1
ATOM 5099 N N . ARG A 1 669 ? 17.818 -56.793 -29.161 1.00 85.19 669 ARG A N 1
ATOM 5100 C CA . ARG A 1 669 ? 17.732 -56.681 -27.698 1.00 85.19 669 ARG A CA 1
ATOM 5101 C C . ARG A 1 669 ? 16.633 -55.696 -27.273 1.00 85.19 669 ARG A C 1
ATOM 5103 O O . ARG A 1 669 ? 16.313 -54.787 -28.037 1.00 85.19 669 ARG A O 1
ATOM 5110 N N . PRO A 1 670 ? 16.099 -55.814 -26.045 1.00 83.75 670 PRO A N 1
ATOM 5111 C CA . PRO A 1 670 ? 15.209 -54.801 -25.483 1.00 83.75 670 PRO A CA 1
ATOM 5112 C C . PRO A 1 670 ? 15.959 -53.484 -25.225 1.00 83.75 670 PRO A C 1
ATOM 5114 O O . PRO A 1 670 ? 17.062 -53.498 -24.670 1.00 83.75 670 PRO A O 1
ATOM 5117 N N . GLY A 1 671 ? 15.351 -52.353 -25.597 1.00 83.81 671 GLY A N 1
ATOM 5118 C CA . GLY A 1 671 ? 15.841 -51.019 -25.230 1.00 83.81 671 GLY A CA 1
ATOM 5119 C C . GLY A 1 671 ? 15.498 -50.670 -23.781 1.00 83.81 671 GLY A C 1
ATOM 5120 O O . GLY A 1 671 ? 14.528 -51.190 -23.222 1.00 83.81 671 GLY A O 1
ATOM 5121 N N . VAL A 1 672 ? 16.283 -49.796 -23.157 1.00 81.25 672 VAL A N 1
ATOM 5122 C CA . VAL A 1 672 ? 16.135 -49.398 -21.755 1.00 81.25 672 VAL A CA 1
ATOM 5123 C C . VAL A 1 672 ? 15.866 -47.900 -21.683 1.00 81.25 672 VAL A C 1
ATOM 5125 O O . VAL A 1 672 ? 16.741 -47.080 -21.931 1.00 81.25 672 VAL A O 1
ATOM 5128 N N . VAL A 1 673 ? 14.657 -47.528 -21.266 1.00 85.81 673 VAL A N 1
ATOM 5129 C CA . VAL A 1 673 ? 14.311 -46.114 -21.078 1.00 85.81 673 VAL A CA 1
ATOM 5130 C C . VAL A 1 673 ? 14.675 -45.685 -19.659 1.00 85.81 673 VAL A C 1
ATOM 5132 O O . VAL A 1 673 ? 14.277 -46.327 -18.681 1.00 85.81 673 VAL A O 1
ATOM 5135 N N . SER A 1 674 ? 15.433 -44.595 -19.531 1.00 84.94 674 SER A N 1
ATOM 5136 C CA . SER A 1 674 ? 15.735 -44.005 -18.227 1.00 84.94 674 SER A CA 1
ATOM 5137 C C . SER A 1 674 ? 14.471 -43.429 -17.585 1.00 84.94 674 SER A C 1
ATOM 5139 O O . SER A 1 674 ? 13.679 -42.756 -18.238 1.00 84.94 674 SER A O 1
ATOM 5141 N N . ARG A 1 675 ? 14.289 -43.664 -16.278 1.00 82.88 675 ARG A N 1
ATOM 5142 C CA . ARG A 1 675 ? 13.198 -43.045 -15.501 1.00 82.88 675 ARG A CA 1
ATOM 5143 C C . ARG A 1 675 ? 13.428 -41.554 -15.247 1.00 82.88 675 ARG A C 1
ATOM 5145 O O . ARG A 1 675 ? 12.463 -40.849 -14.986 1.00 82.88 675 ARG A O 1
ATOM 5152 N N . THR A 1 676 ? 14.686 -41.118 -15.281 1.00 79.38 676 THR A N 1
ATOM 5153 C CA . THR A 1 676 ? 15.108 -39.737 -15.036 1.00 79.38 676 THR A CA 1
ATOM 5154 C C . THR A 1 676 ? 16.107 -39.299 -16.108 1.00 79.38 676 THR A C 1
ATOM 5156 O O . THR A 1 676 ? 17.056 -40.025 -16.423 1.00 79.38 676 THR A O 1
ATOM 5159 N N . GLY A 1 677 ? 15.905 -38.105 -16.663 1.00 81.25 677 GLY A N 1
ATOM 5160 C CA . GLY A 1 677 ? 16.683 -37.590 -17.794 1.00 81.25 677 GLY A CA 1
ATOM 5161 C C . GLY A 1 677 ? 16.331 -38.240 -19.138 1.00 81.25 677 GLY A C 1
ATOM 5162 O O . GLY A 1 677 ? 15.452 -39.098 -19.219 1.00 81.25 677 GLY A O 1
ATOM 5163 N N . SER A 1 678 ? 17.043 -37.837 -20.195 1.00 84.88 678 SER A N 1
ATOM 5164 C CA . SER A 1 678 ? 16.727 -38.250 -21.563 1.00 84.88 678 SER A CA 1
ATOM 5165 C C . SER A 1 678 ? 17.454 -39.525 -22.010 1.00 84.88 678 SER A C 1
ATOM 5167 O O . SER A 1 678 ? 18.618 -39.766 -21.679 1.00 84.88 678 SER A O 1
ATOM 5169 N N . THR A 1 679 ? 16.764 -40.348 -22.801 1.00 88.00 679 THR A N 1
ATOM 5170 C CA . THR A 1 679 ? 17.305 -41.532 -23.482 1.00 88.00 679 THR A CA 1
ATOM 5171 C C . THR A 1 679 ? 17.346 -41.269 -24.984 1.00 88.00 679 THR A C 1
ATOM 5173 O O . THR A 1 679 ? 16.308 -41.008 -25.584 1.00 88.00 679 THR A O 1
ATOM 5176 N N . ARG A 1 680 ? 18.529 -41.358 -25.606 1.00 89.25 680 ARG A N 1
ATOM 5177 C CA . ARG A 1 680 ? 18.680 -41.155 -27.057 1.00 89.25 680 ARG A CA 1
ATOM 5178 C C . ARG A 1 680 ? 18.528 -42.436 -27.846 1.00 89.25 680 ARG A C 1
ATOM 5180 O O . ARG A 1 680 ? 19.324 -43.364 -27.679 1.00 89.25 680 ARG A O 1
ATOM 5187 N N . ILE A 1 681 ? 17.590 -42.407 -28.782 1.00 91.12 681 ILE A N 1
ATOM 5188 C CA . ILE A 1 681 ? 17.408 -43.416 -29.814 1.00 91.12 681 ILE A CA 1
ATOM 5189 C C . ILE A 1 681 ? 17.814 -42.823 -31.157 1.00 91.12 681 ILE A C 1
ATOM 5191 O O . ILE A 1 681 ? 17.404 -41.724 -31.516 1.00 91.12 681 ILE A O 1
ATOM 5195 N N . LEU A 1 682 ? 18.631 -43.553 -31.898 1.00 90.81 682 LEU A N 1
ATOM 5196 C CA . LEU A 1 682 ? 19.080 -43.177 -33.226 1.00 90.81 682 LEU A CA 1
ATOM 5197 C C . LEU A 1 682 ? 18.456 -44.127 -34.237 1.00 90.81 682 LEU A C 1
ATOM 5199 O O . LEU A 1 682 ? 18.676 -45.334 -34.147 1.00 90.81 682 LEU A O 1
ATOM 5203 N N . ALA A 1 683 ? 17.688 -43.586 -35.178 1.00 90.75 683 ALA A N 1
ATOM 5204 C CA . ALA A 1 683 ? 17.171 -44.335 -36.314 1.00 90.75 683 ALA A CA 1
ATOM 5205 C C . ALA A 1 683 ? 17.847 -43.845 -37.590 1.00 90.75 683 ALA A C 1
ATOM 5207 O O . ALA A 1 683 ? 17.958 -42.641 -37.832 1.00 90.75 683 ALA A O 1
ATOM 5208 N N . ASN A 1 684 ? 18.288 -44.790 -38.403 1.00 90.12 684 ASN A N 1
ATOM 5209 C CA . ASN A 1 684 ? 18.926 -44.524 -39.677 1.00 90.12 684 ASN A CA 1
ATOM 5210 C C . ASN A 1 684 ? 18.238 -45.369 -40.745 1.00 90.12 684 ASN A C 1
ATOM 5212 O O . ASN A 1 684 ? 18.035 -46.564 -40.539 1.00 90.12 684 ASN A O 1
ATOM 5216 N N . VAL A 1 685 ? 17.864 -44.747 -41.864 1.00 89.19 685 VAL A N 1
ATOM 5217 C CA . VAL A 1 685 ? 17.204 -45.426 -42.986 1.00 89.19 685 VAL A CA 1
ATOM 5218 C C . VAL A 1 685 ? 17.957 -45.133 -44.278 1.00 89.19 685 VAL A C 1
ATOM 5220 O O . VAL A 1 685 ? 18.025 -43.993 -44.750 1.00 89.19 685 VAL A O 1
ATOM 5223 N N . LEU A 1 686 ? 18.503 -46.180 -44.894 1.00 86.75 686 LEU A N 1
ATOM 5224 C CA . LEU A 1 686 ? 19.219 -46.088 -46.158 1.00 86.75 686 LEU A CA 1
ATOM 5225 C C . LEU A 1 686 ? 18.241 -45.792 -47.298 1.00 86.75 686 LEU A C 1
ATOM 5227 O O . LEU A 1 686 ? 17.366 -46.588 -47.631 1.00 86.75 686 LEU A O 1
ATOM 5231 N N . HIS A 1 687 ? 18.413 -44.642 -47.949 1.00 74.75 687 HIS A N 1
ATOM 5232 C CA . HIS A 1 687 ? 17.473 -44.158 -48.962 1.00 74.75 687 HIS A CA 1
ATOM 5233 C C . HIS A 1 687 ? 17.301 -45.089 -50.177 1.00 74.75 687 HIS A C 1
ATOM 5235 O O . HIS A 1 687 ? 16.237 -45.093 -50.792 1.00 74.75 687 HIS A O 1
ATOM 5241 N N . THR A 1 688 ? 18.324 -45.836 -50.586 1.00 75.19 688 THR A N 1
ATOM 5242 C CA . THR A 1 688 ? 18.254 -46.661 -51.805 1.00 75.19 688 THR A CA 1
ATOM 5243 C C . THR A 1 688 ? 17.693 -48.052 -51.549 1.00 75.19 688 THR A C 1
ATOM 5245 O O . THR A 1 688 ? 16.880 -48.520 -52.340 1.00 75.19 688 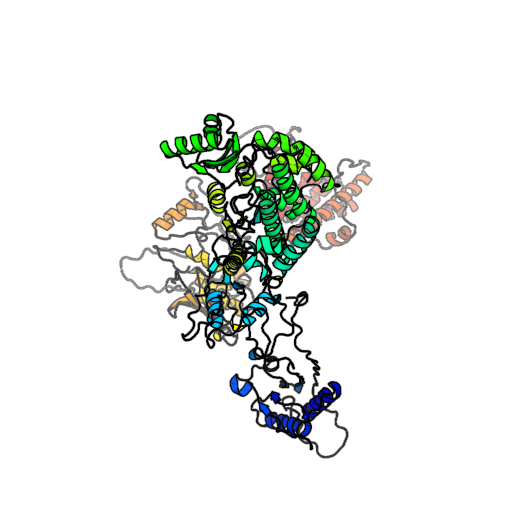THR A O 1
ATOM 5248 N N . SER A 1 689 ? 18.119 -48.714 -50.472 1.00 82.25 689 SER A N 1
ATOM 5249 C CA . SER A 1 689 ? 17.677 -50.072 -50.146 1.00 82.25 689 SER A CA 1
ATOM 5250 C C . SER A 1 689 ? 16.402 -50.085 -49.309 1.00 82.25 689 SER A C 1
ATOM 5252 O O . SER A 1 689 ? 15.625 -51.023 -49.446 1.00 82.25 689 SER A O 1
ATOM 5254 N N . GLY A 1 690 ? 16.151 -49.054 -48.496 1.00 83.06 690 GLY A N 1
ATOM 5255 C CA . GLY A 1 690 ? 15.111 -49.068 -47.467 1.00 83.06 690 GLY A CA 1
ATOM 5256 C C . GLY A 1 690 ? 15.550 -49.791 -46.193 1.00 83.06 690 GLY A C 1
ATOM 5257 O O . GLY A 1 690 ? 14.773 -49.880 -45.256 1.00 83.06 690 GLY A O 1
ATOM 5258 N N . GLU A 1 691 ? 16.776 -50.308 -46.123 1.00 91.38 691 GLU A N 1
ATOM 5259 C CA . GLU A 1 691 ? 17.287 -50.925 -44.898 1.00 91.38 691 GLU A CA 1
ATOM 5260 C C . GLU A 1 691 ? 17.375 -49.883 -43.787 1.00 91.38 691 GLU A C 1
ATOM 5262 O O . GLU A 1 691 ? 17.840 -48.760 -44.010 1.00 91.38 691 GLU A O 1
ATOM 5267 N N . PHE A 1 692 ? 16.937 -50.254 -42.592 1.00 92.38 692 PHE A N 1
ATOM 5268 C CA . PHE A 1 692 ? 16.998 -49.395 -41.428 1.00 92.38 692 PHE A CA 1
ATOM 5269 C C . PHE A 1 692 ? 17.669 -50.085 -40.249 1.00 92.38 692 PHE A C 1
ATOM 5271 O O . PHE A 1 692 ? 17.602 -51.304 -40.075 1.00 92.38 692 PHE A O 1
ATOM 5278 N N . GLU A 1 693 ? 18.270 -49.260 -39.403 1.00 93.88 693 GLU A N 1
ATOM 5279 C CA . GLU A 1 693 ? 18.796 -49.642 -38.101 1.00 93.88 693 GLU A CA 1
ATOM 5280 C C . GLU A 1 693 ? 18.285 -48.669 -37.038 1.00 93.88 693 GLU A C 1
ATOM 5282 O O . GLU A 1 693 ? 18.216 -47.456 -37.249 1.00 93.88 693 GLU A O 1
ATOM 5287 N N . VAL A 1 694 ? 17.924 -49.209 -35.878 1.00 92.88 694 VAL A N 1
ATOM 5288 C CA . VAL A 1 694 ? 17.578 -48.435 -34.686 1.00 92.88 694 VAL A CA 1
ATOM 5289 C C . VAL A 1 694 ? 18.541 -48.826 -33.583 1.00 92.88 694 VAL A C 1
ATOM 5291 O O . VAL A 1 694 ? 18.696 -50.010 -33.283 1.00 92.88 694 VAL A O 1
ATOM 5294 N N . SER A 1 695 ? 19.193 -47.845 -32.969 1.00 92.62 695 SER A N 1
ATOM 5295 C CA . SER A 1 695 ? 20.180 -48.056 -31.914 1.00 92.62 695 SER A CA 1
ATOM 5296 C C . SER A 1 695 ? 19.951 -47.135 -30.721 1.00 92.62 695 SER A C 1
ATOM 5298 O O . SER A 1 695 ? 19.399 -46.045 -30.829 1.00 92.62 695 SER A O 1
ATOM 5300 N N . GLU A 1 696 ? 20.401 -47.585 -29.559 1.00 91.38 696 GLU A N 1
ATOM 5301 C CA . GLU A 1 696 ? 20.410 -46.826 -28.311 1.00 91.38 696 GLU A CA 1
ATOM 5302 C C . GLU A 1 696 ? 21.853 -46.769 -27.826 1.00 91.38 696 GLU A C 1
ATOM 5304 O O . GLU A 1 696 ? 22.486 -47.809 -27.639 1.00 91.38 696 GLU A O 1
ATOM 5309 N N . SER A 1 697 ? 22.389 -45.561 -27.630 1.00 82.00 697 SER A N 1
ATOM 5310 C CA . SER A 1 697 ? 23.780 -45.352 -27.188 1.00 82.00 697 SER A CA 1
ATOM 5311 C C . SER A 1 697 ? 24.817 -46.149 -28.006 1.00 82.00 697 SER A C 1
ATOM 5313 O O . SER A 1 697 ? 25.781 -46.687 -27.461 1.00 82.00 697 SER A O 1
ATOM 5315 N N . GLY A 1 698 ? 24.597 -46.260 -29.322 1.00 80.81 698 GLY A N 1
ATOM 5316 C CA . GLY A 1 698 ? 25.456 -47.000 -30.256 1.00 80.81 698 GLY A CA 1
ATOM 5317 C C . GLY A 1 698 ? 25.280 -48.523 -30.240 1.00 80.81 698 GLY A C 1
ATOM 5318 O O . GLY A 1 698 ? 25.966 -49.223 -30.975 1.00 80.81 698 GLY A O 1
ATOM 5319 N N . SER A 1 699 ? 24.368 -49.052 -29.423 1.00 88.25 699 SER A N 1
ATOM 5320 C CA . SER A 1 699 ? 24.062 -50.480 -29.356 1.00 88.25 699 SER A CA 1
ATOM 5321 C C . SER A 1 699 ? 22.753 -50.782 -30.088 1.00 88.25 699 SER A C 1
ATOM 5323 O O . SER A 1 699 ? 21.703 -50.224 -29.757 1.00 88.25 699 SER A O 1
ATOM 5325 N N . LEU A 1 700 ? 22.816 -51.690 -31.062 1.00 91.50 700 LEU A N 1
ATOM 5326 C CA . LEU A 1 700 ? 21.716 -52.037 -31.964 1.00 91.50 700 LEU A CA 1
ATOM 5327 C C . LEU A 1 700 ? 20.493 -52.579 -31.206 1.00 91.50 700 LEU A C 1
ATOM 5329 O O . LEU A 1 700 ? 20.643 -53.406 -30.305 1.00 91.50 700 LEU A O 1
ATOM 5333 N N . LEU A 1 701 ? 19.303 -52.090 -31.555 1.00 91.56 701 LEU A N 1
ATOM 5334 C CA . LEU A 1 701 ? 18.007 -52.508 -31.009 1.00 91.56 701 LEU A CA 1
ATOM 5335 C C . LEU A 1 701 ? 17.203 -53.300 -32.040 1.00 91.56 701 LEU A C 1
ATOM 5337 O O . LEU A 1 701 ? 16.770 -54.414 -31.749 1.00 91.56 701 LEU A O 1
ATOM 5341 N N . ALA A 1 702 ? 17.033 -52.745 -33.241 1.00 89.25 702 ALA A N 1
ATOM 5342 C CA . ALA A 1 702 ? 16.253 -53.355 -34.311 1.00 89.25 702 ALA A CA 1
ATOM 5343 C C . ALA A 1 702 ? 16.861 -53.069 -35.686 1.00 89.25 702 ALA A C 1
ATOM 5345 O O . ALA A 1 702 ? 17.472 -52.019 -35.891 1.00 89.25 702 ALA A O 1
ATOM 5346 N N . THR A 1 703 ? 16.662 -53.991 -36.621 1.00 93.06 703 THR A N 1
ATOM 5347 C CA . THR A 1 703 ? 16.991 -53.832 -38.043 1.00 93.06 703 THR A CA 1
ATOM 5348 C C . THR A 1 703 ? 15.864 -54.373 -38.901 1.00 93.06 703 THR A C 1
ATOM 5350 O O . THR A 1 703 ? 15.112 -55.233 -38.451 1.00 93.06 703 THR A O 1
ATOM 5353 N N . GLY A 1 704 ? 15.778 -53.918 -40.140 1.00 88.12 704 GLY A N 1
ATOM 5354 C CA . GLY A 1 704 ? 14.862 -54.466 -41.133 1.00 88.12 704 GLY A CA 1
ATOM 5355 C C . GLY A 1 704 ? 14.904 -53.627 -42.395 1.00 88.12 704 GLY A C 1
ATOM 5356 O O . GLY A 1 704 ? 15.832 -52.841 -42.595 1.00 88.12 704 GLY A O 1
ATOM 5357 N N . ARG A 1 705 ? 13.880 -53.751 -43.229 1.00 85.06 705 ARG A N 1
ATOM 5358 C CA . ARG A 1 705 ? 13.733 -52.979 -44.455 1.00 85.06 705 ARG A CA 1
ATOM 5359 C C . ARG A 1 705 ? 12.353 -52.342 -44.528 1.00 85.06 705 ARG A C 1
ATOM 5361 O O . ARG A 1 705 ? 11.351 -53.004 -44.304 1.00 85.06 705 ARG A O 1
ATOM 5368 N N . ILE A 1 706 ? 12.322 -51.051 -44.851 1.00 85.25 706 ILE A N 1
ATOM 5369 C CA . ILE A 1 706 ? 11.117 -50.245 -45.003 1.00 85.25 706 ILE A CA 1
ATOM 5370 C C . ILE A 1 706 ? 10.928 -49.767 -46.449 1.00 85.25 706 ILE A C 1
ATOM 5372 O O . ILE A 1 706 ? 11.834 -49.193 -47.059 1.00 85.25 706 ILE A O 1
ATOM 5376 N N . ARG A 1 707 ? 9.736 -49.984 -47.017 1.00 84.81 707 ARG A N 1
ATOM 5377 C CA . ARG A 1 707 ? 9.337 -49.477 -48.350 1.00 84.81 707 ARG A CA 1
ATOM 5378 C C . ARG A 1 707 ? 7.898 -48.958 -48.356 1.00 84.81 707 ARG A C 1
ATOM 5380 O O . ARG A 1 707 ? 7.187 -49.163 -47.389 1.00 84.81 707 ARG A O 1
ATOM 5387 N N . LEU A 1 708 ? 7.461 -48.256 -49.402 1.00 80.62 708 LEU A N 1
ATOM 5388 C CA . LEU A 1 708 ? 6.053 -47.830 -49.537 1.00 80.62 708 LEU A CA 1
ATOM 5389 C C . LEU A 1 708 ? 5.142 -49.037 -49.813 1.00 80.62 708 LEU A C 1
ATOM 5391 O O . LEU A 1 708 ? 5.644 -50.043 -50.303 1.00 80.62 708 LEU A O 1
ATOM 5395 N N . LEU A 1 709 ? 3.842 -48.960 -49.521 1.00 76.69 709 LEU A N 1
ATOM 5396 C CA . LEU A 1 709 ? 2.873 -49.983 -49.958 1.00 76.69 709 LEU A CA 1
ATOM 5397 C C . LEU A 1 709 ? 2.514 -49.810 -51.444 1.00 76.69 709 LEU A C 1
ATOM 5399 O O . LEU A 1 709 ? 2.225 -48.690 -51.866 1.00 76.69 709 LEU A O 1
ATOM 5403 N N . ASP A 1 710 ? 2.467 -50.912 -52.201 1.00 68.19 710 ASP A N 1
ATOM 5404 C CA . ASP A 1 710 ? 2.066 -50.942 -53.615 1.00 68.19 710 ASP A CA 1
ATOM 5405 C C . ASP A 1 710 ? 0.674 -51.594 -53.810 1.00 68.19 710 ASP A C 1
ATOM 5407 O O . ASP A 1 710 ? 0.176 -52.328 -52.957 1.00 68.19 710 ASP A O 1
ATOM 5411 N N . GLU A 1 711 ? 0.023 -51.370 -54.961 1.00 51.91 711 GLU A N 1
ATOM 5412 C CA . GLU A 1 711 ? -1.322 -51.920 -55.244 1.00 51.91 711 GLU A CA 1
ATOM 5413 C C . GLU A 1 711 ? -1.384 -53.456 -55.299 1.00 51.91 711 GLU A C 1
ATOM 5415 O O . GLU A 1 711 ? -2.432 -54.037 -55.018 1.00 51.91 711 GLU A O 1
ATOM 5420 N N . SER A 1 712 ? -0.275 -54.132 -55.610 1.00 53.88 712 SER A N 1
ATOM 5421 C CA . SER A 1 712 ? -0.196 -55.599 -55.606 1.00 53.88 712 SER A CA 1
ATOM 5422 C C . SER A 1 712 ? -0.394 -56.205 -54.217 1.00 53.88 712 SER A C 1
ATOM 5424 O O . SER A 1 712 ? -0.873 -57.330 -54.110 1.00 53.88 712 SER A O 1
ATOM 5426 N N . ASP A 1 713 ? -0.063 -55.458 -53.163 1.00 53.44 713 ASP A N 1
ATOM 5427 C CA . ASP A 1 713 ? -0.189 -55.920 -51.779 1.00 53.44 713 ASP A CA 1
ATOM 5428 C C . ASP A 1 713 ? -1.651 -55.910 -51.311 1.00 53.44 713 ASP A C 1
ATOM 5430 O O . ASP A 1 713 ? -2.033 -56.695 -50.449 1.00 53.44 713 ASP A O 1
ATOM 5434 N N . ARG A 1 714 ? -2.495 -55.067 -51.927 1.00 48.53 714 ARG A N 1
ATOM 5435 C CA . ARG A 1 714 ? -3.938 -54.971 -51.638 1.00 48.53 714 ARG A CA 1
ATOM 5436 C C . ARG A 1 714 ? -4.744 -56.147 -52.195 1.00 48.53 714 ARG A C 1
ATOM 5438 O O . ARG A 1 714 ? -5.837 -56.424 -51.717 1.00 48.53 714 ARG A O 1
ATOM 5445 N N . LEU A 1 715 ? -4.231 -56.843 -53.211 1.00 40.50 715 LEU A N 1
ATOM 5446 C CA . LEU A 1 715 ? -4.916 -57.960 -53.880 1.00 40.50 715 LEU A CA 1
ATOM 5447 C C . LEU A 1 715 ? -4.764 -59.306 -53.141 1.00 40.50 715 LEU A C 1
ATOM 5449 O O . LEU A 1 715 ? -5.393 -60.285 -53.533 1.00 40.50 715 LEU A O 1
ATOM 5453 N N . GLY A 1 716 ? -3.955 -59.360 -52.075 1.00 41.75 716 GLY A N 1
ATOM 5454 C CA . GLY A 1 716 ? -3.719 -60.553 -51.252 1.00 41.75 716 GLY A CA 1
ATOM 5455 C C . GLY A 1 716 ? -4.737 -60.800 -50.129 1.00 41.75 716 GLY A C 1
ATOM 5456 O O . GLY A 1 716 ? -4.600 -61.786 -49.407 1.00 41.75 716 GLY A O 1
ATOM 5457 N N . HIS A 1 717 ? -5.757 -59.950 -49.967 1.00 40.69 717 HIS A N 1
ATOM 5458 C CA . HIS A 1 717 ? -6.822 -60.161 -48.984 1.00 40.69 717 HIS A CA 1
ATOM 5459 C C . HIS A 1 717 ? -7.748 -61.309 -49.430 1.00 40.69 717 HIS A C 1
ATOM 5461 O O . HIS A 1 717 ? -8.777 -61.089 -50.065 1.00 40.69 717 HIS A O 1
ATOM 5467 N N . GLN A 1 718 ? -7.379 -62.554 -49.110 1.00 38.56 718 GLN A N 1
ATOM 5468 C CA . GLN A 1 718 ? -8.351 -63.649 -49.041 1.00 38.56 718 GLN A CA 1
ATOM 5469 C C . GLN A 1 718 ? -9.461 -63.256 -48.055 1.00 38.56 718 GLN A C 1
ATOM 5471 O O . GLN A 1 718 ? -9.166 -62.709 -46.990 1.00 38.56 718 GLN A O 1
ATOM 5476 N N . GLU A 1 719 ? -10.724 -63.529 -48.406 1.00 35.09 719 GLU A N 1
ATOM 5477 C CA . GLU A 1 719 ? -11.859 -63.406 -47.483 1.00 35.09 719 GLU A CA 1
ATOM 5478 C C . GLU A 1 719 ? -11.492 -64.058 -46.144 1.00 35.09 719 GLU A C 1
ATOM 5480 O O . GLU A 1 719 ? -11.131 -65.237 -46.093 1.00 35.09 719 GLU A O 1
ATOM 5485 N N . LEU A 1 720 ? -11.532 -63.271 -45.065 1.00 41.41 720 LEU A N 1
ATOM 5486 C CA . LEU A 1 720 ? -11.184 -63.761 -43.737 1.00 41.41 720 LEU A CA 1
ATOM 5487 C C . LEU A 1 720 ? -12.087 -64.947 -43.374 1.00 41.41 720 LEU A C 1
ATOM 5489 O O . LEU A 1 720 ? -13.299 -64.887 -43.609 1.00 41.41 720 LEU A O 1
ATOM 5493 N N . PRO A 1 721 ? -11.548 -66.010 -42.756 1.00 38.22 721 PRO A N 1
ATOM 5494 C CA . PRO A 1 721 ? -12.386 -67.065 -42.220 1.00 38.22 721 PRO A CA 1
ATOM 5495 C C . PRO A 1 721 ? -13.346 -66.459 -41.191 1.00 38.22 721 PRO A C 1
ATOM 5497 O O . PRO A 1 721 ? -12.925 -65.798 -40.242 1.00 38.22 721 PRO A O 1
ATOM 5500 N N . VAL A 1 722 ? -14.646 -66.686 -41.389 1.00 39.56 722 VAL A N 1
ATOM 5501 C CA . VAL A 1 722 ? -15.700 -66.282 -40.453 1.00 39.56 722 VAL A CA 1
ATOM 5502 C C . VAL A 1 722 ? -15.367 -66.857 -39.076 1.00 39.56 722 VAL A C 1
ATOM 5504 O O . VAL A 1 722 ? -15.360 -68.076 -38.890 1.00 39.56 722 VAL A O 1
ATOM 5507 N N . VAL A 1 723 ? -15.067 -65.984 -38.112 1.00 43.03 723 VAL A N 1
ATOM 5508 C CA . VAL A 1 723 ? -14.820 -66.388 -36.724 1.00 43.03 723 VAL A CA 1
ATOM 5509 C C . VAL A 1 723 ? -16.132 -66.959 -36.169 1.00 43.03 723 VAL A C 1
ATOM 5511 O O . VAL A 1 723 ? -17.154 -66.271 -36.226 1.00 43.03 723 VAL A O 1
ATOM 5514 N N . PRO A 1 724 ? -16.161 -68.203 -35.654 1.00 43.12 724 PRO A N 1
ATOM 5515 C CA . PRO A 1 724 ? -17.355 -68.736 -35.010 1.00 43.12 724 PRO A CA 1
ATOM 5516 C C . PRO A 1 724 ? -17.776 -67.829 -33.843 1.00 43.12 724 PRO A C 1
ATOM 5518 O O . PRO A 1 724 ? -16.898 -67.345 -33.123 1.00 43.12 724 PRO A O 1
ATOM 5521 N N . PRO A 1 725 ? -19.083 -67.613 -33.609 1.00 45.75 725 PRO A N 1
ATOM 5522 C CA . PRO A 1 725 ? -19.547 -66.881 -32.436 1.00 45.75 725 PRO A CA 1
ATOM 5523 C C . PRO A 1 725 ? -19.009 -67.546 -31.162 1.00 45.75 725 PRO A C 1
ATOM 5525 O O . PRO A 1 725 ? -18.954 -68.775 -31.070 1.00 45.75 725 PRO A O 1
ATOM 5528 N N . PHE A 1 726 ? -18.568 -66.722 -30.211 1.00 47.56 726 PHE A N 1
ATOM 5529 C CA . PHE A 1 726 ? -17.949 -67.162 -28.964 1.00 47.56 726 PHE A CA 1
ATOM 5530 C C . PHE A 1 726 ? -18.823 -68.187 -28.235 1.00 47.56 726 PHE A C 1
ATOM 5532 O O . PHE A 1 726 ? -20.033 -68.014 -28.092 1.00 47.56 726 PHE A O 1
ATOM 5539 N N . ASP A 1 727 ? -18.192 -69.241 -27.721 1.00 46.91 727 ASP A N 1
ATOM 5540 C CA . ASP A 1 727 ? -18.827 -70.121 -26.746 1.00 46.91 727 ASP A CA 1
ATOM 5541 C C . ASP A 1 727 ? -18.914 -69.329 -25.428 1.00 46.91 727 ASP A C 1
ATOM 5543 O O . ASP A 1 727 ? -17.913 -69.171 -24.726 1.00 46.91 727 ASP A O 1
ATOM 5547 N N . ALA A 1 728 ? -20.091 -68.761 -25.137 1.00 50.28 728 ALA A N 1
ATOM 5548 C CA . ALA A 1 728 ? -20.369 -67.775 -24.078 1.00 50.28 728 ALA A CA 1
ATOM 5549 C C . ALA A 1 728 ? -20.055 -68.234 -22.633 1.00 50.28 728 ALA A C 1
ATOM 5551 O O . ALA A 1 728 ? -20.356 -67.540 -21.666 1.00 50.28 728 ALA A O 1
ATOM 5552 N N . ASN A 1 729 ? -19.456 -69.413 -22.464 1.00 50.94 729 ASN A N 1
ATOM 5553 C CA . ASN A 1 729 ? -19.180 -70.021 -21.171 1.00 50.94 729 ASN A CA 1
ATOM 5554 C C . ASN A 1 729 ? -17.790 -69.679 -20.593 1.00 50.94 729 ASN A C 1
ATOM 5556 O O . ASN A 1 729 ? -17.562 -69.984 -19.423 1.00 50.94 729 ASN A O 1
ATOM 5560 N N . TYR A 1 730 ? -16.866 -69.061 -21.353 1.00 55.03 730 TYR A N 1
ATOM 5561 C CA . TYR A 1 730 ? -15.492 -68.770 -20.885 1.00 55.03 730 TYR A CA 1
ATOM 5562 C C . TYR A 1 730 ? -14.853 -67.502 -21.504 1.00 55.03 730 TYR A C 1
ATOM 5564 O O . TYR A 1 730 ? -13.814 -67.583 -22.172 1.00 55.03 730 TYR A O 1
ATOM 5572 N N . GLU A 1 731 ? -15.446 -66.328 -21.274 1.00 62.03 731 GLU A N 1
ATOM 5573 C CA . GLU A 1 731 ? -14.825 -65.028 -21.585 1.00 62.03 731 GLU A CA 1
ATOM 5574 C C . GLU A 1 731 ? -13.912 -64.554 -20.438 1.00 62.03 731 GLU A C 1
ATOM 5576 O O . GLU A 1 731 ? -14.279 -64.611 -19.265 1.00 62.03 731 GLU A O 1
ATOM 5581 N N . LEU A 1 732 ? -12.705 -64.096 -20.779 1.00 65.50 732 LEU A N 1
ATOM 5582 C CA . LEU A 1 732 ? -11.773 -63.425 -19.874 1.00 65.50 732 LEU A CA 1
ATOM 5583 C C . LEU A 1 732 ? -11.964 -61.917 -20.003 1.00 65.50 732 LEU A C 1
ATOM 5585 O O . LEU A 1 732 ? -11.877 -61.369 -21.105 1.00 65.50 732 LEU A O 1
ATOM 5589 N N . SER A 1 733 ? -12.169 -61.236 -18.880 1.00 75.31 733 SER A N 1
ATOM 5590 C CA . SER A 1 733 ? -12.200 -59.775 -18.863 1.00 75.31 733 SER A CA 1
ATOM 5591 C C . SER A 1 733 ? -10.804 -59.185 -19.117 1.00 75.31 733 SER A C 1
ATOM 5593 O O . SER A 1 733 ? -9.782 -59.858 -18.949 1.00 75.31 733 SER A O 1
ATOM 5595 N N . SER A 1 734 ? -10.736 -57.897 -19.470 1.00 72.31 734 SER A N 1
ATOM 5596 C CA . SER A 1 734 ? -9.477 -57.132 -19.496 1.00 72.31 734 SER A CA 1
ATOM 5597 C C . SER A 1 734 ? -8.655 -57.316 -18.212 1.00 72.31 734 SER A C 1
ATOM 5599 O O . SER A 1 734 ? -7.439 -57.519 -18.260 1.00 72.31 734 SER A O 1
ATOM 5601 N N . GLU A 1 735 ? -9.318 -57.303 -17.051 1.00 80.56 735 GLU A N 1
ATOM 5602 C CA . GLU A 1 735 ? -8.658 -57.462 -15.758 1.00 80.56 735 GLU A CA 1
ATOM 5603 C C . GLU A 1 735 ? -8.024 -58.850 -15.616 1.00 80.56 735 GLU A C 1
ATOM 5605 O O . GLU A 1 735 ? -6.867 -58.952 -15.204 1.00 80.56 735 GLU A O 1
ATOM 5610 N N . ASP A 1 736 ? -8.727 -59.903 -16.034 1.00 79.25 736 ASP A N 1
ATOM 5611 C CA . ASP A 1 736 ? -8.219 -61.276 -15.985 1.00 79.25 736 ASP A CA 1
ATOM 5612 C C . ASP A 1 736 ? -7.013 -61.472 -16.914 1.00 79.25 736 ASP A C 1
ATOM 5614 O O . ASP A 1 736 ? -6.020 -62.095 -16.526 1.00 79.25 736 ASP A O 1
ATOM 5618 N N . LEU A 1 737 ? -7.053 -60.881 -18.113 1.00 74.75 737 LEU A N 1
ATOM 5619 C CA . LEU A 1 737 ? -5.950 -60.926 -19.076 1.00 74.75 737 LEU A CA 1
ATOM 5620 C C . LEU A 1 737 ? -4.696 -60.243 -18.532 1.00 74.75 737 LEU A C 1
ATOM 5622 O O . LEU A 1 737 ? -3.613 -60.831 -18.531 1.00 74.75 737 LEU A O 1
ATOM 5626 N N . TYR A 1 738 ? -4.826 -59.010 -18.039 1.00 80.69 738 TYR A N 1
ATOM 5627 C CA . TYR A 1 738 ? -3.680 -58.284 -17.498 1.00 80.69 738 TYR A CA 1
ATOM 5628 C C . TYR A 1 738 ? -3.197 -58.860 -16.171 1.00 80.69 738 TYR A C 1
ATOM 5630 O O . TYR A 1 738 ? -2.013 -58.739 -15.863 1.00 80.69 738 TYR A O 1
ATOM 5638 N N . LYS A 1 739 ? -4.061 -59.535 -15.409 1.00 83.50 739 LYS A N 1
ATOM 5639 C CA . LYS A 1 739 ? -3.658 -60.303 -14.229 1.00 83.50 739 LYS A CA 1
ATOM 5640 C C . LYS A 1 739 ? -2.787 -61.496 -14.616 1.00 83.50 739 LYS A C 1
ATOM 5642 O O . LYS A 1 739 ? -1.730 -61.673 -14.014 1.00 83.50 739 LYS A O 1
ATOM 5647 N N . GLU A 1 740 ? -3.162 -62.255 -15.642 1.00 81.44 740 GLU A N 1
ATOM 5648 C CA . GLU A 1 740 ? -2.351 -63.370 -16.151 1.00 81.44 740 GLU A CA 1
ATOM 5649 C C . GLU A 1 740 ? -1.021 -62.888 -16.754 1.00 81.44 740 GLU A C 1
ATOM 5651 O O . GLU A 1 740 ? 0.042 -63.437 -16.458 1.00 81.44 740 GLU A O 1
ATOM 5656 N N . LEU A 1 741 ? -1.047 -61.814 -17.549 1.00 79.00 741 LEU A N 1
ATOM 5657 C CA . LEU A 1 741 ? 0.161 -61.187 -18.094 1.00 79.00 741 LEU A CA 1
ATOM 5658 C C . LEU A 1 741 ? 1.101 -60.717 -16.977 1.00 79.00 741 LEU A C 1
ATOM 5660 O O . LEU A 1 741 ? 2.300 -61.001 -17.019 1.00 79.00 741 LEU A O 1
ATOM 5664 N N . ASN A 1 742 ? 0.559 -60.089 -15.934 1.00 85.12 742 ASN A N 1
ATOM 5665 C CA . ASN A 1 742 ? 1.322 -59.645 -14.773 1.00 85.12 742 ASN A CA 1
ATOM 5666 C C . ASN A 1 742 ? 1.975 -60.827 -14.028 1.00 85.12 742 ASN A C 1
ATOM 5668 O O . ASN A 1 742 ? 3.154 -60.750 -13.682 1.00 85.12 742 ASN A O 1
ATOM 5672 N N . LEU A 1 743 ? 1.263 -61.952 -13.860 1.00 84.12 743 LEU A N 1
ATOM 5673 C CA . LEU A 1 743 ? 1.813 -63.185 -13.270 1.00 84.12 743 LEU A CA 1
ATOM 5674 C C . LEU A 1 743 ? 2.977 -63.770 -14.087 1.00 84.12 743 LEU A C 1
ATOM 5676 O O . LEU A 1 743 ? 3.892 -64.359 -13.513 1.00 84.12 743 LEU A O 1
ATOM 5680 N N . ARG A 1 744 ? 2.980 -63.570 -15.410 1.00 81.38 744 ARG A N 1
ATOM 5681 C CA . ARG A 1 744 ? 4.070 -63.971 -16.319 1.00 81.38 744 ARG A CA 1
ATOM 5682 C C . ARG A 1 744 ? 5.194 -62.935 -16.430 1.00 81.38 744 ARG A C 1
ATOM 5684 O O . ARG A 1 744 ? 6.150 -63.156 -17.168 1.00 81.38 744 ARG A O 1
ATOM 5691 N N . GLY A 1 745 ? 5.096 -61.827 -15.695 1.00 78.31 745 GLY A N 1
ATOM 5692 C CA . GLY A 1 745 ? 6.097 -60.765 -15.670 1.00 78.31 745 GLY A CA 1
ATOM 5693 C C . GLY A 1 745 ? 5.872 -59.648 -16.689 1.00 78.31 745 GLY A C 1
ATOM 5694 O O . GLY A 1 745 ? 6.787 -58.870 -16.914 1.00 78.31 745 GLY A O 1
ATOM 5695 N N . TYR A 1 746 ? 4.696 -59.522 -17.299 1.00 83.19 746 TYR A N 1
ATOM 5696 C CA . TYR A 1 746 ? 4.329 -58.381 -18.146 1.00 83.19 746 TYR A CA 1
ATOM 5697 C C . TYR A 1 746 ? 3.491 -57.399 -17.323 1.00 83.19 746 TYR A C 1
ATOM 5699 O O . TYR A 1 746 ? 2.270 -57.508 -17.223 1.00 83.19 746 TYR A O 1
ATOM 5707 N N . ASN A 1 747 ? 4.168 -56.459 -16.673 1.00 90.06 747 ASN A N 1
ATOM 5708 C CA . ASN A 1 747 ? 3.592 -55.540 -15.695 1.00 90.06 747 ASN A CA 1
ATOM 5709 C C . ASN A 1 747 ? 3.037 -54.269 -16.376 1.00 90.06 747 ASN A C 1
ATOM 5711 O O . ASN A 1 747 ? 3.383 -53.158 -15.990 1.00 90.06 747 ASN A O 1
ATOM 5715 N N . TYR A 1 748 ? 2.213 -54.411 -17.418 1.00 84.56 748 TYR A N 1
ATOM 5716 C CA . TYR A 1 748 ? 1.705 -53.263 -18.178 1.00 84.56 748 TYR A CA 1
ATOM 5717 C C . TYR A 1 748 ? 0.812 -52.332 -17.348 1.00 84.56 748 TYR A C 1
ATOM 5719 O O . TYR A 1 748 ? -0.016 -52.789 -16.558 1.00 84.56 748 TYR A O 1
ATOM 5727 N N . GLU A 1 749 ? 0.923 -51.024 -17.584 1.00 86.19 749 GLU A N 1
ATOM 5728 C CA . GLU A 1 749 ? 0.127 -49.971 -16.944 1.00 86.19 749 GLU A CA 1
ATOM 5729 C C . GLU A 1 749 ? -0.350 -48.920 -17.964 1.00 86.19 749 GLU A C 1
ATOM 5731 O O . GLU A 1 749 ? 0.176 -48.810 -19.074 1.00 86.19 749 GLU A O 1
ATOM 5736 N N . GLY A 1 750 ? -1.362 -48.132 -17.581 1.00 84.25 750 GLY A N 1
ATOM 5737 C CA . GLY A 1 750 ? -1.864 -47.006 -18.375 1.00 84.25 750 GLY A CA 1
ATOM 5738 C C . GLY A 1 750 ? -2.254 -47.396 -19.804 1.00 84.25 750 GLY A C 1
ATOM 5739 O O . GLY A 1 750 ? -3.011 -48.343 -20.010 1.00 84.25 750 GLY A O 1
ATOM 5740 N N . ALA A 1 751 ? -1.702 -46.678 -20.788 1.00 76.19 751 ALA A N 1
ATOM 5741 C CA . ALA A 1 751 ? -1.995 -46.854 -22.213 1.00 76.19 751 ALA A CA 1
ATOM 5742 C C . ALA A 1 751 ? -1.661 -48.257 -22.763 1.00 76.19 751 ALA A C 1
ATOM 5744 O O . ALA A 1 751 ? -2.223 -48.667 -23.776 1.00 76.19 751 ALA A O 1
ATOM 5745 N N . PHE A 1 752 ? -0.794 -49.025 -22.088 1.00 76.12 752 PHE A N 1
ATOM 5746 C CA . PHE A 1 752 ? -0.454 -50.394 -22.492 1.00 76.12 752 PHE A CA 1
ATOM 5747 C C . PHE A 1 752 ? -1.488 -51.441 -22.041 1.00 76.12 752 PHE A C 1
ATOM 5749 O O . PHE A 1 752 ? -1.384 -52.612 -22.417 1.00 76.12 752 PHE A O 1
ATOM 5756 N N . LYS A 1 753 ? -2.527 -51.030 -21.294 1.00 76.88 753 LYS A N 1
ATOM 5757 C CA . LYS A 1 753 ? -3.693 -51.863 -20.967 1.00 76.88 753 LYS A CA 1
ATOM 5758 C C . LYS A 1 753 ? -4.839 -51.730 -21.984 1.00 76.88 753 LYS A C 1
ATOM 5760 O O . LYS A 1 753 ? -5.959 -51.388 -21.625 1.00 76.88 753 LYS A O 1
ATOM 5765 N N . SER A 1 754 ? -4.554 -51.964 -23.262 1.00 71.38 754 SER A N 1
ATOM 5766 C CA . SER A 1 754 ? -5.503 -51.764 -24.368 1.00 71.38 754 SER A CA 1
ATOM 5767 C C . SER A 1 754 ? -6.407 -52.962 -24.710 1.00 71.38 754 SER A C 1
ATOM 5769 O O . SER A 1 754 ? -7.334 -52.806 -25.503 1.00 71.38 754 SER A O 1
ATOM 5771 N N . LEU A 1 755 ? -6.169 -54.150 -24.143 1.00 68.44 755 LEU A N 1
ATOM 5772 C CA . LEU A 1 755 ? -7.003 -55.343 -24.352 1.00 68.44 755 LEU A CA 1
ATOM 5773 C C . LEU A 1 755 ? -8.317 -55.238 -23.568 1.00 68.44 755 LEU A C 1
ATOM 5775 O O . LEU A 1 755 ? -8.276 -55.057 -22.353 1.00 68.44 755 LEU A O 1
ATOM 5779 N N . LEU A 1 756 ? -9.466 -55.396 -24.233 1.00 60.78 756 LEU A N 1
ATOM 5780 C CA . LEU A 1 756 ? -10.791 -55.244 -23.607 1.00 60.78 756 LEU A CA 1
ATOM 5781 C C . LEU A 1 756 ? -11.411 -56.575 -23.132 1.00 60.78 756 LEU A C 1
ATOM 5783 O O . LEU A 1 756 ? -12.017 -56.606 -22.063 1.00 60.78 756 LEU A O 1
ATOM 5787 N N . ALA A 1 757 ? -11.229 -57.673 -23.874 1.00 62.31 757 ALA A N 1
ATOM 5788 C CA . ALA A 1 757 ? -11.726 -59.012 -23.528 1.00 62.31 757 ALA A CA 1
ATOM 5789 C C . ALA A 1 757 ? -10.946 -60.113 -24.278 1.00 62.31 757 ALA A C 1
ATOM 5791 O O . ALA A 1 757 ? -10.225 -59.815 -25.230 1.00 62.31 757 ALA A O 1
ATOM 5792 N N . GLY A 1 758 ? -11.074 -61.377 -23.858 1.00 61.44 758 GLY A N 1
ATOM 5793 C CA . GLY A 1 758 ? -10.443 -62.546 -24.489 1.00 61.44 758 GLY A CA 1
ATOM 5794 C C . GLY A 1 758 ? -11.180 -63.863 -24.215 1.00 61.44 758 GLY A C 1
ATOM 5795 O O . GLY A 1 758 ? -12.175 -63.871 -23.504 1.00 61.44 758 GLY A O 1
ATOM 5796 N N . SER A 1 759 ? -10.704 -64.996 -24.747 1.00 57.84 759 SER A N 1
ATOM 5797 C CA . SER A 1 759 ? -11.290 -66.328 -24.491 1.00 57.84 759 SER A CA 1
ATOM 5798 C C . SER A 1 759 ? -10.276 -67.310 -23.888 1.00 57.84 759 SER A C 1
ATOM 5800 O O . SER A 1 759 ? -9.063 -67.119 -24.000 1.00 57.84 759 SER A O 1
ATOM 5802 N N . ALA A 1 760 ? -10.753 -68.417 -23.306 1.00 53.19 760 ALA A N 1
ATOM 5803 C CA . ALA A 1 760 ? -9.897 -69.494 -22.782 1.00 53.19 760 ALA A CA 1
ATOM 5804 C C . ALA A 1 760 ? -9.018 -70.196 -23.846 1.00 53.19 760 ALA A C 1
ATOM 5806 O O . ALA A 1 760 ? -8.046 -70.863 -23.493 1.00 53.19 760 ALA A O 1
ATOM 5807 N N . LYS A 1 761 ? -9.325 -70.039 -25.143 1.00 48.78 761 LYS A N 1
ATOM 5808 C CA . LYS A 1 761 ? -8.495 -70.516 -26.269 1.00 48.78 761 LYS A CA 1
ATOM 5809 C C . LYS A 1 761 ? -7.490 -69.463 -26.767 1.00 48.78 761 LYS A C 1
ATOM 5811 O O . LYS A 1 761 ? -6.768 -69.718 -27.724 1.00 48.78 761 LYS A O 1
ATOM 5816 N N . GLY A 1 762 ? -7.436 -68.302 -26.113 1.00 49.50 762 GLY A N 1
ATOM 5817 C CA . GLY A 1 762 ? -6.689 -67.118 -26.532 1.00 49.50 762 GLY A CA 1
ATOM 5818 C C . GLY A 1 762 ? -7.609 -65.908 -26.690 1.00 49.50 762 GLY A C 1
ATOM 5819 O O . GLY A 1 762 ? -8.831 -66.038 -26.765 1.00 49.50 762 GLY A O 1
ATOM 5820 N N . VAL A 1 763 ? -7.039 -64.707 -26.738 1.00 41.91 763 VAL A N 1
ATOM 5821 C CA . VAL A 1 763 ? -7.783 -63.512 -27.157 1.00 41.91 763 VAL A CA 1
ATOM 5822 C C . VAL A 1 763 ? -8.057 -63.654 -28.657 1.00 41.91 763 VAL A C 1
ATOM 5824 O O . VAL A 1 763 ? -7.090 -63.746 -29.412 1.00 41.91 763 VAL A O 1
ATOM 5827 N N . PRO A 1 764 ? -9.311 -63.711 -29.131 1.00 38.22 764 PRO A N 1
ATOM 5828 C CA . PRO A 1 764 ? -9.550 -63.601 -30.559 1.00 38.22 764 PRO A CA 1
ATOM 5829 C C . PRO A 1 764 ? -9.198 -62.180 -30.994 1.00 38.22 764 PRO A C 1
ATOM 5831 O O . PRO A 1 764 ? -9.739 -61.192 -30.501 1.00 38.22 764 PRO A O 1
ATOM 5834 N N . ALA A 1 765 ? -8.248 -62.097 -31.911 1.00 34.19 765 ALA A N 1
ATOM 5835 C CA . ALA A 1 765 ? -7.976 -60.900 -32.676 1.00 34.19 765 ALA A CA 1
ATOM 5836 C C . ALA A 1 765 ? -9.191 -60.615 -33.571 1.00 34.19 765 ALA A C 1
ATOM 5838 O O . ALA A 1 765 ? -9.434 -61.337 -34.535 1.00 34.19 765 ALA A O 1
ATOM 5839 N N . ILE A 1 766 ? -9.975 -59.590 -33.238 1.00 31.98 766 ILE A N 1
ATOM 5840 C CA . ILE A 1 766 ? -11.052 -59.101 -34.104 1.00 31.98 766 ILE A CA 1
ATOM 5841 C C . ILE A 1 766 ? -10.406 -58.195 -35.151 1.00 31.98 766 ILE A C 1
ATOM 5843 O O . ILE A 1 766 ? -9.867 -57.148 -34.798 1.00 31.98 766 ILE A O 1
ATOM 5847 N N . SER A 1 767 ? -10.421 -58.623 -36.412 1.00 31.39 767 SER A N 1
ATOM 5848 C CA . SER A 1 767 ? -10.090 -57.786 -37.566 1.00 31.39 767 SER A CA 1
ATOM 5849 C C . SER A 1 767 ? -11.322 -56.966 -37.937 1.00 31.39 767 SER A C 1
ATOM 5851 O O . SER A 1 767 ? -12.349 -57.534 -38.310 1.00 31.39 767 SER A O 1
ATOM 5853 N N . ASP A 1 768 ? -11.228 -55.642 -37.807 1.00 31.81 768 ASP A N 1
ATOM 5854 C CA . ASP A 1 768 ? -12.224 -54.716 -38.347 1.00 31.81 768 ASP A CA 1
ATOM 5855 C C . ASP A 1 768 ? -11.767 -54.218 -39.728 1.00 31.81 768 ASP A C 1
ATOM 5857 O O . ASP A 1 768 ? -10.857 -53.397 -39.855 1.00 31.81 768 ASP A O 1
ATOM 5861 N N . LEU A 1 769 ? -12.403 -54.745 -40.775 1.00 31.56 769 LEU A N 1
ATOM 5862 C CA . LEU A 1 769 ? -12.087 -54.481 -42.184 1.00 31.56 769 LEU A CA 1
ATOM 5863 C C . LEU A 1 769 ? -12.548 -53.103 -42.698 1.00 31.56 769 LEU A C 1
ATOM 5865 O O . LEU A 1 769 ? -12.422 -52.839 -43.890 1.00 31.56 769 LEU A O 1
ATOM 5869 N N . HIS A 1 770 ? -13.075 -52.219 -41.844 1.00 32.19 770 HIS A N 1
ATOM 5870 C CA . HIS A 1 770 ? -13.352 -50.825 -42.220 1.00 32.19 770 HIS A CA 1
ATOM 5871 C C . HIS A 1 770 ? -12.476 -49.795 -41.488 1.00 32.19 770 HIS A C 1
ATOM 5873 O O . HIS A 1 770 ? -12.572 -48.610 -41.803 1.00 32.19 770 HIS A O 1
ATOM 5879 N N . LEU A 1 771 ? -11.608 -50.226 -40.563 1.00 32.53 771 LEU A N 1
ATOM 5880 C CA . LEU A 1 771 ? -10.666 -49.354 -39.843 1.00 32.53 771 LEU A CA 1
ATOM 5881 C C . LEU A 1 771 ? -9.223 -49.880 -39.789 1.00 32.53 771 LEU A C 1
ATOM 5883 O O . LEU A 1 771 ? -8.365 -49.201 -39.236 1.00 32.53 771 LEU A O 1
ATOM 5887 N N . ASP A 1 772 ? -8.936 -51.055 -40.354 1.00 30.30 772 ASP A N 1
ATOM 5888 C CA . ASP A 1 772 ? -7.587 -51.642 -40.399 1.00 30.30 772 ASP A CA 1
ATOM 5889 C C . ASP A 1 772 ? -6.905 -51.716 -39.008 1.00 30.30 772 ASP A C 1
ATOM 5891 O O . ASP A 1 772 ? -5.719 -51.439 -38.833 1.00 30.30 772 ASP A O 1
ATOM 5895 N N . ILE A 1 773 ? -7.669 -52.094 -37.971 1.00 27.28 773 ILE A N 1
ATOM 5896 C CA . ILE A 1 773 ? -7.156 -52.329 -36.610 1.00 27.28 773 ILE A CA 1
ATOM 5897 C C . ILE A 1 773 ? -7.607 -53.706 -36.100 1.00 27.28 773 ILE A C 1
ATOM 5899 O O . ILE A 1 773 ? -8.792 -54.031 -36.103 1.00 27.28 773 ILE A O 1
ATOM 5903 N N . VAL A 1 774 ? -6.656 -54.471 -35.544 1.00 29.83 774 VAL A N 1
ATOM 5904 C CA . VAL A 1 774 ? -6.900 -55.475 -34.494 1.00 29.83 774 VAL A CA 1
ATOM 5905 C C . VAL A 1 774 ? -6.317 -54.927 -33.192 1.00 29.83 774 VAL A C 1
ATOM 5907 O O . VAL A 1 774 ? -5.110 -54.703 -33.084 1.00 29.83 774 VAL A O 1
ATOM 5910 N N . ARG A 1 775 ? -7.142 -54.748 -32.157 1.00 30.12 775 ARG A N 1
ATOM 5911 C CA . ARG A 1 775 ? -6.646 -54.415 -30.814 1.00 30.12 775 ARG A CA 1
ATOM 5912 C C . ARG A 1 775 ? -6.212 -55.674 -30.073 1.00 30.12 775 ARG A C 1
ATOM 5914 O O . ARG A 1 775 ? -7.007 -56.310 -29.391 1.00 30.12 775 ARG A O 1
ATOM 5921 N N . ALA A 1 776 ? -4.915 -55.957 -30.131 1.00 28.23 776 ALA A N 1
ATOM 5922 C CA . ALA A 1 776 ? -4.232 -56.674 -29.066 1.00 28.23 776 ALA A CA 1
ATOM 5923 C C . ALA A 1 776 ? -2.792 -56.189 -28.902 1.00 28.2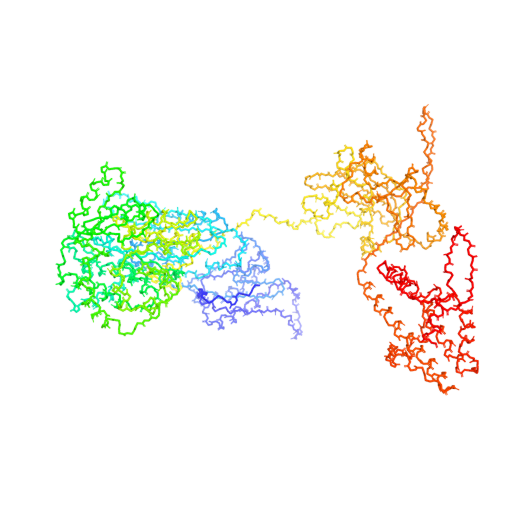3 776 ALA A C 1
ATOM 5925 O O . ALA A 1 776 ? -1.903 -56.633 -29.614 1.00 28.23 776 ALA A O 1
ATOM 5926 N N . GLY A 1 777 ? -2.553 -55.262 -27.967 1.00 28.81 777 GLY A N 1
ATOM 5927 C CA . GLY A 1 777 ? -1.211 -55.018 -27.421 1.00 28.81 777 GLY A CA 1
ATOM 5928 C C . GLY A 1 777 ? -0.061 -54.769 -28.415 1.00 28.81 777 GLY A C 1
ATOM 5929 O O . GLY A 1 777 ? 1.080 -55.037 -28.061 1.00 28.81 777 GLY A O 1
ATOM 5930 N N . GLY A 1 778 ? -0.319 -54.257 -29.623 1.00 29.16 778 GLY A N 1
ATOM 5931 C CA . GLY A 1 778 ? 0.696 -53.620 -30.471 1.00 29.16 778 GLY A CA 1
ATOM 5932 C C . GLY A 1 778 ? 1.738 -54.500 -31.185 1.00 29.16 778 GLY A C 1
ATOM 5933 O O . GLY A 1 778 ? 2.815 -53.973 -31.451 1.00 29.16 778 GLY A O 1
ATOM 5934 N N . VAL A 1 779 ? 1.466 -55.769 -31.530 1.00 27.53 779 VAL A N 1
ATOM 5935 C CA . VAL A 1 779 ? 2.266 -56.562 -32.504 1.00 27.53 779 VAL A CA 1
ATOM 5936 C C . VAL A 1 779 ? 1.373 -57.588 -33.230 1.00 27.53 779 VAL A C 1
ATOM 5938 O O . VAL A 1 779 ? 0.540 -58.220 -32.586 1.00 27.53 779 VAL A O 1
ATOM 5941 N N . VAL A 1 780 ? 1.580 -57.803 -34.539 1.00 30.02 780 VAL A N 1
ATOM 5942 C CA . VAL A 1 780 ? 1.031 -58.940 -35.313 1.00 30.02 780 VAL A CA 1
ATOM 5943 C C . VAL A 1 780 ? 2.190 -59.853 -35.742 1.00 30.02 780 VAL A C 1
ATOM 5945 O O . VAL A 1 780 ? 3.191 -59.366 -36.260 1.00 30.02 780 VAL A O 1
ATOM 5948 N N . LEU A 1 781 ? 2.073 -61.162 -35.498 1.00 29.27 781 LEU A N 1
ATOM 5949 C CA . LEU A 1 781 ? 3.014 -62.214 -35.913 1.00 29.27 781 LEU A CA 1
ATOM 5950 C C . LEU A 1 781 ? 2.225 -63.294 -36.669 1.00 29.27 781 LEU A C 1
ATOM 5952 O O . LEU A 1 781 ? 1.180 -63.717 -36.171 1.00 29.27 781 LEU A O 1
ATOM 5956 N N . HIS A 1 782 ? 2.735 -63.775 -37.805 1.00 25.53 782 HIS A N 1
ATOM 5957 C CA . HIS A 1 782 ? 2.162 -64.904 -38.552 1.00 25.53 782 HIS A CA 1
ATOM 5958 C C . HIS A 1 782 ? 3.184 -66.057 -38.697 1.00 25.53 782 HIS A C 1
ATOM 5960 O O . HIS A 1 782 ? 4.387 -65.816 -38.679 1.00 25.53 782 HIS A O 1
ATOM 5966 N N . ASP A 1 783 ? 2.682 -67.303 -38.720 1.00 25.86 783 ASP A N 1
ATOM 5967 C CA . ASP A 1 783 ? 3.393 -68.603 -38.736 1.00 25.86 783 ASP A CA 1
ATOM 5968 C C . ASP A 1 783 ? 4.369 -68.926 -37.590 1.00 25.86 783 ASP A C 1
ATOM 5970 O O . ASP A 1 783 ? 5.448 -69.493 -37.772 1.00 25.86 783 ASP A O 1
ATOM 5974 N N . MET A 1 784 ? 3.939 -68.705 -36.344 1.00 30.69 784 MET A N 1
ATOM 5975 C CA . MET A 1 784 ? 4.550 -69.428 -35.223 1.00 30.69 784 MET A CA 1
ATOM 5976 C C . MET A 1 784 ? 4.015 -70.864 -35.141 1.00 30.69 784 MET A C 1
ATOM 5978 O O . MET A 1 784 ? 3.108 -71.151 -34.356 1.00 30.69 784 MET A O 1
ATOM 5982 N N . GLU A 1 785 ? 4.633 -71.807 -35.854 1.00 25.83 785 GLU A N 1
ATOM 5983 C CA . GLU A 1 785 ? 4.686 -73.161 -35.301 1.00 25.83 785 GLU A CA 1
ATOM 5984 C C . GLU A 1 785 ? 5.528 -73.109 -34.023 1.00 25.83 785 GLU A C 1
ATOM 5986 O O . GLU A 1 785 ? 6.747 -72.916 -34.041 1.00 25.83 785 GLU A O 1
ATOM 5991 N N . VAL A 1 786 ? 4.866 -73.275 -32.877 1.00 28.25 786 VAL A N 1
ATOM 5992 C CA . VAL A 1 786 ? 5.541 -73.441 -31.590 1.00 28.25 786 VAL A CA 1
ATOM 5993 C C . VAL A 1 786 ? 6.201 -74.816 -31.583 1.00 28.25 786 VAL A C 1
ATOM 5995 O O . VAL A 1 786 ? 5.675 -75.777 -31.022 1.00 28.25 786 VAL A O 1
ATOM 5998 N N . ASN A 1 787 ? 7.387 -74.928 -32.174 1.00 28.86 787 ASN A N 1
ATOM 5999 C CA . ASN A 1 787 ? 8.270 -76.023 -31.822 1.00 28.86 787 ASN A CA 1
ATOM 6000 C C . ASN A 1 787 ? 8.798 -75.749 -30.416 1.00 28.86 787 ASN A C 1
ATOM 6002 O O . ASN A 1 787 ? 9.678 -74.918 -30.189 1.00 28.86 787 ASN A O 1
ATOM 6006 N N . VAL A 1 788 ? 8.213 -76.460 -29.450 1.00 33.97 788 VAL A N 1
ATOM 6007 C CA . VAL A 1 788 ? 8.769 -76.621 -28.107 1.00 33.97 788 VAL A CA 1
ATOM 6008 C C . VAL A 1 788 ? 10.253 -76.941 -28.276 1.00 33.97 788 VAL A C 1
ATOM 6010 O O . VAL A 1 788 ? 10.588 -77.886 -28.990 1.00 33.97 788 VAL A O 1
ATOM 6013 N N . ALA A 1 789 ? 11.134 -76.147 -27.660 1.00 28.97 789 ALA A N 1
ATOM 6014 C CA . ALA A 1 789 ? 12.581 -76.320 -27.773 1.00 28.97 789 ALA A CA 1
ATOM 6015 C C . ALA A 1 789 ? 12.961 -77.815 -27.682 1.00 28.97 789 ALA A C 1
ATOM 6017 O O . ALA A 1 789 ? 12.619 -78.466 -26.683 1.00 28.97 789 ALA A O 1
ATOM 6018 N N . PRO A 1 790 ? 13.645 -78.397 -28.688 1.00 35.91 790 PRO A N 1
ATOM 6019 C CA . PRO A 1 790 ? 14.032 -79.793 -28.626 1.00 35.91 790 PRO A CA 1
ATOM 6020 C C . PRO A 1 790 ? 14.970 -79.998 -27.443 1.00 35.91 790 PRO A C 1
ATOM 6022 O O . PRO A 1 790 ? 15.932 -79.253 -27.240 1.00 35.91 790 PRO A O 1
ATOM 6025 N N . LYS A 1 791 ? 14.741 -81.063 -26.675 1.00 37.72 791 LYS A N 1
ATOM 6026 C CA . LYS A 1 791 ? 15.737 -81.584 -25.736 1.00 37.72 791 LYS A CA 1
ATOM 6027 C C . LYS A 1 791 ? 16.918 -82.174 -26.529 1.00 37.72 791 LYS A C 1
ATOM 6029 O O . LYS A 1 791 ? 17.008 -83.395 -26.591 1.00 37.72 791 LYS A O 1
ATOM 6034 N N . ARG A 1 792 ? 17.786 -81.332 -27.125 1.00 40.12 792 ARG A N 1
ATOM 6035 C CA . ARG A 1 792 ? 19.189 -81.546 -27.599 1.00 40.12 792 ARG A CA 1
ATOM 6036 C C . ARG A 1 792 ? 19.506 -80.797 -28.907 1.00 40.12 792 ARG A C 1
ATOM 6038 O O . ARG A 1 792 ? 18.588 -80.511 -29.669 1.00 40.12 792 ARG A O 1
ATOM 6045 N N . PRO A 1 793 ? 20.795 -80.485 -29.174 1.00 42.19 793 PRO A N 1
ATOM 6046 C CA . PRO A 1 793 ? 21.178 -79.581 -30.245 1.00 42.19 793 PRO A CA 1
ATOM 6047 C C . PRO A 1 793 ? 21.215 -80.342 -31.569 1.00 42.19 793 PRO A C 1
ATOM 6049 O O . PRO A 1 793 ? 22.109 -81.154 -31.796 1.00 42.19 793 PRO A O 1
ATOM 6052 N N . VAL A 1 794 ? 20.262 -80.071 -32.455 1.00 38.09 794 VAL A N 1
ATOM 6053 C CA . VAL A 1 794 ? 20.443 -80.331 -33.883 1.00 38.09 794 VAL A CA 1
ATOM 6054 C C . VAL A 1 794 ? 20.100 -79.047 -34.618 1.00 38.09 794 VAL A C 1
ATOM 6056 O O . VAL A 1 794 ? 19.034 -78.468 -34.440 1.00 38.09 794 VAL A O 1
ATOM 6059 N N . GLN A 1 795 ? 21.092 -78.574 -35.359 1.00 44.59 795 GLN A N 1
ATOM 6060 C CA . GLN A 1 795 ? 21.116 -77.321 -36.090 1.00 44.59 795 GLN A CA 1
ATOM 6061 C C . GLN A 1 795 ? 20.274 -77.475 -37.359 1.00 44.59 795 GLN A C 1
ATOM 6063 O O . GLN A 1 795 ? 20.597 -78.310 -38.203 1.00 44.59 795 GLN A O 1
ATOM 6068 N N . GLN A 1 796 ? 19.219 -76.675 -37.508 1.00 33.47 796 GLN A N 1
ATOM 6069 C CA . GLN A 1 796 ? 18.567 -76.508 -38.802 1.00 33.47 796 GLN A CA 1
ATOM 6070 C C . GLN A 1 796 ? 18.255 -75.033 -39.049 1.00 33.47 796 GLN A C 1
ATOM 6072 O O . GLN A 1 796 ? 17.809 -74.314 -38.157 1.00 33.47 796 GLN A O 1
ATOM 6077 N N . THR A 1 797 ? 18.611 -74.591 -40.250 1.00 40.88 797 THR A N 1
ATOM 6078 C CA . THR A 1 797 ? 18.647 -73.199 -40.701 1.00 40.88 797 THR A CA 1
ATOM 6079 C C . THR A 1 797 ? 17.234 -72.713 -41.050 1.00 40.88 797 THR A C 1
ATOM 6081 O O . THR A 1 797 ? 16.601 -73.368 -41.880 1.00 40.88 797 THR A O 1
ATOM 6084 N N . PRO A 1 798 ? 16.726 -71.601 -40.486 1.00 30.44 798 PRO A N 1
ATOM 6085 C CA . PRO A 1 798 ? 15.421 -71.062 -40.875 1.00 30.44 798 PRO A CA 1
ATOM 6086 C C . PRO A 1 798 ? 15.533 -70.202 -42.142 1.00 30.44 798 PRO A C 1
ATOM 6088 O O . PRO A 1 798 ? 16.493 -69.443 -42.291 1.00 30.44 798 PRO A O 1
ATOM 6091 N N . MET A 1 799 ? 14.555 -70.325 -43.042 1.00 25.56 799 MET A N 1
ATOM 6092 C CA . MET A 1 799 ? 14.366 -69.460 -44.213 1.00 25.56 799 MET A CA 1
ATOM 6093 C C . MET A 1 799 ? 13.303 -68.382 -43.939 1.00 25.56 799 MET A C 1
ATOM 6095 O O . MET A 1 799 ? 12.388 -68.617 -43.156 1.00 25.56 799 MET A O 1
ATOM 6099 N N . LEU A 1 800 ? 13.495 -67.221 -44.582 1.00 31.73 800 LEU A N 1
ATOM 6100 C CA . LEU A 1 800 ? 12.691 -65.988 -44.535 1.00 31.73 800 LEU A CA 1
ATOM 6101 C C . LEU A 1 800 ? 11.265 -66.162 -45.071 1.00 31.73 800 LEU A C 1
ATOM 6103 O O . LEU A 1 800 ? 11.108 -66.803 -46.109 1.00 31.73 800 LEU A O 1
ATOM 6107 N N . GLU A 1 801 ? 10.312 -65.420 -44.494 1.00 26.27 801 GLU A N 1
ATOM 6108 C CA . GLU A 1 801 ? 9.090 -64.984 -45.186 1.00 26.27 801 GLU A CA 1
ATOM 6109 C C . GLU A 1 801 ? 8.753 -63.509 -44.874 1.00 26.27 801 GLU A C 1
ATOM 6111 O O . GLU A 1 801 ? 9.129 -62.967 -43.835 1.00 26.27 801 GLU A O 1
ATOM 6116 N N . ASP A 1 802 ? 8.109 -62.862 -45.848 1.00 26.30 802 ASP A N 1
ATOM 6117 C CA . ASP A 1 802 ? 8.217 -61.445 -46.228 1.00 26.30 802 ASP A CA 1
ATOM 6118 C C . ASP A 1 802 ? 6.897 -60.695 -45.934 1.00 26.30 802 ASP A C 1
ATOM 6120 O O . ASP A 1 802 ? 5.836 -61.170 -46.350 1.00 26.30 802 ASP A O 1
ATOM 6124 N N . HIS A 1 803 ? 6.905 -59.547 -45.231 1.00 30.58 803 HIS A N 1
ATOM 6125 C CA . HIS A 1 803 ? 5.670 -58.849 -44.810 1.00 30.58 803 HIS A CA 1
ATOM 6126 C C . HIS A 1 803 ? 5.692 -57.312 -44.971 1.00 30.58 803 HIS A C 1
ATOM 6128 O O . HIS A 1 803 ? 6.718 -56.651 -44.892 1.00 30.58 803 HIS A O 1
ATOM 6134 N N . ARG A 1 804 ? 4.508 -56.725 -45.211 1.00 23.61 804 ARG A N 1
ATOM 6135 C CA . ARG A 1 804 ? 4.248 -55.313 -45.566 1.00 23.61 804 ARG A CA 1
ATOM 6136 C C . ARG A 1 804 ? 3.136 -54.702 -44.684 1.00 23.61 804 ARG A C 1
ATOM 6138 O O . ARG A 1 804 ? 2.261 -55.425 -44.237 1.00 23.61 804 ARG A O 1
ATOM 6145 N N . PHE A 1 805 ? 3.167 -53.390 -44.413 1.00 27.14 805 PHE A N 1
ATOM 6146 C CA . PHE A 1 805 ? 2.314 -52.649 -43.461 1.00 27.14 805 PHE A CA 1
ATOM 6147 C C . PHE A 1 805 ? 1.804 -51.316 -44.084 1.00 27.14 805 PHE A C 1
ATOM 6149 O O . PHE A 1 805 ? 2.333 -50.884 -45.110 1.00 27.14 805 PHE A O 1
ATOM 6156 N N . VAL A 1 806 ? 0.753 -50.688 -43.527 1.00 25.59 806 VAL A N 1
ATOM 6157 C CA . VAL A 1 806 ? 0.216 -49.344 -43.876 1.00 25.59 806 VAL A CA 1
ATOM 6158 C C . VAL A 1 806 ? -0.546 -48.729 -42.693 1.00 25.59 806 VAL A C 1
ATOM 6160 O O . VAL A 1 806 ? -1.138 -49.486 -41.938 1.00 25.59 806 VAL A O 1
ATOM 6163 N N . PRO A 1 807 ? -0.590 -47.392 -42.532 1.00 28.39 807 PRO A N 1
ATOM 6164 C CA . PRO A 1 807 ? -1.232 -46.716 -41.407 1.00 28.39 807 PRO A CA 1
ATOM 6165 C C . PRO A 1 807 ? -2.453 -45.845 -41.765 1.00 28.39 807 PRO A C 1
ATOM 6167 O O . PRO A 1 807 ? -2.619 -45.417 -42.909 1.00 28.39 807 PRO A O 1
ATOM 6170 N N . TYR A 1 808 ? -3.270 -45.562 -40.740 1.00 31.89 808 TYR A N 1
ATOM 6171 C CA . TYR A 1 808 ? -4.550 -44.834 -40.776 1.00 31.89 808 TYR A CA 1
ATOM 6172 C C . TYR A 1 808 ? -4.508 -43.519 -39.958 1.00 31.89 808 TYR A C 1
ATOM 6174 O O . TYR A 1 808 ? -3.790 -43.444 -38.959 1.00 31.89 808 TYR A O 1
ATOM 6182 N N . VAL A 1 809 ? -5.300 -42.509 -40.365 1.00 32.47 809 VAL A N 1
ATOM 6183 C CA . VAL A 1 809 ? -5.429 -41.157 -39.764 1.00 32.47 809 VAL A CA 1
ATOM 6184 C C . VAL A 1 809 ? -6.899 -40.830 -39.481 1.00 32.47 809 VAL A C 1
ATOM 6186 O O . VAL A 1 809 ? -7.753 -41.114 -40.315 1.00 32.47 809 VAL A O 1
ATOM 6189 N N . ASP A 1 810 ? -7.174 -40.200 -38.337 1.00 37.28 810 ASP A N 1
ATOM 6190 C CA . ASP A 1 810 ? -8.500 -39.741 -37.897 1.00 37.28 810 ASP A CA 1
ATOM 6191 C C . ASP A 1 810 ? -8.585 -38.204 -38.045 1.00 37.28 810 ASP A C 1
ATOM 6193 O O . ASP A 1 810 ? -7.845 -37.484 -37.372 1.00 37.28 810 ASP A O 1
ATOM 6197 N N . ASP A 1 811 ? -9.409 -37.692 -38.970 1.00 44.16 811 ASP A N 1
ATOM 6198 C CA . ASP A 1 811 ? -9.520 -36.254 -39.279 1.00 44.16 811 ASP A CA 1
ATOM 6199 C C . ASP A 1 811 ? -10.945 -35.739 -38.994 1.00 44.16 811 ASP A C 1
ATOM 6201 O O . ASP A 1 811 ? -11.916 -36.055 -39.685 1.00 44.16 811 ASP A O 1
ATOM 6205 N N . GLU A 1 812 ? -11.073 -34.931 -37.940 1.00 38.97 812 GLU A N 1
ATOM 6206 C CA . GLU A 1 812 ? -12.332 -34.393 -37.402 1.00 38.97 812 GLU A CA 1
ATOM 6207 C C . GLU A 1 812 ? -13.054 -33.453 -38.398 1.00 38.97 812 GLU A C 1
ATOM 6209 O O . GLU A 1 812 ? -14.272 -33.265 -38.314 1.00 38.97 812 GLU A O 1
ATOM 6214 N N . LEU A 1 813 ? -12.330 -32.910 -39.390 1.00 41.62 813 LEU A N 1
ATOM 6215 C CA . LEU A 1 813 ? -12.894 -32.109 -40.485 1.00 41.62 813 LEU A CA 1
ATOM 6216 C C . LEU A 1 813 ? -13.675 -32.948 -41.510 1.00 41.62 813 LEU A C 1
ATOM 6218 O O . LEU A 1 813 ? -14.718 -32.496 -41.985 1.00 41.62 813 LEU A O 1
ATOM 6222 N N . GLU A 1 814 ? -13.245 -34.179 -41.819 1.00 46.44 814 GLU A N 1
ATOM 6223 C CA . GLU A 1 814 ? -13.965 -35.039 -42.778 1.00 46.44 814 GLU A CA 1
ATOM 6224 C C . GLU A 1 814 ? -15.347 -35.447 -42.256 1.00 46.44 814 GLU A C 1
ATOM 6226 O O . GLU A 1 814 ? -16.285 -35.661 -43.029 1.00 46.44 814 GLU A O 1
ATOM 6231 N N . ARG A 1 815 ? -15.494 -35.540 -40.932 1.00 47.47 815 ARG A N 1
ATOM 6232 C CA . ARG A 1 815 ? -16.756 -35.900 -40.288 1.00 47.47 815 ARG A CA 1
ATOM 6233 C C . ARG A 1 815 ? -17.828 -34.821 -40.485 1.00 47.47 815 ARG A C 1
ATOM 6235 O O . ARG A 1 815 ? -18.972 -35.157 -40.787 1.00 47.47 815 ARG A O 1
ATOM 6242 N N . GLN A 1 816 ? -17.460 -33.542 -40.385 1.00 46.25 816 GLN A N 1
ATOM 6243 C CA . GLN A 1 816 ? -18.388 -32.422 -40.608 1.00 46.25 816 GLN A CA 1
ATOM 6244 C C . GLN A 1 816 ? -18.815 -32.310 -42.081 1.00 46.25 816 GLN A C 1
ATOM 6246 O O . GLN A 1 816 ? -19.992 -32.071 -42.364 1.00 46.25 816 GLN A O 1
ATOM 6251 N N . ASP A 1 817 ? -17.896 -32.563 -43.017 1.00 51.34 817 ASP A N 1
ATOM 6252 C CA . ASP A 1 817 ? -18.202 -32.573 -44.453 1.00 51.34 817 ASP A CA 1
ATOM 6253 C C . ASP A 1 817 ? -19.118 -33.749 -44.849 1.00 51.34 817 ASP A C 1
ATOM 6255 O O . ASP A 1 817 ? -20.004 -33.600 -45.700 1.00 51.34 817 ASP A O 1
ATOM 6259 N N . ARG A 1 818 ? -18.986 -34.912 -44.192 1.00 52.94 818 ARG A N 1
ATOM 6260 C CA . ARG A 1 818 ? -19.895 -36.057 -44.397 1.00 52.94 818 ARG A CA 1
ATOM 6261 C C . ARG A 1 818 ? -21.307 -35.790 -43.873 1.00 52.94 818 ARG A C 1
ATOM 6263 O O . ARG A 1 818 ? -22.270 -36.119 -44.565 1.00 52.94 818 ARG A O 1
ATOM 6270 N N . GLU A 1 819 ? -21.451 -35.162 -42.705 1.00 53.78 819 GLU A N 1
ATOM 6271 C CA . GLU A 1 819 ? -22.764 -34.797 -42.145 1.00 53.78 819 GLU A CA 1
ATOM 6272 C C . GLU A 1 819 ? -23.518 -33.796 -43.045 1.00 53.78 819 GLU A C 1
ATOM 6274 O O . GLU A 1 819 ? -24.730 -33.928 -43.251 1.00 53.78 819 GLU A O 1
ATOM 6279 N N . ALA A 1 820 ? -22.809 -32.839 -43.655 1.00 56.09 820 ALA A N 1
ATOM 6280 C CA . ALA A 1 820 ? -23.388 -31.913 -44.630 1.00 56.09 820 ALA A CA 1
ATOM 6281 C C . ALA A 1 820 ? -23.858 -32.626 -45.917 1.00 56.09 820 ALA A C 1
ATOM 6283 O O . ALA A 1 820 ? -24.965 -32.368 -46.397 1.00 56.09 820 ALA A O 1
ATOM 6284 N N . CYS A 1 821 ? -23.068 -33.574 -46.431 1.00 58.19 821 CYS A N 1
ATOM 6285 C CA . CYS A 1 821 ? -23.380 -34.357 -47.633 1.00 58.19 821 CYS A CA 1
ATOM 6286 C C . CYS A 1 821 ? -24.640 -35.233 -47.470 1.00 58.19 821 CYS A C 1
ATOM 6288 O O . CYS A 1 821 ? -25.500 -35.275 -48.354 1.00 58.19 821 CYS A O 1
ATOM 6290 N N . VAL A 1 822 ? -24.801 -35.894 -46.316 1.00 57.28 822 VAL A N 1
ATOM 6291 C CA . VAL A 1 822 ? -25.988 -36.723 -46.020 1.00 57.28 822 VAL A CA 1
ATOM 6292 C C . VAL A 1 822 ? -27.253 -35.866 -45.930 1.00 57.28 822 VAL A C 1
ATOM 6294 O O . VAL A 1 822 ? -28.320 -36.267 -46.402 1.00 57.28 822 VAL A O 1
ATOM 6297 N N . LYS A 1 823 ? -27.141 -34.659 -45.369 1.00 60.03 823 LYS A N 1
ATOM 6298 C CA . LYS A 1 823 ? -28.264 -33.725 -45.258 1.00 60.03 823 LYS A CA 1
ATOM 6299 C C . LYS A 1 823 ? -28.758 -33.247 -46.628 1.00 60.03 823 LYS A C 1
ATOM 6301 O O . LYS A 1 823 ? -29.962 -33.273 -46.870 1.00 60.03 823 LYS A O 1
ATOM 6306 N N . GLU A 1 824 ? -27.852 -32.882 -47.537 1.00 62.84 824 GLU A N 1
ATOM 6307 C CA . GLU A 1 824 ? -28.214 -32.519 -48.918 1.00 62.84 824 GLU A CA 1
ATOM 6308 C C . GLU A 1 824 ? -28.872 -33.683 -49.680 1.00 62.84 824 GLU A C 1
ATOM 6310 O O . GLU A 1 824 ? -29.829 -33.481 -50.432 1.00 62.84 824 GLU A O 1
ATOM 6315 N N . TYR A 1 825 ? -28.401 -34.914 -49.453 1.00 65.75 825 TYR A N 1
ATOM 6316 C CA . TYR A 1 825 ? -28.947 -36.118 -50.080 1.00 65.75 825 TYR A CA 1
ATOM 6317 C C . TYR A 1 825 ? -30.411 -36.397 -49.687 1.00 65.75 825 TYR A C 1
ATOM 6319 O O . TYR A 1 825 ? -31.251 -36.707 -50.542 1.00 65.75 825 TYR A O 1
ATOM 6327 N N . LEU A 1 826 ? -30.737 -36.237 -48.401 1.00 63.03 826 LEU A N 1
ATOM 6328 C CA . LEU A 1 826 ? -32.087 -36.441 -47.861 1.00 63.03 826 LEU A CA 1
ATOM 6329 C C . LEU A 1 826 ? -33.096 -35.401 -48.371 1.00 63.03 826 LEU A C 1
ATOM 6331 O O . LEU A 1 826 ? -34.245 -35.746 -48.676 1.00 63.03 826 LEU A O 1
ATOM 6335 N N . ASP A 1 827 ? -32.668 -34.145 -48.514 1.00 62.09 827 ASP A N 1
ATOM 6336 C CA . ASP A 1 827 ? -33.511 -33.070 -49.046 1.00 62.09 827 ASP A CA 1
ATOM 6337 C C . ASP A 1 827 ? -33.864 -33.316 -50.530 1.00 62.09 827 ASP A C 1
ATOM 6339 O O . ASP A 1 827 ? -35.013 -33.118 -50.942 1.00 62.09 827 ASP A O 1
ATOM 6343 N N . ALA A 1 828 ? -32.924 -33.837 -51.331 1.00 66.25 828 ALA A N 1
ATOM 6344 C CA . ALA A 1 828 ? -33.164 -34.194 -52.734 1.00 66.25 828 ALA A CA 1
ATOM 6345 C C . ALA A 1 828 ? -34.149 -35.373 -52.899 1.00 66.25 828 ALA A C 1
ATOM 6347 O O . ALA A 1 828 ? -35.027 -35.333 -53.767 1.00 66.25 828 ALA A O 1
ATOM 6348 N N . CYS A 1 829 ? -34.050 -36.402 -52.049 1.00 68.38 829 CYS A N 1
ATOM 6349 C CA . CYS A 1 829 ? -34.979 -37.538 -52.055 1.00 68.38 829 CYS A CA 1
ATOM 6350 C C . CYS A 1 829 ? -36.402 -37.111 -51.660 1.00 68.38 829 CYS A C 1
ATOM 6352 O O . CYS A 1 829 ? -37.372 -37.474 -52.330 1.00 68.38 829 CYS A O 1
ATOM 6354 N N . SER A 1 830 ? -36.522 -36.282 -50.618 1.00 63.25 830 SER A N 1
ATOM 6355 C CA . SER A 1 830 ? -37.809 -35.757 -50.136 1.00 63.25 830 SER A CA 1
ATOM 6356 C C . SER A 1 830 ? -38.540 -34.941 -51.208 1.00 63.25 830 SER A C 1
ATOM 6358 O O . SER A 1 830 ? -39.760 -35.039 -51.350 1.00 63.25 830 SER A O 1
ATOM 6360 N N . PHE A 1 831 ? -37.796 -34.177 -52.013 1.00 67.06 831 PHE A N 1
ATOM 6361 C CA . PHE A 1 831 ? -38.354 -33.427 -53.135 1.00 67.06 831 PHE A CA 1
ATOM 6362 C C . PHE A 1 831 ? -38.932 -34.338 -54.232 1.00 67.06 831 PHE A C 1
ATOM 6364 O O . PHE A 1 831 ? -40.065 -34.128 -54.672 1.00 67.06 831 PHE A O 1
ATOM 6371 N N . LEU A 1 832 ? -38.185 -35.360 -54.674 1.00 67.06 832 LEU A N 1
ATOM 6372 C CA . LEU A 1 832 ? -38.650 -36.276 -55.726 1.00 67.06 832 LEU A CA 1
ATOM 6373 C C . LEU A 1 832 ? -39.879 -37.076 -55.283 1.00 67.06 832 LEU A C 1
ATOM 6375 O O . LEU A 1 832 ? -40.825 -37.206 -56.057 1.00 67.06 832 LEU A O 1
ATOM 6379 N N . ALA A 1 833 ? -39.895 -37.540 -54.032 1.00 66.69 833 ALA A N 1
ATOM 6380 C CA . ALA A 1 833 ? -41.042 -38.213 -53.426 1.00 66.69 833 ALA A CA 1
ATOM 6381 C C . ALA A 1 833 ? -42.322 -37.362 -53.518 1.00 66.69 833 ALA A C 1
ATOM 6383 O O . ALA A 1 833 ? -43.358 -37.833 -53.990 1.00 66.69 833 ALA A O 1
ATOM 6384 N N . LYS A 1 834 ? -42.227 -36.070 -53.174 1.00 65.44 834 LYS A N 1
ATOM 6385 C CA . LYS A 1 834 ? -43.346 -35.125 -53.274 1.00 65.44 834 LYS A CA 1
ATOM 6386 C C . LYS A 1 834 ? -43.832 -34.923 -54.715 1.00 65.44 834 LYS A C 1
ATOM 6388 O O . LYS A 1 834 ? -45.032 -34.914 -54.962 1.00 65.44 834 LYS A O 1
ATOM 6393 N N . HIS A 1 835 ? -42.925 -34.820 -55.686 1.00 68.06 835 HIS A N 1
ATOM 6394 C CA . HIS A 1 835 ? -43.301 -34.681 -57.099 1.00 68.06 835 HIS A CA 1
ATOM 6395 C C . HIS A 1 835 ? -43.948 -35.935 -57.698 1.00 68.06 835 HIS A C 1
ATOM 6397 O O . HIS A 1 835 ? -44.853 -35.820 -58.526 1.00 68.06 835 HIS A O 1
ATOM 6403 N N . ILE A 1 836 ? -43.520 -37.129 -57.281 1.00 69.06 836 ILE A N 1
ATOM 6404 C CA . ILE A 1 836 ? -44.177 -38.384 -57.669 1.00 69.06 836 ILE A CA 1
ATOM 6405 C C . ILE A 1 836 ? -45.621 -38.369 -57.167 1.00 69.06 836 ILE A C 1
ATOM 6407 O O . ILE A 1 836 ? -46.540 -38.569 -57.965 1.00 69.06 836 ILE A O 1
ATOM 6411 N N . LEU A 1 837 ? -45.823 -38.044 -55.888 1.00 66.44 837 LEU A N 1
ATOM 6412 C CA . LEU A 1 837 ? -47.143 -37.916 -55.272 1.00 66.44 837 LEU A CA 1
ATOM 6413 C C . LEU A 1 837 ? -48.037 -36.914 -56.014 1.00 66.44 837 LEU A C 1
ATOM 6415 O O . LEU A 1 837 ? -49.142 -37.272 -56.421 1.00 66.44 837 LEU A O 1
ATOM 6419 N N . ASP A 1 838 ? -47.542 -35.702 -56.280 1.00 65.56 838 ASP A N 1
ATOM 6420 C CA . ASP A 1 838 ? -48.282 -34.666 -57.015 1.00 65.56 838 ASP A CA 1
ATOM 6421 C C . ASP A 1 838 ? -48.672 -35.133 -58.435 1.00 65.56 838 ASP A C 1
ATOM 6423 O O . ASP A 1 838 ? -49.799 -34.906 -58.894 1.00 65.56 838 ASP A O 1
ATOM 6427 N N . SER A 1 839 ? -47.774 -35.849 -59.129 1.00 65.94 839 SER A N 1
ATOM 6428 C CA . SER A 1 839 ? -48.009 -36.359 -60.490 1.00 65.94 839 SER A CA 1
ATOM 6429 C C . SER A 1 839 ? -49.117 -37.422 -60.569 1.00 65.94 839 SER A C 1
ATOM 6431 O O . SER A 1 839 ? -49.812 -37.515 -61.588 1.00 65.94 839 SER A O 1
ATOM 6433 N N . TYR A 1 840 ? -49.322 -38.197 -59.495 1.00 62.94 840 TYR A N 1
ATOM 6434 C CA . TYR A 1 840 ? -50.383 -39.204 -59.393 1.00 62.94 840 TYR A CA 1
ATOM 6435 C C . TYR A 1 840 ? -51.666 -38.657 -58.747 1.00 62.94 840 TYR A C 1
ATOM 6437 O O . TYR A 1 840 ? -52.760 -39.069 -59.151 1.00 62.94 840 TYR A O 1
ATOM 6445 N N . ALA A 1 841 ? -51.571 -37.687 -57.829 1.00 58.78 841 ALA A N 1
ATOM 6446 C CA . ALA A 1 841 ? -52.715 -36.990 -57.231 1.00 58.78 841 ALA A CA 1
ATOM 6447 C C . ALA A 1 841 ? -53.581 -36.298 -58.301 1.00 58.78 841 ALA A C 1
ATOM 6449 O O . ALA A 1 841 ? -54.811 -36.421 -58.302 1.00 58.78 841 ALA A O 1
ATOM 6450 N N . GLY A 1 842 ? -52.940 -35.675 -59.298 1.00 54.88 842 GLY A N 1
ATOM 6451 C CA . GLY A 1 842 ? -53.617 -35.059 -60.444 1.00 54.88 842 GLY A CA 1
ATOM 6452 C C . GLY A 1 842 ? -54.376 -36.035 -61.360 1.00 54.88 842 GLY A C 1
ATOM 6453 O O . GLY A 1 842 ? -55.205 -35.596 -62.154 1.00 54.88 842 GLY A O 1
ATOM 6454 N N . ARG A 1 843 ? -54.138 -37.355 -61.261 1.00 58.56 843 ARG A N 1
ATOM 6455 C CA . ARG A 1 843 ? -54.720 -38.377 -62.161 1.00 58.56 843 ARG A CA 1
ATOM 6456 C C . ARG A 1 843 ? -55.945 -39.103 -61.600 1.00 58.56 843 ARG A C 1
ATOM 6458 O O . ARG A 1 843 ? -56.696 -39.684 -62.380 1.00 58.56 843 ARG A O 1
ATOM 6465 N N . LYS A 1 844 ? -56.165 -39.094 -60.279 1.00 48.03 844 LYS A N 1
ATOM 6466 C CA . LYS A 1 844 ? -57.282 -39.813 -59.623 1.00 48.03 844 LYS A CA 1
ATOM 6467 C C . LYS A 1 844 ? -58.187 -38.952 -58.735 1.00 48.03 844 LYS A C 1
ATOM 6469 O O . LYS A 1 844 ? -59.130 -39.492 -58.164 1.00 48.03 844 LYS A O 1
ATOM 6474 N N . GLY A 1 845 ? -57.954 -37.641 -58.626 1.00 48.28 845 GLY A N 1
ATOM 6475 C CA . GLY A 1 845 ? -58.818 -36.758 -57.829 1.00 48.28 845 GLY A CA 1
ATOM 6476 C C . GLY A 1 845 ? -58.860 -37.116 -56.336 1.00 48.28 845 GLY A C 1
ATOM 6477 O O . GLY A 1 845 ? -59.854 -36.840 -55.671 1.00 48.28 845 GLY A O 1
ATOM 6478 N N . GLN A 1 846 ? -57.803 -37.749 -55.819 1.00 47.12 846 GLN A N 1
ATOM 6479 C CA . GLN A 1 846 ? -57.599 -37.995 -54.392 1.00 47.12 846 GLN A CA 1
ATOM 6480 C C . GLN A 1 846 ? -56.475 -37.077 -53.914 1.00 47.12 846 GLN A C 1
ATOM 6482 O O . GLN A 1 846 ? -55.347 -37.173 -54.394 1.00 47.12 846 GLN A O 1
ATOM 6487 N N . ALA A 1 847 ? -56.804 -36.160 -53.006 1.00 46.34 847 ALA A N 1
ATOM 6488 C CA . ALA A 1 847 ? -55.827 -35.308 -52.346 1.00 46.34 847 ALA A CA 1
ATOM 6489 C C . ALA A 1 847 ? -55.092 -36.124 -51.274 1.00 46.34 847 ALA A C 1
ATOM 6491 O O . ALA A 1 847 ? -55.722 -36.693 -50.382 1.00 46.34 847 ALA A O 1
ATOM 6492 N N . PHE A 1 848 ? -53.763 -36.178 -51.355 1.00 50.81 848 PHE A N 1
ATOM 6493 C CA . PHE A 1 848 ? -52.905 -36.710 -50.295 1.00 50.81 848 PHE A CA 1
ATOM 6494 C C . PHE A 1 848 ? -52.712 -35.636 -49.206 1.00 50.81 848 PHE A C 1
ATOM 6496 O O . PHE A 1 848 ? -51.604 -35.178 -48.949 1.00 50.81 848 PHE A O 1
ATOM 6503 N N . ASP A 1 849 ? -53.801 -35.211 -48.560 1.00 45.94 849 ASP A N 1
ATOM 6504 C CA . ASP A 1 849 ? -53.822 -34.112 -47.570 1.00 45.94 849 ASP A CA 1
ATOM 6505 C C . ASP A 1 849 ? -53.209 -34.482 -46.195 1.00 45.94 849 ASP A C 1
ATOM 6507 O O . ASP A 1 849 ? -53.395 -33.774 -45.204 1.00 45.94 849 ASP A O 1
ATOM 6511 N N . HIS A 1 850 ? -52.473 -35.594 -46.091 1.00 47.16 850 HIS A N 1
ATOM 6512 C CA . HIS A 1 850 ? -51.934 -36.103 -44.819 1.00 47.16 850 HIS A CA 1
ATOM 6513 C C . HIS A 1 850 ? -50.402 -36.202 -44.759 1.00 47.16 850 HIS A C 1
ATOM 6515 O O . HIS A 1 850 ? -49.869 -36.646 -43.747 1.00 47.16 850 HIS A O 1
ATOM 6521 N N . ILE A 1 851 ? -49.681 -35.745 -45.790 1.00 50.47 851 ILE A N 1
ATOM 6522 C CA . ILE A 1 851 ? -48.208 -35.710 -45.801 1.00 50.47 851 ILE A CA 1
ATOM 6523 C C . ILE A 1 851 ? -47.742 -34.246 -45.810 1.00 50.47 851 ILE A C 1
ATOM 6525 O O . ILE A 1 851 ? -47.315 -33.702 -46.825 1.00 50.47 851 ILE A O 1
ATOM 6529 N N . THR A 1 852 ? -47.875 -33.562 -44.673 1.00 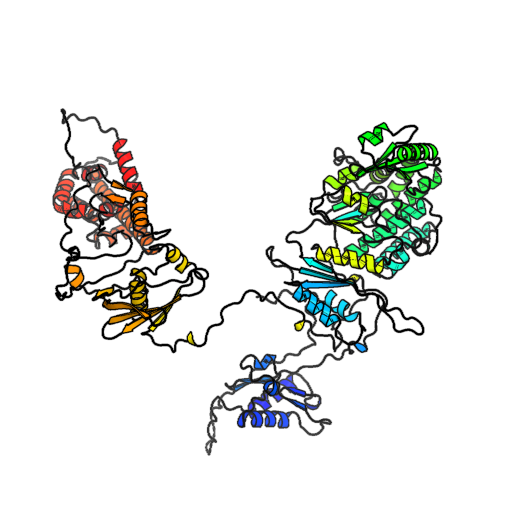45.94 852 THR A N 1
ATOM 6530 C CA . THR A 1 852 ? -47.532 -32.132 -44.535 1.00 45.94 852 THR A CA 1
ATOM 6531 C C . THR A 1 852 ? -46.059 -31.852 -44.215 1.00 45.94 852 THR A C 1
ATOM 6533 O O . THR A 1 852 ? -45.650 -30.696 -44.293 1.00 45.94 852 THR A O 1
ATOM 6536 N N . ASP A 1 853 ? -45.247 -32.876 -43.928 1.00 48.97 853 ASP A N 1
ATOM 6537 C CA . ASP A 1 853 ? -43.867 -32.705 -43.431 1.00 48.97 853 ASP A CA 1
ATOM 6538 C C . ASP A 1 853 ? -42.750 -32.977 -44.460 1.00 48.97 853 ASP A C 1
ATOM 6540 O O . ASP A 1 853 ? -41.565 -32.878 -44.132 1.00 48.97 853 ASP A O 1
ATOM 6544 N N . LEU A 1 854 ? -43.081 -33.245 -45.731 1.00 52.94 854 LEU A N 1
ATOM 6545 C CA . LEU A 1 854 ? -42.073 -33.311 -46.799 1.00 52.94 854 LEU A CA 1
ATOM 6546 C C . LEU A 1 854 ? -41.631 -31.891 -47.199 1.00 52.94 854 LEU A C 1
ATOM 6548 O O . LEU A 1 854 ? -42.361 -31.143 -47.867 1.00 52.94 854 LEU A O 1
ATOM 6552 N N . ARG A 1 855 ? -40.422 -31.515 -46.759 1.00 53.56 855 ARG A N 1
ATOM 6553 C CA . ARG A 1 855 ? -39.801 -30.199 -46.990 1.00 53.56 855 ARG A CA 1
ATOM 6554 C C . ARG A 1 855 ? -39.609 -29.926 -48.486 1.00 53.56 855 ARG A C 1
ATOM 6556 O O . ARG A 1 855 ? -39.218 -30.804 -49.248 1.00 53.56 855 ARG A O 1
ATOM 6563 N N . ALA A 1 856 ? -39.871 -28.688 -48.907 1.00 54.69 856 ALA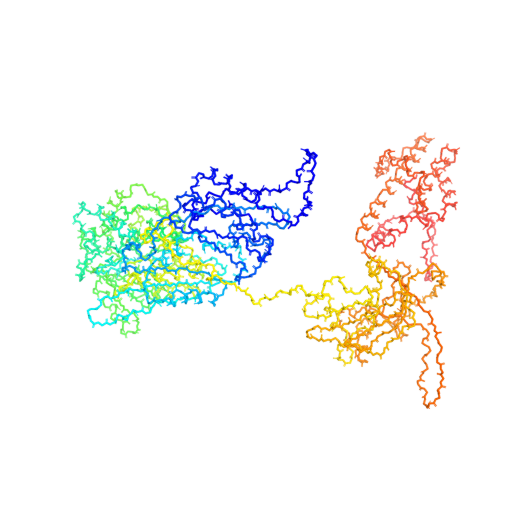 A N 1
ATOM 6564 C CA . ALA A 1 856 ? -39.585 -28.238 -50.267 1.00 54.69 856 ALA A CA 1
ATOM 6565 C C . ALA A 1 856 ? -38.089 -27.903 -50.398 1.00 54.69 856 ALA A C 1
ATOM 6567 O O . ALA A 1 856 ? -37.611 -26.978 -49.742 1.00 54.69 856 ALA A O 1
ATOM 6568 N N . ALA A 1 857 ? -37.359 -28.649 -51.228 1.00 55.72 857 ALA A N 1
ATOM 6569 C CA . ALA A 1 857 ? -35.969 -28.339 -51.560 1.00 55.72 857 ALA A CA 1
ATOM 6570 C C . ALA A 1 857 ? -35.875 -27.177 -52.583 1.00 55.72 857 ALA A C 1
ATOM 6572 O O . ALA A 1 857 ? -36.803 -26.994 -53.377 1.00 55.72 857 ALA A O 1
ATOM 6573 N N . PRO A 1 858 ? -34.774 -26.397 -52.605 1.00 57.84 858 PRO A N 1
ATOM 6574 C CA . PRO A 1 858 ? -34.551 -25.333 -53.592 1.00 57.84 858 PRO A CA 1
ATOM 6575 C C . PRO A 1 858 ? -34.496 -25.863 -55.039 1.00 57.84 858 PRO A C 1
ATOM 6577 O O . PRO A 1 858 ? -33.898 -26.910 -55.286 1.00 57.84 858 PRO A O 1
ATOM 6580 N N . GLU A 1 859 ? -35.033 -25.118 -56.019 1.00 55.22 859 GLU A N 1
ATOM 6581 C CA . GLU A 1 859 ? -35.068 -25.507 -57.453 1.00 55.22 859 GLU A CA 1
ATOM 6582 C C . GLU A 1 859 ? -33.691 -25.860 -58.056 1.00 55.22 859 GLU A C 1
ATOM 6584 O O . GLU A 1 859 ? -33.599 -26.585 -59.049 1.00 55.22 859 GLU A O 1
ATOM 6589 N N . GLU A 1 860 ? -32.603 -25.360 -57.473 1.00 56.94 860 GLU A N 1
ATOM 6590 C CA . GLU A 1 860 ? -31.232 -25.616 -57.927 1.00 56.94 860 GLU A CA 1
ATOM 6591 C C . GLU A 1 860 ? -30.774 -27.055 -57.631 1.00 56.94 860 GLU A C 1
ATOM 6593 O O . GLU A 1 860 ? -30.101 -27.669 -58.463 1.00 56.94 860 GLU A O 1
ATOM 6598 N N . VAL A 1 861 ? -31.233 -27.648 -56.521 1.00 55.22 861 VAL A N 1
ATOM 6599 C CA . VAL A 1 861 ? -30.972 -29.057 -56.160 1.00 55.22 861 VAL A CA 1
ATOM 6600 C C . VAL A 1 861 ? -31.658 -30.001 -57.158 1.00 55.22 861 VAL A C 1
ATOM 6602 O O . VAL A 1 861 ? -31.089 -31.013 -57.575 1.00 55.22 861 VAL A O 1
ATOM 6605 N N . VAL A 1 862 ? -32.841 -29.604 -57.641 1.00 55.25 862 VAL A N 1
ATOM 6606 C CA . VAL A 1 862 ? -33.710 -30.360 -58.562 1.00 55.25 862 VAL A CA 1
ATOM 6607 C C . VAL A 1 862 ? -33.079 -30.569 -59.943 1.00 55.25 862 VAL A C 1
ATOM 6609 O O . VAL A 1 862 ? -33.295 -31.598 -60.583 1.00 55.25 862 VAL A O 1
ATOM 6612 N N . LYS A 1 863 ? -32.274 -29.616 -60.426 1.00 57.00 863 LYS A N 1
ATOM 6613 C CA . LYS A 1 863 ? -31.632 -29.706 -61.753 1.00 57.00 863 LYS A CA 1
ATOM 6614 C C . LYS A 1 863 ? -30.293 -30.443 -61.743 1.00 57.00 863 LYS A C 1
ATOM 6616 O O . LYS A 1 863 ? -29.890 -30.952 -62.792 1.00 57.00 863 LYS A O 1
ATOM 6621 N N . TYR A 1 864 ? -29.602 -30.468 -60.605 1.00 56.03 864 TYR A N 1
ATOM 6622 C CA . TYR A 1 864 ? -28.211 -30.914 -60.519 1.00 56.03 864 TYR A CA 1
ATOM 6623 C C . TYR A 1 864 ? -28.079 -32.390 -60.118 1.00 56.03 864 TYR A C 1
ATOM 6625 O O . TYR A 1 864 ? -27.389 -33.159 -60.788 1.00 56.03 864 TYR A O 1
ATOM 6633 N N . TYR A 1 865 ? -28.795 -32.820 -59.079 1.00 56.22 865 TYR A N 1
ATOM 6634 C CA . TYR A 1 865 ? -28.602 -34.140 -58.470 1.00 56.22 865 TYR A CA 1
ATOM 6635 C C . TYR A 1 865 ? -29.083 -35.343 -59.314 1.00 56.22 865 TYR A C 1
ATOM 6637 O O . TYR A 1 865 ? -28.350 -36.328 -59.398 1.00 56.22 865 TYR A O 1
ATOM 6645 N N . PRO A 1 866 ? -30.212 -35.295 -60.054 1.00 53.75 866 PRO A N 1
ATOM 6646 C CA . PRO A 1 866 ? -30.659 -36.435 -60.867 1.00 53.75 866 PRO A CA 1
ATOM 6647 C C . PRO A 1 866 ? -29.739 -36.781 -62.050 1.00 53.75 866 PRO A C 1
ATOM 6649 O O . PRO A 1 866 ? -29.906 -37.835 -62.668 1.00 53.75 866 PRO A O 1
ATOM 6652 N N . LYS A 1 867 ? -28.819 -35.884 -62.434 1.00 55.97 867 LYS A N 1
ATOM 6653 C CA . LYS A 1 867 ? -27.878 -36.091 -63.550 1.00 55.97 867 LYS A CA 1
ATOM 6654 C C . LYS A 1 867 ? -26.528 -36.653 -63.110 1.00 55.97 867 LYS A C 1
ATOM 6656 O O . LYS A 1 867 ? -25.868 -37.278 -63.929 1.00 55.97 867 LYS A O 1
ATOM 6661 N N . ASN A 1 868 ? -26.163 -36.457 -61.845 1.00 55.81 868 ASN A N 1
ATOM 6662 C CA . ASN A 1 868 ? -24.849 -36.784 -61.290 1.00 55.81 868 ASN A CA 1
ATOM 6663 C C . ASN A 1 868 ? -24.957 -37.678 -60.040 1.00 55.81 868 ASN A C 1
ATOM 6665 O O . ASN A 1 868 ? -24.098 -37.606 -59.163 1.00 55.81 868 ASN A O 1
ATOM 6669 N N . ALA A 1 869 ? -26.021 -38.483 -59.934 1.00 58.19 869 ALA A N 1
ATOM 6670 C CA . ALA A 1 869 ? -26.189 -39.418 -58.825 1.00 58.19 869 ALA A CA 1
ATOM 6671 C C . ALA A 1 869 ? -25.009 -40.403 -58.791 1.00 58.19 869 ALA A C 1
ATOM 6673 O O . ALA A 1 869 ? -24.681 -41.024 -59.806 1.00 58.19 869 ALA A O 1
ATOM 6674 N N . LYS A 1 870 ? -24.353 -40.506 -57.633 1.00 61.72 870 LYS A N 1
ATOM 6675 C CA . LYS A 1 870 ? -23.259 -41.461 -57.402 1.00 61.72 870 LYS A CA 1
ATOM 6676 C C . LYS A 1 870 ? -23.826 -42.871 -57.182 1.00 61.72 870 LYS A C 1
ATOM 6678 O O . LYS A 1 870 ? -24.999 -43.009 -56.848 1.00 61.72 870 LYS A O 1
ATOM 6683 N N . GLU A 1 871 ? -23.007 -43.916 -57.333 1.00 60.19 871 GLU A N 1
ATOM 6684 C CA . GLU A 1 871 ? -23.444 -45.317 -57.127 1.00 60.19 871 GLU A CA 1
ATOM 6685 C C . GLU A 1 871 ? -24.040 -45.565 -55.731 1.00 60.19 871 GLU A C 1
ATOM 6687 O O . GLU A 1 871 ? -24.973 -46.347 -55.586 1.00 60.19 871 GLU A O 1
ATOM 6692 N N . GLU A 1 872 ? -23.559 -44.832 -54.729 1.00 55.88 872 GLU A N 1
ATOM 6693 C CA . GLU A 1 872 ? -23.994 -44.898 -53.329 1.00 55.88 872 GLU A CA 1
ATOM 6694 C C . GLU A 1 872 ? -25.332 -44.165 -53.077 1.00 55.88 872 GLU A C 1
ATOM 6696 O O . GLU A 1 872 ? -25.798 -44.083 -51.951 1.00 55.88 872 GLU A O 1
ATOM 6701 N N . GLN A 1 873 ? -25.980 -43.601 -54.102 1.00 68.19 873 GLN A N 1
ATOM 6702 C CA . GLN A 1 873 ? -27.232 -42.832 -54.005 1.00 68.19 873 GLN A CA 1
ATOM 6703 C C . GLN A 1 873 ? -28.400 -43.571 -54.689 1.00 68.19 873 GLN A C 1
ATOM 6705 O O . GLN A 1 873 ? -29.081 -43.065 -55.594 1.00 68.19 873 GLN A O 1
ATOM 6710 N N . GLY A 1 874 ? -28.597 -44.826 -54.289 1.00 69.81 874 GLY A N 1
ATOM 6711 C CA . GLY A 1 874 ? -29.570 -45.749 -54.866 1.00 69.81 874 GLY A CA 1
ATOM 6712 C C . GLY A 1 874 ? -31.033 -45.333 -54.700 1.00 69.81 874 GLY A C 1
ATOM 6713 O O . GLY A 1 874 ? -31.804 -45.454 -55.652 1.00 69.81 874 GLY A O 1
ATOM 6714 N N . LEU A 1 875 ? -31.424 -44.787 -53.547 1.00 70.81 875 LEU A N 1
ATOM 6715 C CA . LEU A 1 875 ? -32.784 -44.318 -53.269 1.00 70.81 875 LEU A CA 1
ATOM 6716 C C . LEU A 1 875 ? -33.179 -43.171 -54.203 1.00 70.81 875 LEU A C 1
ATOM 6718 O O . LEU A 1 875 ? -34.257 -43.196 -54.796 1.00 70.81 875 LEU A O 1
ATOM 6722 N N . LEU A 1 876 ? -32.289 -42.199 -54.399 1.00 71.56 876 LEU A N 1
ATOM 6723 C CA . LEU A 1 876 ? -32.516 -41.089 -55.324 1.00 71.56 876 LEU A CA 1
ATOM 6724 C C . LEU A 1 876 ? -32.683 -41.579 -56.770 1.00 71.56 876 LEU A C 1
ATOM 6726 O O . LEU A 1 876 ? -33.533 -41.080 -57.510 1.00 71.56 876 LEU A O 1
ATOM 6730 N N . THR A 1 877 ? -31.911 -42.596 -57.160 1.00 71.56 877 THR A N 1
ATOM 6731 C CA . THR A 1 877 ? -32.011 -43.232 -58.480 1.00 71.56 877 THR A CA 1
ATOM 6732 C C . THR A 1 877 ? -33.344 -43.964 -58.656 1.00 71.56 877 THR A C 1
ATOM 6734 O O . THR A 1 877 ? -33.977 -43.857 -59.704 1.00 71.56 877 THR A O 1
ATOM 6737 N N . ILE A 1 878 ? -33.813 -44.658 -57.618 1.00 72.62 878 ILE A N 1
ATOM 6738 C CA . ILE A 1 878 ? -35.106 -45.354 -57.614 1.00 72.62 878 ILE A CA 1
ATOM 6739 C C . ILE A 1 878 ? -36.267 -44.356 -57.705 1.00 72.62 878 ILE A C 1
ATOM 6741 O O . ILE A 1 878 ? -37.158 -44.536 -58.531 1.00 72.62 878 ILE A O 1
ATOM 6745 N N . LEU A 1 879 ? -36.244 -43.279 -56.914 1.00 73.56 879 LEU A N 1
ATOM 6746 C CA . LEU A 1 879 ? -37.273 -42.232 -56.956 1.00 73.56 879 LEU A CA 1
ATOM 6747 C C . LEU A 1 879 ? -37.334 -41.556 -58.331 1.00 73.56 879 LEU A C 1
ATOM 6749 O O . LEU A 1 879 ? -38.417 -41.301 -58.854 1.00 73.56 879 LEU A O 1
ATOM 6753 N N . LYS A 1 880 ? -36.182 -41.321 -58.962 1.00 74.12 880 LYS A N 1
ATOM 6754 C CA . LYS A 1 880 ? -36.129 -40.791 -60.326 1.00 74.12 880 LYS A CA 1
ATOM 6755 C C . LYS A 1 880 ? -36.768 -41.743 -61.340 1.00 74.12 880 LYS A C 1
ATOM 6757 O O . LYS A 1 880 ? -37.588 -41.300 -62.136 1.00 74.12 880 LYS A O 1
ATOM 6762 N N . ASP A 1 881 ? -36.433 -43.029 -61.297 1.00 73.75 881 ASP A N 1
ATOM 6763 C CA . ASP A 1 881 ? -37.010 -44.021 -62.208 1.00 73.75 881 ASP A CA 1
ATOM 6764 C C . ASP A 1 881 ? -38.525 -44.161 -62.011 1.00 73.75 881 ASP A C 1
ATOM 6766 O O . ASP A 1 881 ? -39.265 -44.281 -62.987 1.00 73.75 881 ASP A O 1
ATOM 6770 N N . ILE A 1 882 ? -39.005 -44.084 -60.764 1.00 71.75 882 ILE A N 1
ATOM 6771 C CA . ILE A 1 882 ? -40.442 -44.079 -60.458 1.00 71.75 882 ILE A CA 1
ATOM 6772 C C . ILE A 1 882 ? -41.109 -42.845 -61.065 1.00 71.75 882 ILE A C 1
ATOM 6774 O O . ILE A 1 882 ? -42.178 -42.973 -61.656 1.00 71.75 882 ILE A O 1
ATOM 6778 N N . LEU A 1 883 ? -40.491 -41.667 -60.963 1.00 72.12 883 LEU A N 1
ATOM 6779 C CA . LEU A 1 883 ? -41.006 -40.436 -61.565 1.00 72.12 883 LEU A CA 1
ATOM 6780 C C . LEU A 1 883 ? -40.990 -40.489 -63.106 1.00 72.12 883 LEU A C 1
ATOM 6782 O O . LEU A 1 883 ? -41.947 -40.059 -63.752 1.00 72.12 883 LEU A O 1
ATOM 6786 N N . ASP A 1 884 ? -39.935 -41.034 -63.710 1.00 74.44 884 ASP A N 1
ATOM 6787 C CA . ASP A 1 884 ? -39.821 -41.190 -65.163 1.00 74.44 884 ASP A CA 1
ATOM 6788 C C . ASP A 1 884 ? -40.860 -42.186 -65.705 1.00 74.44 884 ASP A C 1
ATOM 6790 O O . ASP A 1 884 ? -41.491 -41.920 -66.732 1.00 74.44 884 ASP A O 1
ATOM 6794 N N . GLU A 1 885 ? -41.097 -43.294 -64.999 1.00 71.94 885 GLU A N 1
ATOM 6795 C CA . GLU A 1 885 ? -42.116 -44.284 -65.359 1.00 71.94 885 GLU A CA 1
ATOM 6796 C C . GLU A 1 885 ? -43.534 -43.766 -65.083 1.00 71.94 885 GLU A C 1
ATOM 6798 O O . GLU A 1 885 ? -44.435 -43.951 -65.902 1.00 71.94 885 GLU A O 1
ATOM 6803 N N . ALA A 1 886 ? -43.729 -43.007 -63.999 1.00 66.31 886 ALA A N 1
ATOM 6804 C CA . ALA A 1 886 ? -44.967 -42.281 -63.734 1.00 66.31 886 ALA A CA 1
ATOM 6805 C C . ALA A 1 886 ? -45.336 -41.354 -64.891 1.00 66.31 886 ALA A C 1
ATOM 6807 O O . ALA A 1 886 ? -46.500 -41.269 -65.277 1.00 66.31 886 ALA A O 1
ATOM 6808 N N . ASN A 1 887 ? -44.357 -40.686 -65.497 1.00 67.62 887 ASN A N 1
ATOM 6809 C CA . ASN A 1 887 ? -44.583 -39.810 -66.641 1.00 67.62 887 ASN A CA 1
ATOM 6810 C C . ASN A 1 887 ? -44.867 -40.564 -67.956 1.00 67.62 887 ASN A C 1
ATOM 6812 O O . ASN A 1 887 ? -45.409 -39.957 -68.880 1.00 67.62 887 ASN A O 1
ATOM 6816 N N . ARG A 1 888 ? -44.548 -41.865 -68.054 1.00 69.12 888 ARG A N 1
ATOM 6817 C CA . ARG A 1 888 ? -44.670 -42.675 -69.286 1.00 69.12 888 ARG A CA 1
ATOM 6818 C C . ARG A 1 888 ? -45.830 -43.679 -69.283 1.00 69.12 888 ARG A C 1
ATOM 6820 O O . ARG A 1 888 ? -46.351 -43.982 -70.354 1.00 69.12 888 ARG A O 1
ATOM 6827 N N . SER A 1 889 ? -46.240 -44.178 -68.118 1.00 63.53 889 SER A N 1
ATOM 6828 C CA . SER A 1 889 ? -47.190 -45.288 -67.952 1.00 63.53 889 SER A CA 1
ATOM 6829 C C . SER A 1 889 ? -48.492 -44.874 -67.233 1.00 63.53 889 SER A C 1
ATOM 6831 O O . SER A 1 889 ? -48.526 -43.913 -66.463 1.00 63.53 889 SER A O 1
ATOM 6833 N N . GLN A 1 890 ? -49.586 -45.614 -67.479 1.00 61.38 890 GLN A N 1
ATOM 6834 C CA . GLN A 1 890 ? -50.868 -45.513 -66.752 1.00 61.38 890 GLN A CA 1
ATOM 6835 C C . GLN A 1 890 ? -51.032 -46.573 -65.636 1.00 61.38 890 GLN A C 1
ATOM 6837 O O . GLN A 1 890 ? -52.139 -46.773 -65.132 1.00 61.38 890 GLN A O 1
ATOM 6842 N N . SER A 1 891 ? -49.961 -47.272 -65.243 1.00 63.03 891 SER A N 1
ATOM 6843 C CA . SER A 1 891 ? -49.977 -48.233 -64.129 1.00 63.03 891 SER A CA 1
ATOM 6844 C C . SER A 1 891 ? -50.290 -47.566 -62.781 1.00 63.03 891 SER A C 1
ATOM 6846 O O . SER A 1 891 ? -50.112 -46.361 -62.598 1.00 63.03 891 SER A O 1
ATOM 6848 N N . SER A 1 892 ? -50.791 -48.344 -61.813 1.00 67.12 892 SER A N 1
ATOM 6849 C CA . SER A 1 892 ? -50.918 -47.861 -60.434 1.00 67.12 892 SER A CA 1
ATOM 6850 C C . SER A 1 892 ? -49.533 -47.602 -59.837 1.00 67.12 892 SER A C 1
ATOM 6852 O O . SER A 1 892 ? -48.594 -48.348 -60.115 1.00 67.12 892 SER A O 1
ATOM 6854 N N . LEU A 1 893 ? -49.424 -46.571 -58.991 1.00 65.12 893 LEU A N 1
ATOM 6855 C CA . LEU A 1 893 ? -48.184 -46.216 -58.292 1.00 65.12 893 LEU A CA 1
ATOM 6856 C C . LEU A 1 893 ? -47.562 -47.434 -57.595 1.00 65.12 893 LEU A C 1
ATOM 6858 O O . LEU A 1 893 ? -46.382 -47.708 -57.772 1.00 65.12 893 LEU A O 1
ATOM 6862 N N . GLU A 1 894 ? -48.388 -48.225 -56.912 1.00 60.28 894 GLU A N 1
ATOM 6863 C CA . GLU A 1 894 ? -47.972 -49.442 -56.213 1.00 60.28 894 GLU A CA 1
ATOM 6864 C C . GLU A 1 894 ? -47.313 -50.478 -57.144 1.00 60.28 894 GLU A C 1
ATOM 6866 O O . GLU A 1 894 ? -46.265 -51.029 -56.813 1.00 60.28 894 GLU A O 1
ATOM 6871 N N . ALA A 1 895 ? -47.859 -50.698 -58.346 1.00 67.38 895 ALA A N 1
ATOM 6872 C CA . ALA A 1 895 ? -47.281 -51.636 -59.311 1.00 67.38 895 ALA A CA 1
ATOM 6873 C C . ALA A 1 895 ? -45.956 -51.116 -59.896 1.00 67.38 895 ALA A C 1
ATOM 6875 O O . ALA A 1 895 ? -45.008 -51.883 -60.071 1.00 67.38 895 ALA A O 1
ATOM 6876 N N . THR A 1 896 ? -45.875 -49.809 -60.164 1.00 70.19 896 THR A N 1
ATOM 6877 C CA . THR A 1 896 ? -44.658 -49.144 -60.656 1.00 70.19 896 THR A CA 1
ATOM 6878 C C . THR A 1 896 ? -43.533 -49.218 -59.622 1.00 70.19 896 THR A C 1
ATOM 6880 O O . THR A 1 896 ? -42.413 -49.613 -59.944 1.00 70.19 896 THR A O 1
ATOM 6883 N N . VAL A 1 897 ? -43.849 -48.907 -58.362 1.00 68.81 897 VAL A N 1
ATOM 6884 C CA . VAL A 1 897 ? -42.914 -48.954 -57.233 1.00 68.81 897 VAL A CA 1
ATOM 6885 C C . VAL A 1 897 ? -42.398 -50.378 -57.025 1.00 68.81 897 VAL A C 1
ATOM 6887 O O . VAL A 1 897 ? -41.185 -50.579 -56.991 1.00 68.81 897 VAL A O 1
ATOM 6890 N N . GLN A 1 898 ? -43.279 -51.384 -56.978 1.00 67.12 898 GLN A N 1
ATOM 6891 C CA . GLN A 1 898 ? -42.855 -52.778 -56.802 1.00 67.12 898 GLN A CA 1
ATOM 6892 C C . GLN A 1 898 ? -41.967 -53.281 -57.947 1.00 67.12 898 GLN A C 1
ATOM 6894 O O . GLN A 1 898 ? -40.971 -53.958 -57.692 1.00 67.12 898 GLN A O 1
ATOM 6899 N N . SER A 1 899 ? -42.280 -52.927 -59.196 1.00 74.25 899 SER A N 1
ATOM 6900 C CA . SER A 1 899 ? -41.476 -53.336 -60.352 1.00 74.25 899 SER A CA 1
ATOM 6901 C C . SER A 1 899 ? -40.068 -52.736 -60.320 1.00 74.25 899 SER A C 1
ATOM 6903 O O . SER A 1 899 ? -39.090 -53.434 -60.587 1.00 74.25 899 SER A O 1
ATOM 6905 N N . ILE A 1 900 ? -39.949 -51.446 -59.997 1.00 74.62 900 ILE A N 1
ATOM 6906 C CA . ILE A 1 900 ? -38.658 -50.745 -59.994 1.00 74.62 900 ILE A CA 1
ATOM 6907 C C . ILE A 1 900 ? -37.810 -51.175 -58.795 1.00 74.62 900 ILE A C 1
ATOM 6909 O O . ILE A 1 900 ? -36.612 -51.409 -58.948 1.00 74.62 900 ILE A O 1
ATOM 6913 N N . LEU A 1 901 ? -38.423 -51.369 -57.625 1.00 68.50 901 LEU A N 1
ATOM 6914 C CA . LEU A 1 901 ? -37.736 -51.901 -56.446 1.00 68.50 901 LEU A CA 1
ATOM 6915 C C . LEU A 1 901 ? -37.222 -53.326 -56.671 1.00 68.50 901 LEU A C 1
ATOM 6917 O O . LEU A 1 901 ? -36.095 -53.631 -56.287 1.00 68.50 901 LEU A O 1
ATOM 6921 N N . ALA A 1 902 ? -38.003 -54.183 -57.334 1.00 69.88 902 ALA A N 1
ATOM 6922 C CA . ALA A 1 902 ? -37.553 -55.525 -57.696 1.00 69.88 902 ALA A CA 1
ATOM 6923 C C . ALA A 1 902 ? -36.364 -55.486 -58.674 1.00 69.88 902 ALA A C 1
ATOM 6925 O O . ALA A 1 902 ? -35.437 -56.283 -58.542 1.00 69.88 902 ALA A O 1
ATOM 6926 N N . ALA A 1 903 ? -36.362 -54.540 -59.619 1.00 72.38 903 ALA A N 1
ATOM 6927 C CA . ALA A 1 903 ? -35.291 -54.378 -60.602 1.00 72.38 903 ALA A CA 1
ATOM 6928 C C . ALA A 1 903 ? -34.017 -53.722 -60.034 1.00 72.38 903 ALA A C 1
ATOM 6930 O O . ALA A 1 903 ? -32.929 -53.957 -60.556 1.00 72.38 903 ALA A O 1
ATOM 6931 N N . ARG A 1 904 ? -34.132 -52.905 -58.979 1.00 66.81 904 ARG A N 1
ATOM 6932 C CA . ARG A 1 904 ? -33.021 -52.132 -58.389 1.00 66.81 904 ARG A CA 1
ATOM 6933 C C . ARG A 1 904 ? -32.724 -52.477 -56.931 1.00 66.81 904 ARG A C 1
ATOM 6935 O O . ARG A 1 904 ? -32.165 -51.659 -56.202 1.00 66.81 904 ARG A O 1
ATOM 6942 N N . LYS A 1 905 ? -33.042 -53.702 -56.517 1.00 61.75 905 LYS A N 1
ATOM 6943 C CA . LYS A 1 905 ? -32.810 -54.198 -55.154 1.00 61.75 905 LYS A CA 1
ATOM 6944 C C . LYS A 1 905 ? -31.367 -53.985 -54.676 1.00 61.75 905 LYS A C 1
ATOM 6946 O O . LYS A 1 905 ? -31.150 -53.508 -53.572 1.00 61.75 905 LYS A O 1
ATOM 6951 N N . GLU A 1 906 ? -30.385 -54.238 -55.534 1.00 62.22 906 GLU A N 1
ATOM 6952 C CA . GLU A 1 906 ? -28.969 -54.056 -55.189 1.00 62.22 906 GLU A CA 1
ATOM 6953 C C . GLU A 1 906 ? -28.572 -52.584 -54.979 1.00 62.22 906 GLU A C 1
ATOM 6955 O O . GLU A 1 906 ? -27.658 -52.288 -54.214 1.00 62.22 906 GLU A O 1
ATOM 6960 N N . ALA A 1 907 ? -29.260 -51.647 -55.642 1.00 63.75 907 ALA A N 1
ATOM 6961 C CA . ALA A 1 907 ? -28.979 -50.221 -55.508 1.00 63.75 907 ALA A CA 1
ATOM 6962 C C . ALA A 1 907 ? -29.478 -49.674 -54.165 1.00 63.75 907 ALA A C 1
ATOM 6964 O O . ALA A 1 907 ? -28.822 -48.823 -53.576 1.00 63.75 907 ALA A O 1
ATOM 6965 N N . ILE A 1 908 ? -30.609 -50.177 -53.651 1.00 61.94 908 ILE A N 1
ATOM 6966 C CA . ILE A 1 908 ? -31.113 -49.759 -52.337 1.00 61.94 908 ILE A CA 1
ATOM 6967 C C . ILE A 1 908 ? -30.254 -50.325 -51.200 1.00 61.94 908 ILE A C 1
ATOM 6969 O O . ILE A 1 908 ? -30.022 -49.638 -50.213 1.00 61.94 908 ILE A O 1
ATOM 6973 N N . GLU A 1 909 ? -29.726 -51.544 -51.345 1.00 58.69 909 GLU A N 1
ATOM 6974 C CA . GLU A 1 909 ? -28.832 -52.169 -50.356 1.00 58.69 909 GLU A CA 1
ATOM 6975 C C . GLU A 1 909 ? -27.495 -51.421 -50.216 1.00 58.69 909 GLU A C 1
ATOM 6977 O O . GLU A 1 909 ? -26.909 -51.407 -49.136 1.00 58.69 909 GLU A O 1
ATOM 6982 N N . LYS A 1 910 ? -27.044 -50.749 -51.283 1.00 57.22 910 LYS A N 1
ATOM 6983 C CA . LYS A 1 910 ? -25.804 -49.954 -51.324 1.00 57.22 910 LYS A CA 1
ATOM 6984 C C . LYS A 1 910 ? -26.033 -48.450 -51.113 1.00 57.22 910 LYS A C 1
ATOM 6986 O O . LYS A 1 910 ? -25.112 -47.662 -51.303 1.00 57.22 910 LYS A O 1
ATOM 6991 N N . ASP A 1 911 ? -27.247 -48.044 -50.742 1.00 68.31 911 ASP A N 1
ATOM 6992 C CA . ASP A 1 911 ? -27.587 -46.636 -50.547 1.00 68.31 911 ASP A CA 1
ATOM 6993 C C . ASP A 1 911 ? -26.910 -46.025 -49.307 1.00 68.31 911 ASP A C 1
ATOM 6995 O O . ASP A 1 911 ? -26.812 -46.662 -48.253 1.00 68.31 911 ASP A O 1
ATOM 6999 N N . LEU A 1 912 ? -26.504 -44.760 -49.419 1.00 60.09 912 LEU A N 1
ATOM 7000 C CA . LEU A 1 912 ? -25.827 -43.967 -48.395 1.00 60.09 912 LEU A CA 1
ATOM 7001 C C . LEU A 1 912 ? -26.629 -43.904 -47.088 1.00 60.09 912 LEU A C 1
ATOM 7003 O O . LEU A 1 912 ? -26.052 -43.957 -46.006 1.00 60.09 912 LEU A O 1
ATOM 7007 N N . ILE A 1 913 ? -27.963 -43.844 -47.158 1.00 59.09 913 ILE A N 1
ATOM 7008 C CA . ILE A 1 913 ? -28.832 -43.819 -45.971 1.00 59.09 913 ILE A CA 1
ATOM 7009 C C . ILE A 1 913 ? -28.788 -45.172 -45.253 1.00 59.09 913 ILE A C 1
ATOM 7011 O O . ILE A 1 913 ? -28.710 -45.208 -44.027 1.00 59.09 913 ILE A O 1
ATOM 7015 N N . ASN A 1 914 ? -28.757 -46.280 -46.000 1.00 54.12 914 ASN A N 1
ATOM 7016 C CA . ASN A 1 914 ? -28.659 -47.627 -45.430 1.00 54.12 914 ASN A CA 1
ATOM 7017 C C . ASN A 1 914 ? -27.266 -47.930 -44.868 1.00 54.12 914 ASN A C 1
ATOM 7019 O O . ASN A 1 914 ? -27.139 -48.712 -43.932 1.00 54.12 914 ASN A O 1
ATOM 7023 N N . THR A 1 915 ? -26.219 -47.291 -45.386 1.00 53.38 915 THR A N 1
ATOM 7024 C CA . THR A 1 915 ? -24.840 -47.506 -44.921 1.00 53.38 915 THR A CA 1
ATOM 7025 C C . THR A 1 915 ? -24.407 -46.565 -43.794 1.00 53.38 915 THR A C 1
ATOM 7027 O O . THR A 1 915 ? -23.540 -46.954 -43.012 1.00 53.38 915 THR A O 1
ATOM 7030 N N . VAL A 1 916 ? -25.008 -45.374 -43.662 1.00 51.00 916 VAL A N 1
ATOM 7031 C CA . VAL A 1 916 ? -24.681 -44.394 -42.605 1.00 51.00 916 VAL A CA 1
ATOM 7032 C C . VAL A 1 916 ? -25.560 -44.558 -41.353 1.00 51.00 916 VAL A C 1
ATOM 7034 O O . VAL A 1 916 ? -25.017 -44.577 -40.252 1.00 51.00 916 VAL A O 1
ATOM 7037 N N . LEU A 1 917 ? -26.885 -44.749 -41.474 1.00 46.09 917 LEU A N 1
ATOM 7038 C CA . LEU A 1 917 ? -27.784 -44.867 -40.302 1.00 46.09 917 LEU A CA 1
ATOM 7039 C C . LEU A 1 917 ? -27.598 -46.163 -39.502 1.00 46.09 917 LEU A C 1
ATOM 7041 O O . LEU A 1 917 ? -27.888 -46.186 -38.311 1.00 46.09 917 LEU A O 1
ATOM 7045 N N . LEU A 1 918 ? -27.111 -47.234 -40.134 1.00 43.81 918 LEU A N 1
ATOM 7046 C CA . LEU A 1 918 ? -26.847 -48.514 -39.463 1.00 43.81 918 LEU A CA 1
ATOM 7047 C C . LEU A 1 918 ? -25.488 -48.559 -38.747 1.00 43.81 918 LEU A C 1
ATOM 7049 O O . LEU A 1 918 ? -25.194 -49.545 -38.075 1.00 43.81 918 LEU A O 1
ATOM 7053 N N . LYS A 1 919 ? -24.655 -47.519 -38.887 1.00 41.75 919 LYS A N 1
ATOM 7054 C CA . LYS A 1 919 ? -23.322 -47.440 -38.267 1.00 41.75 919 LYS A CA 1
ATOM 7055 C C . LYS A 1 919 ? -23.238 -46.437 -37.104 1.00 41.75 919 LYS A C 1
ATOM 7057 O O . LYS A 1 919 ? -22.175 -46.326 -36.502 1.00 41.75 919 LYS A O 1
ATOM 7062 N N . ASP A 1 920 ? -24.330 -45.744 -36.765 1.00 40.91 920 ASP A N 1
ATOM 7063 C CA . ASP A 1 920 ? -24.406 -44.797 -35.640 1.00 40.91 920 ASP A CA 1
ATOM 7064 C C . ASP A 1 920 ? -25.187 -45.418 -34.457 1.00 40.91 920 ASP A C 1
ATOM 7066 O O . ASP A 1 920 ? -26.413 -45.567 -34.493 1.00 40.91 920 ASP A O 1
ATOM 7070 N N . GLU A 1 921 ? -24.459 -45.838 -33.417 1.00 42.44 921 GLU A N 1
ATOM 7071 C CA . GLU A 1 921 ? -24.958 -46.592 -32.248 1.00 42.44 921 GLU A CA 1
ATOM 7072 C C . GLU A 1 921 ? -26.193 -45.971 -31.541 1.00 42.44 921 GLU A C 1
ATOM 7074 O O . GLU A 1 921 ? -27.158 -46.692 -31.271 1.00 42.44 921 GLU A O 1
ATOM 7079 N N . PRO A 1 922 ? -26.247 -44.656 -31.245 1.00 38.00 922 PRO A N 1
ATOM 7080 C CA . PRO A 1 922 ? -27.412 -44.038 -30.601 1.00 38.00 922 PRO A CA 1
ATOM 7081 C C . PRO A 1 922 ? -28.686 -43.969 -31.466 1.00 38.00 922 PRO A C 1
ATOM 7083 O O . PRO A 1 922 ? -29.783 -43.891 -30.906 1.00 38.00 922 PRO A O 1
ATOM 7086 N N . LEU A 1 923 ? -28.589 -44.012 -32.800 1.00 39.78 923 LEU A N 1
ATOM 7087 C CA . LEU A 1 923 ? -29.750 -43.945 -33.705 1.00 39.78 923 LEU A CA 1
ATOM 7088 C C . LEU A 1 923 ? -30.389 -45.317 -33.966 1.00 39.78 923 LEU A C 1
ATOM 7090 O O . LEU A 1 923 ? -31.610 -45.388 -34.123 1.00 39.78 923 LEU A O 1
ATOM 7094 N N . GLY A 1 924 ? -29.605 -46.400 -33.918 1.00 45.09 924 GLY A N 1
ATOM 7095 C CA . GLY A 1 924 ? -30.119 -47.776 -33.948 1.00 45.09 924 GLY A CA 1
ATOM 7096 C C . GLY A 1 924 ? -31.082 -48.062 -32.790 1.00 45.09 924 GLY A C 1
ATOM 7097 O O . GLY A 1 924 ? -32.207 -48.504 -33.015 1.00 45.09 924 GLY A O 1
ATOM 7098 N N . CYS A 1 925 ? -30.710 -47.659 -31.568 1.00 40.72 925 CYS A N 1
ATOM 7099 C CA . CYS A 1 925 ? -31.575 -47.758 -30.385 1.00 40.72 925 CYS A CA 1
ATOM 7100 C C . CYS A 1 925 ? -32.881 -46.947 -30.513 1.00 40.72 925 CYS A C 1
ATOM 7102 O O . CYS A 1 925 ? -33.923 -47.358 -30.008 1.00 40.72 925 CYS A O 1
ATOM 7104 N N . LEU A 1 926 ? -32.855 -45.784 -31.175 1.00 35.62 926 LEU A N 1
ATOM 7105 C CA . LEU A 1 926 ? -34.052 -44.963 -31.406 1.00 35.62 926 LEU A CA 1
ATOM 7106 C C . LEU A 1 926 ? -35.008 -45.610 -32.416 1.00 35.62 926 LEU A C 1
ATOM 7108 O O . LEU A 1 926 ? -36.224 -45.507 -32.244 1.00 35.62 926 LEU A O 1
ATOM 7112 N N . LEU A 1 927 ? -34.478 -46.294 -33.434 1.00 40.06 927 LEU A N 1
ATOM 7113 C CA . LEU A 1 927 ? -35.281 -47.082 -34.367 1.00 40.06 927 LEU A CA 1
ATOM 7114 C C . LEU A 1 927 ? -35.939 -48.270 -33.664 1.00 40.06 927 LEU A C 1
ATOM 7116 O O . LEU A 1 927 ? -37.147 -48.436 -33.821 1.00 40.06 927 LEU A O 1
ATOM 7120 N N . ASP A 1 928 ? -35.191 -48.994 -32.826 1.00 43.09 928 ASP A N 1
ATOM 7121 C CA . ASP A 1 928 ? -35.704 -50.111 -32.023 1.00 43.09 928 ASP A CA 1
ATOM 7122 C C . ASP A 1 928 ? -36.869 -49.666 -31.120 1.00 43.09 928 ASP A C 1
ATOM 7124 O O . ASP A 1 928 ? -37.941 -50.278 -31.139 1.00 43.09 928 ASP A O 1
ATOM 7128 N N . ILE A 1 929 ? -36.720 -48.524 -30.436 1.00 38.34 929 ILE A N 1
ATOM 7129 C CA . ILE A 1 929 ? -37.758 -47.914 -29.586 1.00 38.34 929 ILE A CA 1
ATOM 7130 C C . ILE A 1 929 ? -38.998 -47.504 -30.398 1.00 38.34 929 ILE A C 1
ATOM 7132 O O . ILE A 1 929 ? -40.123 -47.653 -29.920 1.00 38.34 929 ILE A O 1
ATOM 7136 N N . VAL A 1 930 ? -38.846 -46.990 -31.622 1.00 35.97 930 VAL A N 1
ATOM 7137 C CA . VAL A 1 930 ? -39.986 -46.593 -32.474 1.00 35.97 930 VAL A CA 1
ATOM 7138 C C . VAL A 1 930 ? -40.723 -47.814 -33.042 1.00 35.97 930 VAL A C 1
ATOM 7140 O O . VAL A 1 930 ? -41.953 -47.782 -33.155 1.00 35.97 930 VAL A O 1
ATOM 7143 N N . THR A 1 931 ? -40.012 -48.905 -33.346 1.00 44.91 931 THR A N 1
ATOM 7144 C CA . THR A 1 931 ? -40.617 -50.189 -33.743 1.00 44.91 931 THR A CA 1
ATOM 7145 C C . THR A 1 931 ? -41.296 -50.919 -32.589 1.00 44.91 931 THR A C 1
ATOM 7147 O O . THR A 1 931 ? -42.340 -51.533 -32.804 1.00 44.91 931 THR A O 1
ATOM 7150 N N . GLU A 1 932 ? -40.769 -50.820 -31.366 1.00 41.34 932 GLU A N 1
ATOM 7151 C CA . GLU A 1 932 ? -41.395 -51.403 -30.173 1.00 41.34 932 GLU A CA 1
ATOM 7152 C C . GLU A 1 932 ? -42.665 -50.653 -29.728 1.00 41.34 932 GLU A C 1
ATOM 7154 O O . GLU A 1 932 ? -43.523 -51.247 -29.076 1.00 41.34 932 GLU A O 1
ATOM 7159 N N . ASN A 1 933 ? -42.833 -49.378 -30.110 1.00 32.91 933 ASN A N 1
ATOM 7160 C CA . ASN A 1 933 ? -43.926 -48.514 -29.637 1.00 32.91 933 ASN A CA 1
ATOM 7161 C C . ASN A 1 933 ? -45.070 -48.251 -30.643 1.00 32.91 933 ASN A C 1
ATOM 7163 O O . ASN A 1 933 ? -45.985 -47.492 -30.318 1.00 32.91 933 ASN A O 1
ATOM 7167 N N . ASN A 1 934 ? -45.082 -48.862 -31.837 1.00 34.66 934 ASN A N 1
ATOM 7168 C CA . ASN A 1 934 ? -46.169 -48.680 -32.815 1.00 34.66 934 ASN A CA 1
ATOM 7169 C C . ASN A 1 934 ? -47.123 -49.888 -32.900 1.00 34.66 934 ASN A C 1
ATOM 7171 O O . ASN A 1 934 ? -46.788 -50.968 -33.384 1.00 34.66 934 ASN A O 1
ATOM 7175 N N . ASP A 1 935 ? -48.366 -49.674 -32.471 1.00 38.09 935 ASP A N 1
ATOM 7176 C CA . ASP A 1 935 ? -49.415 -50.685 -32.303 1.00 38.09 935 ASP A CA 1
ATOM 7177 C C . ASP A 1 935 ? -50.154 -51.023 -33.626 1.00 38.09 935 ASP A C 1
ATOM 7179 O O . ASP A 1 935 ? -51.357 -50.809 -33.778 1.00 38.09 935 ASP A O 1
ATOM 7183 N N . PHE A 1 936 ? -49.467 -51.597 -34.622 1.00 36.81 936 PHE A N 1
ATOM 7184 C CA . PHE A 1 936 ? -50.115 -52.137 -35.836 1.00 36.81 936 PHE A CA 1
ATOM 7185 C C . PHE A 1 936 ? -50.496 -53.620 -35.683 1.00 36.81 936 PHE A C 1
ATOM 7187 O O . PHE A 1 936 ? -50.073 -54.502 -36.427 1.00 36.81 936 PHE A O 1
ATOM 7194 N N . LYS A 1 937 ? -51.371 -53.914 -34.716 1.00 33.03 937 LYS A N 1
ATOM 7195 C CA . LYS A 1 937 ? -52.110 -55.186 -34.625 1.00 33.03 937 LYS A CA 1
ATOM 7196 C C . LYS A 1 937 ? -53.561 -54.974 -35.047 1.00 33.03 937 LYS A C 1
ATOM 7198 O O . LYS A 1 937 ? -54.399 -54.765 -34.175 1.00 33.03 937 LYS A O 1
ATOM 7203 N N . LYS A 1 938 ? -53.891 -55.058 -36.348 1.00 31.17 938 LYS A N 1
ATOM 7204 C CA . LYS A 1 938 ? -55.282 -55.285 -36.827 1.00 31.17 938 LYS A CA 1
ATOM 7205 C C . LYS A 1 938 ? -55.408 -55.551 -38.345 1.00 31.17 938 LYS A C 1
ATOM 7207 O O . LYS A 1 938 ? -56.057 -54.799 -39.056 1.00 31.17 938 LYS A O 1
ATOM 7212 N N . SER A 1 939 ? -54.893 -56.683 -38.833 1.00 27.75 939 SER A N 1
ATOM 7213 C CA . SER A 1 939 ? -55.450 -57.370 -40.023 1.00 27.75 939 SER A CA 1
ATOM 7214 C C . SER A 1 939 ? -54.963 -58.825 -40.153 1.00 27.75 939 SER A C 1
ATOM 7216 O O . SER A 1 939 ? -54.186 -59.189 -41.020 1.00 27.75 939 SER A O 1
ATOM 7218 N N . GLY A 1 940 ? -55.455 -59.692 -39.265 1.00 30.47 940 GLY A N 1
ATOM 7219 C CA . GLY A 1 940 ? -56.086 -60.973 -39.629 1.00 30.47 940 GLY A CA 1
ATOM 7220 C C . GLY A 1 940 ? -55.397 -62.059 -40.477 1.00 30.47 940 GLY A C 1
ATOM 7221 O O . GLY A 1 940 ? -56.076 -63.050 -40.732 1.00 30.47 940 GLY A O 1
ATOM 7222 N N . LEU A 1 941 ? -54.130 -61.974 -40.885 1.00 26.14 941 LEU A N 1
ATOM 7223 C CA . LEU A 1 941 ? -53.428 -63.092 -41.533 1.00 26.14 941 LEU A CA 1
ATOM 7224 C C . LEU A 1 941 ? -52.199 -63.502 -40.711 1.00 26.14 941 LEU A C 1
ATOM 7226 O O . LEU A 1 941 ? -51.321 -62.688 -40.460 1.00 26.14 941 LEU A O 1
ATOM 7230 N N . TRP A 1 942 ? -52.174 -64.786 -40.335 1.00 25.70 942 TRP A N 1
ATOM 7231 C CA . TRP A 1 942 ? -51.130 -65.546 -39.618 1.00 25.70 942 TRP A CA 1
ATOM 7232 C C . TRP A 1 942 ? -51.272 -65.658 -38.086 1.00 25.70 942 TRP A C 1
ATOM 7234 O O . TRP A 1 942 ? -50.693 -64.927 -37.288 1.00 25.70 942 TRP A O 1
ATOM 7244 N N . ARG A 1 943 ? -52.046 -66.678 -37.680 1.00 24.28 943 ARG A N 1
ATOM 7245 C CA . ARG A 1 943 ? -52.021 -67.328 -36.358 1.00 24.28 943 ARG A CA 1
ATOM 7246 C C . ARG A 1 943 ? -51.123 -68.582 -36.398 1.00 24.28 943 ARG A C 1
ATOM 7248 O O . ARG A 1 943 ? -51.125 -69.286 -37.397 1.00 24.28 943 ARG A O 1
ATOM 7255 N N . SER A 1 944 ? -50.533 -68.859 -35.224 1.00 26.69 944 SER A N 1
ATOM 7256 C CA . SER A 1 944 ? -50.107 -70.143 -34.607 1.00 26.69 944 SER A CA 1
ATOM 7257 C C . SER A 1 944 ? -48.665 -70.690 -34.761 1.00 26.69 944 SER A C 1
ATOM 7259 O O . SER A 1 944 ? -48.437 -71.556 -35.591 1.00 26.69 944 SER A O 1
ATOM 7261 N N . GLN A 1 945 ? -47.787 -70.247 -33.833 1.00 26.55 945 GLN A N 1
ATOM 7262 C CA . GLN A 1 945 ? -46.999 -71.000 -32.803 1.00 26.55 945 GLN A CA 1
ATOM 7263 C C . GLN A 1 945 ? -46.006 -72.148 -33.177 1.00 26.55 945 GLN A C 1
ATOM 7265 O O . GLN A 1 945 ? -46.271 -72.883 -34.116 1.00 26.55 945 GLN A O 1
ATOM 7270 N N . PRO A 1 946 ? -45.021 -72.507 -32.301 1.00 39.47 946 PRO A N 1
ATOM 7271 C CA . PRO A 1 946 ? -44.020 -71.669 -31.610 1.00 39.47 946 PRO A CA 1
ATOM 7272 C C . PRO A 1 946 ? -42.592 -72.308 -31.535 1.00 39.47 946 PRO A C 1
ATOM 7274 O O . PRO A 1 946 ? -42.417 -73.501 -31.758 1.00 39.47 946 PRO A O 1
ATOM 7277 N N . LYS A 1 947 ? -41.635 -71.514 -31.024 1.00 27.05 947 LYS A N 1
ATOM 7278 C CA . LYS A 1 947 ? -40.294 -71.845 -30.478 1.00 27.05 947 LYS A CA 1
ATOM 7279 C C . LYS A 1 947 ? -39.093 -71.881 -31.435 1.00 27.05 947 LYS A C 1
ATOM 7281 O O . LYS A 1 947 ? -38.987 -72.724 -32.310 1.00 27.05 947 LYS A O 1
ATOM 7286 N N . GLU A 1 948 ? -38.163 -70.983 -31.098 1.00 32.41 948 GLU A N 1
ATOM 7287 C CA . GLU A 1 948 ? -36.711 -71.082 -31.281 1.00 32.41 948 GLU A CA 1
ATOM 7288 C C . GLU A 1 948 ? -36.232 -71.330 -32.709 1.00 32.41 948 GLU A C 1
ATOM 7290 O O . GLU A 1 948 ? -35.852 -72.437 -33.075 1.00 32.41 948 GLU A O 1
ATOM 7295 N N . GLN A 1 949 ? -36.179 -70.250 -33.493 1.00 27.25 949 GLN A N 1
ATOM 7296 C CA . GLN A 1 949 ? -35.256 -70.115 -34.617 1.00 27.25 949 GLN A CA 1
ATOM 7297 C C . GLN A 1 949 ? -35.148 -68.652 -35.060 1.00 27.25 949 GLN A C 1
ATOM 7299 O O . GLN A 1 949 ? -36.144 -67.936 -35.145 1.00 27.25 949 GLN A O 1
ATOM 7304 N N . ASN A 1 950 ? -33.911 -68.247 -35.343 1.00 32.25 950 ASN A N 1
ATOM 7305 C CA . ASN A 1 950 ? -33.503 -67.057 -36.086 1.00 32.25 950 ASN A CA 1
ATOM 7306 C C . ASN A 1 950 ? -34.543 -66.593 -37.122 1.00 32.25 950 ASN A C 1
ATOM 7308 O O . ASN A 1 950 ? -34.847 -67.320 -38.064 1.00 32.25 950 ASN A O 1
ATOM 7312 N N . CYS A 1 951 ? -35.022 -65.359 -36.996 1.00 23.41 951 CYS A N 1
ATOM 7313 C CA . CYS A 1 951 ? -35.724 -64.619 -38.048 1.00 23.41 951 CYS A CA 1
ATOM 7314 C C . CYS A 1 951 ? -35.185 -63.182 -37.952 1.00 23.41 951 CYS A C 1
ATOM 7316 O O . CYS A 1 951 ? -35.485 -62.486 -36.996 1.00 23.41 951 CYS A O 1
ATOM 7318 N N . CYS A 1 952 ? -34.259 -62.719 -38.796 1.00 26.73 952 CYS A N 1
ATOM 7319 C CA . CYS A 1 952 ? -34.532 -62.418 -40.199 1.00 26.73 952 CYS A CA 1
ATOM 7320 C C . CYS A 1 952 ? -35.920 -61.771 -40.356 1.00 26.73 952 CYS A C 1
ATOM 7322 O O . CYS A 1 952 ? -36.811 -62.336 -40.986 1.00 26.73 952 CYS A O 1
ATOM 7324 N N . CYS A 1 953 ? -36.107 -60.566 -39.809 1.00 27.14 953 CYS A N 1
ATOM 7325 C CA . CYS A 1 953 ? -36.984 -59.609 -40.476 1.00 27.14 953 CYS A CA 1
ATOM 7326 C C . CYS A 1 953 ? -36.291 -59.261 -41.794 1.00 27.14 953 CYS A C 1
ATOM 7328 O O . CYS A 1 953 ? -35.408 -58.409 -41.849 1.00 27.14 953 CYS A O 1
ATOM 7330 N N . ARG A 1 954 ? -36.617 -60.021 -42.844 1.00 31.34 954 ARG A N 1
ATOM 7331 C CA . ARG A 1 954 ? -36.228 -59.687 -44.208 1.00 31.34 954 ARG A CA 1
ATOM 7332 C C . ARG A 1 954 ? -36.634 -58.246 -44.487 1.00 31.34 954 ARG A C 1
ATOM 7334 O O . ARG A 1 954 ? -37.749 -57.830 -44.175 1.00 31.34 954 ARG A O 1
ATOM 7341 N N . ILE A 1 955 ? -35.714 -57.546 -45.135 1.00 35.38 955 ILE A N 1
ATOM 7342 C CA . ILE A 1 955 ? -35.859 -56.273 -45.839 1.00 35.38 955 ILE A CA 1
ATOM 7343 C C . ILE A 1 955 ? -36.861 -56.468 -46.999 1.00 35.38 955 ILE A C 1
ATOM 7345 O O . ILE A 1 955 ? -36.519 -56.445 -48.173 1.00 35.38 955 ILE A O 1
ATOM 7349 N N . GLU A 1 956 ? -38.117 -56.755 -46.668 1.00 33.53 956 GLU A N 1
ATOM 7350 C CA . GLU A 1 956 ? -39.251 -56.770 -47.601 1.00 33.53 956 GLU A CA 1
ATOM 7351 C C . GLU A 1 956 ? -40.330 -55.758 -47.169 1.00 33.53 956 GLU A C 1
ATOM 7353 O O . GLU A 1 956 ? -41.204 -55.422 -47.960 1.00 33.53 956 GLU A O 1
ATOM 7358 N N . SER A 1 957 ? -40.228 -55.179 -45.965 1.00 36.22 957 SER A N 1
ATOM 7359 C CA . SER A 1 957 ? -41.182 -54.197 -45.419 1.00 36.22 957 SER A CA 1
ATOM 7360 C C . SER A 1 957 ? -40.623 -52.778 -45.215 1.00 36.22 957 SER A C 1
ATOM 7362 O O . SER A 1 957 ? -41.400 -51.858 -44.989 1.00 36.22 957 SER A O 1
ATOM 7364 N N . PHE A 1 958 ? -39.321 -52.534 -45.391 1.00 34.56 958 PHE A N 1
ATOM 7365 C CA . PHE A 1 958 ? -38.779 -51.163 -45.450 1.00 34.56 958 PHE A CA 1
ATOM 7366 C C . PHE A 1 958 ? -39.103 -50.409 -46.762 1.00 34.56 958 PHE A C 1
ATOM 7368 O O . PHE A 1 958 ? -39.371 -49.207 -46.708 1.00 34.56 958 PHE A O 1
ATOM 7375 N N . PRO A 1 959 ? -39.237 -51.080 -47.927 1.00 34.31 959 PRO A N 1
ATOM 7376 C CA . PRO A 1 959 ? -39.823 -50.449 -49.109 1.00 34.31 959 PRO A CA 1
ATOM 7377 C C . PRO A 1 959 ? -41.317 -50.107 -48.935 1.00 34.31 959 PRO A C 1
ATOM 7379 O O . PRO A 1 959 ? -41.853 -49.312 -49.700 1.00 34.31 959 PRO A O 1
ATOM 7382 N N . PHE A 1 960 ? -41.987 -50.660 -47.912 1.00 34.34 960 PHE A N 1
ATOM 7383 C CA . PHE A 1 960 ? -43.399 -50.399 -47.607 1.00 34.34 960 PHE A CA 1
ATOM 7384 C C . PHE A 1 960 ? -43.610 -49.086 -46.837 1.00 34.34 960 PHE A C 1
ATOM 7386 O O . PHE A 1 960 ? -44.645 -48.455 -46.999 1.00 34.34 960 PHE A O 1
ATOM 7393 N N . CYS A 1 961 ? -42.626 -48.617 -46.059 1.00 34.19 961 CYS A N 1
ATOM 7394 C CA . CYS A 1 961 ? -42.693 -47.295 -45.419 1.00 34.19 961 CYS A CA 1
ATOM 7395 C C . CYS A 1 961 ? -42.430 -46.158 -46.417 1.00 34.19 961 CYS A C 1
ATOM 7397 O O . CYS A 1 961 ? -43.015 -45.086 -46.289 1.00 34.19 961 CYS A O 1
ATOM 7399 N N . ILE A 1 962 ? -41.626 -46.405 -47.457 1.00 36.69 962 ILE A N 1
ATOM 7400 C CA . ILE A 1 962 ? -41.485 -45.468 -48.580 1.00 36.69 962 ILE A CA 1
ATOM 7401 C C . ILE A 1 962 ? -42.709 -45.545 -49.503 1.00 36.69 962 ILE A C 1
ATOM 7403 O O . ILE A 1 962 ? -43.126 -44.508 -49.985 1.00 36.69 962 ILE A O 1
ATOM 7407 N N . GLY A 1 963 ? -43.350 -46.711 -49.654 1.00 37.38 963 GLY A N 1
ATOM 7408 C CA . GLY A 1 963 ? -44.653 -46.857 -50.330 1.00 37.38 963 GLY A CA 1
ATOM 7409 C C . GLY A 1 963 ? -45.895 -46.448 -49.512 1.00 37.38 963 GLY A C 1
ATOM 7410 O O . GLY A 1 963 ? -47.017 -46.635 -49.973 1.00 37.38 963 GLY A O 1
ATOM 7411 N N . LEU A 1 964 ? -45.722 -45.957 -48.278 1.00 33.41 964 LEU A N 1
ATOM 7412 C CA . LEU A 1 964 ? -46.781 -45.341 -47.457 1.00 33.41 964 LEU A CA 1
ATOM 7413 C C . LEU A 1 964 ? -46.544 -43.837 -47.236 1.00 33.41 964 LEU A C 1
ATOM 7415 O O . LEU A 1 964 ? -47.468 -43.130 -46.837 1.00 33.41 964 LEU A O 1
ATOM 7419 N N . ALA A 1 965 ? -45.330 -43.347 -47.509 1.00 30.38 965 ALA A N 1
ATOM 7420 C CA . ALA A 1 965 ? -44.990 -41.924 -47.576 1.00 30.38 965 ALA A CA 1
ATOM 7421 C C . ALA A 1 965 ? -44.871 -41.397 -49.027 1.00 30.38 965 ALA A C 1
ATOM 7423 O O . ALA A 1 965 ? -44.708 -40.192 -49.214 1.00 30.38 965 ALA A O 1
ATOM 7424 N N . VAL A 1 966 ? -44.977 -42.285 -50.025 1.00 27.89 966 VAL A N 1
ATOM 7425 C CA . VAL A 1 966 ? -45.187 -42.079 -51.473 1.00 27.89 966 VAL A CA 1
ATOM 7426 C C . VAL A 1 966 ? -46.279 -43.052 -51.885 1.00 27.89 966 VAL A C 1
ATOM 7428 O O . VAL A 1 966 ? -47.228 -42.632 -52.578 1.00 27.89 966 VAL A O 1
#

Sequence (966 aa):
MNLAQISGTPHVPKVSMQSRREAGTAEPSSLAGFLPPILGITYPSGKTQGMLLRDIYAEANVDPRKVGYIEAHGTGTKAGDTQELGAISGFFCKPGRERPLKVGSVKSNVGHAEAASGPVGISSFGFGGANVHVILEKNGGLHVDDFPREKPDLPRLVLMAGREKGSLEGSAGANRSGPPPLQPQRANVHGSVPGLRVRPPKPGGTKEREPVPLPRLRRGARGRPRAKRPSKEVHPAPFSKRPLWFVFTGIGCQWGGIARQMMQFDVFARSIRKSHEVLVPFGIDLIDLVTSEGPVDMTATTAFISIAAVQVALVDTLREIGITADAFVGHSTGEIACAYADGGLTAEQALLCAYWRGRCIEAEDPPKGAMAAVGLTLDQATQRCRDGVVLACDNAEDSVTVSGPAEAVATLVEELRSEKVFAKEVDSLGVAFHSGLMKKIGPPMLEVLKKVIPDPKPRSERWISTSVPESRWQEPMAQLNSAEYQVNNFLSPVLFREALKHAPSNAIFLEVAPHCLLQAILLRAVDKGATCLGVMKRNADNLTYFLSALGKLHSLGVDLDPSPLFPSVPWPVPRGTPNISHLVSWDHTQKWPPVAWNEFPWARVTEQVFDIDLEANEEDAYLKGHIISGRLVLPACACIVFAWRCFSIRYGKEFEKLPVVFEDLTFHRPGVVSRTGSTRILANVLHTSGEFEVSESGSLLATGRIRLLDESDRLGHQELPVVPPFDANYELSSEDLYKELNLRGYNYEGAFKSLLAGSAKGVPAISDLHLDIVRAGGVVLHDMEVNVAPKRPVQQTPMLEDHRFVPYVDDELERQDREACVKEYLDACSFLAKHILDSYAGRKGQAFDHITDLRAAPEEVVKYYPKNAKEEQGLLTILKDILDEANRSQSSLEATVQSILAARKEAIEKDLINTVLLKDEPLGCLLDIVTENNDFKKSGLWRSQPKEQNCCCRIESFPFCIGLAV

Secondary structure (DSSP, 8-state):
------TT-------------EE-PPPPP-S-S-PPP---TTS--HHHHHHHHHHHHHHTT--GGG--EEE------HHHHHHHHHHHHHHH--TT--SPPEEE-THHHH---GGGHHHH-SEEE-TTSEEEE-------SPBGGGS--SSTTS--EEEEEESSHHHHHHHHHHTTSSSS---THHHHHHHH-GGG--PPPSS----EEEEEEPPP----TTS---PPPP----EEPPSSPPPEEEEE--TT---TTTTTTGGGSHHHHHHHHHHHHHHGGGT--HHHHHH--S-----HHHHHHHHHHHHHHHHHHHHHTT---SEEEE-GGGHHHHHHHHTSS-HHHHHHHHHHHHHHHHHH----EEEEEE---HHHHHHH--TT-EEEEEEETTEEEEEEEHHHHHHHHHHHHHTT--EEEE--TT--TTSGGGTTTHHHHHHHHHHH-SSPEEPPTTEE-SSS-GGGTTSHHHHEE-HHHHHHHHHS-EEHHHHHTTS-TT-EEEEESSS--THHHHHHHS-TT-EEEES--TTS-HHHHHHHHHHHHHHTT-----GGGSPPPPSSPPBTPPPSGGG------S--PPPPGGGSTTS-TTEEEEEEETTT-GGGGGGGG-EETTEEEE-HHHHHHHHHHHHHHTTTS-GGGS-EEEEEEEE-S-EE--SSSEEEEEEEE-TTT-EEEEEETTEEEEEEEEEE--HHHHTT-PPPP-PPPP-TT-EEEHHHHHHHHHHTTB---GGG----EEETTB-----BTTTTB--STT------------SS----PPPP-----------HHHHHHHHHHHHHHHHHHHHHHHHHHHHHHHHHT---TT--------HHHHHHGGGS--TT-HHHHHHHHHHHHHHH--S-HHHHHHHHHHHTHHHHHT-HHHHHGGG-HHHHHHHHHHHHT-----S---------------TTSHHHHHHHH-

Radius of gyration: 47.98 Å; chains: 1; bounding box: 101×116×117 Å